Protein AF-A0A953QW45-F1 (afdb_monomer)

pLDDT: mean 87.49, std 16.05, range [21.61, 98.81]

Mean predicted aligned error: 15.22 Å

Foldseek 3Di:
DDDDDDDDDDDDDDDPDDDQDALVVLCVPQPCVPQVPCVVNVDDHLVRLLPDQLLVQLVCCQAVVVVSSQQAAQSNSQNNSCVSNVDHDDDDQALQVFQADPDADDQDDQVVAQWAFFQANDLQNQLEDECRNQVADLVQFLQKDFQFKAFRPSHFADAWFWTDGSQWIWTWTQNQKIFTARQRQRGTQDIDHDSGTWRGTWGWDDDPPRWIWTWGWHQQQKIFIAGPRYRHTQDIDRPDPPRFKTFNAYFDDDPQKTKTWIDGCLLAVLQDLPEADDFAFTKIWIARNRYRHTPDMDTLDPDGWDFDDQFPSGHTYTDFHFFGQNYYWHDDPVVQWIWTWTWATQADPFDLSHQWIWIARNNHRHTPAIDRPDCPQADRHGPQDDDVGCRSRQPDPDSHHDFGFTFQEHWRWDAAPVRAIWTWGFILCQKIFIFHPVVRRHTPDIERRANGGNLGQAHHYWHDDNQWIKGWGAPLVDPFATKIWIAGPNRRHTPEIDGQDDQPDDDPDSQGHRHQHEHWHDYVQWIWTFGSSQKIWIAGPNYRHTSDIDHQQAWDCHSSRRTWGFGGFHHRYFDRGDQKTKGDGAHVDSSHHTTGMITIMGGDDPPDPDDDDDDDDDDPDPPPPDDDDPPVPDLCVCVVVLVVLVVVCVVVVQAAAFEEEAEEDQLVPAPCCVLPVPTSYYGHYHHLDALLSRLVCCVPRPLVSLYQEYEYEHDLNCLVVVHQLVVSLVSVVSSVCSCCVRRVNHAYEYEQPEAFPLCPVSVVSSVSNLVSLVVVQVVDPSYHYQYPHVQQADPVRHGDQVQDDPSRGYGDPVVSVRCSVSVNVVVVVSSCSSCVVHDDD

Solvent-accessible surface area (backbone atoms only — not comparable to full-atom values): 42910 Å² total; per-residue (Å²): 140,80,89,82,85,89,80,86,82,80,83,77,80,77,77,81,75,75,80,77,64,58,21,67,60,49,37,62,74,73,41,37,88,40,26,77,44,18,91,82,62,74,38,67,35,61,72,64,44,32,77,42,54,30,64,59,47,42,51,35,33,62,51,88,41,28,73,68,31,45,77,38,19,39,68,47,45,48,29,31,20,24,54,51,26,77,38,84,75,82,85,55,80,74,31,56,91,67,11,49,46,94,70,78,80,76,79,50,62,47,86,78,53,40,45,29,55,17,79,17,60,52,61,23,40,31,23,45,33,55,51,82,30,14,50,53,51,58,85,38,47,67,44,53,38,81,76,44,32,37,26,47,39,94,35,45,35,25,51,32,15,55,14,35,40,47,67,28,29,34,38,24,30,56,27,7,40,32,39,36,22,37,60,90,64,57,26,32,71,35,65,36,82,45,69,8,22,19,34,11,10,37,26,71,43,84,42,85,91,85,39,44,33,33,29,31,28,11,44,57,16,32,38,39,32,22,34,61,80,68,41,49,77,74,41,74,33,75,78,49,84,58,94,50,30,18,17,46,13,27,34,44,77,56,95,81,30,29,38,38,29,25,21,65,49,56,44,58,46,37,54,43,68,89,45,70,38,33,67,55,54,7,28,47,31,33,21,34,73,88,70,56,46,77,73,42,74,32,54,51,48,82,67,74,44,39,85,75,50,71,36,98,78,69,25,45,32,26,20,38,14,28,16,21,18,52,27,35,64,14,56,36,78,90,79,44,29,33,34,37,25,9,22,34,17,40,21,50,68,81,55,76,44,26,29,12,44,33,35,21,33,65,87,72,47,47,76,74,41,61,32,47,94,68,68,77,68,31,42,30,32,41,42,45,54,57,103,90,36,80,26,86,68,43,68,80,88,47,85,35,55,32,71,37,51,19,26,39,14,34,40,17,52,46,50,39,90,87,67,48,65,34,34,40,41,38,19,6,50,6,40,34,36,34,20,27,70,89,58,62,41,43,74,74,34,72,32,80,78,39,82,31,26,64,61,8,2,21,31,38,28,44,24,38,78,62,58,37,34,38,47,34,14,6,18,57,82,51,96,75,25,24,23,41,34,35,20,34,59,83,70,43,47,74,74,39,72,35,75,47,59,85,51,78,48,81,65,89,57,80,37,46,31,28,14,16,30,10,9,30,22,31,40,69,56,29,36,38,41,26,13,24,22,10,33,44,34,30,23,31,66,89,67,48,50,77,56,36,76,47,82,35,73,48,78,46,79,25,58,30,70,30,84,14,30,28,17,6,15,43,42,55,42,50,42,56,34,65,34,31,42,36,42,51,18,0,18,46,57,92,61,29,34,54,12,12,17,40,38,34,27,27,55,60,79,72,82,74,74,80,77,74,91,71,82,86,69,85,76,76,80,77,72,77,77,70,91,85,72,85,62,87,79,55,62,68,83,46,45,70,62,53,52,52,52,55,56,46,41,73,73,67,59,69,71,65,53,25,37,31,31,32,31,9,42,72,44,50,69,52,62,46,70,80,78,40,63,91,44,68,59,44,83,56,27,40,65,79,36,35,43,59,44,46,43,67,46,30,73,75,74,42,56,80,40,49,37,39,28,36,43,35,38,53,43,60,48,34,35,71,72,65,50,55,47,66,57,55,41,48,34,47,49,50,34,51,52,54,46,39,72,76,40,71,73,41,25,35,41,37,43,45,54,65,71,25,67,68,47,54,95,39,40,69,51,35,51,54,32,36,54,45,50,40,56,55,20,75,75,35,95,50,34,42,63,44,80,52,47,83,78,45,37,41,99,85,72,42,50,42,65,85,29,31,36,95,75,34,51,49,69,29,70,64,30,47,66,64,50,46,64,60,52,50,50,57,48,54,56,41,47,56,58,54,43,61,96,50,84,84,130

Secondary structure (DSSP, 8-state):
----------------PPPPP-HHHHHHHHTHHHHTTHHHH-PPPHHHHHTS-HHHHHHHHHTTTHHHHTTS-HHHHHHHHHHHHS-PPPS-TTSHHHHB-S-------GGGS--B-SSSSSTT---B--HHHH---TTTGGGEEEEEEEE-TT-S---PPPEEETTEEEEE-TTSEEEEEETTT--EEEEEE-SS---SPPEEEEETTTEEEEEEE-TTSEEEEEETTT--EEEEEE---STTEE--SPPEEETTEEEEEEEESHHHHTT-TTS-B---B-EEEEE-TTT--EEEEEESS-SPPEEEEE-TTSPEEEESEE----SPPEEETTTTEEEEE-PPEEESSP-TTTT-EEEEETTT--EEEEE-S--SS--B--TTEETTEE-TTS--S-TTB-------SPPEEEE-TTS-EEEEEE-TTSEEEEEETTTTTEEEEEEE-S---TT-SS-S--EE-SSEEEEE---TTSSS---EEEEETTT--EEEEEPPPPPS---SSTTSS----SPPEEETTEEEEE-TTSEEEEEETTT--EEEEEE--SEE--TT---EE-----SSPPEEETTEEEEEE---STTPPP--EEEEEEEPPPP-------------------S-------GGGGHHHHHHHHHHHHHH-PPTTS-EEEESHHHHT--HHHH-GGGT-EEEE-TT--HHHHHHHHHHHTGGG--SEEEEE--HHHHHTT--HHHHHHHHHHHHHHHHHH-TT-EEEEEP----GGGGGGHHHHHHHHHHHHHHHTT-TTEEEE--HHHHB-TTSSB-GGGB-TTSSSB-HHHHHHHHHHHHHHHHHHHHHHTTTS---

Sequence (841 aa):
MSLRFLLVLALVGSAMAADAPDGAALYKRDCAVCHDESATTRAPSPEALRERSPEAVLEALNGVMRIPGSRLNGVERRALAEFLTGKKLGGDVSGATTGRCTAQPAFSDPSSGPAWNGWSPDITNTAFQPARQAGISAEDVPRLKLKWAFGFPDSNSAWGGITVVSGRLFTGGQNGTVYSLDARTGCIYWTFSAVGGVRSPITIAPREGGKYTAYFGDNSAFAYAVDAFTGEKLWSRRVEEHAVARITGQTRLYDGKLYVPMASYEETMGTSTNYDCCTFRGSLTALDPKTGAVIWKTYTIAEAAKPRVKTKAGGQFWGPGGAAIWSSPTIDAKRGAIYVSTGNCYSGPFQPTCDAVLALDIKTGKILWSMQPVSEPADVSISGCGPRRQSPFCPDGEAEDGPDFDFGNPPILTKLSSGKDVIIIGQKSGLGFAMDPDDKGKVLWRYRAGEGSANGGMEWGSAVDGEHAYFPVADNYRAKPGGLHAVNLATGERVWFVPPAAPKCTEAGRTCNAAQAAAVTVIPGVVFSGSNDGAMRAFSTKDGSMLWEVDTNHAFQTVNGVPGKGASIVGAPPTVVGGMLYFNSGYGTHGGRPGNVLLAFGPDAAPAAQAQQAQETPRREVQWVRLGYYKEITPERWKARVDQMLARDTKDSPAKEGVLFAGSATIAGWDLKHYFPEYGTINRGIGGSMISETTYYADRLIVPLKPSTIVYYSGDNDTAYGMPTEMIADHFREFVAKIHAALPDTEIVVLSIRPSIARLAVWDAVCAANDRLKAIAAQDRKLHFVDLNPLLLGADGQPRRELLGPDNHHLNKDGFDLVSPVVKRAVAESEARYWRGRTRP

Nearest PDB structures (foldseek):
  3dt8-assembly1_A  TM=8.236E-01  e=2.730E-12  Bos taurus
  3dt9-assembly1_A  TM=8.206E-01  e=3.402E-12  Bos taurus
  7pzg-assembly1_AAA  TM=8.774E-01  e=3.621E-11  Phocaeicola vulgatus
  1bwp-assembly1_A-2  TM=8.302E-01  e=1.022E-11  Bos taurus
  2hsj-assembly1_D  TM=8.890E-01  e=1.689E-10  Streptococcus pneumoniae TIGR4

Radius of gyration: 31.33 Å; Cα contacts (8 Å, |Δi|>4): 2176; chains: 1; bounding box: 105×86×79 Å

Structure (mmCIF, N/CA/C/O backbone):
data_AF-A0A953QW45-F1
#
_entry.id   AF-A0A953QW45-F1
#
loop_
_atom_site.group_PDB
_atom_site.id
_atom_site.type_symbol
_atom_site.label_atom_id
_atom_site.label_alt_id
_atom_site.label_comp_id
_atom_site.label_asym_id
_atom_site.label_entity_id
_atom_site.label_seq_id
_atom_site.pdbx_PDB_ins_code
_atom_site.Cartn_x
_atom_site.Cartn_y
_atom_site.Cartn_z
_atom_site.occupancy
_atom_site.B_iso_or_equiv
_atom_site.auth_seq_id
_atom_site.auth_comp_id
_atom_site.auth_asym_id
_atom_site.auth_atom_id
_atom_site.pdbx_PDB_model_num
ATOM 1 N N . MET A 1 1 ? 37.046 -59.694 35.446 1.00 35.34 1 MET A N 1
ATOM 2 C CA . MET A 1 1 ? 35.839 -59.531 34.604 1.00 35.34 1 MET A CA 1
ATOM 3 C C . MET A 1 1 ? 35.161 -58.246 35.035 1.00 35.34 1 MET A C 1
ATOM 5 O O . MET A 1 1 ? 34.777 -58.138 36.190 1.00 35.34 1 MET A O 1
ATOM 9 N N . SER A 1 2 ? 35.173 -57.250 34.153 1.00 31.50 2 SER A N 1
ATOM 10 C CA . SER A 1 2 ? 34.971 -55.835 34.476 1.00 31.50 2 SER A CA 1
ATOM 11 C C . SER A 1 2 ? 33.566 -55.338 34.130 1.00 31.50 2 SER A C 1
ATOM 13 O O . SER A 1 2 ? 33.019 -55.692 33.088 1.00 31.50 2 SER A O 1
ATOM 15 N N . LEU A 1 3 ? 33.057 -54.455 34.993 1.00 33.97 3 LEU A N 1
ATOM 16 C CA . LEU A 1 3 ? 31.978 -53.486 34.768 1.00 33.97 3 LEU A CA 1
ATOM 17 C C . LEU A 1 3 ? 32.196 -52.694 33.462 1.00 33.97 3 LEU A C 1
ATOM 19 O O . LEU A 1 3 ? 33.316 -52.254 33.197 1.00 33.97 3 LEU A O 1
ATOM 23 N N . ARG A 1 4 ? 31.132 -52.430 32.691 1.00 37.88 4 ARG A N 1
ATOM 24 C CA . ARG A 1 4 ? 31.145 -51.438 31.600 1.00 37.88 4 ARG A CA 1
ATOM 25 C C . ARG A 1 4 ? 30.076 -50.367 31.818 1.00 37.88 4 ARG A C 1
ATOM 27 O O . ARG A 1 4 ? 28.898 -50.669 31.963 1.00 37.88 4 ARG A O 1
ATOM 34 N N . PHE A 1 5 ? 30.560 -49.128 31.846 1.00 34.66 5 PHE A N 1
ATOM 35 C CA . PHE A 1 5 ? 29.849 -47.857 31.945 1.00 34.66 5 PHE A CA 1
ATOM 36 C C . PHE A 1 5 ? 28.989 -47.565 30.702 1.00 34.66 5 PHE A C 1
ATOM 38 O O . PHE A 1 5 ? 29.423 -47.811 29.577 1.00 34.66 5 PHE A O 1
ATOM 45 N N . LEU A 1 6 ? 27.816 -46.959 30.916 1.00 33.66 6 LEU A N 1
ATOM 46 C CA . LEU A 1 6 ? 27.065 -46.222 29.897 1.00 33.66 6 LEU A CA 1
ATOM 47 C C . LEU A 1 6 ? 27.710 -44.843 29.685 1.00 33.66 6 LEU A C 1
ATOM 49 O O . LEU A 1 6 ? 27.836 -44.070 30.634 1.00 33.66 6 LEU A O 1
ATOM 53 N N . LEU A 1 7 ? 28.076 -44.530 28.440 1.00 30.30 7 LEU A N 1
ATOM 54 C CA . LEU A 1 7 ? 28.489 -43.198 27.999 1.00 30.30 7 LEU A CA 1
ATOM 55 C C . LEU A 1 7 ? 27.335 -42.583 27.191 1.00 30.30 7 LEU A C 1
ATOM 57 O O . LEU A 1 7 ? 26.964 -43.106 26.141 1.00 30.30 7 LEU A O 1
ATOM 61 N N . VAL A 1 8 ? 26.755 -41.491 27.686 1.00 32.19 8 VAL A N 1
ATOM 62 C CA . VAL A 1 8 ? 25.781 -40.667 26.955 1.00 32.19 8 VAL A CA 1
ATOM 63 C C . VAL A 1 8 ? 26.568 -39.714 26.053 1.00 32.19 8 VAL A C 1
ATOM 65 O O . VAL A 1 8 ? 27.274 -38.841 26.553 1.00 32.19 8 VAL A O 1
ATOM 68 N N . LEU A 1 9 ? 26.475 -39.886 24.731 1.00 32.34 9 LEU A N 1
ATOM 69 C CA . LEU A 1 9 ? 27.030 -38.941 23.758 1.00 32.34 9 LEU A CA 1
ATOM 70 C C . LEU A 1 9 ? 26.057 -37.765 23.581 1.00 32.34 9 LEU A C 1
ATOM 72 O O . LEU A 1 9 ? 24.966 -37.928 23.036 1.00 32.34 9 LEU A O 1
ATOM 76 N N . ALA A 1 10 ? 26.467 -36.577 24.019 1.00 30.78 10 ALA A N 1
ATOM 77 C CA . ALA A 1 10 ? 25.836 -35.322 23.636 1.00 30.78 10 ALA A CA 1
ATOM 78 C C . ALA A 1 10 ? 26.258 -34.965 22.198 1.00 30.78 10 ALA A C 1
ATOM 80 O O . ALA A 1 10 ? 27.418 -34.645 21.943 1.00 30.78 10 ALA A O 1
ATOM 81 N N . LEU A 1 11 ? 25.318 -35.027 21.254 1.00 32.50 11 LEU A N 1
ATOM 82 C CA . LEU A 1 11 ? 25.478 -34.478 19.906 1.00 32.50 11 LEU A CA 1
ATOM 83 C C . LEU A 1 11 ? 25.306 -32.956 19.973 1.00 32.50 11 LEU A C 1
ATOM 85 O O . LEU A 1 11 ? 24.191 -32.440 19.962 1.00 32.50 11 LEU A O 1
ATOM 89 N N . VAL A 1 12 ? 26.424 -32.236 20.059 1.00 34.25 12 VAL A N 1
ATOM 90 C CA . VAL A 1 12 ? 26.470 -30.797 19.782 1.00 34.25 12 VAL A CA 1
ATOM 91 C C . VAL A 1 12 ? 26.427 -30.635 18.264 1.00 34.25 12 VAL A C 1
ATOM 93 O O . VAL A 1 12 ? 27.384 -30.970 17.570 1.00 34.25 12 VAL A O 1
ATOM 96 N N . GLY A 1 13 ? 25.300 -30.156 17.738 1.00 30.38 13 GLY A N 1
ATOM 97 C CA . GLY A 1 13 ? 25.192 -29.748 16.342 1.00 30.38 13 GLY A CA 1
ATOM 98 C C . GLY A 1 13 ? 26.053 -28.513 16.097 1.00 30.38 13 GLY A C 1
ATOM 99 O O . GLY A 1 13 ? 25.714 -27.418 16.540 1.00 30.38 13 GLY A O 1
ATOM 100 N N . SER A 1 14 ? 27.177 -28.682 15.404 1.00 32.22 14 SER A N 1
ATOM 101 C CA . SER A 1 14 ? 27.958 -27.569 14.873 1.00 32.22 14 SER A CA 1
ATOM 102 C C . SER A 1 14 ? 27.156 -26.891 13.763 1.00 32.22 14 SER A C 1
ATOM 104 O O . SER A 1 14 ? 26.975 -27.455 12.685 1.00 32.22 14 SER A O 1
ATOM 106 N N . ALA A 1 15 ? 26.668 -25.679 14.020 1.00 33.56 15 ALA A N 1
ATOM 107 C CA . ALA A 1 15 ? 26.255 -24.779 12.955 1.00 33.56 15 ALA A CA 1
ATOM 108 C C . ALA A 1 15 ? 27.489 -24.496 12.087 1.00 33.56 15 ALA A C 1
ATOM 110 O O . ALA A 1 15 ? 28.482 -23.964 12.583 1.00 33.56 15 ALA A O 1
ATOM 111 N N . MET A 1 16 ? 27.460 -24.885 10.811 1.00 31.47 16 MET A N 1
ATOM 112 C CA . MET A 1 16 ? 28.477 -24.437 9.865 1.00 31.47 16 MET A CA 1
ATOM 113 C C . MET A 1 16 ? 28.337 -22.923 9.709 1.00 31.47 16 MET A C 1
ATOM 115 O O . MET A 1 16 ? 27.351 -22.439 9.155 1.00 31.47 16 MET A O 1
ATOM 119 N N . ALA A 1 17 ? 29.298 -22.180 10.255 1.00 35.25 17 ALA A N 1
ATOM 120 C CA . ALA A 1 17 ? 29.468 -20.771 9.950 1.00 35.25 17 ALA A CA 1
ATOM 121 C C . ALA A 1 17 ? 29.756 -20.661 8.448 1.00 35.25 17 ALA A C 1
ATOM 123 O O . ALA A 1 17 ? 30.694 -21.281 7.956 1.00 35.25 17 ALA A O 1
ATOM 124 N N . ALA A 1 18 ? 28.922 -19.928 7.713 1.00 44.41 18 ALA A N 1
ATOM 125 C CA . ALA A 1 18 ? 29.256 -19.544 6.350 1.00 44.41 18 ALA A CA 1
ATOM 126 C C . ALA A 1 18 ? 30.545 -18.707 6.382 1.00 44.41 18 ALA A C 1
ATOM 128 O O . ALA A 1 18 ? 30.672 -17.828 7.240 1.00 44.41 18 ALA A O 1
ATOM 129 N N . ASP A 1 19 ? 31.487 -18.983 5.477 1.00 54.16 19 ASP A N 1
ATOM 130 C CA . ASP A 1 19 ? 32.715 -18.195 5.358 1.00 54.16 19 ASP A CA 1
ATOM 131 C C . ASP A 1 19 ? 32.373 -16.716 5.129 1.00 54.16 19 ASP A C 1
ATOM 133 O O . ASP A 1 19 ? 31.467 -16.373 4.362 1.00 54.16 19 ASP A O 1
ATOM 137 N N . ALA A 1 20 ? 33.084 -15.826 5.824 1.00 71.38 20 ALA A N 1
ATOM 138 C CA . ALA A 1 20 ? 32.925 -14.390 5.634 1.00 71.38 20 ALA A CA 1
ATOM 139 C C . ALA A 1 20 ? 33.262 -14.010 4.175 1.00 71.38 20 ALA A C 1
ATOM 141 O O . ALA A 1 20 ? 34.209 -14.571 3.619 1.00 71.38 20 ALA A O 1
ATOM 142 N N . PRO A 1 21 ? 32.539 -13.061 3.544 1.00 83.44 21 PRO A N 1
ATOM 143 C CA . PRO A 1 21 ? 32.815 -12.674 2.163 1.00 83.44 21 PRO A CA 1
ATOM 144 C C . PRO A 1 21 ? 34.262 -12.203 1.960 1.00 83.44 21 PRO A C 1
ATOM 146 O O . PRO A 1 21 ? 34.772 -11.390 2.732 1.00 83.44 21 PRO A O 1
ATOM 149 N N . ASP A 1 22 ? 34.910 -12.684 0.897 1.00 90.94 22 ASP A N 1
ATOM 150 C CA . ASP A 1 22 ? 36.272 -12.290 0.530 1.00 90.94 22 ASP A CA 1
ATOM 151 C C . ASP A 1 22 ? 36.264 -10.971 -0.260 1.00 90.94 22 ASP A C 1
ATOM 153 O O . ASP A 1 22 ? 35.929 -10.924 -1.448 1.00 90.94 22 ASP A O 1
ATOM 157 N N . GLY A 1 23 ? 36.663 -9.883 0.403 1.00 91.56 23 GLY A N 1
ATOM 158 C CA . GLY A 1 23 ? 36.745 -8.555 -0.203 1.00 91.56 23 GLY A CA 1
ATOM 159 C C . GLY A 1 23 ? 37.690 -8.469 -1.410 1.00 91.56 23 GLY A C 1
ATOM 160 O O . GLY A 1 23 ? 37.415 -7.695 -2.329 1.00 91.56 23 GLY A O 1
ATOM 161 N N . ALA A 1 24 ? 38.749 -9.286 -1.468 1.00 92.19 24 ALA A N 1
ATOM 162 C CA . ALA A 1 24 ? 39.675 -9.306 -2.601 1.00 92.19 24 ALA A CA 1
ATOM 163 C C . ALA A 1 24 ? 39.021 -9.911 -3.849 1.00 92.19 24 ALA A C 1
ATOM 165 O O . ALA A 1 24 ? 39.143 -9.373 -4.955 1.00 92.19 24 ALA A O 1
ATOM 166 N N . ALA A 1 25 ? 38.277 -11.005 -3.667 1.00 92.19 25 ALA A N 1
ATOM 167 C CA . ALA A 1 25 ? 37.510 -11.632 -4.737 1.00 92.19 25 ALA A CA 1
ATOM 168 C C . ALA A 1 25 ? 36.411 -10.698 -5.270 1.00 92.19 25 ALA A C 1
ATOM 170 O O . ALA A 1 25 ? 36.253 -10.567 -6.487 1.00 92.19 25 ALA A O 1
ATOM 171 N N . LEU A 1 26 ? 35.700 -10.001 -4.374 1.00 90.94 26 LEU A N 1
ATOM 172 C CA . LEU A 1 26 ? 34.689 -9.001 -4.741 1.00 90.94 26 LEU A CA 1
ATOM 173 C C . LEU A 1 26 ? 35.298 -7.845 -5.542 1.00 90.94 26 LEU A C 1
ATOM 175 O O . LEU A 1 26 ? 34.775 -7.480 -6.595 1.00 90.94 26 LEU A O 1
ATOM 179 N N . TYR A 1 27 ? 36.440 -7.311 -5.097 1.00 91.38 27 TYR A N 1
ATOM 180 C CA . TYR A 1 27 ? 37.147 -6.252 -5.816 1.00 91.38 27 TYR A CA 1
ATOM 181 C C . TYR A 1 27 ? 37.511 -6.681 -7.241 1.00 91.38 27 TYR A C 1
ATOM 183 O O . TYR A 1 27 ? 37.231 -5.961 -8.203 1.00 91.38 27 TYR A O 1
ATOM 191 N N . LYS A 1 28 ? 38.079 -7.882 -7.388 1.00 89.12 28 LYS A N 1
ATOM 192 C CA . LYS A 1 28 ? 38.460 -8.427 -8.694 1.00 89.12 28 LYS A CA 1
ATOM 193 C C . LYS A 1 28 ? 37.259 -8.594 -9.628 1.00 89.12 28 LYS A C 1
ATOM 195 O O . LYS A 1 28 ? 37.386 -8.351 -10.824 1.00 89.12 28 LYS A O 1
ATOM 200 N N . ARG A 1 29 ? 36.111 -9.016 -9.091 1.00 84.94 29 ARG A N 1
ATOM 201 C CA . ARG A 1 29 ? 34.882 -9.249 -9.861 1.00 84.94 29 ARG A CA 1
ATOM 202 C C . ARG A 1 29 ? 34.220 -7.949 -10.317 1.00 84.94 29 ARG A C 1
ATOM 204 O O . ARG A 1 29 ? 33.833 -7.854 -11.477 1.00 84.94 29 ARG A O 1
ATOM 211 N N . ASP A 1 30 ? 34.074 -6.979 -9.413 1.00 81.38 30 ASP A N 1
ATOM 212 C CA . ASP A 1 30 ? 33.158 -5.845 -9.617 1.00 81.38 30 ASP A CA 1
ATOM 213 C C . ASP A 1 30 ? 33.845 -4.481 -9.777 1.00 81.38 30 ASP A C 1
ATOM 215 O O . ASP A 1 30 ? 33.215 -3.542 -10.264 1.00 81.38 30 ASP A O 1
ATOM 219 N N . CYS A 1 31 ? 35.116 -4.349 -9.382 1.00 86.25 31 CYS A N 1
ATOM 220 C CA . CYS A 1 31 ? 35.785 -3.047 -9.252 1.00 86.25 31 CYS A CA 1
ATOM 221 C C . CYS A 1 31 ? 37.061 -2.920 -10.101 1.00 86.25 31 CYS A C 1
ATOM 223 O O . CYS A 1 31 ? 37.321 -1.845 -10.649 1.00 86.25 31 CYS A O 1
ATOM 225 N N . ALA A 1 32 ? 37.846 -3.994 -10.225 1.00 86.12 32 ALA A N 1
ATOM 226 C CA . ALA A 1 32 ? 39.175 -3.989 -10.849 1.00 86.12 32 ALA A CA 1
ATOM 227 C C . ALA A 1 32 ? 39.185 -3.371 -12.256 1.00 86.12 32 ALA A C 1
ATOM 229 O O . ALA A 1 32 ? 40.033 -2.537 -12.555 1.00 86.12 32 ALA A O 1
ATOM 230 N N . VAL A 1 33 ? 38.170 -3.676 -13.074 1.00 82.88 33 VAL A N 1
ATOM 231 C CA . VAL A 1 33 ? 38.035 -3.164 -14.452 1.00 82.88 33 VAL A CA 1
ATOM 232 C C . VAL A 1 33 ? 38.094 -1.636 -14.557 1.00 82.88 33 VAL A C 1
ATOM 234 O O . VAL A 1 33 ? 38.529 -1.105 -15.572 1.00 82.88 33 VAL A O 1
ATOM 237 N N . CYS A 1 34 ? 37.665 -0.912 -13.520 1.00 83.31 34 CYS A N 1
ATOM 238 C CA . CYS A 1 34 ? 37.764 0.544 -13.495 1.00 83.31 34 CYS A CA 1
ATOM 239 C C . CYS A 1 34 ? 38.959 1.028 -12.680 1.00 83.31 34 CYS A C 1
ATOM 241 O O . CYS A 1 34 ? 39.612 1.994 -13.066 1.00 83.31 34 CYS A O 1
ATOM 243 N N . HIS A 1 35 ? 39.210 0.396 -11.537 1.00 87.12 35 HIS A N 1
ATOM 244 C CA . HIS A 1 35 ? 40.137 0.915 -10.541 1.00 87.12 35 HIS A CA 1
ATOM 245 C C . HIS A 1 35 ? 41.605 0.555 -10.828 1.00 87.12 35 HIS A C 1
ATOM 247 O O . HIS A 1 35 ? 42.464 1.382 -10.535 1.00 87.12 35 HIS A O 1
ATOM 253 N N . ASP A 1 36 ? 41.897 -0.591 -11.455 1.00 87.81 36 ASP A N 1
ATOM 254 C CA . ASP A 1 36 ? 43.269 -0.966 -11.850 1.00 87.81 36 ASP A CA 1
ATOM 255 C C . ASP A 1 36 ? 43.760 -0.153 -13.064 1.00 87.81 36 ASP A C 1
ATOM 257 O O . ASP A 1 36 ? 44.950 0.118 -13.207 1.00 87.81 36 ASP A O 1
ATOM 261 N N . GLU A 1 37 ? 42.835 0.318 -13.906 1.00 82.75 37 GLU A N 1
ATOM 262 C CA . GLU A 1 37 ? 43.107 1.194 -15.055 1.00 82.75 37 GLU A CA 1
ATOM 263 C C . GLU A 1 37 ? 42.765 2.669 -14.759 1.00 82.75 37 GLU A C 1
ATOM 265 O O . GLU A 1 37 ? 42.327 3.422 -15.630 1.00 82.75 37 GLU A O 1
ATOM 270 N N . SER A 1 38 ? 42.964 3.127 -13.516 1.00 75.00 38 SER A N 1
ATOM 271 C CA . SER A 1 38 ? 42.530 4.456 -13.040 1.00 75.00 38 SER A CA 1
ATOM 272 C C . SER A 1 38 ? 42.950 5.637 -13.932 1.00 75.00 38 SER A C 1
ATOM 274 O O . SER A 1 38 ? 42.247 6.646 -14.015 1.00 75.00 38 SER A O 1
ATOM 276 N N . ALA A 1 39 ? 44.090 5.517 -14.621 1.00 70.31 39 ALA A N 1
ATOM 277 C CA . ALA A 1 39 ? 44.614 6.547 -15.518 1.00 70.31 39 ALA A CA 1
ATOM 278 C C . ALA A 1 39 ? 43.731 6.794 -16.758 1.00 70.31 39 ALA A C 1
ATOM 280 O O . ALA A 1 39 ? 43.694 7.915 -17.264 1.00 70.31 39 ALA A O 1
ATOM 281 N N . THR A 1 40 ? 43.008 5.779 -17.238 1.00 70.88 40 THR A N 1
ATOM 282 C CA . THR A 1 40 ? 42.151 5.862 -18.436 1.00 70.88 40 THR A CA 1
ATOM 283 C C . THR A 1 40 ? 40.672 6.006 -18.078 1.00 70.88 40 THR A C 1
ATOM 285 O O . THR A 1 40 ? 39.906 6.607 -18.833 1.00 70.88 40 THR A O 1
ATOM 288 N N . THR A 1 41 ? 40.260 5.521 -16.904 1.00 68.62 41 THR A N 1
ATOM 289 C CA . THR A 1 41 ? 38.848 5.473 -16.484 1.00 68.62 41 THR A CA 1
ATOM 290 C C . THR A 1 41 ? 38.418 6.661 -15.621 1.00 68.62 41 THR A C 1
ATOM 292 O O . THR A 1 41 ? 37.220 6.871 -15.428 1.00 68.62 41 THR A O 1
ATOM 295 N N . ARG A 1 42 ? 39.373 7.459 -15.114 1.00 76.31 42 ARG A N 1
ATOM 296 C CA . ARG A 1 42 ? 39.163 8.535 -14.120 1.00 76.31 42 ARG A CA 1
ATOM 297 C C . ARG A 1 42 ? 38.629 8.045 -12.765 1.00 76.31 42 ARG A C 1
ATOM 299 O O . ARG A 1 42 ? 38.235 8.868 -11.936 1.00 76.31 42 ARG A O 1
ATOM 306 N N . ALA A 1 43 ? 38.616 6.734 -12.519 1.00 83.06 43 ALA A N 1
ATOM 307 C CA . ALA A 1 43 ? 38.336 6.178 -11.199 1.00 83.06 43 ALA A CA 1
ATOM 308 C C . ALA A 1 43 ? 39.550 6.380 -10.265 1.00 83.06 43 ALA A C 1
ATOM 310 O O . ALA A 1 43 ? 40.680 6.413 -10.746 1.00 83.06 43 ALA A O 1
ATOM 311 N N . PRO A 1 44 ? 39.372 6.505 -8.936 1.00 86.88 44 PRO A N 1
ATOM 312 C CA . PRO A 1 44 ? 40.498 6.508 -7.997 1.00 86.88 44 PRO A CA 1
ATOM 313 C C . PRO A 1 44 ? 41.271 5.182 -8.044 1.00 86.88 44 PRO A C 1
ATOM 315 O O . PRO A 1 44 ? 40.640 4.128 -8.112 1.00 86.88 44 PRO A O 1
ATOM 318 N N . SER A 1 45 ? 42.604 5.213 -7.951 1.00 89.50 45 SER A N 1
ATOM 319 C CA . SER A 1 45 ? 43.400 3.979 -7.853 1.00 89.50 45 SER A CA 1
ATOM 320 C C . SER A 1 45 ? 43.161 3.258 -6.514 1.00 89.50 45 SER A C 1
ATOM 322 O O . SER A 1 45 ? 42.700 3.888 -5.552 1.00 89.50 45 SER A O 1
ATOM 324 N N . PRO A 1 46 ? 43.495 1.961 -6.394 1.00 89.56 46 PRO A N 1
ATOM 325 C CA . PRO A 1 46 ? 43.414 1.233 -5.127 1.00 89.56 46 PRO A CA 1
ATOM 326 C C . PRO A 1 46 ? 44.198 1.911 -4.000 1.00 89.56 46 PRO A C 1
ATOM 328 O O . PRO A 1 46 ? 43.714 1.986 -2.875 1.00 89.56 46 PRO A O 1
ATOM 331 N N . GLU A 1 47 ? 45.370 2.477 -4.297 1.00 88.19 47 GLU A N 1
ATOM 332 C CA . GLU A 1 47 ? 46.184 3.246 -3.345 1.00 88.19 47 GLU A CA 1
ATOM 333 C C . GLU A 1 47 ? 45.420 4.468 -2.830 1.00 88.19 47 GLU A C 1
ATOM 335 O O . GLU A 1 47 ? 45.381 4.709 -1.627 1.00 88.19 47 GLU A O 1
ATOM 340 N N . ALA A 1 48 ? 44.749 5.204 -3.719 1.00 87.75 48 ALA A N 1
ATOM 341 C CA . ALA A 1 48 ? 43.937 6.353 -3.327 1.00 87.75 48 ALA A CA 1
ATOM 342 C C . ALA A 1 48 ? 42.701 5.949 -2.500 1.00 87.75 48 ALA A C 1
ATOM 344 O O . ALA A 1 48 ? 42.246 6.723 -1.654 1.00 87.75 48 ALA A O 1
ATOM 345 N N . LEU A 1 49 ? 42.149 4.752 -2.732 1.00 89.69 49 LEU A N 1
ATOM 346 C CA . LEU A 1 49 ? 41.060 4.201 -1.923 1.00 89.69 49 LEU A CA 1
ATOM 347 C C . LEU A 1 49 ? 41.538 3.766 -0.528 1.00 89.69 49 LEU A C 1
ATOM 349 O O . LEU A 1 49 ? 40.790 3.973 0.428 1.00 89.69 49 LEU A O 1
ATOM 353 N N . ARG A 1 50 ? 42.777 3.267 -0.377 1.00 92.19 50 ARG A N 1
ATOM 354 C CA . ARG A 1 50 ? 43.364 2.903 0.934 1.00 92.19 50 ARG A CA 1
ATOM 355 C C . ARG A 1 50 ? 43.421 4.077 1.916 1.00 92.19 50 ARG A C 1
ATOM 357 O O . ARG A 1 50 ? 43.210 3.905 3.117 1.00 92.19 50 ARG A O 1
ATOM 364 N N . GLU A 1 51 ? 43.629 5.286 1.400 1.00 91.31 51 GLU A N 1
ATOM 365 C CA . GLU A 1 51 ? 43.661 6.517 2.203 1.00 91.31 51 GLU A CA 1
ATOM 366 C C . GLU A 1 51 ? 42.275 6.951 2.717 1.00 91.31 51 GLU A C 1
ATOM 368 O O . GLU A 1 51 ? 42.169 7.771 3.632 1.00 91.31 51 GLU A O 1
ATOM 373 N N . ARG A 1 52 ? 41.183 6.391 2.180 1.00 90.31 52 ARG A N 1
ATOM 374 C CA . ARG A 1 52 ? 39.819 6.695 2.640 1.00 90.31 52 ARG A CA 1
ATOM 375 C C . ARG A 1 52 ? 39.483 5.962 3.939 1.00 90.31 52 ARG A C 1
ATOM 377 O O . ARG A 1 52 ? 40.177 5.038 4.371 1.00 90.31 52 ARG A O 1
ATOM 384 N N . SER A 1 53 ? 38.420 6.409 4.606 1.00 90.38 53 SER A N 1
ATOM 385 C CA . SER A 1 53 ? 37.794 5.617 5.665 1.00 90.38 53 SER A CA 1
ATOM 386 C C . SER A 1 53 ? 36.886 4.549 5.039 1.00 90.38 53 SER A C 1
ATOM 388 O O . SER A 1 53 ? 36.369 4.764 3.934 1.00 90.38 53 SER A O 1
ATOM 390 N N . PRO A 1 54 ? 36.674 3.401 5.701 1.00 89.44 54 PRO A N 1
ATOM 391 C CA . PRO A 1 54 ? 35.778 2.375 5.181 1.00 89.44 54 PRO A CA 1
ATOM 392 C C . PRO A 1 54 ? 34.327 2.876 5.095 1.00 89.44 54 PRO A C 1
ATOM 394 O O . PRO A 1 54 ? 33.605 2.492 4.177 1.00 89.44 54 PRO A O 1
ATOM 397 N N . GLU A 1 55 ? 33.915 3.804 5.963 1.00 85.88 55 GLU A N 1
ATOM 398 C CA . GLU A 1 55 ? 32.606 4.466 5.901 1.00 85.88 55 GLU A CA 1
ATOM 399 C C . GLU A 1 55 ? 32.458 5.297 4.624 1.00 85.88 55 GLU A C 1
ATOM 401 O O . GLU A 1 55 ? 31.409 5.252 3.990 1.00 85.88 55 GLU A O 1
ATOM 406 N N . ALA A 1 56 ? 33.511 6.005 4.199 1.00 85.38 56 ALA A N 1
ATOM 407 C CA . ALA A 1 56 ? 33.482 6.798 2.971 1.00 85.38 56 ALA A CA 1
ATOM 408 C C . ALA A 1 56 ? 33.382 5.913 1.716 1.00 85.38 56 ALA A C 1
ATOM 410 O O . ALA A 1 56 ? 32.704 6.270 0.752 1.00 85.38 56 ALA A O 1
ATOM 411 N N . VAL A 1 57 ? 34.027 4.740 1.722 1.00 89.62 57 VAL A N 1
ATOM 412 C CA . VAL A 1 57 ? 33.891 3.755 0.634 1.00 89.62 57 VAL A CA 1
ATOM 413 C C . VAL A 1 57 ? 32.477 3.176 0.606 1.00 89.62 57 VAL A C 1
ATOM 415 O O . VAL A 1 57 ? 31.865 3.083 -0.459 1.00 89.62 57 VAL A O 1
ATOM 418 N N . LEU A 1 58 ? 31.926 2.845 1.772 1.00 88.12 58 LEU A N 1
ATOM 419 C CA . LEU A 1 58 ? 30.559 2.354 1.910 1.00 88.12 58 LEU A CA 1
ATOM 420 C C . LEU A 1 58 ? 29.524 3.400 1.458 1.00 88.12 58 LEU A C 1
ATOM 422 O O . LEU A 1 58 ? 28.605 3.081 0.703 1.00 88.12 58 LEU A O 1
ATOM 426 N N . GLU A 1 59 ? 29.708 4.664 1.839 1.00 84.69 59 GLU A N 1
ATOM 427 C CA . GLU A 1 59 ? 28.880 5.786 1.390 1.00 84.69 59 GLU A CA 1
ATOM 428 C C . GLU A 1 59 ? 28.945 5.958 -0.134 1.00 84.69 59 GLU A C 1
ATOM 430 O O . GLU A 1 59 ? 27.909 6.133 -0.782 1.00 84.69 59 GLU A O 1
ATOM 435 N N . ALA A 1 60 ? 30.132 5.819 -0.734 1.00 86.94 60 ALA A N 1
ATOM 436 C CA . ALA A 1 60 ? 30.291 5.861 -2.184 1.00 86.94 60 ALA A CA 1
ATOM 437 C C . ALA A 1 60 ? 29.541 4.713 -2.880 1.00 86.94 60 ALA A C 1
ATOM 439 O O . ALA A 1 60 ? 28.802 4.979 -3.834 1.00 86.94 60 ALA A O 1
ATOM 440 N N . LEU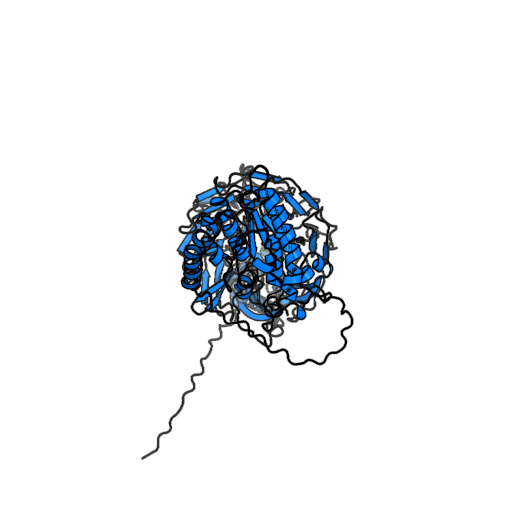 A 1 61 ? 29.667 3.471 -2.388 1.00 86.38 61 LEU A N 1
ATOM 441 C CA . LEU A 1 61 ? 28.948 2.286 -2.893 1.00 86.38 61 LEU A CA 1
ATOM 442 C C . LEU A 1 61 ? 27.427 2.434 -2.790 1.00 86.38 61 LEU A C 1
ATOM 444 O O . LEU A 1 61 ? 26.697 1.933 -3.644 1.00 86.38 61 LEU A O 1
ATOM 448 N N . ASN A 1 62 ? 26.945 3.150 -1.778 1.00 80.88 62 ASN A N 1
ATOM 449 C CA . ASN A 1 62 ? 25.525 3.447 -1.606 1.00 80.88 62 ASN A CA 1
ATOM 450 C C . ASN A 1 62 ? 25.060 4.659 -2.437 1.00 80.88 62 ASN A C 1
ATOM 452 O O . ASN A 1 62 ? 23.866 4.815 -2.692 1.00 80.88 62 ASN A O 1
ATOM 456 N N . GLY A 1 63 ? 25.973 5.548 -2.831 1.00 80.31 63 GLY A N 1
ATOM 457 C CA . GLY A 1 63 ? 25.680 6.831 -3.470 1.00 80.31 63 GLY A CA 1
ATOM 458 C C . GLY A 1 63 ? 26.056 6.876 -4.948 1.00 80.31 63 GLY A C 1
ATOM 459 O O . GLY A 1 63 ? 25.303 6.449 -5.830 1.00 80.31 63 GLY A O 1
ATOM 460 N N . VAL A 1 64 ? 27.211 7.472 -5.242 1.00 77.38 64 VAL A N 1
ATOM 461 C CA . VAL A 1 64 ? 27.670 7.701 -6.623 1.00 77.38 64 VAL A CA 1
ATOM 462 C C . VAL A 1 64 ? 28.041 6.402 -7.348 1.00 77.38 64 VAL A C 1
ATOM 464 O O . VAL A 1 64 ? 27.815 6.305 -8.550 1.00 77.38 64 VAL A O 1
ATOM 467 N N . MET A 1 65 ? 28.497 5.375 -6.623 1.00 82.00 65 MET A N 1
ATOM 468 C CA . MET A 1 65 ? 28.832 4.039 -7.144 1.00 82.00 65 MET A CA 1
ATOM 469 C C . MET A 1 65 ? 27.682 3.032 -6.969 1.00 82.00 65 MET A C 1
ATOM 471 O O . MET A 1 65 ? 27.901 1.822 -6.965 1.00 82.00 65 MET A O 1
ATOM 475 N N . ARG A 1 66 ? 26.436 3.508 -6.842 1.00 74.44 66 ARG A N 1
ATOM 476 C CA . ARG A 1 66 ? 25.263 2.657 -6.567 1.00 74.44 66 ARG A CA 1
ATOM 477 C C . ARG A 1 66 ? 24.981 1.579 -7.610 1.00 74.44 66 ARG A C 1
ATOM 479 O O . ARG A 1 66 ? 24.388 0.570 -7.255 1.00 74.44 66 ARG A O 1
ATOM 486 N N . ILE A 1 67 ? 25.358 1.774 -8.876 1.00 73.44 67 ILE A N 1
ATOM 487 C CA . ILE A 1 67 ? 25.129 0.760 -9.918 1.00 73.44 67 ILE A CA 1
ATOM 488 C C . ILE A 1 67 ? 25.989 -0.483 -9.620 1.00 73.44 67 ILE A C 1
ATOM 490 O O . ILE A 1 67 ? 25.399 -1.537 -9.382 1.00 73.44 67 ILE A O 1
ATOM 494 N N . PRO A 1 68 ? 27.331 -0.382 -9.508 1.00 76.31 68 PRO A N 1
ATOM 495 C CA . PRO A 1 68 ? 28.152 -1.481 -8.992 1.00 76.31 68 PRO A CA 1
ATOM 496 C C . PRO A 1 68 ? 27.722 -1.956 -7.599 1.00 76.31 68 PRO A C 1
ATOM 498 O O . PRO A 1 68 ? 27.544 -3.152 -7.382 1.00 76.31 68 PRO A O 1
ATOM 501 N N . GLY A 1 69 ? 27.469 -1.024 -6.672 1.00 78.94 69 GLY A N 1
ATOM 502 C CA . GLY A 1 69 ? 27.088 -1.347 -5.297 1.00 78.94 69 GLY A CA 1
ATOM 503 C C . GLY A 1 69 ? 25.796 -2.161 -5.193 1.00 78.94 69 GLY A C 1
ATOM 504 O O . GLY A 1 69 ? 25.692 -3.026 -4.329 1.00 78.94 69 GLY A O 1
ATOM 505 N N . SER A 1 70 ? 24.827 -1.951 -6.091 1.00 72.75 70 SER A N 1
ATOM 506 C CA . SER A 1 70 ? 23.533 -2.653 -6.082 1.00 72.75 70 SER A CA 1
ATOM 507 C C . SER A 1 70 ? 23.638 -4.174 -6.235 1.00 72.75 70 SER A C 1
ATOM 509 O O . SER A 1 70 ? 22.712 -4.872 -5.824 1.00 72.75 70 SER A O 1
ATOM 511 N N . ARG A 1 71 ? 24.764 -4.677 -6.761 1.00 75.19 71 ARG A N 1
ATOM 512 C CA . ARG A 1 71 ? 25.070 -6.111 -6.903 1.00 75.19 71 ARG A CA 1
ATOM 513 C C . ARG A 1 71 ? 25.643 -6.751 -5.637 1.00 75.19 71 ARG A C 1
ATOM 515 O O . ARG A 1 71 ? 25.865 -7.954 -5.626 1.00 75.19 71 ARG A O 1
ATOM 522 N N . LEU A 1 72 ? 25.919 -5.944 -4.615 1.00 81.69 72 LEU A N 1
ATOM 523 C CA . LEU A 1 72 ? 26.501 -6.363 -3.346 1.00 81.69 72 LEU A CA 1
ATOM 524 C C . LEU A 1 72 ? 25.471 -6.198 -2.224 1.00 81.69 72 LEU A C 1
ATOM 526 O O . LEU A 1 72 ? 24.855 -5.125 -2.108 1.00 81.69 72 LEU A O 1
ATOM 530 N N . ASN A 1 73 ? 25.337 -7.206 -1.361 1.00 81.50 73 ASN A N 1
ATOM 531 C CA . ASN A 1 73 ? 24.634 -7.062 -0.081 1.00 81.50 73 ASN A CA 1
ATOM 532 C C . ASN A 1 73 ? 25.494 -6.308 0.951 1.00 81.50 73 ASN A C 1
ATOM 534 O O . ASN A 1 73 ? 26.663 -5.998 0.721 1.00 81.50 73 ASN A O 1
ATOM 538 N N . GLY A 1 74 ? 24.921 -5.996 2.112 1.00 84.38 74 GLY A N 1
ATOM 539 C CA . GLY A 1 74 ? 25.592 -5.232 3.164 1.00 84.38 74 GLY A CA 1
ATOM 540 C C . GLY A 1 74 ? 26.893 -5.867 3.654 1.00 84.38 74 GLY A C 1
ATOM 541 O O . GLY A 1 74 ? 27.886 -5.161 3.811 1.00 84.38 74 GLY A O 1
ATOM 542 N N . VAL A 1 75 ? 26.922 -7.190 3.838 1.00 86.19 75 VAL A N 1
ATOM 543 C CA . VAL A 1 75 ? 28.120 -7.903 4.313 1.00 86.19 75 VAL A CA 1
ATOM 544 C C . VAL A 1 75 ? 29.230 -7.847 3.263 1.00 86.19 75 VAL A C 1
ATOM 546 O O . VAL A 1 75 ? 30.379 -7.571 3.598 1.00 86.19 75 VAL A O 1
ATOM 549 N N . GLU A 1 76 ? 28.887 -8.028 1.987 1.00 90.12 76 GLU A N 1
ATOM 550 C CA . GLU A 1 76 ? 29.825 -7.901 0.867 1.00 90.12 76 GLU A CA 1
ATOM 551 C C . GLU A 1 76 ? 30.350 -6.468 0.717 1.00 90.12 76 GLU A C 1
ATOM 553 O O . GLU A 1 76 ? 31.551 -6.273 0.541 1.00 90.12 76 GLU A O 1
ATOM 558 N N . ARG A 1 77 ? 29.485 -5.449 0.844 1.00 90.50 77 ARG A N 1
ATOM 559 C CA . ARG A 1 77 ? 29.914 -4.038 0.814 1.00 90.50 77 ARG A CA 1
ATOM 560 C C . ARG A 1 77 ? 30.872 -3.722 1.953 1.00 90.50 77 ARG A C 1
ATOM 562 O O . ARG A 1 77 ? 31.868 -3.043 1.715 1.00 90.50 77 ARG A O 1
ATOM 569 N N . ARG A 1 78 ? 30.605 -4.229 3.163 1.00 90.88 78 ARG A N 1
ATOM 570 C CA . ARG A 1 78 ? 31.531 -4.097 4.295 1.00 90.88 78 ARG A CA 1
ATOM 571 C C . ARG A 1 78 ? 32.857 -4.783 4.003 1.00 90.88 78 ARG A C 1
ATOM 573 O O . ARG A 1 78 ? 33.887 -4.131 4.094 1.00 90.88 78 ARG A O 1
ATOM 580 N N . ALA A 1 79 ? 32.838 -6.052 3.595 1.00 92.69 79 ALA A N 1
ATOM 581 C CA . ALA A 1 79 ? 34.054 -6.802 3.285 1.00 92.69 79 ALA A CA 1
ATOM 582 C C . ALA A 1 79 ? 34.900 -6.109 2.206 1.00 92.69 79 ALA A C 1
ATOM 584 O O . ALA A 1 79 ? 36.116 -5.994 2.353 1.00 92.69 79 ALA A O 1
ATOM 585 N N . LEU A 1 80 ? 34.258 -5.585 1.158 1.00 93.75 80 LEU A N 1
ATOM 586 C CA . LEU A 1 80 ? 34.916 -4.817 0.105 1.00 93.75 80 LEU A CA 1
ATOM 587 C C . LEU A 1 80 ? 35.495 -3.493 0.629 1.00 93.75 80 LEU A C 1
ATOM 589 O O . LEU A 1 80 ? 36.638 -3.171 0.316 1.00 93.75 80 LEU A O 1
ATOM 593 N N . ALA A 1 81 ? 34.743 -2.733 1.430 1.00 92.81 81 ALA A N 1
ATOM 594 C CA . ALA A 1 81 ? 35.213 -1.471 2.005 1.00 92.81 81 ALA A CA 1
ATOM 595 C C . ALA A 1 81 ? 36.390 -1.675 2.973 1.00 92.81 81 ALA A C 1
ATOM 597 O O . ALA A 1 81 ? 37.372 -0.929 2.928 1.00 92.81 81 ALA A O 1
ATOM 598 N N . GLU A 1 82 ? 36.328 -2.706 3.814 1.00 93.81 82 GLU A N 1
ATOM 599 C CA . GLU A 1 82 ? 37.412 -3.066 4.730 1.00 93.81 82 GLU A CA 1
ATOM 600 C C . GLU A 1 82 ? 38.645 -3.574 3.978 1.00 93.81 82 GLU A C 1
ATOM 602 O O . GLU A 1 82 ? 39.764 -3.196 4.317 1.00 93.81 82 GLU A O 1
ATOM 607 N N . PHE A 1 83 ? 38.461 -4.372 2.920 1.00 94.94 83 PHE A N 1
ATOM 608 C CA . PHE A 1 83 ? 39.556 -4.816 2.055 1.00 94.94 83 PHE A CA 1
ATOM 609 C C . PHE A 1 83 ? 40.239 -3.640 1.347 1.00 94.94 83 PHE A C 1
ATOM 611 O O . PHE A 1 83 ? 41.463 -3.522 1.382 1.00 94.94 83 PHE A O 1
ATOM 618 N N . LEU A 1 84 ? 39.451 -2.746 0.742 1.00 93.50 84 LEU A N 1
ATOM 619 C CA . LEU A 1 84 ? 39.958 -1.583 0.012 1.00 93.50 84 LEU A CA 1
ATOM 620 C C . LEU A 1 84 ? 40.731 -0.612 0.907 1.00 93.50 84 LEU A C 1
ATOM 622 O O . LEU A 1 84 ? 41.671 0.023 0.439 1.00 93.50 84 LEU A O 1
ATOM 626 N N . THR A 1 85 ? 40.338 -0.485 2.177 1.00 93.00 85 THR A N 1
ATOM 627 C CA . THR A 1 85 ? 40.917 0.503 3.104 1.00 93.00 85 THR A CA 1
ATOM 628 C C . THR A 1 85 ? 41.916 -0.076 4.100 1.00 93.00 85 THR A C 1
ATOM 630 O O . THR A 1 85 ? 42.680 0.676 4.701 1.00 93.00 85 THR A O 1
ATOM 633 N N . GLY A 1 86 ? 41.905 -1.393 4.321 1.00 89.62 86 GLY A N 1
ATOM 634 C CA . GLY A 1 86 ? 42.644 -2.050 5.403 1.00 89.62 86 GLY A CA 1
ATOM 635 C C . GLY A 1 86 ? 42.134 -1.710 6.812 1.00 89.62 86 GLY A C 1
ATOM 636 O O . GLY A 1 86 ? 42.793 -2.048 7.795 1.00 89.62 86 GLY A O 1
ATOM 637 N N . LYS A 1 87 ? 40.986 -1.027 6.934 1.00 90.69 87 LYS A N 1
ATOM 638 C CA . LYS A 1 87 ? 40.401 -0.529 8.193 1.00 90.69 87 LYS A CA 1
ATOM 639 C C . LYS A 1 87 ? 39.069 -1.235 8.464 1.00 90.69 87 LYS A C 1
ATOM 641 O O . LYS A 1 87 ? 38.377 -1.613 7.528 1.00 90.69 87 LYS A O 1
ATOM 646 N N . LYS A 1 88 ? 38.700 -1.408 9.738 1.00 88.00 88 LYS A N 1
ATOM 647 C CA . LYS A 1 88 ? 37.452 -2.077 10.155 1.00 88.00 88 LYS A CA 1
ATOM 648 C C . LYS A 1 88 ? 36.299 -1.095 10.348 1.00 88.00 88 LYS A C 1
ATOM 650 O O . LYS A 1 88 ? 36.521 -0.004 10.868 1.00 88.00 88 LYS A O 1
ATOM 655 N N . LEU A 1 89 ? 35.086 -1.507 9.973 1.00 85.31 89 LEU A N 1
ATOM 656 C CA . LEU A 1 89 ? 33.852 -0.758 10.241 1.00 85.31 89 LEU A CA 1
ATOM 657 C C . LEU A 1 89 ? 33.345 -1.017 11.666 1.00 85.31 89 LEU A C 1
ATOM 659 O O . LEU A 1 89 ? 33.440 -2.131 12.183 1.00 85.31 89 LEU A O 1
ATOM 663 N N . GLY A 1 90 ? 32.757 0.006 12.288 1.00 79.44 90 GLY A N 1
ATOM 664 C CA . GLY A 1 90 ? 32.071 -0.120 13.578 1.00 79.44 90 GLY A CA 1
ATOM 665 C C . GLY A 1 90 ? 30.662 -0.732 13.479 1.00 79.44 90 GLY A C 1
ATOM 666 O O . GLY A 1 90 ? 30.014 -0.697 12.430 1.00 79.44 90 GLY A O 1
ATOM 667 N N . GLY A 1 91 ? 30.159 -1.265 14.601 1.00 80.88 91 GLY A N 1
ATOM 668 C CA . GLY A 1 91 ? 28.807 -1.840 14.714 1.00 80.88 91 GLY A CA 1
ATOM 669 C C . GLY A 1 91 ? 28.573 -3.081 13.841 1.00 80.88 91 GLY A C 1
ATOM 670 O O . GLY A 1 91 ? 29.496 -3.586 13.207 1.00 80.88 91 GLY A O 1
ATOM 671 N N . ASP A 1 92 ? 27.331 -3.570 13.783 1.00 84.00 92 ASP A N 1
ATOM 672 C CA . ASP A 1 92 ? 26.937 -4.685 12.910 1.00 84.00 92 ASP A CA 1
ATOM 673 C C . ASP A 1 92 ? 26.017 -4.229 11.762 1.00 84.00 92 ASP A C 1
ATOM 675 O O . ASP A 1 92 ? 25.293 -3.243 11.896 1.00 84.00 92 ASP A O 1
ATOM 679 N N . VAL A 1 93 ? 26.020 -4.975 10.648 1.00 83.75 93 VAL A N 1
ATOM 680 C CA . VAL A 1 93 ? 25.268 -4.668 9.405 1.00 83.75 93 VAL A CA 1
ATOM 681 C C . VAL A 1 93 ? 23.758 -4.533 9.638 1.00 83.75 93 VAL A C 1
ATOM 683 O O . VAL A 1 93 ? 23.061 -3.874 8.867 1.00 83.75 93 VAL A O 1
ATOM 686 N N . SER A 1 94 ? 23.238 -5.152 10.699 1.00 86.44 94 SER A N 1
ATOM 687 C CA . SER A 1 94 ? 21.812 -5.163 11.011 1.00 86.44 94 SER A CA 1
ATOM 688 C C . SER A 1 94 ? 21.418 -4.179 12.121 1.00 86.44 94 SER A C 1
ATOM 690 O O . SER A 1 94 ? 20.257 -3.789 12.192 1.00 86.44 94 SER A O 1
ATOM 692 N N . GLY A 1 95 ? 22.354 -3.726 12.959 1.00 85.75 95 GLY A N 1
ATOM 693 C CA . GLY A 1 95 ? 22.073 -2.952 14.175 1.00 85.75 95 GLY A CA 1
ATOM 694 C C . GLY A 1 95 ? 21.437 -3.787 15.298 1.00 85.75 95 GLY A C 1
ATOM 695 O O . GLY A 1 95 ? 20.929 -3.238 16.277 1.00 85.75 95 GLY A O 1
ATOM 696 N N . ALA A 1 96 ? 21.426 -5.117 15.164 1.00 87.56 96 ALA A N 1
ATOM 697 C CA . ALA A 1 96 ? 20.795 -6.021 16.123 1.00 87.56 96 ALA A CA 1
ATOM 698 C C . ALA A 1 96 ? 21.633 -6.246 17.390 1.00 87.56 96 ALA A C 1
ATOM 700 O O . ALA A 1 96 ? 21.097 -6.763 18.369 1.00 87.56 96 ALA A O 1
ATOM 701 N N . THR A 1 97 ? 22.910 -5.853 17.407 1.00 85.81 97 THR A N 1
ATOM 702 C CA . THR A 1 97 ? 23.757 -5.955 18.612 1.00 85.81 97 THR A CA 1
ATOM 703 C C . THR A 1 97 ? 23.193 -5.126 19.768 1.00 85.81 97 THR A C 1
ATOM 705 O O . THR A 1 97 ? 23.258 -5.541 20.920 1.00 85.81 97 THR A O 1
ATOM 708 N N . THR A 1 98 ? 22.600 -3.973 19.458 1.00 86.44 98 THR A N 1
ATOM 709 C CA . THR A 1 98 ? 22.048 -3.010 20.425 1.00 86.44 98 THR A CA 1
ATOM 710 C C . THR A 1 98 ? 20.525 -2.924 20.373 1.00 86.44 98 THR A C 1
ATOM 712 O O . THR A 1 98 ? 19.899 -2.664 21.395 1.00 86.44 98 THR A O 1
ATOM 715 N N . GLY A 1 99 ? 19.910 -3.147 19.207 1.00 89.69 99 GLY A N 1
ATOM 716 C CA . GLY A 1 99 ? 18.478 -2.914 18.999 1.00 89.69 99 GLY A CA 1
ATOM 717 C C . G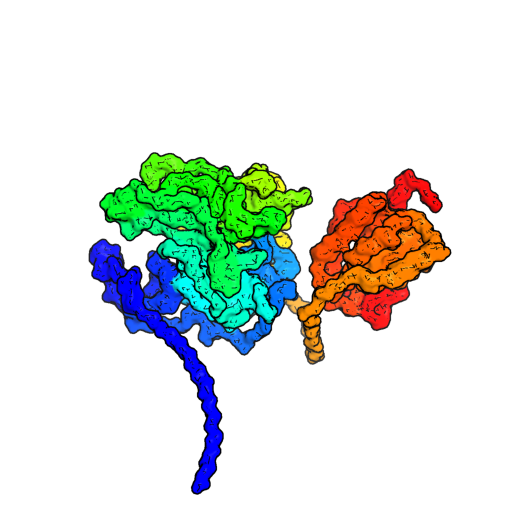LY A 1 99 ? 17.541 -4.084 19.307 1.00 89.69 99 GLY A C 1
ATOM 718 O O . GLY A 1 99 ? 16.352 -3.958 19.034 1.00 89.69 99 GLY A O 1
ATOM 719 N N . ARG A 1 100 ? 18.022 -5.233 19.801 1.00 95.25 100 ARG A N 1
ATOM 720 C CA . ARG A 1 100 ? 17.181 -6.431 20.007 1.00 95.25 100 ARG A CA 1
ATOM 721 C C . ARG A 1 100 ? 16.135 -6.260 21.110 1.00 95.25 100 ARG A C 1
ATOM 723 O O . ARG A 1 100 ? 16.412 -5.705 22.170 1.00 95.25 100 ARG A O 1
ATOM 730 N N . CYS A 1 101 ? 14.946 -6.810 20.879 1.00 95.31 101 CYS A N 1
ATOM 731 C CA . CYS A 1 101 ? 13.913 -6.926 21.902 1.00 95.31 101 CYS A CA 1
ATOM 732 C C . CYS A 1 101 ? 14.331 -7.917 22.999 1.00 95.31 101 CYS A C 1
ATOM 734 O O . CYS A 1 101 ? 14.963 -8.938 22.730 1.00 95.31 101 CYS A O 1
ATOM 736 N N . THR A 1 102 ? 13.921 -7.645 24.238 1.00 92.31 102 THR A N 1
ATOM 737 C CA . THR A 1 102 ? 14.179 -8.520 25.396 1.00 92.31 102 THR A CA 1
ATOM 738 C C . THR A 1 102 ? 13.250 -9.732 25.454 1.00 92.31 102 THR A C 1
ATOM 740 O O . THR A 1 102 ? 13.585 -10.744 26.063 1.00 92.31 102 THR A O 1
ATOM 743 N N . ALA A 1 103 ? 12.086 -9.638 24.815 1.00 90.50 103 ALA A N 1
ATOM 744 C CA . ALA A 1 103 ? 11.100 -10.701 24.712 1.00 90.50 103 ALA A CA 1
ATOM 745 C C . ALA A 1 103 ? 10.563 -10.764 23.285 1.00 90.50 103 ALA A C 1
ATOM 747 O O . ALA A 1 103 ? 10.603 -9.773 22.561 1.00 90.50 103 ALA A O 1
ATOM 748 N N . GLN A 1 104 ? 10.029 -11.922 22.903 1.00 90.44 104 GLN A N 1
ATOM 749 C CA . GLN A 1 104 ? 9.406 -12.129 21.604 1.00 90.44 104 GLN A CA 1
ATOM 750 C C . GLN A 1 104 ? 8.002 -12.729 21.784 1.00 90.44 104 GLN A C 1
ATOM 752 O O . GLN A 1 104 ? 7.869 -13.951 21.873 1.00 90.44 104 GLN A O 1
ATOM 757 N N . PRO A 1 105 ? 6.947 -11.893 21.849 1.00 89.31 105 PRO A N 1
ATOM 758 C CA . PRO A 1 105 ? 5.571 -12.363 21.951 1.00 89.31 105 PRO A CA 1
ATOM 759 C C . PRO A 1 105 ? 5.194 -13.258 20.772 1.00 89.31 105 PRO A C 1
ATOM 761 O O . PRO A 1 105 ? 5.660 -13.042 19.643 1.00 89.31 105 PRO A O 1
ATOM 764 N N . ALA A 1 106 ? 4.336 -14.245 21.046 1.00 85.06 106 ALA A N 1
ATOM 765 C CA . ALA A 1 106 ? 3.829 -15.174 20.045 1.00 85.06 106 ALA A CA 1
ATOM 766 C C . ALA A 1 106 ? 3.193 -14.429 18.864 1.00 85.06 106 ALA A C 1
ATOM 768 O O . ALA A 1 106 ? 2.566 -13.382 19.026 1.00 85.06 106 ALA A O 1
ATOM 769 N N . PHE A 1 107 ? 3.356 -14.989 17.668 1.00 85.81 107 PHE A N 1
ATOM 770 C CA . PHE A 1 107 ? 2.752 -14.444 16.461 1.00 85.81 107 PHE A CA 1
ATOM 771 C C . PHE A 1 107 ? 1.246 -14.718 16.479 1.00 85.81 107 PHE A C 1
ATOM 773 O O . PHE A 1 107 ? 0.819 -15.842 16.216 1.00 85.81 107 PHE A O 1
ATOM 780 N N . SER A 1 108 ? 0.441 -13.717 16.835 1.00 83.31 108 SER A N 1
ATOM 781 C CA . SER A 1 108 ? -1.015 -13.834 16.764 1.00 83.31 108 SER A CA 1
ATOM 782 C C . SER A 1 108 ? -1.482 -13.872 15.313 1.00 83.31 108 SER A C 1
ATOM 784 O O . SER A 1 108 ? -0.760 -13.465 14.402 1.00 83.31 108 SER A O 1
ATOM 786 N N . ASP A 1 109 ? -2.712 -14.316 15.095 1.00 82.25 109 ASP A N 1
ATOM 787 C CA . ASP A 1 109 ? -3.321 -14.253 13.774 1.00 82.25 109 ASP A CA 1
ATOM 788 C C . ASP A 1 109 ? -3.417 -12.793 13.282 1.00 82.25 109 ASP A C 1
ATOM 790 O O . ASP A 1 109 ? -4.006 -11.971 13.985 1.00 82.25 109 ASP A O 1
ATOM 794 N N . PRO A 1 110 ? -2.863 -12.429 12.106 1.00 78.94 110 PRO A N 1
ATOM 795 C CA . PRO A 1 110 ? -2.980 -11.088 11.539 1.00 78.94 110 PRO A CA 1
ATOM 796 C C . PRO A 1 110 ? -4.411 -10.554 11.459 1.00 78.94 110 PRO A C 1
ATOM 798 O O . PRO A 1 110 ? -4.589 -9.343 11.553 1.00 78.94 110 PRO A O 1
ATOM 801 N N . SER A 1 111 ? -5.433 -11.414 11.325 1.00 77.62 111 SER A N 1
ATOM 802 C CA . SER A 1 111 ? -6.832 -10.956 11.325 1.00 77.62 111 SER A CA 1
ATOM 803 C C . SER A 1 111 ? -7.409 -10.641 12.708 1.00 77.62 111 SER A C 1
ATOM 805 O O . SER A 1 111 ? -8.497 -10.073 12.796 1.00 77.62 111 SER A O 1
ATOM 807 N N . SER A 1 112 ? -6.706 -10.965 13.799 1.00 77.12 112 SER A N 1
ATOM 808 C CA . SER A 1 112 ? -7.217 -10.763 15.161 1.00 77.12 112 SER A CA 1
ATOM 809 C C . SER A 1 112 ? -7.092 -9.322 15.669 1.00 77.12 112 SER A C 1
ATOM 811 O O . SER A 1 112 ? -7.566 -9.018 16.761 1.00 77.12 112 SER A O 1
ATOM 813 N N . GLY A 1 113 ? -6.445 -8.426 14.921 1.00 79.50 113 GLY A N 1
ATOM 814 C CA . GLY A 1 113 ? -6.211 -7.043 15.330 1.00 79.50 113 GLY A CA 1
ATOM 815 C C . GLY A 1 113 ? -5.965 -6.108 14.146 1.00 79.50 113 GLY A C 1
ATOM 816 O O . GLY A 1 113 ? -6.143 -6.516 12.999 1.00 79.50 113 GLY A O 1
ATOM 817 N N . PRO A 1 114 ? -5.585 -4.848 14.421 1.00 88.12 114 PRO A N 1
ATOM 818 C CA . PRO A 1 114 ? -5.172 -3.897 13.400 1.00 88.12 114 PRO A CA 1
ATOM 819 C C . PRO A 1 114 ? -4.047 -4.440 12.510 1.00 88.12 114 PRO A C 1
ATOM 821 O O . PRO A 1 114 ? -3.025 -4.900 13.027 1.00 88.12 114 PRO A O 1
ATOM 824 N N . ALA A 1 115 ? -4.221 -4.367 11.192 1.00 95.31 115 ALA A N 1
ATOM 825 C CA . AL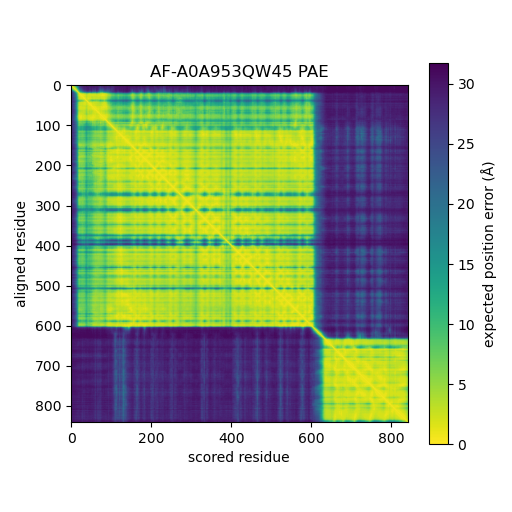A A 1 115 ? -3.262 -4.888 10.224 1.00 95.31 115 ALA A CA 1
ATOM 826 C C . ALA A 1 115 ? -3.126 -4.000 8.976 1.00 95.31 115 ALA A C 1
ATOM 828 O O . ALA A 1 115 ? -4.071 -3.355 8.525 1.00 95.31 115 ALA A O 1
ATOM 829 N N . TRP A 1 116 ? -1.925 -4.008 8.404 1.00 97.38 116 TRP A N 1
ATOM 830 C CA . TRP A 1 116 ? -1.561 -3.444 7.109 1.00 97.38 116 TRP A CA 1
ATOM 831 C C . TRP A 1 116 ? -0.538 -4.378 6.453 1.00 97.38 116 TRP A C 1
ATOM 833 O O . TRP A 1 116 ? 0.598 -4.476 6.918 1.00 97.38 116 TRP A O 1
ATOM 843 N N . ASN A 1 117 ? -0.928 -5.095 5.397 1.00 96.12 117 ASN A N 1
ATOM 844 C CA . ASN A 1 117 ? -0.151 -6.208 4.844 1.00 96.12 117 ASN A CA 1
ATOM 845 C C . ASN A 1 117 ? 0.392 -5.920 3.431 1.00 96.12 117 ASN A C 1
ATOM 847 O O . ASN A 1 117 ? -0.207 -6.297 2.418 1.00 96.12 117 ASN A O 1
ATOM 851 N N . GLY A 1 118 ? 1.553 -5.267 3.371 1.00 95.75 118 GLY A N 1
ATOM 852 C CA . GLY A 1 118 ? 2.242 -4.895 2.139 1.00 95.75 118 GLY A CA 1
ATOM 853 C C . GLY A 1 118 ? 2.041 -3.437 1.724 1.00 95.75 118 GLY A C 1
ATOM 854 O O . GLY A 1 118 ? 2.098 -2.533 2.547 1.00 95.75 118 GLY A O 1
ATOM 855 N N . TRP A 1 119 ? 1.857 -3.197 0.425 1.00 96.44 119 TRP A N 1
ATOM 856 C CA . TRP A 1 119 ? 1.699 -1.865 -0.169 1.00 96.44 119 TRP A CA 1
ATOM 857 C C . TRP A 1 119 ? 0.396 -1.178 0.251 1.00 96.44 119 TRP A C 1
ATOM 859 O O . TRP A 1 119 ? 0.376 0.024 0.467 1.00 96.44 119 TRP A O 1
ATOM 869 N N . SER A 1 120 ? -0.681 -1.952 0.369 1.00 96.31 120 SER A N 1
ATOM 870 C CA . SER A 1 120 ? -2.029 -1.512 0.740 1.00 96.31 120 SER A CA 1
ATOM 871 C C . SER A 1 120 ? -2.609 -2.516 1.736 1.00 96.31 120 SER A C 1
ATOM 873 O O . SER A 1 120 ? -2.250 -3.698 1.646 1.00 96.31 120 SER A O 1
ATOM 875 N N . PRO A 1 121 ? -3.507 -2.113 2.656 1.00 92.38 121 PRO A N 1
ATOM 876 C CA . PRO A 1 121 ? -4.109 -3.049 3.607 1.00 92.38 121 PRO A CA 1
ATOM 877 C C . PRO A 1 121 ? -4.961 -4.123 2.913 1.00 92.38 121 PRO A C 1
ATOM 879 O O . PRO A 1 121 ? -5.087 -5.237 3.416 1.00 92.38 121 PRO A O 1
ATOM 882 N N . ASP A 1 122 ? -5.496 -3.813 1.735 1.00 93.25 122 ASP A N 1
ATOM 883 C CA . ASP A 1 122 ? -6.312 -4.686 0.898 1.00 93.25 122 ASP A CA 1
ATOM 884 C C . ASP A 1 122 ? -5.550 -5.211 -0.341 1.00 93.25 122 ASP A C 1
ATOM 886 O O . ASP A 1 122 ? -4.478 -4.723 -0.709 1.00 93.25 122 ASP A O 1
ATOM 890 N N . ILE A 1 123 ? -6.116 -6.218 -1.016 1.00 95.31 123 ILE A N 1
ATOM 891 C CA . ILE A 1 123 ? -5.558 -6.827 -2.245 1.00 95.31 123 ILE A CA 1
ATOM 892 C C . ILE A 1 123 ? -5.862 -6.031 -3.526 1.00 95.31 123 ILE A C 1
ATOM 894 O O . ILE A 1 123 ? -5.368 -6.378 -4.600 1.00 95.31 123 ILE A O 1
ATOM 898 N N . THR A 1 124 ? -6.676 -4.984 -3.409 1.00 97.06 124 THR A N 1
ATOM 899 C CA . THR A 1 124 ? -7.158 -4.127 -4.498 1.00 97.06 124 THR A CA 1
ATOM 900 C C . THR A 1 124 ? -6.437 -2.769 -4.576 1.00 97.06 124 THR A C 1
ATOM 902 O O . THR A 1 124 ? -6.757 -1.953 -5.437 1.00 97.06 124 THR A O 1
ATOM 905 N N . ASN A 1 125 ? -5.415 -2.564 -3.736 1.00 97.62 125 ASN A N 1
ATOM 906 C CA . ASN A 1 125 ? -4.522 -1.402 -3.696 1.00 97.62 125 ASN A CA 1
ATOM 907 C C . ASN A 1 125 ? -5.197 -0.046 -3.407 1.00 97.62 125 ASN A C 1
ATOM 909 O O . ASN A 1 125 ? -4.716 0.980 -3.872 1.00 97.62 125 ASN A O 1
ATOM 913 N N . THR A 1 126 ? -6.271 -0.004 -2.611 1.00 97.44 126 THR A N 1
ATOM 914 C CA . THR A 1 126 ? -6.976 1.265 -2.312 1.00 97.44 126 THR A CA 1
ATOM 915 C C . THR A 1 126 ? -6.149 2.300 -1.544 1.00 97.44 126 THR A C 1
ATOM 917 O O . THR A 1 126 ? -6.463 3.490 -1.594 1.00 97.44 126 THR A O 1
ATOM 920 N N . ALA A 1 127 ? -5.123 1.849 -0.815 1.00 97.12 127 ALA A N 1
ATOM 921 C CA . ALA A 1 127 ? -4.377 2.606 0.190 1.00 97.12 127 ALA A CA 1
ATOM 922 C C . ALA A 1 127 ? -5.282 3.282 1.243 1.00 97.12 127 ALA A C 1
ATOM 924 O O . ALA A 1 127 ? -4.873 4.237 1.909 1.00 97.12 127 ALA A O 1
ATOM 925 N N . PHE A 1 128 ? -6.506 2.767 1.407 1.00 97.88 128 PHE A N 1
ATOM 926 C CA . PHE A 1 128 ? -7.460 3.207 2.410 1.00 97.88 128 PHE A CA 1
ATOM 927 C C . PHE A 1 128 ? -7.453 2.276 3.604 1.00 97.88 128 PHE A C 1
ATOM 929 O O . PHE A 1 128 ? -7.705 1.077 3.485 1.00 97.88 128 PHE A O 1
ATOM 936 N N . GLN A 1 129 ? -7.210 2.857 4.772 1.00 96.25 129 GLN A N 1
ATOM 937 C CA . GLN A 1 129 ? -7.288 2.153 6.034 1.00 96.25 129 GLN A CA 1
ATOM 938 C C . GLN A 1 129 ? -8.547 2.578 6.798 1.00 96.25 129 GLN A C 1
ATOM 940 O O . GLN A 1 129 ? -8.646 3.726 7.238 1.00 96.25 129 GLN A O 1
ATOM 945 N N . PRO A 1 130 ? -9.503 1.658 7.024 1.00 92.31 130 PRO A N 1
ATOM 946 C CA . PRO A 1 130 ? -10.689 1.944 7.823 1.00 92.31 130 PRO A CA 1
ATOM 947 C C . PRO A 1 130 ? -10.331 2.418 9.237 1.00 92.31 130 PRO A C 1
ATOM 949 O O . PRO A 1 130 ? -9.375 1.920 9.832 1.00 92.31 130 PRO A O 1
ATOM 952 N N . ALA A 1 131 ? -11.149 3.300 9.825 1.00 83.31 131 ALA A N 1
ATOM 953 C CA . ALA A 1 131 ? -10.888 3.913 11.138 1.00 83.31 131 ALA A CA 1
ATOM 954 C C . ALA A 1 131 ? -10.501 2.900 12.233 1.00 83.31 131 ALA A C 1
ATOM 956 O O . ALA A 1 131 ? -9.529 3.106 12.957 1.00 83.31 131 ALA A O 1
ATOM 957 N N . ARG A 1 132 ? -11.203 1.758 12.308 1.00 82.31 132 ARG A N 1
ATOM 958 C CA . ARG A 1 132 ? -10.908 0.689 13.280 1.00 82.31 132 ARG A CA 1
ATOM 959 C C . ARG A 1 132 ? -9.496 0.118 13.124 1.00 82.31 132 ARG A C 1
ATOM 961 O O . ARG A 1 132 ? -8.848 -0.199 14.114 1.00 82.31 132 ARG A O 1
ATOM 968 N N . GLN A 1 133 ? -9.053 -0.065 11.884 1.00 90.06 133 GLN A N 1
ATOM 969 C CA . GLN A 1 133 ? -7.730 -0.603 11.576 1.00 90.06 133 GLN A CA 1
ATOM 970 C C . GLN A 1 133 ? -6.656 0.479 11.753 1.00 90.06 133 GLN A C 1
ATOM 972 O O . GLN A 1 133 ? -5.570 0.186 12.240 1.00 90.06 133 GLN A O 1
ATOM 977 N N . ALA A 1 134 ? -6.972 1.738 11.433 1.00 92.56 134 ALA A N 1
ATOM 978 C CA . ALA A 1 134 ? -6.077 2.876 11.614 1.00 92.56 134 ALA A CA 1
ATOM 979 C C . ALA A 1 134 ? -5.772 3.151 13.094 1.00 92.56 134 ALA A C 1
ATOM 981 O O . ALA A 1 134 ? -4.615 3.358 13.453 1.00 92.56 134 ALA A O 1
ATOM 982 N N . GLY A 1 135 ? -6.795 3.145 13.957 1.00 89.44 135 GLY A N 1
ATOM 983 C CA . GLY A 1 135 ? -6.678 3.492 15.380 1.00 89.44 135 GLY A CA 1
ATOM 984 C C . GLY A 1 135 ? -6.289 4.955 15.651 1.00 89.44 135 GLY A C 1
ATOM 985 O O . GLY A 1 135 ? -5.990 5.295 16.790 1.00 89.44 135 GLY A O 1
ATOM 986 N N . ILE A 1 136 ? -6.276 5.799 14.616 1.00 91.44 136 ILE A N 1
ATOM 987 C CA . ILE A 1 136 ? -6.078 7.253 14.660 1.00 91.44 136 ILE A CA 1
ATOM 988 C C . ILE A 1 136 ? -7.286 7.869 13.947 1.00 91.44 136 ILE A C 1
ATOM 990 O O . ILE A 1 136 ? -7.619 7.435 12.843 1.00 91.44 136 ILE A O 1
ATOM 994 N N . SER A 1 137 ? -7.937 8.851 14.570 1.00 92.31 137 SER A N 1
ATOM 995 C CA . SER A 1 137 ? -9.014 9.656 13.971 1.00 92.31 137 SER A CA 1
ATOM 996 C C . SER A 1 137 ? -8.494 10.988 13.416 1.00 92.31 137 SER A C 1
ATOM 998 O O . SER A 1 137 ? -7.359 11.382 13.692 1.00 92.31 137 SER A O 1
ATOM 1000 N N . ALA A 1 138 ? -9.318 11.719 12.660 1.00 93.19 138 ALA A N 1
ATOM 1001 C CA . ALA A 1 138 ? -8.954 13.053 12.174 1.00 93.19 138 ALA A CA 1
ATOM 1002 C C . ALA A 1 138 ? -8.677 14.040 13.324 1.00 93.19 138 ALA A C 1
ATOM 1004 O O . ALA A 1 138 ? -7.805 14.901 13.215 1.00 93.19 138 ALA A O 1
ATOM 1005 N N . GLU A 1 139 ? -9.363 13.869 14.452 1.00 92.69 139 GLU A N 1
ATOM 1006 C CA . GLU A 1 139 ? -9.225 14.666 15.671 1.00 92.69 139 GLU A CA 1
ATOM 1007 C C . GLU A 1 139 ? -7.921 14.363 16.430 1.00 92.69 139 GLU A C 1
ATOM 1009 O O . GLU A 1 139 ? -7.396 15.208 17.162 1.00 92.69 139 GLU A O 1
ATOM 1014 N N . ASP A 1 140 ? -7.366 13.164 16.248 1.00 94.56 140 ASP A N 1
ATOM 1015 C CA . ASP A 1 140 ? -6.090 12.762 16.842 1.00 94.56 140 ASP A CA 1
ATOM 1016 C C . ASP A 1 140 ? -4.885 13.297 16.065 1.00 94.56 140 ASP A C 1
ATOM 1018 O O . ASP A 1 140 ? -3.822 13.519 16.651 1.00 94.56 140 ASP A O 1
ATOM 1022 N N . VAL A 1 141 ? -5.042 13.517 14.756 1.00 97.12 141 VAL A N 1
ATOM 1023 C CA . VAL A 1 141 ? -3.949 13.865 13.838 1.00 97.12 141 VAL A CA 1
ATOM 1024 C C . VAL A 1 141 ? -3.166 15.118 14.252 1.00 97.12 141 VAL A C 1
ATOM 1026 O O . VAL A 1 141 ? -1.934 15.050 14.281 1.00 97.12 141 VAL A O 1
ATOM 1029 N N . PRO A 1 142 ? -3.797 16.229 14.679 1.00 97.00 142 PRO A N 1
ATOM 1030 C CA . PRO A 1 142 ? -3.060 17.397 15.171 1.00 97.00 142 PRO A CA 1
ATOM 1031 C C . PRO A 1 142 ? -2.164 17.118 16.394 1.00 97.00 142 PRO A C 1
ATOM 1033 O O . PRO A 1 142 ? -1.262 17.902 16.693 1.00 97.00 142 PRO A O 1
ATOM 1036 N N . ARG A 1 143 ? -2.390 16.007 17.112 1.00 95.56 143 ARG A N 1
ATOM 1037 C CA . ARG A 1 143 ? -1.671 15.620 18.340 1.00 95.56 143 ARG A CA 1
ATOM 1038 C C . ARG A 1 143 ? -0.599 14.554 18.111 1.00 95.56 143 ARG A C 1
ATOM 1040 O O . ARG A 1 143 ? -0.036 14.053 19.085 1.00 95.56 143 ARG A O 1
ATOM 1047 N N . LEU A 1 144 ? -0.311 14.184 16.863 1.00 97.62 144 LEU A N 1
ATOM 1048 C CA . LEU A 1 144 ? 0.717 13.191 16.557 1.00 97.62 144 LEU A CA 1
ATOM 1049 C C . LEU A 1 144 ? 2.113 13.678 16.969 1.00 97.62 144 LEU A C 1
ATOM 1051 O O . LEU A 1 144 ? 2.547 14.771 16.588 1.00 97.62 144 LEU A O 1
ATOM 1055 N N . LYS A 1 145 ? 2.836 12.826 17.703 1.00 97.25 145 LYS A N 1
ATOM 1056 C CA . LYS A 1 145 ? 4.242 13.009 18.094 1.00 97.25 145 LYS A CA 1
ATOM 1057 C C . LYS A 1 145 ? 5.071 11.776 17.789 1.00 97.25 145 LYS A C 1
ATOM 1059 O O . LYS A 1 145 ? 4.557 10.657 17.802 1.00 97.25 145 LYS A O 1
ATOM 1064 N N . LEU A 1 146 ? 6.366 12.002 17.576 1.00 98.12 146 LEU A N 1
ATOM 1065 C CA . LEU A 1 146 ? 7.355 10.944 17.420 1.00 98.12 146 LEU A CA 1
ATOM 1066 C C . LEU A 1 146 ? 7.365 10.074 18.684 1.00 98.12 146 LEU A C 1
ATOM 1068 O O . LEU A 1 146 ? 7.553 10.583 19.788 1.00 98.12 146 LEU A O 1
ATOM 1072 N N . LYS A 1 147 ? 7.158 8.768 18.518 1.00 98.00 147 LYS A N 1
ATOM 1073 C CA . LYS A 1 147 ? 7.248 7.774 19.597 1.00 98.00 147 LYS A CA 1
ATOM 1074 C C . LYS A 1 147 ? 8.590 7.062 19.584 1.00 98.00 147 LYS A C 1
ATOM 1076 O O . LYS A 1 147 ? 9.169 6.844 20.641 1.00 98.00 147 LYS A O 1
ATOM 1081 N N . TRP A 1 148 ? 9.086 6.728 18.397 1.00 98.44 148 TRP A N 1
ATOM 1082 C CA . TRP A 1 148 ? 10.412 6.153 18.213 1.00 98.44 148 TRP A CA 1
ATOM 1083 C C . TRP A 1 148 ? 10.916 6.370 16.785 1.00 98.44 148 TRP A C 1
ATOM 1085 O O . TRP A 1 148 ? 10.138 6.594 15.854 1.00 98.44 148 TRP A O 1
ATOM 1095 N N . ALA A 1 149 ? 12.235 6.286 16.626 1.00 98.62 149 ALA A N 1
ATOM 1096 C CA . ALA A 1 149 ? 12.923 6.286 15.343 1.00 98.62 149 ALA A CA 1
ATOM 1097 C C . ALA A 1 149 ? 13.858 5.073 15.256 1.00 98.62 149 ALA A C 1
ATOM 1099 O O . ALA A 1 149 ? 14.436 4.654 16.260 1.00 98.62 149 ALA A O 1
ATOM 1100 N N . PHE A 1 150 ? 14.027 4.521 14.061 1.00 98.44 150 PHE A N 1
ATOM 1101 C CA . PHE A 1 150 ? 14.904 3.385 13.786 1.00 98.44 150 PHE A CA 1
ATOM 1102 C C . PHE A 1 150 ? 15.873 3.752 12.661 1.00 98.44 150 PHE A C 1
ATOM 1104 O O . PHE A 1 150 ? 15.437 4.196 11.599 1.00 98.44 150 PHE A O 1
ATOM 1111 N N . GLY A 1 151 ? 17.178 3.593 12.889 1.00 97.00 151 GLY A N 1
ATOM 1112 C CA . GLY A 1 151 ? 18.203 3.901 11.890 1.00 97.00 151 GLY A CA 1
ATOM 1113 C C . GLY A 1 151 ? 18.590 2.658 11.099 1.00 97.00 151 GLY A C 1
ATOM 1114 O O . GLY A 1 151 ? 18.983 1.658 11.693 1.00 97.00 151 GLY A O 1
ATOM 1115 N N . PHE A 1 152 ? 18.525 2.711 9.770 1.00 95.31 152 PHE A N 1
ATOM 1116 C CA . PHE A 1 152 ? 19.038 1.651 8.904 1.00 95.31 152 PHE A CA 1
ATOM 1117 C C . PHE A 1 152 ? 20.575 1.735 8.845 1.00 95.31 152 PHE A C 1
ATOM 1119 O O . PHE A 1 152 ? 21.101 2.739 8.344 1.00 95.31 152 PHE A O 1
ATOM 1126 N N . PRO A 1 153 ? 21.312 0.723 9.347 1.00 90.75 153 PRO A N 1
ATOM 1127 C CA . PRO A 1 153 ? 22.769 0.700 9.262 1.00 90.75 153 PRO A CA 1
ATOM 1128 C C . PRO A 1 153 ? 23.236 0.651 7.808 1.00 90.75 153 PRO A C 1
ATOM 1130 O O . PRO A 1 153 ? 22.559 0.092 6.940 1.00 90.75 153 PRO A O 1
ATOM 1133 N N . ASP A 1 154 ? 24.415 1.219 7.549 1.00 87.69 154 ASP A N 1
ATOM 1134 C CA . ASP A 1 154 ? 25.119 1.120 6.261 1.00 87.69 154 ASP A CA 1
ATOM 1135 C C . ASP A 1 154 ? 24.273 1.500 5.043 1.00 87.69 154 ASP A C 1
ATOM 1137 O O . ASP A 1 154 ? 24.478 0.984 3.943 1.00 87.69 154 ASP A O 1
ATOM 1141 N N . SER A 1 155 ? 23.285 2.366 5.245 1.00 87.38 155 SER A N 1
ATOM 1142 C CA . SER A 1 155 ? 22.289 2.728 4.246 1.00 87.38 155 SER A CA 1
ATOM 1143 C C . SER A 1 155 ? 22.223 4.244 4.139 1.00 87.38 155 SER A C 1
ATOM 1145 O O . SER A 1 155 ? 22.300 4.949 5.143 1.00 87.38 155 SER A O 1
ATOM 1147 N N . ASN A 1 156 ? 22.057 4.748 2.920 1.00 85.88 156 ASN A N 1
ATOM 1148 C CA . ASN A 1 156 ? 21.798 6.166 2.649 1.00 85.88 156 ASN A CA 1
ATOM 1149 C C . ASN A 1 156 ? 20.416 6.393 2.013 1.00 85.88 156 ASN A C 1
ATOM 1151 O O . ASN A 1 156 ? 20.108 7.503 1.572 1.00 85.88 156 ASN A O 1
ATOM 1155 N N . SER A 1 157 ? 19.610 5.330 1.930 1.00 89.00 157 SER A N 1
ATOM 1156 C CA . SER A 1 157 ? 18.240 5.380 1.444 1.00 89.00 157 SER A CA 1
ATOM 1157 C C . SER A 1 157 ? 17.321 4.488 2.286 1.00 89.00 157 SER A C 1
ATOM 1159 O O . SER A 1 157 ? 17.503 3.270 2.340 1.00 89.00 157 SER A O 1
ATOM 1161 N N . ALA A 1 158 ? 16.294 5.086 2.887 1.00 91.56 158 ALA A N 1
ATOM 1162 C CA . ALA A 1 158 ? 15.189 4.420 3.569 1.00 91.56 158 ALA A CA 1
ATOM 1163 C C . ALA A 1 158 ? 13.971 4.358 2.632 1.00 91.56 158 ALA A C 1
ATOM 1165 O O . ALA A 1 158 ? 13.278 5.345 2.401 1.00 91.56 158 ALA A O 1
ATOM 1166 N N . TRP A 1 159 ? 13.746 3.189 2.036 1.00 86.00 159 TRP A N 1
ATOM 1167 C CA . TRP A 1 159 ? 12.819 3.019 0.907 1.00 86.00 159 TRP A CA 1
ATOM 1168 C C . TRP A 1 159 ? 12.085 1.673 0.868 1.00 86.00 159 TRP A C 1
ATOM 1170 O O . TRP A 1 159 ? 11.363 1.407 -0.093 1.00 86.00 159 TRP A O 1
ATOM 1180 N N . GLY A 1 160 ? 12.265 0.827 1.887 1.00 91.12 160 GLY A N 1
ATOM 1181 C CA . GLY A 1 160 ? 11.543 -0.438 2.006 1.00 91.12 160 GLY A CA 1
ATOM 1182 C C . GLY A 1 160 ? 10.072 -0.220 2.355 1.00 91.12 160 GLY A C 1
ATOM 1183 O O . GLY A 1 160 ? 9.748 0.645 3.170 1.00 91.12 160 GLY A O 1
ATOM 1184 N N . GLY A 1 161 ? 9.178 -0.999 1.746 1.00 94.06 161 GLY A N 1
ATOM 1185 C CA . GLY A 1 161 ? 7.768 -1.009 2.141 1.00 94.06 161 GLY A CA 1
ATOM 1186 C C . GLY A 1 161 ? 7.587 -1.417 3.606 1.00 94.06 161 GLY A C 1
ATOM 1187 O O . GLY A 1 161 ? 8.330 -2.254 4.119 1.00 94.06 161 GLY A O 1
ATOM 1188 N N . ILE A 1 162 ? 6.592 -0.831 4.271 1.00 97.88 162 ILE A N 1
ATOM 1189 C CA . ILE A 1 162 ? 6.272 -1.101 5.675 1.00 97.88 162 ILE A CA 1
ATOM 1190 C C . ILE A 1 162 ? 5.053 -2.019 5.727 1.00 97.88 162 ILE A C 1
ATOM 1192 O O . ILE A 1 162 ? 4.068 -1.819 5.024 1.00 97.88 162 ILE A O 1
ATOM 1196 N N . THR A 1 163 ? 5.122 -3.061 6.543 1.00 98.44 163 THR A N 1
ATOM 1197 C CA . THR A 1 163 ? 4.014 -3.991 6.776 1.00 98.44 163 THR A CA 1
ATOM 1198 C C . THR A 1 163 ? 3.843 -4.179 8.261 1.00 98.44 163 THR A C 1
ATOM 1200 O O . THR A 1 163 ? 4.808 -4.506 8.937 1.00 98.44 163 THR A O 1
ATOM 1203 N N . VAL A 1 164 ? 2.640 -3.972 8.782 1.00 98.25 164 VAL A N 1
ATOM 1204 C CA . VAL A 1 164 ? 2.369 -4.105 10.212 1.00 98.25 164 VAL A CA 1
ATOM 1205 C C . VAL A 1 164 ? 1.253 -5.104 10.423 1.00 98.25 164 VAL A C 1
ATOM 1207 O O . VAL A 1 164 ? 0.110 -4.855 10.060 1.00 98.25 164 VAL A O 1
ATOM 1210 N N . VAL A 1 165 ? 1.573 -6.240 11.025 1.00 95.44 165 VAL A N 1
ATOM 1211 C CA . VAL A 1 165 ? 0.594 -7.278 11.358 1.00 95.44 165 VAL A CA 1
ATOM 1212 C C . VAL A 1 165 ? 0.959 -7.898 12.695 1.00 95.44 165 VAL A C 1
ATOM 1214 O O . VAL A 1 165 ? 2.139 -8.010 13.027 1.00 95.44 165 VAL A O 1
ATOM 1217 N N . SER A 1 166 ? -0.041 -8.302 13.477 1.00 91.56 166 SER A N 1
ATOM 1218 C CA . SER A 1 166 ? 0.184 -9.036 14.734 1.00 91.56 166 SER A CA 1
ATOM 1219 C C . SER A 1 166 ? 1.148 -8.326 15.702 1.00 91.56 166 SER A C 1
ATOM 1221 O O . SER A 1 166 ? 1.995 -8.959 16.330 1.00 91.56 166 SER A O 1
ATOM 1223 N N . GLY A 1 167 ? 1.070 -6.989 15.777 1.00 92.88 167 GLY A N 1
ATOM 1224 C CA . GLY A 1 167 ? 1.942 -6.155 16.619 1.00 92.88 167 GLY A CA 1
ATOM 1225 C C . GLY A 1 167 ? 3.394 -6.027 16.137 1.00 92.88 167 GLY A C 1
ATOM 1226 O O . GLY A 1 167 ? 4.224 -5.447 16.837 1.00 92.88 167 GLY A O 1
ATOM 1227 N N . ARG A 1 168 ? 3.716 -6.547 14.949 1.00 96.56 168 ARG A N 1
ATOM 1228 C CA . ARG A 1 168 ? 5.057 -6.532 14.358 1.00 96.56 168 ARG A CA 1
ATOM 1229 C C . ARG A 1 168 ? 5.101 -5.645 13.134 1.00 96.56 168 ARG A C 1
ATOM 1231 O O . ARG A 1 168 ? 4.165 -5.664 12.345 1.00 96.56 168 ARG A O 1
ATOM 1238 N N . LEU A 1 169 ? 6.214 -4.946 12.950 1.00 98.50 169 LEU A N 1
ATOM 1239 C CA . LEU A 1 169 ? 6.528 -4.197 11.741 1.00 98.50 169 LEU A CA 1
ATOM 1240 C C . LEU A 1 169 ? 7.600 -4.943 10.938 1.00 98.50 169 LEU A C 1
ATOM 1242 O O . LEU A 1 169 ? 8.666 -5.248 11.460 1.00 98.50 169 LEU A O 1
ATOM 1246 N N . PHE A 1 170 ? 7.331 -5.216 9.668 1.00 98.69 170 PHE A N 1
ATOM 1247 C CA . PHE A 1 170 ? 8.252 -5.814 8.710 1.00 98.69 170 PHE A CA 1
ATOM 1248 C C . PHE A 1 170 ? 8.695 -4.763 7.701 1.00 98.69 170 PHE A C 1
ATOM 1250 O O . PHE A 1 170 ? 7.858 -4.050 7.143 1.00 98.69 170 PHE A O 1
ATOM 1257 N N . THR A 1 171 ? 10.002 -4.664 7.469 1.00 98.50 171 THR A N 1
ATOM 1258 C CA . THR A 1 171 ? 10.568 -3.744 6.473 1.00 98.50 171 THR A CA 1
ATOM 1259 C C . THR A 1 171 ? 11.926 -4.227 5.966 1.00 98.50 171 THR A C 1
ATOM 1261 O O . THR A 1 171 ? 12.625 -4.979 6.649 1.00 98.50 171 THR A O 1
ATOM 1264 N N . GLY A 1 172 ? 12.291 -3.805 4.757 1.00 95.88 172 GLY A N 1
ATOM 1265 C CA . GLY A 1 172 ? 13.571 -4.094 4.114 1.00 95.88 172 GLY A CA 1
ATOM 1266 C C . GLY A 1 172 ? 14.498 -2.877 4.055 1.00 95.88 172 GLY A C 1
ATOM 1267 O O . GLY A 1 172 ? 14.054 -1.733 3.955 1.00 95.88 172 GLY A O 1
ATOM 1268 N N . GLY A 1 173 ? 15.805 -3.129 4.109 1.00 91.94 173 GLY A N 1
ATOM 1269 C CA . GLY A 1 173 ? 16.865 -2.130 3.998 1.00 91.94 173 GLY A CA 1
ATOM 1270 C C . GLY A 1 173 ? 17.571 -2.147 2.639 1.00 91.94 173 GLY A C 1
ATOM 1271 O O . GLY A 1 173 ? 17.621 -3.160 1.934 1.00 91.94 173 GLY A O 1
ATOM 1272 N N . GLN A 1 174 ? 18.200 -1.020 2.287 1.00 89.75 174 GLN A N 1
ATOM 1273 C CA . GLN A 1 174 ? 19.034 -0.890 1.082 1.00 89.75 174 GLN A CA 1
ATOM 1274 C C . GLN A 1 174 ? 20.207 -1.882 1.064 1.00 89.75 174 GLN A C 1
ATOM 1276 O O . GLN A 1 174 ? 20.610 -2.330 -0.010 1.00 89.75 174 GLN A O 1
ATOM 1281 N N . ASN A 1 175 ? 20.732 -2.230 2.240 1.00 87.00 175 ASN A N 1
ATOM 1282 C CA . ASN A 1 175 ? 21.820 -3.188 2.409 1.00 87.00 175 ASN A CA 1
ATOM 1283 C C . ASN A 1 175 ? 21.371 -4.666 2.319 1.00 87.00 175 ASN A C 1
ATOM 1285 O O . ASN A 1 175 ? 22.199 -5.560 2.456 1.00 87.00 175 ASN A O 1
ATOM 1289 N N . GLY A 1 176 ? 20.079 -4.934 2.099 1.00 89.06 176 GLY A N 1
ATOM 1290 C CA . GLY A 1 176 ? 19.522 -6.288 1.998 1.00 89.06 176 GLY A CA 1
ATOM 1291 C C . GLY A 1 176 ? 19.081 -6.899 3.327 1.00 89.06 176 GLY A C 1
ATOM 1292 O O . GLY A 1 176 ? 18.570 -8.017 3.341 1.00 89.06 176 GLY A O 1
ATOM 1293 N N . THR A 1 177 ? 19.219 -6.176 4.440 1.00 94.56 177 THR A N 1
ATOM 1294 C CA . THR A 1 177 ? 18.679 -6.626 5.726 1.00 94.56 177 THR A CA 1
ATOM 1295 C C . THR A 1 177 ? 17.163 -6.469 5.740 1.00 94.56 177 THR A C 1
ATOM 1297 O O . THR A 1 177 ? 16.637 -5.393 5.463 1.00 94.56 177 THR A O 1
ATOM 1300 N N . VAL A 1 178 ? 16.459 -7.536 6.092 1.00 98.06 178 VAL A N 1
ATOM 1301 C CA . VAL A 1 178 ? 15.029 -7.535 6.397 1.00 98.06 178 VAL A CA 1
ATOM 1302 C C . VAL A 1 178 ? 14.855 -7.597 7.900 1.00 98.06 178 VAL A C 1
ATOM 1304 O O . VAL A 1 178 ? 15.551 -8.352 8.577 1.00 98.06 178 VAL A O 1
ATOM 1307 N N . TYR A 1 179 ? 13.915 -6.815 8.408 1.00 98.50 179 TYR A N 1
ATOM 1308 C CA . TYR A 1 179 ? 13.643 -6.658 9.826 1.00 98.50 179 TYR A CA 1
ATOM 1309 C C . TYR A 1 179 ? 12.236 -7.134 10.159 1.00 98.50 179 TYR A C 1
ATOM 1311 O O . TYR A 1 179 ? 11.291 -6.804 9.443 1.00 98.50 179 TYR A O 1
ATOM 1319 N N . SER A 1 180 ? 12.094 -7.828 11.288 1.00 98.50 180 SER A N 1
ATOM 1320 C CA . SER A 1 180 ? 10.854 -7.838 12.066 1.00 98.50 180 SER A CA 1
ATOM 1321 C C . SER A 1 180 ? 11.096 -7.058 13.346 1.00 98.50 180 SER A C 1
ATOM 1323 O O . SER A 1 180 ? 11.966 -7.418 14.140 1.00 98.50 180 SER A O 1
ATOM 1325 N N . LEU A 1 181 ? 10.337 -5.987 13.530 1.00 98.50 181 LEU A N 1
ATOM 1326 C CA . LEU A 1 181 ? 10.402 -5.094 14.674 1.00 98.50 181 LEU A CA 1
ATOM 1327 C C . LEU A 1 181 ? 9.134 -5.218 15.516 1.00 98.50 181 LEU A C 1
ATOM 1329 O O . LEU A 1 181 ? 8.066 -5.564 15.008 1.00 98.50 181 LEU A O 1
ATOM 1333 N N . ASP A 1 182 ? 9.227 -4.866 16.788 1.00 97.56 182 ASP A N 1
ATOM 1334 C CA . ASP A 1 182 ? 8.058 -4.527 17.586 1.00 97.56 182 ASP A CA 1
ATOM 1335 C C . ASP A 1 182 ? 7.466 -3.202 17.100 1.00 97.56 182 ASP A C 1
ATOM 1337 O O . ASP A 1 182 ? 8.138 -2.172 17.096 1.00 97.56 182 ASP A O 1
ATOM 1341 N N . ALA A 1 183 ? 6.197 -3.204 16.689 1.00 96.75 183 ALA A N 1
ATOM 1342 C CA . ALA A 1 183 ? 5.583 -2.017 16.095 1.00 96.75 183 ALA A CA 1
ATOM 1343 C C . ALA A 1 183 ? 5.438 -0.855 17.102 1.00 96.75 183 ALA A C 1
ATOM 1345 O O . ALA A 1 183 ? 5.366 0.312 16.707 1.00 96.75 183 ALA A O 1
ATOM 1346 N N . ARG A 1 184 ? 5.402 -1.143 18.410 1.00 94.94 184 ARG A N 1
ATOM 1347 C CA . ARG A 1 184 ? 5.232 -0.125 19.458 1.00 94.94 184 ARG A CA 1
ATOM 1348 C C . ARG A 1 184 ? 6.542 0.516 19.893 1.00 94.94 184 ARG A C 1
ATOM 1350 O O . ARG A 1 184 ? 6.526 1.683 20.271 1.00 94.94 184 ARG A O 1
ATOM 1357 N N . THR A 1 185 ? 7.636 -0.234 19.880 1.00 96.38 185 THR A N 1
ATOM 1358 C CA . THR A 1 185 ? 8.924 0.184 20.457 1.00 96.38 185 THR A CA 1
ATOM 1359 C C . THR A 1 185 ? 10.042 0.293 19.427 1.00 96.38 185 THR A C 1
ATOM 1361 O O . THR A 1 185 ? 11.054 0.923 19.709 1.00 96.38 185 THR A O 1
ATOM 1364 N N . GLY A 1 186 ? 9.888 -0.316 18.251 1.00 97.06 186 GLY A N 1
ATOM 1365 C CA . GLY A 1 186 ? 10.902 -0.345 17.199 1.00 97.06 186 GLY A CA 1
ATOM 1366 C C . GLY A 1 186 ? 12.089 -1.274 17.483 1.00 97.06 186 GLY A C 1
ATOM 1367 O O . GLY A 1 186 ? 13.012 -1.319 16.670 1.00 97.06 186 GLY A O 1
ATOM 1368 N N . CYS A 1 187 ? 12.098 -2.019 18.598 1.00 97.62 187 CYS A N 1
ATOM 1369 C CA . CYS A 1 187 ? 13.144 -3.011 18.851 1.00 97.62 187 CYS A CA 1
ATOM 1370 C C . CYS A 1 187 ? 13.044 -4.181 17.863 1.00 97.62 187 CYS A C 1
ATOM 1372 O O . CYS A 1 187 ? 11.982 -4.474 17.318 1.00 97.62 187 CYS A O 1
ATOM 1374 N N . ILE A 1 188 ? 14.158 -4.866 17.632 1.00 98.38 188 ILE A N 1
ATOM 1375 C CA . ILE A 1 188 ? 14.312 -5.922 16.634 1.00 98.38 188 ILE A CA 1
ATOM 1376 C C . ILE A 1 188 ? 13.965 -7.281 17.249 1.00 98.38 188 ILE A C 1
ATOM 1378 O O . ILE A 1 188 ? 14.627 -7.723 18.190 1.00 98.38 188 ILE A O 1
ATOM 1382 N N . TYR A 1 189 ? 12.989 -7.985 16.675 1.00 97.38 189 TYR A N 1
ATOM 1383 C CA . TYR A 1 189 ? 12.734 -9.396 16.972 1.00 97.38 189 TYR A CA 1
ATOM 1384 C C . TYR A 1 189 ? 13.716 -10.307 16.233 1.00 97.38 189 TYR A C 1
ATOM 1386 O O . TYR A 1 189 ? 14.384 -11.134 16.847 1.00 97.38 189 TYR A O 1
ATOM 1394 N N . TRP A 1 190 ? 13.824 -10.146 14.914 1.00 97.19 190 TRP A N 1
ATOM 1395 C CA . TRP A 1 190 ? 14.747 -10.915 14.082 1.00 97.19 190 TRP A CA 1
ATOM 1396 C C . TRP A 1 190 ? 15.184 -10.120 12.855 1.00 97.19 190 TRP A C 1
ATOM 1398 O O . TRP A 1 190 ? 14.534 -9.147 12.459 1.00 97.19 190 TRP A O 1
ATOM 1408 N N . THR A 1 191 ? 16.289 -10.559 12.252 1.00 96.88 191 THR A N 1
ATOM 1409 C CA . THR A 1 191 ? 16.801 -10.031 10.985 1.00 96.88 191 THR A CA 1
ATOM 1410 C C . THR A 1 191 ? 17.086 -11.159 9.998 1.00 96.88 191 THR A C 1
ATOM 1412 O O . THR A 1 191 ? 17.372 -12.288 10.394 1.00 96.88 191 THR A O 1
ATOM 1415 N N . PHE A 1 192 ? 16.990 -10.858 8.705 1.00 94.94 192 PHE A N 1
ATOM 1416 C CA . PHE A 1 192 ? 17.336 -11.762 7.608 1.00 94.94 192 PHE A CA 1
ATOM 1417 C C . PHE A 1 192 ? 18.215 -11.024 6.593 1.00 94.94 192 PHE A C 1
ATOM 1419 O O . PHE A 1 192 ? 18.012 -9.837 6.362 1.00 94.94 192 PHE A O 1
ATOM 1426 N N . SER A 1 193 ? 19.192 -11.706 5.991 1.00 90.44 193 SER A N 1
ATOM 1427 C CA . SER A 1 193 ? 20.089 -11.123 4.981 1.00 90.44 193 SER A CA 1
ATOM 1428 C C . SER A 1 193 ? 19.746 -11.645 3.587 1.00 90.44 193 SER A C 1
ATOM 1430 O O . SER A 1 193 ? 19.959 -12.822 3.294 1.00 90.44 193 SER A O 1
ATOM 1432 N N . ALA A 1 194 ? 19.209 -10.770 2.738 1.00 89.88 194 ALA A N 1
ATOM 1433 C CA . ALA A 1 194 ? 18.963 -11.044 1.325 1.00 89.88 194 ALA A CA 1
ATOM 1434 C C . ALA A 1 194 ? 20.218 -10.796 0.468 1.00 89.88 194 ALA A C 1
ATOM 1436 O O . ALA A 1 194 ? 21.173 -10.147 0.901 1.00 89.88 194 ALA A O 1
ATOM 1437 N N . VAL A 1 195 ? 20.199 -11.305 -0.766 1.00 85.44 195 VAL A N 1
ATOM 1438 C CA . VAL A 1 195 ? 21.274 -11.116 -1.756 1.00 85.44 195 VAL A CA 1
ATOM 1439 C C . VAL A 1 195 ? 21.353 -9.661 -2.222 1.00 85.44 195 VAL A C 1
ATOM 1441 O O . VAL A 1 195 ? 22.445 -9.126 -2.371 1.00 85.44 195 VAL A O 1
ATOM 1444 N N . GLY A 1 196 ? 20.211 -9.010 -2.440 1.00 86.12 196 GLY A N 1
ATOM 1445 C CA . GLY A 1 196 ? 20.138 -7.602 -2.825 1.00 86.12 196 GLY A CA 1
ATOM 1446 C C . GLY A 1 196 ? 19.387 -6.744 -1.811 1.00 86.12 196 GLY A C 1
ATOM 1447 O O . GLY A 1 196 ? 18.743 -7.243 -0.892 1.00 86.12 196 GLY A O 1
ATOM 1448 N N . GLY A 1 197 ? 19.412 -5.424 -2.018 1.00 89.19 197 GLY A N 1
ATOM 1449 C CA . GLY A 1 197 ? 18.576 -4.495 -1.253 1.00 89.19 197 GLY A CA 1
ATOM 1450 C C . GLY A 1 197 ? 17.091 -4.854 -1.355 1.00 89.19 197 GLY A C 1
ATOM 1451 O O . GLY A 1 197 ? 16.596 -5.103 -2.457 1.00 89.19 197 GLY A O 1
ATOM 1452 N N . VAL A 1 198 ? 16.382 -4.861 -0.224 1.00 94.75 198 VAL A N 1
ATOM 1453 C CA . VAL A 1 198 ? 14.963 -5.239 -0.163 1.00 94.75 198 VAL A CA 1
ATOM 1454 C C . VAL A 1 198 ? 14.117 -3.980 -0.138 1.00 94.75 198 VAL A C 1
ATOM 1456 O O . VAL A 1 198 ? 14.030 -3.278 0.868 1.00 94.75 198 VAL A O 1
ATOM 1459 N N . ARG A 1 199 ? 13.510 -3.689 -1.286 1.00 92.56 199 ARG A N 1
ATOM 1460 C CA . ARG A 1 199 ? 12.608 -2.550 -1.464 1.00 92.56 199 ARG A CA 1
ATOM 1461 C C . ARG A 1 199 ? 11.138 -2.964 -1.420 1.00 92.56 199 ARG A C 1
ATOM 1463 O O . ARG A 1 199 ? 10.311 -2.211 -0.907 1.00 92.56 199 ARG A O 1
ATOM 1470 N N . SER A 1 200 ? 10.821 -4.138 -1.970 1.00 95.31 200 SER A N 1
ATOM 1471 C CA . SER A 1 200 ? 9.445 -4.618 -2.084 1.00 95.31 200 SER A CA 1
ATOM 1472 C C . SER A 1 200 ? 8.769 -4.676 -0.712 1.00 95.31 200 SER A C 1
ATOM 1474 O O . SER A 1 200 ? 9.383 -5.197 0.225 1.00 95.31 200 SER A O 1
ATOM 1476 N N . PRO A 1 201 ? 7.512 -4.225 -0.581 1.00 96.56 201 PRO A N 1
ATOM 1477 C CA . PRO A 1 201 ? 6.720 -4.507 0.608 1.00 96.56 201 PRO A CA 1
ATOM 1478 C C . PRO A 1 201 ? 6.645 -6.012 0.876 1.00 96.56 201 PRO A C 1
ATOM 1480 O O . PRO A 1 201 ? 6.539 -6.814 -0.055 1.00 96.56 201 PRO A O 1
ATOM 1483 N N . ILE A 1 202 ? 6.695 -6.376 2.154 1.00 98.19 202 ILE A N 1
ATOM 1484 C CA . ILE A 1 202 ? 6.711 -7.767 2.604 1.00 98.19 202 ILE A CA 1
ATOM 1485 C C . ILE A 1 202 ? 5.267 -8.244 2.771 1.00 98.19 202 ILE A C 1
ATOM 1487 O O . ILE A 1 202 ? 4.479 -7.612 3.461 1.00 98.19 202 ILE A O 1
ATOM 1491 N N . THR A 1 203 ? 4.914 -9.372 2.167 1.00 97.75 203 THR A N 1
ATOM 1492 C CA . THR A 1 203 ? 3.587 -9.983 2.318 1.00 97.75 203 THR A CA 1
ATOM 1493 C C . THR A 1 203 ? 3.628 -11.060 3.383 1.00 97.75 203 THR A C 1
ATOM 1495 O O . THR A 1 203 ? 4.370 -12.032 3.251 1.00 97.75 203 THR A O 1
ATOM 1498 N N . ILE A 1 204 ? 2.794 -10.927 4.409 1.00 97.38 204 ILE A N 1
ATOM 1499 C CA . ILE A 1 204 ? 2.596 -11.953 5.431 1.00 97.38 204 ILE A CA 1
ATOM 1500 C C . ILE A 1 204 ? 1.388 -12.807 5.069 1.00 97.38 204 ILE A C 1
ATOM 1502 O O . ILE A 1 204 ? 0.311 -12.283 4.792 1.00 97.38 204 ILE A O 1
ATOM 1506 N N . ALA A 1 205 ? 1.536 -14.125 5.093 1.00 94.62 205 ALA A N 1
ATOM 1507 C CA . ALA A 1 205 ? 0.438 -15.027 4.775 1.00 94.62 205 ALA A CA 1
ATOM 1508 C C . ALA A 1 205 ? 0.448 -16.301 5.625 1.00 94.62 205 ALA A C 1
ATOM 1510 O O . ALA A 1 205 ? 1.513 -16.718 6.090 1.00 94.62 205 ALA A O 1
ATOM 1511 N N . PRO A 1 206 ? -0.728 -16.919 5.842 1.00 92.50 206 PRO A N 1
ATOM 1512 C CA . PRO A 1 206 ? -0.831 -18.150 6.610 1.00 92.50 206 PRO A CA 1
ATOM 1513 C C . PRO A 1 206 ? -0.116 -19.317 5.919 1.00 92.50 206 PRO A C 1
ATOM 1515 O O . PRO A 1 206 ? -0.102 -19.444 4.694 1.00 92.50 206 PRO A O 1
ATOM 1518 N N . ARG A 1 207 ? 0.435 -20.202 6.747 1.00 89.75 207 ARG A N 1
ATOM 1519 C CA . ARG A 1 207 ? 1.068 -21.474 6.402 1.00 89.75 207 ARG A CA 1
ATOM 1520 C C . ARG A 1 207 ? 0.484 -22.578 7.287 1.00 89.75 207 ARG A C 1
ATOM 1522 O O . ARG A 1 207 ? -0.019 -22.328 8.381 1.00 89.75 207 ARG A O 1
ATOM 1529 N N . GLU A 1 208 ? 0.561 -23.818 6.813 1.00 85.94 208 GLU A N 1
ATOM 1530 C CA . GLU A 1 208 ? 0.143 -25.006 7.565 1.00 85.94 208 GLU A CA 1
ATOM 1531 C C . GLU A 1 208 ? 0.696 -25.033 9.001 1.00 85.94 208 GLU A C 1
ATOM 1533 O O . GLU A 1 208 ? 1.809 -24.577 9.280 1.00 85.94 208 GLU A O 1
ATOM 1538 N N . GLY A 1 209 ? -0.099 -25.590 9.919 1.00 84.75 209 GLY A N 1
ATOM 1539 C CA . GLY A 1 209 ? 0.252 -25.677 11.337 1.00 84.75 209 GLY A CA 1
ATOM 1540 C C . GLY A 1 209 ? 0.088 -24.367 12.115 1.00 84.75 209 GLY A C 1
ATOM 1541 O O . GLY A 1 209 ? 0.731 -24.211 13.149 1.00 84.75 209 GLY A O 1
ATOM 1542 N N . GLY A 1 210 ? -0.732 -23.428 11.623 1.00 85.38 210 GLY A N 1
ATOM 1543 C CA . GLY A 1 210 ? -0.988 -22.142 12.289 1.00 85.38 210 GLY A CA 1
ATOM 1544 C C . GLY A 1 210 ? 0.213 -21.194 12.276 1.00 85.38 210 GLY A C 1
ATOM 1545 O O . GLY A 1 210 ? 0.337 -20.340 13.150 1.00 85.38 210 GLY A O 1
ATOM 1546 N N . LYS A 1 211 ? 1.129 -21.379 11.319 1.00 92.88 211 LYS A N 1
ATOM 1547 C CA . LYS A 1 211 ? 2.331 -20.556 11.147 1.00 92.88 211 LYS A CA 1
ATOM 1548 C C . LYS A 1 211 ? 2.097 -19.500 10.074 1.00 92.88 211 LYS A C 1
ATOM 1550 O O . LYS A 1 211 ? 1.117 -19.558 9.339 1.00 92.88 211 LYS A O 1
ATOM 1555 N N . TYR A 1 212 ? 3.031 -18.566 9.948 1.00 96.31 212 TYR A N 1
ATOM 1556 C CA . TYR A 1 212 ? 2.974 -17.513 8.941 1.00 96.31 212 TYR A CA 1
ATOM 1557 C C . TYR A 1 212 ? 4.301 -17.411 8.197 1.00 96.31 212 TYR A C 1
ATOM 1559 O O . TYR A 1 2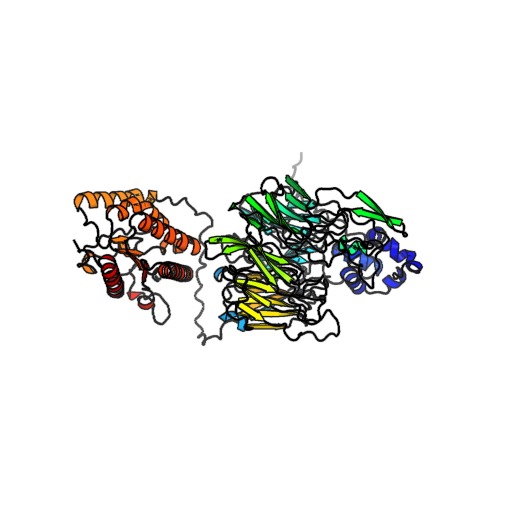12 ? 5.367 -17.684 8.753 1.00 96.31 212 TYR A O 1
ATOM 1567 N N . THR A 1 213 ? 4.228 -17.015 6.934 1.00 97.94 213 THR A N 1
ATOM 1568 C CA . THR A 1 213 ? 5.381 -16.811 6.060 1.00 97.94 213 THR A CA 1
ATOM 1569 C C . THR A 1 213 ? 5.423 -15.363 5.604 1.00 97.94 213 THR A C 1
ATOM 1571 O O . THR A 1 213 ? 4.392 -14.795 5.249 1.00 97.94 213 THR A O 1
ATOM 1574 N N . ALA A 1 214 ? 6.619 -14.785 5.617 1.00 98.44 214 ALA A N 1
ATOM 1575 C CA . ALA A 1 214 ? 6.925 -13.498 5.021 1.00 98.44 214 ALA A CA 1
ATOM 1576 C C . ALA A 1 214 ? 7.527 -13.712 3.624 1.00 98.44 214 ALA A C 1
ATOM 1578 O O . ALA A 1 214 ? 8.560 -14.369 3.481 1.00 98.44 214 ALA A O 1
ATOM 1579 N N . TYR A 1 215 ? 6.867 -13.153 2.612 1.00 98.81 215 TYR A N 1
ATOM 1580 C CA . TYR A 1 215 ? 7.264 -13.191 1.207 1.00 98.81 215 TYR A CA 1
ATOM 1581 C C . TYR A 1 215 ? 7.710 -11.812 0.737 1.00 98.81 215 TYR A C 1
ATOM 1583 O O . TYR A 1 215 ? 7.046 -10.816 1.024 1.00 98.81 215 TYR A O 1
ATOM 1591 N N . PHE A 1 216 ? 8.820 -11.749 0.011 1.00 98.62 216 PHE A N 1
ATOM 1592 C CA . PHE A 1 216 ? 9.357 -10.502 -0.537 1.00 98.62 216 PHE A CA 1
ATOM 1593 C C . PHE A 1 216 ? 10.339 -10.789 -1.672 1.00 98.62 216 PHE A C 1
ATOM 1595 O O . PHE A 1 216 ? 10.730 -11.940 -1.890 1.00 98.62 216 PHE A O 1
ATOM 1602 N N . GLY A 1 217 ? 10.745 -9.742 -2.387 1.00 97.44 217 GLY A N 1
ATOM 1603 C CA . GLY A 1 217 ? 11.808 -9.806 -3.379 1.00 97.44 217 GLY A CA 1
ATOM 1604 C C . GLY A 1 217 ? 12.907 -8.773 -3.150 1.00 97.44 217 GLY A C 1
ATOM 1605 O O . GLY A 1 217 ? 12.758 -7.834 -2.366 1.00 97.44 217 GLY A O 1
ATOM 1606 N N . ASP A 1 218 ? 14.031 -8.958 -3.833 1.00 94.94 218 ASP A N 1
ATOM 1607 C CA . ASP A 1 218 ? 15.177 -8.060 -3.740 1.00 94.94 218 ASP A CA 1
ATOM 1608 C C . ASP A 1 218 ? 15.615 -7.470 -5.089 1.00 94.94 218 ASP A C 1
ATOM 1610 O O . ASP A 1 218 ? 15.162 -7.840 -6.180 1.00 94.94 218 ASP A O 1
ATOM 1614 N N . ASN A 1 219 ? 16.550 -6.525 -5.005 1.00 91.44 219 ASN A N 1
ATOM 1615 C CA . ASN A 1 219 ? 17.138 -5.858 -6.162 1.00 91.44 219 ASN A CA 1
ATOM 1616 C C . ASN A 1 219 ? 18.084 -6.741 -7.002 1.00 91.44 219 ASN A C 1
ATOM 1618 O O . ASN A 1 219 ? 18.663 -6.240 -7.960 1.00 91.44 219 ASN A O 1
ATOM 1622 N N . SER A 1 220 ? 18.241 -8.024 -6.663 1.00 88.12 220 SER A N 1
ATOM 1623 C CA . SER A 1 220 ? 18.974 -9.039 -7.440 1.00 88.12 220 SER A CA 1
ATOM 1624 C C . SER A 1 220 ? 18.035 -10.073 -8.085 1.00 88.12 220 SER A C 1
ATOM 1626 O O . SER A 1 220 ? 18.479 -11.136 -8.524 1.00 88.12 220 SER A O 1
ATOM 1628 N N . ALA A 1 221 ? 16.734 -9.760 -8.148 1.00 94.12 221 ALA A N 1
ATOM 1629 C CA . ALA A 1 221 ? 15.671 -10.602 -8.697 1.00 94.12 221 ALA A CA 1
ATOM 1630 C C . ALA A 1 221 ? 15.462 -11.934 -7.957 1.00 94.12 221 ALA A C 1
ATOM 1632 O O . ALA A 1 221 ? 14.923 -12.888 -8.533 1.00 94.12 221 ALA A O 1
ATOM 1633 N N . PHE A 1 222 ? 15.844 -12.011 -6.680 1.00 95.88 222 PHE A N 1
ATOM 1634 C CA . PHE A 1 222 ? 15.460 -13.127 -5.825 1.00 95.88 222 PHE A CA 1
ATOM 1635 C C . PHE A 1 222 ? 14.122 -12.852 -5.145 1.00 95.88 222 PHE A C 1
ATOM 1637 O O . PHE A 1 222 ? 13.927 -11.794 -4.557 1.00 95.88 222 PHE A O 1
ATOM 1644 N N . ALA A 1 223 ? 13.224 -13.833 -5.190 1.00 98.56 223 ALA A N 1
ATOM 1645 C CA . ALA A 1 223 ? 12.071 -13.937 -4.309 1.00 98.56 223 ALA A CA 1
ATOM 1646 C C . ALA A 1 223 ? 12.406 -14.855 -3.126 1.00 98.56 223 ALA A C 1
ATOM 1648 O O . ALA A 1 223 ? 13.153 -15.829 -3.274 1.00 98.56 223 ALA A O 1
ATOM 1649 N N . TYR A 1 224 ? 11.824 -14.567 -1.968 1.00 98.62 224 TYR A N 1
ATOM 1650 C CA . TYR A 1 224 ? 12.076 -15.281 -0.722 1.00 98.62 224 TYR A CA 1
ATOM 1651 C C . TYR A 1 224 ? 10.778 -15.682 -0.038 1.00 98.62 224 TYR A C 1
ATOM 1653 O O . TYR A 1 224 ? 9.761 -14.994 -0.140 1.00 98.62 224 TYR A O 1
ATOM 1661 N N . ALA A 1 225 ? 10.875 -16.757 0.736 1.00 98.69 225 ALA A N 1
ATOM 1662 C CA . ALA A 1 225 ? 9.962 -17.070 1.817 1.00 98.69 225 ALA A CA 1
ATOM 1663 C C . ALA A 1 225 ? 10.768 -17.304 3.090 1.00 98.69 225 ALA A C 1
ATOM 1665 O O . ALA A 1 225 ? 11.671 -18.147 3.117 1.00 98.69 225 ALA A O 1
ATOM 1666 N N . VAL A 1 226 ? 10.413 -16.591 4.151 1.00 98.69 226 VAL A N 1
ATOM 1667 C CA . VAL A 1 226 ? 10.974 -16.795 5.490 1.00 98.69 226 VAL A CA 1
ATOM 1668 C C . VAL A 1 226 ? 9.845 -17.011 6.491 1.00 98.69 226 VAL A C 1
ATOM 1670 O O . VAL A 1 226 ? 8.726 -16.536 6.289 1.00 98.69 226 VAL A O 1
ATOM 1673 N N . ASP A 1 227 ? 10.097 -17.744 7.566 1.00 97.94 227 ASP A N 1
ATOM 1674 C CA . ASP A 1 227 ? 9.131 -17.856 8.654 1.00 97.94 227 ASP A CA 1
ATOM 1675 C C . ASP A 1 227 ? 8.914 -16.471 9.288 1.00 97.94 227 ASP A C 1
ATOM 1677 O O . ASP A 1 227 ? 9.865 -15.804 9.693 1.00 97.94 227 ASP A O 1
ATOM 1681 N N . ALA A 1 228 ? 7.664 -16.005 9.348 1.00 97.00 228 ALA A N 1
ATOM 1682 C CA . ALA A 1 228 ? 7.362 -14.639 9.782 1.00 97.00 228 ALA A CA 1
ATOM 1683 C C . ALA A 1 228 ? 7.658 -14.411 11.276 1.00 97.00 228 ALA A C 1
ATOM 1685 O O . ALA A 1 228 ? 7.846 -13.270 11.711 1.00 97.00 228 ALA A O 1
ATOM 1686 N N . PHE A 1 229 ? 7.708 -15.484 12.074 1.00 96.50 229 PHE A N 1
ATOM 1687 C CA . PHE A 1 229 ? 8.034 -15.402 13.489 1.00 96.50 229 PHE A CA 1
ATOM 1688 C C . PHE A 1 229 ? 9.541 -15.465 13.734 1.00 96.50 229 PHE A C 1
ATOM 1690 O O . PHE A 1 229 ? 10.019 -14.699 14.564 1.00 96.50 229 PHE A O 1
ATOM 1697 N N . THR A 1 230 ? 10.293 -16.328 13.047 1.00 95.94 230 THR A N 1
ATOM 1698 C CA . THR A 1 230 ? 11.730 -16.528 13.345 1.00 95.94 230 THR A CA 1
ATOM 1699 C C . THR A 1 230 ? 12.691 -15.843 12.373 1.00 95.94 230 THR A C 1
ATOM 1701 O O . THR A 1 230 ? 13.855 -15.655 12.721 1.00 95.94 230 THR A O 1
ATOM 1704 N N . GLY A 1 231 ? 12.243 -15.495 11.164 1.00 96.50 231 GLY A N 1
ATOM 1705 C CA . GLY A 1 231 ? 13.110 -15.044 10.072 1.00 96.50 231 GLY A CA 1
ATOM 1706 C C . GLY A 1 231 ? 13.875 -16.175 9.376 1.00 96.50 231 GLY A C 1
ATOM 1707 O O . GLY A 1 231 ? 14.694 -15.911 8.496 1.00 96.50 231 GLY A O 1
ATOM 1708 N N . GLU A 1 232 ? 13.630 -17.437 9.744 1.00 96.88 232 GLU A N 1
ATOM 1709 C CA . GLU A 1 232 ? 14.299 -18.592 9.143 1.00 96.88 232 GLU A CA 1
ATOM 1710 C C . GLU A 1 232 ? 13.909 -18.742 7.670 1.00 96.88 232 GLU A C 1
ATOM 1712 O O . GLU A 1 232 ? 12.728 -18.725 7.318 1.00 96.88 232 GLU A O 1
ATOM 1717 N N . LYS A 1 233 ? 14.904 -18.920 6.795 1.00 97.19 233 LYS A N 1
ATOM 1718 C CA . LYS A 1 233 ? 14.672 -19.112 5.363 1.00 97.19 233 LYS A CA 1
ATOM 1719 C C . LYS A 1 233 ? 13.952 -20.430 5.103 1.00 97.19 233 LYS A C 1
ATOM 1721 O O . LYS A 1 233 ? 14.501 -21.493 5.364 1.00 97.19 233 LYS A O 1
ATOM 1726 N N . LEU A 1 234 ? 12.778 -20.349 4.487 1.00 97.75 234 LEU A N 1
ATOM 1727 C CA . LEU A 1 234 ? 12.056 -21.510 3.969 1.00 97.75 234 LEU A CA 1
ATOM 1728 C C . LEU A 1 234 ? 12.535 -21.836 2.552 1.00 97.75 234 LEU A C 1
ATOM 1730 O O . LEU A 1 234 ? 12.885 -22.976 2.262 1.00 97.75 234 LEU A O 1
ATOM 1734 N N . TRP A 1 235 ? 12.606 -20.824 1.682 1.00 98.25 235 TRP A N 1
ATOM 1735 C CA . TRP A 1 235 ? 13.194 -20.941 0.349 1.00 98.25 235 TRP A CA 1
ATOM 1736 C C . TRP A 1 235 ? 13.630 -19.577 -0.202 1.00 98.25 235 TRP A C 1
ATOM 1738 O O . TRP A 1 235 ? 13.230 -18.517 0.282 1.00 98.25 235 TRP A O 1
ATOM 1748 N N . SER A 1 236 ? 14.466 -19.614 -1.237 1.00 96.62 236 SER A N 1
ATOM 1749 C CA . SER A 1 236 ? 14.848 -18.458 -2.054 1.00 96.62 236 SER A CA 1
ATOM 1750 C C . SER A 1 236 ? 14.933 -18.883 -3.517 1.00 96.62 236 SER A C 1
ATOM 1752 O O . SER A 1 236 ? 15.445 -19.969 -3.801 1.00 96.62 236 SER A O 1
ATOM 1754 N N . ARG A 1 237 ? 14.477 -18.038 -4.443 1.00 96.50 237 ARG A N 1
ATOM 1755 C CA . ARG A 1 237 ? 14.456 -18.330 -5.881 1.00 96.50 237 ARG A CA 1
ATOM 1756 C C . ARG A 1 237 ? 14.859 -17.103 -6.683 1.00 96.50 237 ARG A C 1
ATOM 1758 O O . ARG A 1 237 ? 14.207 -16.074 -6.568 1.00 96.50 237 ARG A O 1
ATOM 1765 N N . ARG A 1 238 ? 15.853 -17.236 -7.562 1.00 95.25 238 ARG A N 1
ATOM 1766 C CA . ARG A 1 238 ? 16.091 -16.250 -8.622 1.00 95.25 238 ARG A CA 1
ATOM 1767 C C . ARG A 1 238 ? 14.989 -16.381 -9.678 1.00 95.25 238 ARG A C 1
ATOM 1769 O O . ARG A 1 238 ? 14.783 -17.467 -10.226 1.00 95.25 238 ARG A O 1
ATOM 1776 N N . VAL A 1 239 ? 14.221 -15.314 -9.883 1.00 96.19 239 VAL A N 1
ATOM 1777 C CA . VAL A 1 239 ? 13.008 -15.306 -10.729 1.00 96.19 239 VAL A CA 1
ATOM 1778 C C . VAL A 1 239 ? 13.317 -14.851 -12.163 1.00 96.19 239 VAL A C 1
ATOM 1780 O O . VAL A 1 239 ? 12.605 -15.204 -13.108 1.00 96.19 239 VAL A O 1
ATOM 1783 N N . GLU A 1 240 ? 14.399 -14.093 -12.339 1.00 92.44 240 GLU A N 1
ATOM 1784 C CA . GLU A 1 240 ? 14.882 -13.622 -13.634 1.00 92.44 240 GLU A CA 1
ATOM 1785 C C . GLU A 1 240 ? 16.410 -13.722 -13.710 1.00 92.44 240 GLU A C 1
ATOM 1787 O O . GLU A 1 240 ? 17.116 -13.360 -12.767 1.00 92.44 240 GLU A O 1
ATOM 1792 N N . GLU A 1 241 ? 16.916 -14.217 -14.840 1.00 88.88 241 GLU A N 1
ATOM 1793 C CA . GLU A 1 241 ? 18.355 -14.415 -15.056 1.00 88.88 241 GLU A CA 1
ATOM 1794 C C . GLU A 1 241 ? 19.040 -13.152 -15.583 1.00 88.88 241 GLU A C 1
ATOM 1796 O O . GLU A 1 241 ? 20.253 -12.990 -15.413 1.00 88.88 241 GLU A O 1
ATOM 1801 N N . HIS A 1 242 ? 18.264 -12.239 -16.181 1.00 90.19 242 HIS A N 1
ATOM 1802 C CA . HIS A 1 242 ? 18.759 -10.967 -16.693 1.00 90.19 242 HIS A CA 1
ATOM 1803 C C . HIS A 1 242 ? 19.588 -10.228 -15.630 1.00 90.19 242 HIS A C 1
ATOM 1805 O O . HIS A 1 242 ? 19.141 -10.015 -14.501 1.00 90.19 242 HIS A O 1
ATOM 1811 N N . ALA A 1 243 ? 20.806 -9.821 -15.995 1.00 83.06 243 ALA A N 1
ATOM 1812 C CA . ALA A 1 243 ? 21.848 -9.408 -15.047 1.00 83.06 243 ALA A CA 1
ATOM 1813 C C . ALA A 1 243 ? 21.491 -8.180 -14.191 1.00 83.06 243 ALA A C 1
ATOM 1815 O O . ALA A 1 243 ? 22.076 -7.968 -13.133 1.00 83.06 243 ALA A O 1
ATOM 1816 N N . VAL A 1 244 ? 20.550 -7.363 -14.665 1.00 86.56 244 VAL A N 1
ATOM 1817 C CA . VAL A 1 244 ? 20.084 -6.144 -13.988 1.00 86.56 244 VAL A CA 1
ATOM 1818 C C . VAL A 1 244 ? 18.572 -6.144 -13.732 1.00 86.56 244 VAL A C 1
ATOM 1820 O O . VAL A 1 244 ? 17.964 -5.082 -13.591 1.00 86.56 244 VAL A O 1
ATOM 1823 N N . ALA A 1 245 ? 17.937 -7.321 -13.715 1.00 92.50 245 ALA A N 1
ATOM 1824 C CA . ALA A 1 245 ? 16.561 -7.459 -13.240 1.00 92.50 245 ALA A CA 1
ATOM 1825 C C . ALA A 1 245 ? 16.476 -7.287 -11.715 1.00 92.50 245 ALA A C 1
ATOM 1827 O O . ALA A 1 245 ? 17.420 -7.586 -10.985 1.00 92.50 245 ALA A O 1
ATOM 1828 N N . ARG A 1 246 ? 15.326 -6.811 -11.239 1.00 94.06 246 ARG A N 1
ATOM 1829 C CA . ARG A 1 246 ? 15.051 -6.542 -9.824 1.00 94.06 246 ARG A CA 1
ATOM 1830 C C . ARG A 1 246 ? 13.569 -6.679 -9.505 1.00 94.06 246 ARG A C 1
ATOM 1832 O O . ARG A 1 246 ? 12.720 -6.444 -10.364 1.00 94.06 246 ARG A O 1
ATOM 1839 N N . ILE A 1 247 ? 13.260 -6.966 -8.245 1.00 96.69 247 ILE A N 1
ATOM 1840 C CA . ILE A 1 247 ? 11.889 -6.971 -7.727 1.00 96.69 247 ILE A CA 1
ATOM 1841 C C . ILE A 1 247 ? 11.707 -5.739 -6.837 1.00 96.69 247 ILE A C 1
ATOM 1843 O O . ILE A 1 247 ? 12.318 -5.624 -5.775 1.00 96.69 247 ILE A O 1
ATOM 1847 N N . THR A 1 248 ? 10.871 -4.799 -7.281 1.00 94.31 248 THR A N 1
ATOM 1848 C CA . THR A 1 248 ? 10.560 -3.567 -6.531 1.00 94.31 248 THR A CA 1
ATOM 1849 C C . THR A 1 248 ? 9.117 -3.501 -6.046 1.00 94.31 248 THR A C 1
ATOM 1851 O O . THR A 1 248 ? 8.877 -2.950 -4.975 1.00 94.31 248 THR A O 1
ATOM 1854 N N . GLY A 1 249 ? 8.169 -4.050 -6.811 1.00 94.38 249 GLY A N 1
ATOM 1855 C CA . GLY A 1 249 ? 6.759 -4.138 -6.428 1.00 94.38 249 GLY A CA 1
ATOM 1856 C C . GLY A 1 249 ? 6.512 -5.221 -5.375 1.00 94.38 249 GLY A C 1
ATOM 1857 O O . GLY A 1 249 ? 7.319 -6.137 -5.212 1.00 94.38 249 GLY A O 1
ATOM 1858 N N . GLN A 1 250 ? 5.394 -5.130 -4.649 1.00 95.62 250 GLN A N 1
ATOM 1859 C CA . GLN A 1 250 ? 5.011 -6.150 -3.666 1.00 95.62 250 GLN A CA 1
ATOM 1860 C C . GLN A 1 250 ? 4.776 -7.507 -4.344 1.00 95.62 250 GLN A C 1
ATOM 1862 O O . GLN A 1 250 ? 4.050 -7.597 -5.334 1.00 95.62 250 GLN A O 1
ATOM 1867 N N . THR A 1 251 ? 5.294 -8.585 -3.753 1.00 95.44 251 THR A N 1
ATOM 1868 C CA . THR A 1 251 ? 4.870 -9.946 -4.111 1.00 95.44 251 THR A CA 1
ATOM 1869 C C . THR A 1 251 ? 3.493 -10.228 -3.515 1.00 95.44 251 THR A C 1
ATOM 1871 O O . THR A 1 251 ? 3.340 -10.142 -2.298 1.00 95.44 251 THR A O 1
ATOM 1874 N N . ARG A 1 252 ? 2.481 -10.580 -4.309 1.00 95.00 252 ARG A N 1
ATOM 1875 C CA . ARG A 1 252 ? 1.109 -10.804 -3.808 1.00 95.00 252 ARG A CA 1
ATOM 1876 C C . ARG A 1 252 ? 0.799 -12.291 -3.710 1.00 95.00 252 ARG A C 1
ATOM 1878 O O . ARG A 1 252 ? 0.899 -12.995 -4.706 1.00 95.00 252 ARG A O 1
ATOM 1885 N N . LEU A 1 253 ? 0.390 -12.764 -2.533 1.00 95.31 253 LEU A N 1
ATOM 1886 C CA . LEU A 1 253 ? -0.168 -14.107 -2.392 1.00 95.31 253 LEU A CA 1
ATOM 1887 C C . LEU A 1 253 ? -1.681 -14.050 -2.587 1.00 95.31 253 LEU A C 1
ATOM 1889 O O . LEU A 1 253 ? -2.363 -13.311 -1.879 1.00 95.31 253 LEU A O 1
ATOM 1893 N N . TYR A 1 254 ? -2.206 -14.861 -3.499 1.00 95.56 254 TYR A N 1
ATOM 1894 C CA . TYR A 1 254 ? -3.642 -15.080 -3.612 1.00 95.56 254 TYR A CA 1
ATOM 1895 C C . TYR A 1 254 ? -3.929 -16.453 -4.224 1.00 95.56 254 TYR A C 1
ATOM 1897 O O . TYR A 1 254 ? -3.248 -16.875 -5.158 1.00 95.56 254 TYR A O 1
ATOM 1905 N N . ASP A 1 255 ? -4.928 -17.150 -3.677 1.00 92.94 255 ASP A N 1
ATOM 1906 C CA . ASP A 1 255 ? -5.387 -18.470 -4.141 1.00 92.94 255 ASP A CA 1
ATOM 1907 C C . ASP A 1 255 ? -4.235 -19.467 -4.403 1.00 92.94 255 ASP A C 1
ATOM 1909 O O . ASP A 1 255 ? -4.053 -20.020 -5.495 1.00 92.94 255 ASP A O 1
ATOM 1913 N N . GLY A 1 256 ? -3.378 -19.621 -3.386 1.00 93.75 256 GLY A N 1
ATOM 1914 C CA . GLY A 1 256 ? -2.271 -20.578 -3.391 1.00 93.75 256 GLY A CA 1
ATOM 1915 C C . GLY A 1 256 ? -1.115 -20.248 -4.339 1.00 93.75 256 GLY A C 1
ATOM 1916 O O . GLY A 1 256 ? -0.292 -21.124 -4.582 1.00 93.75 256 GLY A O 1
ATOM 1917 N N . LYS A 1 257 ? -1.030 -19.026 -4.880 1.00 97.50 257 LYS A N 1
ATOM 1918 C CA . LYS A 1 257 ? 0.050 -18.600 -5.787 1.00 97.50 257 LYS A CA 1
ATOM 1919 C C . LYS A 1 257 ? 0.638 -17.274 -5.337 1.00 97.50 257 LYS A C 1
ATOM 1921 O O . LYS A 1 257 ? -0.092 -16.377 -4.914 1.00 97.50 257 LYS A O 1
ATOM 1926 N N . LEU A 1 258 ? 1.958 -17.160 -5.433 1.00 98.44 258 LEU A N 1
ATOM 1927 C CA . LEU A 1 258 ? 2.698 -15.936 -5.152 1.00 98.44 258 LEU A CA 1
ATOM 1928 C C . LEU A 1 258 ? 3.051 -15.241 -6.470 1.00 98.44 258 LEU A C 1
ATOM 1930 O O . LEU A 1 258 ? 3.890 -15.731 -7.221 1.00 98.44 258 LEU A O 1
ATOM 1934 N N . TYR A 1 259 ? 2.427 -14.101 -6.741 1.00 98.62 259 TYR A N 1
ATOM 1935 C CA . TYR A 1 259 ? 2.674 -13.292 -7.931 1.00 98.62 259 TYR A CA 1
ATOM 1936 C C . TYR A 1 259 ? 3.817 -12.313 -7.680 1.00 98.62 259 TYR A C 1
ATOM 1938 O O . TYR A 1 259 ? 3.760 -11.496 -6.758 1.00 98.62 259 TYR A O 1
ATOM 1946 N N . VAL A 1 260 ? 4.852 -12.400 -8.509 1.00 98.62 260 VAL A N 1
ATOM 1947 C CA . VAL A 1 260 ? 6.095 -11.637 -8.396 1.00 98.62 260 VAL A CA 1
ATOM 1948 C C . VAL A 1 260 ? 6.237 -10.730 -9.623 1.00 98.62 260 VAL A C 1
ATOM 1950 O O . VAL A 1 260 ? 6.436 -11.252 -10.727 1.00 98.62 260 VAL A O 1
ATOM 1953 N N . PRO A 1 261 ? 6.104 -9.399 -9.464 1.00 98.12 261 PRO A N 1
ATOM 1954 C CA . PRO A 1 261 ? 6.336 -8.440 -10.542 1.00 98.12 261 PRO A CA 1
ATOM 1955 C C . PRO A 1 261 ? 7.840 -8.227 -10.781 1.00 98.12 261 PRO A C 1
ATOM 1957 O O . PRO A 1 261 ? 8.634 -8.272 -9.837 1.00 98.12 261 PRO A O 1
ATOM 1960 N N . MET A 1 262 ? 8.235 -7.994 -12.036 1.00 97.50 262 MET A N 1
ATOM 1961 C CA . MET A 1 262 ? 9.639 -7.844 -12.430 1.00 97.50 262 MET A CA 1
ATOM 1962 C C . MET A 1 262 ? 9.938 -6.494 -13.082 1.00 97.50 262 MET A C 1
ATOM 1964 O O . MET A 1 262 ? 9.312 -6.111 -14.075 1.00 97.50 262 MET A O 1
ATOM 1968 N N . ALA A 1 263 ? 10.981 -5.836 -12.578 1.00 95.75 263 ALA A N 1
ATOM 1969 C CA . ALA A 1 263 ? 11.515 -4.573 -13.068 1.00 95.75 263 ALA A CA 1
ATOM 1970 C C . ALA A 1 263 ? 13.016 -4.678 -13.383 1.00 95.75 263 ALA A C 1
ATOM 1972 O O . ALA A 1 263 ? 13.627 -5.737 -13.233 1.00 95.75 263 ALA A O 1
ATOM 1973 N N . SER A 1 264 ? 13.632 -3.577 -13.818 1.00 93.25 264 SER A N 1
ATOM 1974 C CA . SER A 1 264 ? 15.049 -3.563 -14.187 1.00 93.25 264 SER A CA 1
ATOM 1975 C C . SER A 1 264 ? 15.745 -2.243 -13.866 1.00 93.25 264 SER A C 1
ATOM 1977 O O . SER A 1 264 ? 15.094 -1.235 -13.584 1.00 93.25 264 SER A O 1
ATOM 1979 N N . TYR A 1 265 ? 17.077 -2.274 -13.864 1.00 88.38 265 TYR A N 1
ATOM 1980 C CA . TYR A 1 265 ? 17.933 -1.095 -14.003 1.00 88.38 265 TYR A CA 1
ATOM 1981 C C . TYR A 1 265 ? 18.357 -0.836 -15.456 1.00 88.38 265 TYR A C 1
ATOM 1983 O O . TYR A 1 265 ? 19.053 0.148 -15.697 1.00 88.38 265 TYR A O 1
ATOM 1991 N N . GLU A 1 266 ? 17.987 -1.688 -16.418 1.00 88.69 266 GLU A N 1
ATOM 1992 C CA . GLU A 1 266 ? 18.495 -1.610 -17.793 1.00 88.69 266 GLU A CA 1
ATOM 1993 C C . GLU A 1 266 ? 18.211 -0.258 -18.470 1.00 88.69 266 GLU A C 1
ATOM 1995 O O . GLU A 1 266 ? 19.090 0.276 -19.141 1.00 88.69 266 GLU A O 1
ATOM 2000 N N . GLU A 1 267 ? 17.069 0.362 -18.163 1.00 85.88 267 GLU A N 1
ATOM 2001 C CA . GLU A 1 267 ? 16.738 1.744 -18.539 1.00 85.88 267 GLU A CA 1
ATOM 2002 C C . GLU A 1 267 ? 17.862 2.746 -18.200 1.00 85.88 267 GLU A C 1
ATOM 2004 O O . GLU A 1 267 ? 18.181 3.647 -18.970 1.00 85.88 267 GLU A O 1
ATOM 2009 N N . THR A 1 268 ? 18.520 2.571 -17.049 1.00 79.44 268 THR A N 1
ATOM 2010 C CA . THR A 1 268 ? 19.641 3.418 -16.606 1.00 79.44 268 THR A CA 1
ATOM 2011 C C . THR A 1 268 ? 20.997 2.969 -17.154 1.00 79.44 268 THR A C 1
ATOM 2013 O O . THR A 1 268 ? 21.916 3.785 -17.300 1.00 79.44 268 THR A O 1
ATOM 2016 N N . MET A 1 269 ? 21.127 1.682 -17.494 1.00 77.19 269 MET A N 1
ATOM 2017 C CA . MET A 1 269 ? 22.358 1.092 -18.034 1.00 77.19 269 MET A CA 1
ATOM 2018 C C . MET A 1 269 ? 22.653 1.545 -19.462 1.00 77.19 269 MET A C 1
ATOM 2020 O O . MET A 1 269 ? 23.820 1.556 -19.850 1.00 77.19 269 MET A O 1
ATOM 2024 N N . GLY A 1 270 ? 21.646 2.028 -20.195 1.00 67.00 270 GLY A N 1
ATOM 2025 C CA . GLY A 1 270 ? 21.830 2.686 -21.489 1.00 67.00 270 GLY A CA 1
ATOM 2026 C C . GLY A 1 270 ? 22.724 3.926 -21.470 1.00 67.00 270 GLY A C 1
ATOM 2027 O O . GLY A 1 270 ? 23.109 4.418 -22.521 1.00 67.00 270 GLY A O 1
ATOM 2028 N N . THR A 1 271 ? 23.115 4.447 -20.306 1.00 68.19 271 THR A N 1
ATOM 2029 C CA . THR A 1 271 ? 24.140 5.505 -20.222 1.00 68.19 271 THR A CA 1
ATOM 2030 C C . THR A 1 271 ? 25.575 4.989 -20.389 1.00 68.19 271 THR A C 1
ATOM 2032 O O . THR A 1 271 ? 26.487 5.787 -20.611 1.00 68.19 271 THR A O 1
ATOM 2035 N N . SER A 1 272 ? 25.796 3.677 -20.270 1.00 69.38 272 SER A N 1
ATOM 2036 C CA . SER A 1 272 ? 27.117 3.047 -20.313 1.00 69.38 272 SER A CA 1
ATOM 2037 C C . SER A 1 272 ? 27.462 2.575 -21.719 1.00 69.38 272 SER A C 1
ATOM 2039 O O . SER A 1 272 ? 26.763 1.738 -22.273 1.00 69.38 272 SER A O 1
ATOM 2041 N N . THR A 1 273 ? 28.595 3.014 -22.266 1.00 64.25 273 THR A N 1
ATOM 2042 C CA . THR A 1 273 ? 29.080 2.577 -23.590 1.00 64.25 273 THR A CA 1
ATOM 2043 C C . THR A 1 273 ? 29.578 1.127 -23.626 1.00 64.25 273 THR A C 1
ATOM 2045 O O . THR A 1 273 ? 29.774 0.589 -24.711 1.00 64.25 273 THR A O 1
ATOM 2048 N N . ASN A 1 274 ? 29.777 0.500 -22.460 1.00 69.00 274 ASN A N 1
ATOM 2049 C CA . ASN A 1 274 ? 30.340 -0.850 -22.308 1.00 69.00 274 ASN A CA 1
ATOM 2050 C C . ASN A 1 274 ? 29.275 -1.881 -21.885 1.00 69.00 274 ASN A C 1
ATOM 2052 O O . ASN A 1 274 ? 29.588 -2.865 -21.215 1.00 69.00 274 ASN A O 1
ATOM 2056 N N . TYR A 1 275 ? 28.006 -1.626 -22.203 1.00 76.62 275 TYR A N 1
ATOM 2057 C CA . TYR A 1 275 ? 26.878 -2.498 -21.890 1.00 76.62 275 TYR A CA 1
ATOM 2058 C C . TYR A 1 275 ? 26.073 -2.768 -23.165 1.00 76.62 275 TYR A C 1
ATOM 2060 O O . TYR A 1 275 ? 25.736 -1.833 -23.888 1.00 76.62 275 TYR A O 1
ATOM 2068 N N . ASP A 1 276 ? 25.757 -4.034 -23.430 1.00 82.50 276 ASP A N 1
ATOM 2069 C CA . ASP A 1 276 ? 24.831 -4.407 -24.500 1.00 82.50 276 ASP A CA 1
ATOM 2070 C C . ASP A 1 276 ? 23.398 -4.178 -24.003 1.00 82.50 276 ASP A C 1
ATOM 2072 O O . ASP A 1 276 ? 22.938 -4.866 -23.095 1.00 82.50 276 ASP A O 1
ATOM 2076 N N . CYS A 1 277 ? 22.702 -3.199 -24.580 1.00 79.75 277 CYS A N 1
ATOM 2077 C CA . CYS A 1 277 ? 21.325 -2.837 -24.224 1.00 79.75 277 CYS A CA 1
ATOM 2078 C C . CYS A 1 277 ? 20.393 -3.058 -25.418 1.00 79.75 277 CYS A C 1
ATOM 2080 O O . CYS A 1 277 ? 20.860 -3.009 -26.528 1.00 79.75 277 CYS A O 1
ATOM 2082 N N . CYS A 1 278 ? 19.090 -3.264 -25.328 1.00 86.88 278 CYS A N 1
ATOM 2083 C CA . CYS A 1 278 ? 18.354 -3.605 -24.134 1.00 86.88 278 CYS A CA 1
ATOM 2084 C C . CYS A 1 278 ? 17.641 -4.930 -24.393 1.00 86.88 278 CYS A C 1
ATOM 2086 O O . CYS A 1 278 ? 17.005 -5.114 -25.432 1.00 86.88 278 CYS A O 1
ATOM 2088 N N . THR A 1 279 ? 17.787 -5.880 -23.475 1.00 91.25 279 THR A N 1
ATOM 2089 C CA . THR A 1 279 ? 17.226 -7.234 -23.634 1.00 91.25 279 THR A CA 1
ATOM 2090 C C . THR A 1 279 ? 16.200 -7.589 -22.563 1.00 91.25 279 THR A C 1
ATOM 2092 O O . THR A 1 279 ? 15.515 -8.611 -22.672 1.00 91.25 279 THR A O 1
ATOM 2095 N N . PHE A 1 280 ? 16.052 -6.748 -21.540 1.00 94.25 280 PHE A N 1
ATOM 2096 C CA . PHE A 1 280 ? 15.094 -6.933 -20.469 1.00 94.25 280 PHE A CA 1
ATOM 2097 C C . PHE A 1 280 ? 13.665 -6.831 -20.989 1.00 94.25 280 PHE A C 1
ATOM 2099 O O . PHE A 1 280 ? 13.304 -5.942 -21.761 1.00 94.25 280 PHE A O 1
ATOM 2106 N N . ARG A 1 281 ? 12.818 -7.720 -20.477 1.00 96.00 281 ARG A N 1
ATOM 2107 C CA . ARG A 1 281 ? 11.373 -7.697 -20.680 1.00 96.00 281 ARG A CA 1
ATOM 2108 C C . ARG A 1 281 ? 10.715 -7.800 -19.316 1.00 96.00 281 ARG A C 1
ATOM 2110 O O . ARG A 1 281 ? 11.024 -8.725 -18.557 1.00 96.00 281 ARG A O 1
ATOM 2117 N N . GLY A 1 282 ? 9.810 -6.874 -19.011 1.00 97.19 282 GLY A N 1
ATOM 2118 C CA . GLY A 1 282 ? 8.987 -6.969 -17.812 1.00 97.19 282 GLY A CA 1
ATOM 2119 C C . GLY A 1 282 ? 8.227 -8.291 -17.774 1.00 97.19 282 GLY A C 1
ATOM 2120 O O . GLY A 1 282 ? 7.956 -8.912 -18.803 1.00 97.19 282 GLY A O 1
ATOM 2121 N N . SER A 1 283 ? 7.915 -8.770 -16.574 1.00 97.94 283 SER A N 1
ATOM 2122 C CA . SER A 1 283 ? 7.130 -9.992 -16.423 1.00 97.94 283 SER A CA 1
ATOM 2123 C C . SER A 1 283 ? 6.383 -10.044 -15.102 1.00 97.94 283 SER A C 1
ATOM 2125 O O . SER A 1 283 ? 6.800 -9.449 -14.107 1.00 97.94 283 SER A O 1
ATOM 2127 N N . LEU A 1 284 ? 5.282 -10.793 -15.105 1.00 98.62 284 LEU A N 1
ATOM 2128 C CA . LEU A 1 284 ? 4.626 -11.280 -13.901 1.00 98.62 284 LEU A CA 1
ATOM 2129 C C . LEU A 1 284 ? 4.855 -12.789 -13.828 1.00 98.62 284 LEU A C 1
ATOM 2131 O O . LEU A 1 284 ? 4.601 -13.513 -14.794 1.00 98.62 284 LEU A O 1
ATOM 2135 N N . THR A 1 285 ? 5.357 -13.262 -12.692 1.00 98.75 285 THR A N 1
ATOM 2136 C CA . THR A 1 285 ? 5.622 -14.689 -12.468 1.00 98.75 285 THR A CA 1
ATOM 2137 C C . THR A 1 285 ? 4.783 -15.190 -11.304 1.00 98.75 285 THR A C 1
ATOM 2139 O O . THR A 1 285 ? 4.822 -14.591 -10.233 1.00 98.75 285 THR A O 1
ATOM 2142 N N . ALA A 1 286 ? 4.055 -16.289 -11.484 1.00 98.75 286 ALA A N 1
ATOM 2143 C CA . ALA A 1 286 ? 3.411 -16.998 -10.386 1.00 98.75 286 ALA A CA 1
ATOM 2144 C C . ALA A 1 286 ? 4.325 -18.110 -9.875 1.00 98.75 286 ALA A C 1
ATOM 2146 O O . ALA A 1 286 ? 4.767 -18.970 -10.641 1.00 98.75 286 ALA A O 1
ATOM 2147 N N . LEU A 1 287 ? 4.578 -18.104 -8.571 1.00 98.75 287 LEU A N 1
ATOM 2148 C CA . LEU A 1 287 ? 5.338 -19.128 -7.869 1.00 98.75 287 LEU A CA 1
ATOM 2149 C C . LEU A 1 287 ? 4.423 -19.944 -6.957 1.00 98.75 287 LEU A C 1
ATOM 2151 O O . LEU A 1 287 ? 3.460 -19.423 -6.387 1.00 98.75 287 LEU A O 1
ATOM 2155 N N . ASP A 1 288 ? 4.770 -21.211 -6.767 1.00 98.25 288 ASP A N 1
ATOM 2156 C CA . ASP A 1 288 ? 4.256 -22.011 -5.666 1.00 98.25 288 ASP A CA 1
ATOM 2157 C C . ASP A 1 288 ? 4.800 -21.437 -4.341 1.00 98.25 288 ASP A C 1
ATOM 2159 O O . ASP A 1 288 ? 6.017 -21.330 -4.162 1.00 98.25 288 ASP A O 1
ATOM 2163 N N . PRO A 1 289 ? 3.933 -21.052 -3.391 1.00 97.44 289 PRO A N 1
ATOM 2164 C CA . PRO A 1 289 ? 4.350 -20.352 -2.179 1.00 97.44 289 PRO A CA 1
ATOM 2165 C C . PRO A 1 289 ? 5.090 -21.246 -1.176 1.00 97.44 289 PRO A C 1
ATOM 2167 O O . PRO A 1 289 ? 5.743 -20.727 -0.265 1.00 97.44 289 PRO A O 1
ATOM 2170 N N . LYS A 1 290 ? 5.005 -22.576 -1.309 1.00 96.56 290 LYS A N 1
ATOM 2171 C CA . LYS A 1 290 ? 5.672 -23.532 -0.413 1.00 96.56 290 LYS A CA 1
ATOM 2172 C C . LYS A 1 290 ? 7.101 -23.828 -0.857 1.00 96.56 290 LYS A C 1
ATOM 2174 O O . LYS A 1 290 ? 7.959 -24.044 -0.008 1.00 96.56 290 LYS A O 1
ATOM 2179 N N . THR A 1 291 ? 7.346 -23.842 -2.163 1.00 97.00 291 THR A N 1
ATOM 2180 C CA . THR A 1 291 ? 8.600 -24.327 -2.764 1.00 97.00 291 THR A CA 1
ATOM 2181 C C . THR A 1 291 ? 9.369 -23.256 -3.535 1.00 97.00 291 THR A C 1
ATOM 2183 O O . THR A 1 291 ? 10.561 -23.425 -3.785 1.00 97.00 291 THR A O 1
ATOM 2186 N N . GLY A 1 292 ? 8.705 -22.174 -3.949 1.00 97.69 292 GLY A N 1
ATOM 2187 C CA . GLY A 1 292 ? 9.264 -21.176 -4.861 1.00 97.69 292 GLY A CA 1
ATOM 2188 C C . GLY A 1 292 ? 9.365 -21.657 -6.314 1.00 97.69 292 GLY A C 1
ATOM 2189 O O . GLY A 1 292 ? 10.006 -20.992 -7.130 1.00 97.69 292 GLY A O 1
ATOM 2190 N N . ALA A 1 293 ? 8.772 -22.807 -6.659 1.00 98.31 293 ALA A N 1
ATOM 2191 C CA . ALA A 1 293 ? 8.747 -23.311 -8.029 1.00 98.31 293 ALA A CA 1
ATOM 2192 C C . ALA A 1 293 ? 7.897 -22.407 -8.932 1.00 98.31 293 ALA A C 1
ATOM 2194 O O . ALA A 1 293 ? 6.835 -21.939 -8.530 1.00 98.31 293 ALA A O 1
ATOM 2195 N N . VAL A 1 294 ? 8.348 -22.172 -10.166 1.00 98.31 294 VAL A N 1
ATOM 2196 C CA . VAL A 1 294 ? 7.585 -21.390 -11.148 1.00 98.31 294 VAL A CA 1
ATOM 2197 C C . VAL A 1 294 ? 6.383 -22.205 -11.619 1.00 98.31 294 VAL A C 1
ATOM 2199 O O . VAL A 1 294 ? 6.554 -23.307 -12.132 1.00 98.31 294 VAL A O 1
ATOM 2202 N N . ILE A 1 295 ? 5.183 -21.646 -11.465 1.00 98.44 295 ILE A N 1
ATOM 2203 C CA . ILE A 1 295 ? 3.931 -22.208 -11.990 1.00 98.44 295 ILE A CA 1
ATOM 2204 C C . ILE A 1 295 ? 3.721 -21.709 -13.418 1.00 98.44 295 ILE A C 1
ATOM 2206 O O . ILE A 1 295 ? 3.533 -22.498 -14.340 1.00 98.44 295 ILE A O 1
ATOM 2210 N N . TRP A 1 296 ? 3.781 -20.390 -13.604 1.00 98.31 296 TRP A N 1
ATOM 2211 C CA . TRP A 1 296 ? 3.744 -19.749 -14.913 1.00 98.31 296 TRP A CA 1
ATOM 2212 C C . TRP A 1 296 ? 4.496 -18.423 -14.885 1.00 98.31 296 TRP A C 1
ATOM 2214 O O . TRP A 1 296 ? 4.702 -17.818 -13.830 1.00 98.31 296 TRP A O 1
ATOM 2224 N N . LYS A 1 297 ? 4.898 -17.963 -16.069 1.00 98.00 297 LYS A N 1
ATOM 2225 C CA . LYS A 1 297 ? 5.534 -16.666 -16.280 1.00 98.00 297 LYS A CA 1
ATOM 2226 C C . LYS A 1 297 ? 5.002 -16.041 -17.557 1.00 98.00 297 LYS A C 1
ATOM 2228 O O . LYS A 1 297 ? 4.995 -16.693 -18.599 1.00 98.00 297 LYS A O 1
ATOM 2233 N N . THR A 1 298 ? 4.641 -14.769 -17.469 1.00 98.38 298 THR A N 1
ATOM 2234 C CA . THR A 1 298 ? 4.175 -13.987 -18.611 1.00 98.38 298 THR A CA 1
ATOM 2235 C C . THR A 1 298 ? 5.041 -12.755 -18.753 1.00 98.38 298 THR A C 1
ATOM 2237 O O . THR A 1 298 ? 5.107 -11.932 -17.841 1.00 98.38 298 THR A O 1
ATOM 2240 N N . TYR A 1 299 ? 5.715 -12.641 -19.895 1.00 98.00 299 TYR A N 1
ATOM 2241 C CA . TYR A 1 299 ? 6.419 -11.424 -20.274 1.00 98.00 299 TYR A CA 1
ATOM 2242 C C . TYR A 1 299 ? 5.420 -10.379 -20.774 1.00 98.00 299 TYR A C 1
ATOM 2244 O O . TYR A 1 299 ? 4.473 -10.717 -21.483 1.00 98.00 299 TYR A O 1
ATOM 2252 N N . THR A 1 300 ? 5.636 -9.118 -20.405 1.00 97.06 300 THR A N 1
ATOM 2253 C CA . THR A 1 300 ? 4.839 -7.982 -20.887 1.00 97.06 300 THR A CA 1
ATOM 2254 C C . THR A 1 300 ? 5.109 -7.726 -22.364 1.00 97.06 300 THR A C 1
ATOM 2256 O O . THR A 1 300 ? 4.177 -7.459 -23.108 1.00 97.06 300 THR A O 1
ATOM 2259 N N . ILE A 1 301 ? 6.355 -7.911 -22.808 1.00 95.88 301 ILE A N 1
ATOM 2260 C CA . ILE A 1 301 ? 6.744 -7.934 -24.222 1.00 95.88 301 ILE A CA 1
ATOM 2261 C C . ILE A 1 301 ? 6.892 -9.392 -24.665 1.00 95.88 301 ILE A C 1
ATOM 2263 O O . ILE A 1 301 ? 7.751 -10.121 -24.165 1.00 95.88 301 ILE A O 1
ATOM 2267 N N . ALA A 1 302 ? 6.048 -9.831 -25.600 1.00 91.81 302 ALA A N 1
ATOM 2268 C CA . ALA A 1 302 ? 6.024 -11.225 -26.045 1.00 91.81 302 ALA A CA 1
ATOM 2269 C C . ALA A 1 302 ? 7.258 -11.599 -26.884 1.00 91.81 302 ALA A C 1
ATOM 2271 O O . ALA A 1 302 ? 7.841 -12.673 -26.702 1.00 91.81 302 ALA A O 1
ATOM 2272 N N . GLU A 1 303 ? 7.675 -10.712 -27.789 1.00 90.75 303 GLU A N 1
ATOM 2273 C CA . GLU A 1 303 ? 8.828 -10.939 -28.657 1.00 90.75 303 GLU A CA 1
ATOM 2274 C C . GLU A 1 303 ? 10.135 -10.907 -27.850 1.00 90.75 303 GLU A C 1
ATOM 2276 O O . GLU A 1 303 ? 10.282 -10.148 -26.894 1.00 90.75 303 GLU A O 1
ATOM 2281 N N . ALA A 1 304 ? 11.080 -11.788 -28.178 1.00 90.94 304 ALA A N 1
ATOM 2282 C CA . ALA A 1 304 ? 12.421 -11.733 -27.606 1.00 90.94 304 ALA A CA 1
ATOM 2283 C C . ALA A 1 304 ? 13.245 -10.664 -28.328 1.00 90.94 304 ALA A C 1
ATOM 2285 O O . ALA A 1 304 ? 13.154 -10.543 -29.549 1.00 90.94 304 ALA A O 1
ATOM 2286 N N . ALA A 1 305 ? 14.074 -9.933 -27.584 1.00 90.69 305 ALA A N 1
ATOM 2287 C CA . ALA A 1 305 ? 14.911 -8.895 -28.162 1.00 90.69 305 ALA A CA 1
ATOM 2288 C C . ALA A 1 305 ? 15.861 -9.474 -29.227 1.00 90.69 305 ALA A C 1
ATOM 2290 O O . ALA A 1 305 ? 16.489 -10.518 -29.025 1.00 90.69 305 ALA A O 1
ATOM 2291 N N . LYS A 1 306 ? 15.972 -8.787 -30.365 1.00 89.94 306 LYS A N 1
ATOM 2292 C CA . LYS A 1 306 ? 16.855 -9.132 -31.488 1.00 89.94 306 LYS A CA 1
ATOM 2293 C C . LYS A 1 306 ? 17.914 -8.045 -31.678 1.00 89.94 306 LYS A C 1
ATOM 2295 O O . LYS A 1 306 ? 17.629 -6.887 -31.366 1.00 89.94 306 LYS A O 1
ATOM 2300 N N . PRO A 1 307 ? 19.108 -8.374 -32.207 1.00 87.31 307 PRO A N 1
ATOM 2301 C CA . PRO A 1 307 ? 20.114 -7.368 -32.525 1.00 87.31 307 PRO A CA 1
ATOM 2302 C C . PRO A 1 307 ? 19.554 -6.350 -33.525 1.00 87.31 307 PRO A C 1
ATOM 2304 O O . PRO A 1 307 ? 18.995 -6.739 -34.551 1.00 87.31 307 PRO A O 1
ATOM 2307 N N . ARG A 1 308 ? 19.721 -5.058 -33.238 1.00 79.88 308 ARG A N 1
ATOM 2308 C CA . ARG A 1 308 ? 19.310 -3.946 -34.108 1.00 79.88 308 ARG A CA 1
ATOM 2309 C C . ARG A 1 308 ? 20.513 -3.194 -34.667 1.00 79.88 308 ARG A C 1
ATOM 2311 O O . ARG A 1 308 ? 20.793 -3.277 -35.857 1.00 79.88 308 ARG A O 1
ATOM 2318 N N . VAL A 1 309 ? 21.238 -2.476 -33.810 1.00 74.62 309 VAL A N 1
ATOM 2319 C CA . VAL A 1 309 ? 22.322 -1.558 -34.204 1.00 74.62 309 VAL A CA 1
ATOM 2320 C C . VAL A 1 309 ? 23.557 -1.843 -33.365 1.00 74.62 309 VAL A C 1
ATOM 2322 O O . VAL A 1 309 ? 23.438 -2.078 -32.174 1.00 74.62 309 VAL A O 1
ATOM 2325 N N . LYS A 1 310 ? 24.755 -1.810 -33.948 1.00 72.06 310 LYS A N 1
ATOM 2326 C CA . LYS A 1 310 ? 26.001 -1.852 -33.173 1.00 72.06 310 LYS A CA 1
ATOM 2327 C C . LYS A 1 310 ? 26.535 -0.432 -33.019 1.00 72.06 310 LYS A C 1
ATOM 2329 O O . LYS A 1 310 ? 26.702 0.274 -34.012 1.00 72.06 310 LYS A O 1
ATOM 2334 N N . THR A 1 311 ? 26.778 0.001 -31.788 1.00 66.62 311 THR A N 1
ATOM 2335 C CA . THR A 1 311 ? 27.291 1.348 -31.514 1.00 66.62 311 THR A CA 1
ATOM 2336 C C . THR A 1 311 ? 28.721 1.501 -32.032 1.00 66.62 311 THR A C 1
ATOM 2338 O O . THR A 1 311 ? 29.473 0.529 -32.135 1.00 66.62 311 THR A O 1
ATOM 2341 N N . LYS A 1 312 ? 29.145 2.744 -32.295 1.00 65.12 312 LYS A N 1
ATOM 2342 C CA . LYS A 1 312 ? 30.535 3.052 -32.690 1.00 65.12 312 LYS A CA 1
ATOM 2343 C C . LYS A 1 312 ? 31.571 2.612 -31.643 1.00 65.12 312 LYS A C 1
ATOM 2345 O O . LYS A 1 312 ? 32.715 2.366 -32.001 1.00 65.12 312 LYS A O 1
ATOM 2350 N N . ALA A 1 313 ? 31.167 2.503 -30.375 1.00 63.50 313 ALA A N 1
ATOM 2351 C CA . ALA A 1 313 ? 31.996 2.041 -29.261 1.00 63.50 313 ALA A CA 1
ATOM 2352 C C . ALA A 1 313 ? 32.017 0.504 -29.099 1.00 63.50 313 ALA A C 1
ATOM 2354 O O . ALA A 1 313 ? 32.715 -0.005 -28.229 1.00 63.50 313 ALA A O 1
ATOM 2355 N N . GLY A 1 314 ? 31.280 -0.242 -29.931 1.00 66.00 314 GLY A N 1
ATOM 2356 C CA . GLY A 1 314 ? 31.309 -1.706 -29.978 1.00 66.00 314 GLY A CA 1
ATOM 2357 C C . GLY A 1 314 ? 30.163 -2.420 -29.257 1.00 66.00 314 GLY A C 1
ATOM 2358 O O . GLY A 1 314 ? 29.962 -3.602 -29.538 1.00 66.00 314 GLY A O 1
ATOM 2359 N N . GLY A 1 315 ? 29.388 -1.729 -28.412 1.00 73.50 315 GLY A N 1
ATOM 2360 C CA . GLY A 1 315 ? 28.208 -2.291 -27.737 1.00 73.50 315 GLY A CA 1
ATOM 2361 C C . GLY A 1 315 ? 27.058 -2.586 -28.705 1.00 73.50 315 GLY A C 1
ATOM 2362 O O . GLY A 1 315 ? 26.825 -1.817 -29.646 1.00 73.50 315 GLY A O 1
ATOM 2363 N N . GLN A 1 316 ? 26.353 -3.694 -28.491 1.00 82.81 316 GLN A N 1
ATOM 2364 C CA . GLN A 1 316 ? 25.234 -4.148 -29.319 1.00 82.81 316 GLN A CA 1
ATOM 2365 C C . GLN A 1 316 ? 23.900 -3.621 -28.778 1.00 82.81 316 GLN A C 1
ATOM 2367 O O . GLN A 1 316 ? 23.572 -3.841 -27.615 1.00 82.81 316 GLN A O 1
ATOM 2372 N N . PHE A 1 317 ? 23.117 -2.975 -29.648 1.00 80.25 317 PHE A N 1
ATOM 2373 C CA . PHE A 1 317 ? 21.739 -2.574 -29.385 1.00 80.25 317 PHE A CA 1
ATOM 2374 C C . PHE A 1 317 ? 20.758 -3.705 -29.726 1.00 80.25 317 PHE A C 1
ATOM 2376 O O . PHE A 1 317 ? 20.850 -4.279 -30.816 1.00 80.25 317 PHE A O 1
ATOM 2383 N N . TRP A 1 318 ? 19.817 -4.003 -28.840 1.00 88.31 318 TRP A N 1
ATOM 2384 C CA . TRP A 1 318 ? 18.784 -5.031 -28.961 1.00 88.31 318 TRP A CA 1
ATOM 2385 C C . TRP A 1 318 ? 17.397 -4.415 -28.753 1.00 88.31 318 TRP A C 1
ATOM 2387 O O . TRP A 1 318 ? 17.287 -3.379 -28.104 1.00 88.31 318 TRP A O 1
ATOM 2397 N N . GLY A 1 319 ? 16.353 -5.050 -29.287 1.00 88.12 319 GLY A N 1
ATOM 2398 C CA . GLY A 1 319 ? 14.962 -4.685 -29.000 1.00 88.12 319 GLY A CA 1
ATOM 2399 C C . GLY A 1 319 ? 13.946 -5.642 -29.640 1.00 88.12 319 GLY A C 1
ATOM 2400 O O . GLY A 1 319 ? 14.336 -6.455 -30.486 1.00 88.12 319 GLY A O 1
ATOM 2401 N N . PRO A 1 320 ? 12.663 -5.595 -29.243 1.00 90.62 320 PRO A N 1
ATOM 2402 C CA . PRO A 1 320 ? 12.089 -4.677 -28.254 1.00 90.62 320 PRO A CA 1
ATOM 2403 C C . PRO A 1 320 ? 12.423 -5.068 -26.803 1.00 90.62 320 PRO A C 1
ATOM 2405 O O . PRO A 1 320 ? 12.593 -6.249 -26.489 1.00 90.62 320 PRO A O 1
ATOM 2408 N N . GLY A 1 321 ? 12.485 -4.078 -25.911 1.00 91.94 321 GLY A N 1
ATOM 2409 C CA . GLY A 1 321 ? 12.786 -4.267 -24.485 1.00 91.94 321 GLY A CA 1
ATOM 2410 C C . GLY A 1 321 ? 12.138 -3.196 -23.605 1.00 91.94 321 GLY A C 1
ATOM 2411 O O . GLY A 1 321 ? 11.792 -2.124 -24.095 1.00 91.94 321 GLY A O 1
ATOM 2412 N N . GLY A 1 322 ? 11.972 -3.475 -22.311 1.00 94.19 322 GLY A N 1
ATOM 2413 C CA . GLY A 1 322 ? 11.296 -2.597 -21.342 1.00 94.19 322 GLY A CA 1
ATOM 2414 C C . GLY A 1 322 ? 9.978 -3.162 -20.808 1.00 94.19 322 GLY A C 1
ATOM 2415 O O . GLY A 1 322 ? 9.895 -4.356 -20.493 1.00 94.19 322 GLY A O 1
ATOM 2416 N N . ALA A 1 323 ? 8.970 -2.294 -20.657 1.00 95.75 323 ALA A N 1
ATOM 2417 C CA . ALA A 1 323 ? 7.646 -2.596 -20.097 1.00 95.75 323 ALA A CA 1
ATOM 2418 C C . ALA A 1 323 ? 7.702 -3.277 -18.718 1.00 95.75 323 ALA A C 1
ATOM 2420 O O . ALA A 1 323 ? 7.007 -4.265 -18.462 1.00 95.75 323 ALA A O 1
ATOM 2421 N N . ALA A 1 324 ? 8.581 -2.785 -17.840 1.00 96.81 324 ALA A N 1
ATOM 2422 C CA . ALA A 1 324 ? 8.771 -3.300 -16.485 1.00 96.81 324 ALA A CA 1
ATOM 2423 C C . ALA A 1 324 ? 7.480 -3.252 -15.653 1.00 96.81 324 ALA A C 1
ATOM 2425 O O . ALA A 1 324 ? 6.740 -2.282 -15.728 1.00 96.81 324 ALA A O 1
ATOM 2426 N N . ILE A 1 325 ? 7.254 -4.240 -14.785 1.00 97.69 325 ILE A N 1
ATOM 2427 C CA . ILE A 1 325 ? 6.215 -4.164 -13.749 1.00 97.69 325 ILE A CA 1
ATOM 2428 C C . ILE A 1 325 ? 6.924 -3.850 -12.436 1.00 97.69 325 ILE A C 1
ATOM 2430 O O . ILE A 1 325 ? 7.514 -4.730 -11.807 1.00 97.69 325 ILE A O 1
ATOM 2434 N N . TRP A 1 326 ? 6.919 -2.580 -12.043 1.00 93.75 326 TRP A N 1
ATOM 2435 C CA . TRP A 1 326 ? 7.654 -2.105 -10.867 1.00 93.75 326 TRP A CA 1
ATOM 2436 C C . TRP A 1 326 ? 6.762 -1.693 -9.690 1.00 93.75 326 TRP A C 1
ATOM 2438 O O . TRP A 1 326 ? 7.292 -1.396 -8.613 1.00 93.75 326 TRP A O 1
ATOM 2448 N N . SER A 1 327 ? 5.441 -1.753 -9.879 1.00 95.19 327 SER A N 1
ATOM 2449 C CA . SER A 1 327 ? 4.387 -1.506 -8.891 1.00 95.19 327 SER A CA 1
ATOM 2450 C C . SER A 1 327 ? 3.765 -2.818 -8.369 1.00 95.19 327 SER A C 1
ATOM 2452 O O . SER A 1 327 ? 4.102 -3.922 -8.808 1.00 95.19 327 SER A O 1
ATOM 2454 N N . SER A 1 328 ? 2.888 -2.714 -7.369 1.00 95.94 328 SER A N 1
ATOM 2455 C CA . SER A 1 328 ? 2.212 -3.863 -6.750 1.00 95.94 328 SER A CA 1
ATOM 2456 C C . SER A 1 328 ? 1.058 -4.387 -7.622 1.00 95.94 328 SER A C 1
ATOM 2458 O O . SER A 1 328 ? 0.211 -3.590 -8.021 1.00 95.94 328 SER A O 1
ATOM 2460 N N . PRO A 1 329 ? 0.939 -5.709 -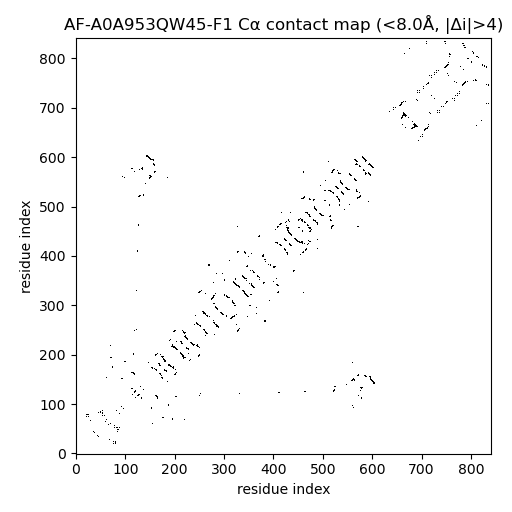7.862 1.00 97.81 329 PRO A N 1
ATOM 2461 C CA . PRO A 1 329 ? -0.214 -6.277 -8.559 1.00 97.81 329 PRO A CA 1
ATOM 2462 C C . PRO A 1 329 ? -1.519 -6.099 -7.771 1.00 97.81 329 PRO A C 1
ATOM 2464 O O . PRO A 1 329 ? -1.517 -6.095 -6.533 1.00 97.81 329 PRO A O 1
ATOM 2467 N N . THR A 1 330 ? -2.630 -6.022 -8.497 1.00 98.56 330 THR A N 1
ATOM 2468 C CA . THR A 1 330 ? -3.992 -5.842 -7.968 1.00 98.56 330 THR A CA 1
ATOM 2469 C C . THR A 1 330 ? -4.826 -7.066 -8.285 1.00 98.56 330 THR A C 1
ATOM 2471 O O . THR A 1 330 ? -4.877 -7.489 -9.438 1.00 98.56 330 THR A O 1
ATOM 2474 N N . ILE A 1 331 ? -5.485 -7.644 -7.284 1.00 98.44 331 ILE A N 1
ATOM 2475 C CA . ILE A 1 331 ? -6.283 -8.858 -7.470 1.00 98.44 331 ILE A CA 1
ATOM 2476 C C . ILE A 1 331 ? -7.758 -8.510 -7.686 1.00 98.44 331 ILE A C 1
ATOM 2478 O O . ILE A 1 331 ? -8.399 -7.934 -6.810 1.00 98.44 331 ILE A O 1
ATOM 2482 N N . ASP A 1 332 ? -8.318 -8.950 -8.813 1.00 98.38 332 ASP A N 1
ATOM 2483 C CA . ASP A 1 332 ? -9.757 -8.977 -9.076 1.00 98.38 332 ASP A CA 1
ATOM 2484 C C . ASP A 1 332 ? -10.278 -10.411 -8.944 1.00 98.38 332 ASP A C 1
ATOM 2486 O O . ASP A 1 332 ? -10.340 -11.188 -9.902 1.00 98.38 332 ASP A O 1
ATOM 2490 N N . ALA A 1 333 ? -10.660 -10.765 -7.718 1.00 95.94 333 ALA A N 1
ATOM 2491 C CA . ALA A 1 333 ? -11.226 -12.070 -7.394 1.00 95.94 333 ALA A CA 1
ATOM 2492 C C . ALA A 1 333 ? -12.506 -12.372 -8.191 1.00 95.94 333 ALA A C 1
ATOM 2494 O O . ALA A 1 333 ? -12.726 -13.508 -8.606 1.00 95.94 333 ALA A O 1
ATOM 2495 N N . LYS A 1 334 ? -13.339 -11.347 -8.422 1.00 95.81 334 LYS A N 1
ATOM 2496 C CA . LYS A 1 334 ? -14.633 -11.475 -9.102 1.00 95.81 334 LYS A CA 1
ATOM 2497 C C . LYS A 1 334 ? -14.446 -11.895 -10.558 1.00 95.81 334 LYS A C 1
ATOM 2499 O O . LYS A 1 334 ? -15.189 -12.745 -11.041 1.00 95.81 334 LYS A O 1
ATOM 2504 N N . ARG A 1 335 ? -13.469 -11.305 -11.250 1.00 97.25 335 ARG A N 1
ATOM 2505 C CA . ARG A 1 335 ? -13.187 -11.594 -12.668 1.00 97.25 335 ARG A CA 1
ATOM 2506 C C . ARG A 1 335 ? -12.123 -12.669 -12.866 1.00 97.25 335 ARG A C 1
ATOM 2508 O O . ARG A 1 335 ? -11.878 -13.062 -14.001 1.00 97.25 335 ARG A O 1
ATOM 2515 N N . GLY A 1 336 ? -11.497 -13.146 -11.789 1.00 97.81 336 GLY A N 1
ATOM 2516 C CA . GLY A 1 336 ? -10.361 -14.062 -11.877 1.00 97.81 336 GLY A CA 1
ATOM 2517 C C . GLY A 1 336 ? -9.176 -13.424 -12.603 1.00 97.81 336 GLY A C 1
ATOM 2518 O O . GLY A 1 336 ? -8.514 -14.090 -13.396 1.00 97.81 336 GLY A O 1
ATOM 2519 N N . ALA A 1 337 ? -8.931 -12.134 -12.360 1.00 98.50 337 ALA A N 1
ATOM 2520 C CA . ALA A 1 337 ? -7.915 -11.356 -13.056 1.00 98.50 337 ALA A CA 1
ATOM 2521 C C . ALA A 1 337 ? -6.908 -10.718 -12.089 1.00 98.50 337 ALA A C 1
ATOM 2523 O O . ALA A 1 337 ? -7.197 -10.471 -10.917 1.00 98.50 337 ALA A O 1
ATOM 2524 N N . ILE A 1 338 ? -5.717 -10.436 -12.605 1.00 98.75 338 ILE A N 1
ATOM 2525 C CA . ILE A 1 338 ? -4.689 -9.626 -11.958 1.00 98.75 338 ILE A CA 1
ATOM 2526 C C . ILE A 1 338 ? -4.469 -8.397 -12.827 1.00 98.75 338 ILE A C 1
ATOM 2528 O O . ILE A 1 338 ? -4.155 -8.543 -14.010 1.00 98.75 338 ILE A O 1
ATOM 2532 N N . TYR A 1 339 ? -4.592 -7.208 -12.246 1.00 98.81 339 TYR A N 1
ATOM 2533 C CA . TYR A 1 339 ? -4.205 -5.972 -12.913 1.00 98.81 339 TYR A CA 1
ATOM 2534 C C . TYR A 1 339 ? -2.779 -5.590 -12.533 1.00 98.81 339 TYR A C 1
ATOM 2536 O O . TYR A 1 339 ? -2.405 -5.604 -11.357 1.00 98.81 339 TYR A O 1
ATOM 2544 N N . VAL A 1 340 ? -1.986 -5.243 -13.539 1.00 98.56 340 VAL A N 1
ATOM 2545 C CA . VAL A 1 340 ? -0.631 -4.705 -13.387 1.00 98.56 340 VAL A CA 1
ATOM 2546 C C . VAL A 1 340 ? -0.479 -3.485 -14.277 1.00 98.56 340 VAL A C 1
ATOM 2548 O O . VAL A 1 340 ? -1.143 -3.377 -15.308 1.00 98.56 340 VAL A O 1
ATOM 2551 N N . SER A 1 341 ? 0.398 -2.577 -13.878 1.00 97.44 341 SER A N 1
ATOM 2552 C CA . SER A 1 341 ? 0.797 -1.443 -14.698 1.00 97.44 341 SER A CA 1
ATOM 2553 C C . SER A 1 341 ? 2.212 -1.643 -15.231 1.00 97.44 341 SER A C 1
ATOM 2555 O O . SER A 1 341 ? 3.027 -2.320 -14.591 1.00 97.44 341 SER A O 1
ATOM 2557 N N . THR A 1 342 ? 2.498 -1.092 -16.406 1.00 97.50 342 THR A N 1
ATOM 2558 C CA . THR A 1 342 ? 3.795 -1.256 -17.063 1.00 97.50 342 THR A CA 1
ATOM 2559 C C . THR A 1 342 ? 4.557 0.050 -17.238 1.00 97.50 342 THR A C 1
ATOM 2561 O O . THR A 1 342 ? 3.990 1.130 -17.400 1.00 97.50 342 THR A O 1
ATOM 2564 N N . GLY A 1 343 ? 5.877 -0.120 -17.197 1.00 94.69 343 GLY A N 1
ATOM 2565 C CA . GLY A 1 343 ? 6.897 0.848 -17.549 1.00 94.69 343 GLY A CA 1
ATOM 2566 C C . GLY A 1 343 ? 6.870 1.233 -19.031 1.00 94.69 343 GLY A C 1
ATOM 2567 O O . GLY A 1 343 ? 6.223 0.567 -19.847 1.00 94.69 343 GLY A O 1
ATOM 2568 N N . ASN A 1 344 ? 7.683 2.223 -19.372 1.00 92.00 344 ASN A N 1
ATOM 2569 C CA . ASN A 1 344 ? 7.993 2.611 -20.737 1.00 92.00 344 ASN A CA 1
ATOM 2570 C C . ASN A 1 344 ? 8.773 1.503 -21.457 1.00 92.00 344 ASN A C 1
ATOM 2572 O O . ASN A 1 344 ? 9.317 0.561 -20.854 1.00 92.00 344 ASN A O 1
ATOM 2576 N N . CYS A 1 345 ? 8.853 1.617 -22.776 1.00 91.69 345 CYS A N 1
ATOM 2577 C CA . CYS A 1 345 ? 9.778 0.813 -23.559 1.00 91.69 345 CYS A CA 1
ATOM 2578 C C . CYS A 1 345 ? 11.202 1.371 -23.374 1.00 91.69 345 CYS A C 1
ATOM 2580 O O . CYS A 1 345 ? 11.410 2.579 -23.361 1.00 91.69 345 CYS A O 1
ATOM 2582 N N . TYR A 1 346 ? 12.204 0.500 -23.254 1.00 88.62 346 TYR A N 1
ATOM 2583 C CA . TYR A 1 346 ? 13.622 0.899 -23.184 1.00 88.62 346 TYR A CA 1
ATOM 2584 C C . TYR A 1 346 ? 14.264 0.931 -24.569 1.00 88.62 346 TYR A C 1
ATOM 2586 O O . TYR A 1 346 ? 15.217 1.664 -24.812 1.00 88.62 346 TYR A O 1
ATOM 2594 N N . SER A 1 347 ? 13.763 0.088 -25.474 1.00 85.69 347 SER A N 1
ATOM 2595 C CA . SER A 1 347 ? 14.242 -0.031 -26.848 1.00 85.69 347 SER A CA 1
ATOM 2596 C C . SER A 1 347 ? 13.093 -0.436 -27.764 1.00 85.69 347 SER A C 1
ATOM 2598 O O . SER A 1 347 ? 12.262 -1.272 -27.397 1.00 85.69 347 SER A O 1
ATOM 2600 N N . GLY A 1 348 ? 13.053 0.162 -28.954 1.00 81.38 348 GLY A N 1
ATOM 2601 C CA . GLY A 1 348 ? 12.022 -0.124 -29.943 1.00 81.38 348 GLY A CA 1
ATOM 2602 C C . GLY A 1 348 ? 12.216 -1.474 -30.659 1.00 81.38 348 GLY A C 1
ATOM 2603 O O . GLY A 1 348 ? 13.292 -2.081 -30.562 1.00 81.38 348 GLY A O 1
ATOM 2604 N N . PRO A 1 349 ? 11.236 -1.910 -31.468 1.00 85.38 349 PRO A N 1
ATOM 2605 C CA . PRO A 1 349 ? 10.016 -1.167 -31.802 1.00 85.38 349 PRO A CA 1
ATOM 2606 C C . PRO A 1 349 ? 9.067 -1.031 -30.607 1.00 85.38 349 PRO A C 1
ATOM 2608 O O . PRO A 1 349 ? 8.995 -1.942 -29.772 1.00 85.38 349 PRO A O 1
ATOM 2611 N N . PHE A 1 350 ? 8.352 0.092 -30.522 1.00 87.56 350 PHE A N 1
ATOM 2612 C CA . PHE A 1 350 ? 7.401 0.346 -29.437 1.00 87.56 350 PHE A CA 1
ATOM 2613 C C . PHE A 1 350 ? 6.346 -0.766 -29.325 1.00 87.56 350 PHE A C 1
ATOM 2615 O O . PHE A 1 350 ? 5.936 -1.366 -30.321 1.00 87.56 350 PHE A O 1
ATOM 2622 N N . GLN A 1 351 ? 5.912 -1.066 -28.099 1.00 90.81 351 GLN A N 1
ATOM 2623 C CA . GLN A 1 351 ? 4.973 -2.152 -27.815 1.00 90.81 351 GLN A CA 1
ATOM 2624 C C . GLN A 1 351 ? 3.689 -1.601 -27.175 1.00 90.81 351 GLN A C 1
ATOM 2626 O O . GLN A 1 351 ? 3.786 -0.831 -26.223 1.00 90.81 351 GLN A O 1
ATOM 2631 N N . PRO A 1 352 ? 2.486 -2.067 -27.572 1.00 90.88 352 PRO A N 1
ATOM 2632 C CA . PRO A 1 352 ? 1.206 -1.661 -26.957 1.00 90.88 352 PRO A CA 1
ATOM 2633 C C . PRO A 1 352 ? 1.029 -2.059 -25.479 1.00 90.88 352 PRO A C 1
ATOM 2635 O O . PRO A 1 352 ? -0.022 -1.837 -24.877 1.00 90.88 352 PRO A O 1
ATOM 2638 N N . THR A 1 353 ? 2.012 -2.760 -24.922 1.00 94.81 353 THR A N 1
ATOM 2639 C CA . THR A 1 353 ? 2.096 -3.167 -23.518 1.00 94.81 353 THR A CA 1
ATOM 2640 C C . THR A 1 353 ? 3.066 -2.301 -22.718 1.00 94.81 353 THR A C 1
ATOM 2642 O O . THR A 1 353 ? 3.215 -2.548 -21.524 1.00 94.81 353 THR A O 1
ATOM 2645 N N . CYS A 1 354 ? 3.745 -1.336 -23.341 1.00 93.88 354 CYS A N 1
ATOM 2646 C CA . CYS A 1 354 ? 4.438 -0.249 -22.647 1.00 93.88 354 CYS A CA 1
ATOM 2647 C C . CYS A 1 354 ? 3.398 0.780 -22.180 1.00 93.88 354 CYS A C 1
ATOM 2649 O O . CYS A 1 354 ? 2.362 0.934 -22.825 1.00 93.88 354 CYS A O 1
ATOM 2651 N N . ASP A 1 355 ? 3.625 1.427 -21.039 1.00 94.44 355 ASP A N 1
ATOM 2652 C CA . ASP A 1 355 ? 2.763 2.508 -20.522 1.00 94.44 355 ASP A CA 1
ATOM 2653 C C . ASP A 1 355 ? 1.278 2.124 -20.456 1.00 94.44 355 ASP A C 1
ATOM 2655 O O . ASP A 1 355 ? 0.381 2.898 -20.803 1.00 94.44 355 ASP A O 1
ATOM 2659 N N . ALA A 1 356 ? 1.009 0.888 -20.039 1.00 96.06 356 ALA A N 1
ATOM 2660 C CA . ALA A 1 356 ? -0.305 0.273 -20.116 1.00 96.06 356 ALA A CA 1
ATOM 2661 C C . ALA A 1 356 ? -0.758 -0.307 -18.772 1.00 96.06 356 ALA A C 1
ATOM 2663 O O . ALA A 1 356 ? 0.038 -0.673 -17.905 1.00 96.06 356 ALA A O 1
ATOM 2664 N N . VAL A 1 357 ? -2.074 -0.452 -18.632 1.00 98.31 357 VAL A N 1
ATOM 2665 C CA . VAL A 1 357 ? -2.690 -1.351 -17.654 1.00 98.31 357 VAL A CA 1
ATOM 2666 C C . VAL A 1 357 ? -2.986 -2.670 -18.354 1.00 98.31 357 VAL A C 1
ATOM 2668 O O . VAL A 1 357 ? -3.679 -2.700 -19.372 1.00 98.31 357 VAL A O 1
ATOM 2671 N N . LEU A 1 358 ? -2.476 -3.768 -17.804 1.00 98.50 358 LEU A N 1
ATOM 2672 C CA . LEU A 1 358 ? -2.724 -5.120 -18.298 1.00 98.50 358 LEU A CA 1
ATOM 2673 C C . LEU A 1 358 ? -3.635 -5.866 -17.331 1.00 98.50 358 LEU A C 1
ATOM 2675 O O . LEU A 1 358 ? -3.429 -5.808 -16.119 1.00 98.50 358 LEU A O 1
ATOM 2679 N N . ALA A 1 359 ? -4.572 -6.641 -17.871 1.00 98.69 359 ALA A N 1
ATOM 2680 C CA . ALA A 1 359 ? -5.272 -7.678 -17.126 1.00 98.69 359 ALA A CA 1
ATOM 2681 C C . ALA A 1 359 ? -4.741 -9.050 -17.519 1.00 98.69 359 ALA A C 1
ATOM 2683 O O . ALA A 1 359 ? -4.699 -9.385 -18.703 1.00 98.69 359 ALA A O 1
ATOM 2684 N N . LEU A 1 360 ? -4.366 -9.857 -16.533 1.00 98.75 360 LEU A N 1
ATOM 2685 C CA . LEU A 1 360 ? -3.899 -11.224 -16.722 1.00 98.75 360 LEU A CA 1
ATOM 2686 C C . LEU A 1 360 ? -4.861 -12.192 -16.038 1.00 98.75 360 LEU A C 1
ATOM 2688 O O . LEU A 1 360 ? -5.325 -11.925 -14.934 1.00 98.75 360 LEU A O 1
ATOM 2692 N N . ASP A 1 361 ? -5.136 -13.328 -16.670 1.00 98.50 361 ASP A N 1
ATOM 2693 C CA . ASP A 1 361 ? -5.882 -14.422 -16.052 1.00 98.50 361 ASP A CA 1
ATOM 2694 C C . ASP A 1 361 ? -5.119 -14.949 -14.830 1.00 98.50 361 ASP A C 1
ATOM 2696 O O . ASP A 1 361 ? -3.936 -15.291 -14.916 1.00 98.50 361 ASP A O 1
ATOM 2700 N N . ILE A 1 362 ? -5.797 -15.037 -13.688 1.00 96.50 362 ILE A N 1
ATOM 2701 C CA . ILE A 1 362 ? -5.168 -15.396 -12.412 1.00 96.50 362 ILE A CA 1
ATOM 2702 C C . ILE A 1 362 ? -4.679 -16.851 -12.374 1.00 96.50 362 ILE A C 1
ATOM 2704 O O . ILE A 1 362 ? -3.765 -17.193 -11.620 1.00 96.50 362 ILE A O 1
ATOM 2708 N N . LYS A 1 363 ? -5.271 -17.732 -13.189 1.00 96.25 363 LYS A N 1
ATOM 2709 C CA . LYS A 1 363 ? -4.937 -19.160 -13.217 1.00 96.25 363 LYS A CA 1
ATOM 2710 C C . LYS A 1 363 ? -3.785 -19.435 -14.171 1.00 96.25 363 LYS A C 1
ATOM 2712 O O . LYS A 1 363 ? -2.876 -20.174 -13.799 1.00 96.25 363 LYS A O 1
ATOM 2717 N N . THR A 1 364 ? -3.819 -18.857 -15.370 1.00 97.69 364 THR A N 1
ATOM 2718 C CA . THR A 1 364 ? -2.895 -19.199 -16.462 1.00 97.69 364 THR A CA 1
ATOM 2719 C C . THR A 1 364 ? -1.847 -18.128 -16.748 1.00 97.69 364 THR A C 1
ATOM 2721 O O . THR A 1 364 ? -0.929 -18.389 -17.521 1.00 97.69 364 THR A O 1
ATOM 2724 N N . GLY A 1 365 ? -2.008 -16.914 -16.218 1.00 97.81 365 GLY A N 1
ATOM 2725 C CA . GLY A 1 365 ? -1.153 -15.768 -16.529 1.00 97.81 365 GLY A CA 1
ATOM 2726 C C . GLY A 1 365 ? -1.361 -15.189 -17.930 1.00 97.81 365 GLY A C 1
ATOM 2727 O O . GLY A 1 365 ? -0.587 -14.336 -18.356 1.00 97.81 365 GLY A O 1
ATOM 2728 N N . LYS A 1 366 ? -2.372 -15.629 -18.689 1.00 98.31 366 LYS A N 1
ATOM 2729 C CA . LYS A 1 366 ? -2.609 -15.124 -20.050 1.00 98.31 366 LYS A CA 1
ATOM 2730 C C . LYS A 1 366 ? -3.081 -13.671 -19.984 1.00 98.31 366 LYS A C 1
ATOM 2732 O O . LYS A 1 366 ? -4.019 -13.382 -19.252 1.00 98.31 366 LYS A O 1
ATOM 2737 N N . ILE A 1 367 ? -2.501 -12.784 -20.792 1.00 98.38 367 ILE A N 1
ATOM 2738 C CA . ILE A 1 367 ? -3.013 -11.414 -20.947 1.00 98.38 367 ILE A CA 1
ATOM 2739 C C . ILE A 1 367 ? -4.421 -11.481 -21.561 1.00 98.38 367 ILE A C 1
ATOM 2741 O O . ILE A 1 367 ? -4.611 -11.999 -22.664 1.00 98.38 367 ILE A O 1
ATOM 2745 N N . LEU A 1 368 ? -5.408 -10.988 -20.817 1.00 98.25 368 LEU A N 1
ATOM 2746 C CA . LEU A 1 368 ? -6.813 -10.890 -21.208 1.00 98.25 368 LEU A CA 1
ATOM 2747 C C . LEU A 1 368 ? -7.056 -9.636 -22.050 1.00 98.25 368 LEU A C 1
ATOM 2749 O O . LEU A 1 368 ? -7.756 -9.694 -23.062 1.00 98.25 368 LEU A O 1
ATOM 2753 N N . TRP A 1 369 ? -6.467 -8.515 -21.634 1.00 98.06 369 TRP A N 1
ATOM 2754 C CA . TRP A 1 369 ? -6.484 -7.247 -22.356 1.00 98.06 369 TRP A CA 1
ATOM 2755 C C . TRP A 1 369 ? -5.325 -6.342 -21.910 1.00 98.06 369 TRP A C 1
ATOM 2757 O O . TRP A 1 369 ? -4.763 -6.521 -20.829 1.00 98.06 369 TRP A O 1
ATOM 2767 N N . SER A 1 370 ? -4.983 -5.379 -22.769 1.00 97.00 370 SER A N 1
ATOM 2768 C CA . SER A 1 370 ? -4.056 -4.271 -22.513 1.00 97.00 370 SER A CA 1
ATOM 2769 C C . SER A 1 370 ? -4.776 -2.964 -22.828 1.00 97.00 370 SER A C 1
ATOM 2771 O O . SER A 1 370 ? -5.455 -2.887 -23.856 1.00 97.00 370 SER A O 1
ATOM 2773 N N . MET A 1 371 ? -4.633 -1.960 -21.967 1.00 96.06 371 MET A N 1
ATOM 2774 C CA . MET A 1 371 ? -5.129 -0.607 -22.196 1.00 96.06 371 MET A CA 1
ATOM 2775 C C . MET A 1 371 ? -4.003 0.403 -21.996 1.00 96.06 371 MET A C 1
ATOM 2777 O O . MET A 1 371 ? -3.507 0.578 -20.885 1.00 96.06 371 MET A O 1
ATOM 2781 N N . GLN A 1 372 ? -3.665 1.111 -23.067 1.00 92.81 372 GLN A N 1
ATOM 2782 C CA . GLN A 1 372 ? -2.701 2.203 -23.080 1.00 92.81 372 GLN A CA 1
ATOM 2783 C C . GLN A 1 372 ? -3.459 3.516 -23.345 1.00 92.81 372 GLN A C 1
ATOM 2785 O O . GLN A 1 372 ? -3.847 3.780 -24.483 1.00 92.81 372 GLN A O 1
ATOM 2790 N N . PRO A 1 373 ? -3.743 4.335 -22.315 1.00 85.69 373 PRO A N 1
ATOM 2791 C CA . PRO A 1 373 ? -4.567 5.534 -22.480 1.00 85.69 373 PRO A CA 1
ATOM 2792 C C . PRO A 1 373 ? -3.814 6.714 -23.111 1.00 85.69 373 PRO A C 1
ATOM 2794 O O . PRO A 1 373 ? -4.448 7.678 -23.547 1.00 85.69 373 PRO A O 1
ATOM 2797 N N . VAL A 1 374 ? -2.479 6.654 -23.143 1.00 83.31 374 VAL A N 1
ATOM 2798 C CA . VAL A 1 374 ? -1.594 7.624 -23.796 1.00 83.31 374 VAL A CA 1
ATOM 2799 C C . VAL A 1 374 ? -0.600 6.832 -24.635 1.00 83.31 374 VAL A C 1
ATOM 2801 O O . VAL A 1 374 ? 0.231 6.129 -24.076 1.00 83.31 374 VAL A O 1
ATOM 2804 N N . SER A 1 375 ? -0.728 6.912 -25.959 1.00 74.62 375 SER A N 1
ATOM 2805 C CA . SER A 1 375 ? 0.079 6.135 -26.910 1.00 74.62 375 SER A CA 1
ATOM 2806 C C . SER A 1 375 ? 0.951 6.997 -27.826 1.00 74.62 375 SER A C 1
ATOM 2808 O O . SER A 1 375 ? 1.717 6.446 -28.603 1.00 74.62 375 SER A O 1
ATOM 2810 N N . GLU A 1 376 ? 0.795 8.327 -27.783 1.00 72.12 376 GLU A N 1
ATOM 2811 C CA . GLU A 1 376 ? 1.485 9.262 -28.677 1.00 72.12 376 GLU A CA 1
ATOM 2812 C C . GLU A 1 376 ? 2.049 10.481 -27.912 1.00 72.12 376 GLU A C 1
ATOM 2814 O O . GLU A 1 376 ? 1.304 11.104 -27.141 1.00 72.12 376 GLU A O 1
ATOM 2819 N N . PRO A 1 377 ? 3.323 10.863 -28.151 1.00 72.44 377 PRO A N 1
ATOM 2820 C CA . PRO A 1 377 ? 4.293 10.100 -28.946 1.00 72.44 377 PRO A CA 1
ATOM 2821 C C . PRO A 1 377 ? 4.570 8.733 -28.300 1.00 72.44 377 PRO A C 1
ATOM 2823 O O . PRO A 1 377 ? 4.373 8.575 -27.092 1.00 72.44 377 PRO A O 1
ATOM 2826 N N . ALA A 1 378 ? 4.982 7.751 -29.103 1.00 81.69 378 ALA A N 1
ATOM 2827 C CA . ALA A 1 378 ? 5.456 6.478 -28.570 1.00 81.69 378 ALA A CA 1
ATOM 2828 C C . ALA A 1 378 ? 6.582 6.722 -27.549 1.00 81.69 378 ALA A C 1
ATOM 2830 O O . ALA A 1 378 ? 7.393 7.631 -27.717 1.00 81.69 378 ALA A O 1
ATOM 2831 N N . ASP A 1 379 ? 6.593 5.933 -26.473 1.00 85.06 379 ASP A N 1
ATOM 2832 C CA . ASP A 1 379 ? 7.472 6.156 -25.325 1.00 85.06 379 ASP A CA 1
ATOM 2833 C C . ASP A 1 379 ? 8.566 5.098 -25.213 1.00 85.06 379 ASP A C 1
ATOM 2835 O O . ASP A 1 379 ? 8.532 4.173 -24.392 1.00 85.06 379 ASP A O 1
ATOM 2839 N N . VAL A 1 380 ? 9.549 5.225 -26.105 1.00 87.12 380 VAL A N 1
ATOM 2840 C CA . VAL A 1 380 ? 10.837 4.551 -25.981 1.00 87.12 380 VAL A CA 1
ATOM 2841 C C . VAL A 1 380 ? 11.797 5.520 -25.304 1.00 87.12 380 VAL A C 1
ATOM 2843 O O . VAL A 1 380 ? 12.301 6.456 -25.919 1.00 87.12 380 VAL A O 1
ATOM 2846 N N . SER A 1 381 ? 12.059 5.276 -24.022 1.00 84.44 381 SER A N 1
ATOM 2847 C CA . SER A 1 381 ? 12.888 6.147 -23.194 1.00 84.44 381 SER A CA 1
ATOM 2848 C C . SER A 1 381 ? 13.988 5.362 -22.494 1.00 84.44 381 SER A C 1
ATOM 2850 O O . SER A 1 381 ? 13.762 4.331 -21.856 1.00 84.44 381 SER A O 1
ATOM 2852 N N . ILE A 1 382 ? 15.213 5.860 -22.623 1.00 82.94 382 ILE A N 1
ATOM 2853 C CA . ILE A 1 382 ? 16.382 5.323 -21.941 1.00 82.94 382 ILE A CA 1
ATOM 2854 C C . ILE A 1 382 ? 17.161 6.472 -21.313 1.00 82.94 382 ILE A C 1
ATOM 2856 O O . ILE A 1 382 ? 17.313 7.559 -21.885 1.00 82.94 382 ILE A O 1
ATOM 2860 N N . SER A 1 383 ? 17.665 6.253 -20.102 1.00 78.75 383 SER A N 1
ATOM 2861 C CA . SER A 1 383 ? 18.401 7.290 -19.394 1.00 78.75 383 SER A CA 1
ATOM 2862 C C . SER A 1 383 ? 19.616 7.740 -20.200 1.00 78.75 383 SER A C 1
ATOM 2864 O O . SER A 1 383 ? 20.381 6.935 -20.729 1.00 78.75 383 SER A O 1
ATOM 2866 N N . GLY A 1 384 ? 19.852 9.051 -20.213 1.00 72.44 384 GLY A N 1
ATOM 2867 C CA . GLY A 1 384 ? 20.957 9.636 -20.972 1.00 72.44 384 GLY A CA 1
ATOM 2868 C C . GLY A 1 384 ? 20.583 10.093 -22.375 1.00 72.44 384 GLY A C 1
ATOM 2869 O O . GLY A 1 384 ? 21.479 10.540 -23.087 1.00 72.44 384 GLY A O 1
ATOM 2870 N N . CYS A 1 385 ? 19.301 10.052 -22.730 1.00 74.00 385 CYS A N 1
ATOM 2871 C CA . CYS A 1 385 ? 18.775 10.660 -23.945 1.00 74.00 385 CYS A CA 1
ATOM 2872 C C . CYS A 1 385 ? 18.152 12.027 -23.680 1.00 74.00 385 CYS A C 1
ATOM 2874 O O . CYS A 1 385 ? 17.634 12.303 -22.596 1.00 74.00 385 CYS A O 1
ATOM 2876 N N . GLY A 1 386 ? 18.322 12.934 -24.641 1.00 66.75 386 GLY A N 1
ATOM 2877 C CA . GLY A 1 386 ? 17.797 14.294 -24.605 1.00 66.75 386 GLY A CA 1
ATOM 2878 C C . GLY A 1 386 ? 18.764 15.337 -25.182 1.00 66.75 386 GLY A C 1
ATOM 2879 O O . GLY A 1 386 ? 19.900 15.030 -25.536 1.00 66.75 386 GLY A O 1
ATOM 2880 N N . PRO A 1 387 ? 18.385 16.628 -25.208 1.00 59.28 387 PRO A N 1
ATOM 2881 C CA . PRO A 1 387 ? 19.094 17.659 -25.982 1.00 59.28 387 PRO A CA 1
ATOM 2882 C C . PRO A 1 387 ? 20.562 17.897 -25.590 1.00 59.28 387 PRO A C 1
ATOM 2884 O O . PRO A 1 387 ? 21.320 18.505 -26.339 1.00 59.28 387 PRO A O 1
ATOM 2887 N N . ARG A 1 388 ? 20.961 17.475 -24.382 1.00 53.69 388 ARG A N 1
ATOM 2888 C CA . ARG A 1 388 ? 22.312 17.668 -23.821 1.00 53.69 388 ARG A CA 1
ATOM 2889 C C . ARG A 1 388 ? 23.059 16.360 -23.556 1.00 53.69 388 ARG A C 1
ATOM 2891 O O . ARG A 1 388 ? 24.173 16.410 -23.037 1.00 53.69 388 ARG A O 1
ATOM 2898 N N . ARG A 1 389 ? 22.446 15.203 -23.825 1.00 59.62 389 ARG A N 1
ATOM 2899 C CA . ARG A 1 389 ? 23.036 13.886 -23.569 1.00 59.62 389 ARG A CA 1
ATOM 2900 C C . ARG A 1 389 ? 22.779 12.986 -24.772 1.00 59.62 389 ARG A C 1
ATOM 2902 O O . ARG A 1 389 ? 21.644 12.811 -25.187 1.00 59.62 389 ARG A O 1
ATOM 2909 N N . GLN A 1 390 ? 23.860 12.459 -25.329 1.00 64.62 390 GLN A N 1
ATOM 2910 C CA . GLN A 1 390 ? 23.847 11.624 -26.524 1.00 64.62 390 GLN A CA 1
ATOM 2911 C C . GLN A 1 390 ? 24.323 10.233 -26.122 1.00 64.62 390 GLN A C 1
ATOM 2913 O O . GLN A 1 390 ? 25.443 9.840 -26.453 1.00 64.62 390 GLN A O 1
ATOM 2918 N N . SER A 1 391 ? 23.527 9.519 -25.316 1.00 68.81 391 SER A N 1
ATOM 2919 C CA . SER A 1 391 ? 23.775 8.083 -25.192 1.00 68.81 391 SER A CA 1
ATOM 2920 C C . SER A 1 391 ? 23.825 7.485 -26.608 1.00 68.81 391 SER A C 1
ATOM 2922 O O . SER A 1 391 ? 22.996 7.846 -27.445 1.00 68.81 391 SER A O 1
ATOM 2924 N N . PRO A 1 392 ? 24.776 6.582 -26.906 1.00 61.62 392 PRO A N 1
ATOM 2925 C CA . PRO A 1 392 ? 24.822 5.925 -28.209 1.00 61.62 392 PRO A CA 1
ATOM 2926 C C . PRO A 1 392 ? 23.631 4.978 -28.437 1.00 61.62 392 PRO A C 1
ATOM 2928 O O . PRO A 1 392 ? 23.532 4.392 -29.509 1.00 61.62 392 PRO A O 1
ATOM 2931 N N . PHE A 1 393 ? 22.776 4.797 -27.425 1.00 70.69 393 PHE A N 1
ATOM 2932 C CA . PHE A 1 393 ? 21.569 3.974 -27.456 1.00 70.69 393 PHE A CA 1
ATOM 2933 C C . PHE A 1 393 ? 20.285 4.808 -27.486 1.00 70.69 393 PHE A C 1
ATOM 2935 O O . PHE A 1 393 ? 19.203 4.256 -27.292 1.00 70.69 393 PHE A O 1
ATOM 2942 N N . CYS A 1 394 ? 20.383 6.124 -27.693 1.00 72.56 394 CYS A N 1
ATOM 2943 C CA . CYS A 1 394 ? 19.190 6.926 -27.911 1.00 72.56 394 CYS A CA 1
ATOM 2944 C C . CYS A 1 394 ? 18.483 6.511 -29.200 1.00 72.56 394 CYS A C 1
ATOM 2946 O O . CYS A 1 394 ? 19.156 6.164 -30.171 1.00 72.56 394 CYS A O 1
ATOM 2948 N N . PRO A 1 395 ? 17.143 6.552 -29.233 1.00 63.66 395 PRO A N 1
ATOM 2949 C CA . PRO A 1 395 ? 16.408 6.411 -30.481 1.00 63.66 395 PRO A CA 1
ATOM 2950 C C . PRO A 1 395 ? 16.823 7.548 -31.438 1.00 63.66 395 PRO A C 1
ATOM 2952 O O . PRO A 1 395 ? 16.452 8.705 -31.258 1.00 63.66 395 PRO A O 1
ATOM 2955 N N . ASP A 1 396 ? 17.665 7.240 -32.429 1.00 56.59 396 ASP A N 1
ATOM 2956 C CA . ASP A 1 396 ? 18.219 8.213 -33.381 1.00 56.59 396 ASP A CA 1
ATOM 2957 C C . ASP A 1 396 ? 17.128 8.716 -34.343 1.00 56.59 396 ASP A C 1
ATOM 2959 O O . ASP A 1 396 ? 16.901 8.125 -35.395 1.00 56.59 396 ASP A O 1
ATOM 2963 N N . GLY A 1 397 ? 16.442 9.816 -34.009 1.00 52.66 397 GLY A N 1
ATOM 2964 C CA . GLY A 1 397 ? 15.487 10.467 -34.922 1.00 52.66 397 GLY A CA 1
ATOM 2965 C C . GLY A 1 397 ? 14.279 9.607 -35.331 1.00 52.66 397 GLY A C 1
ATOM 2966 O O . GLY A 1 397 ? 13.581 9.952 -36.283 1.00 52.66 397 GLY A O 1
ATOM 2967 N N . GLU A 1 398 ? 14.039 8.501 -34.627 1.00 50.12 398 GLU A N 1
ATOM 2968 C CA . GLU A 1 398 ? 12.864 7.643 -34.775 1.00 50.12 398 GLU A CA 1
ATOM 2969 C C . GLU A 1 398 ? 11.649 8.336 -34.132 1.00 50.12 398 GLU A C 1
ATOM 2971 O O . GLU A 1 398 ? 11.780 9.016 -33.114 1.00 50.12 398 GLU A O 1
ATOM 2976 N N . ALA A 1 399 ? 10.448 8.137 -34.683 1.00 50.94 399 ALA A N 1
ATOM 2977 C CA . ALA A 1 399 ? 9.185 8.695 -34.171 1.00 50.94 399 ALA A CA 1
ATOM 2978 C C . ALA A 1 399 ? 8.765 8.160 -32.776 1.00 50.94 399 ALA A C 1
ATOM 2980 O O . ALA A 1 399 ? 7.633 8.374 -32.351 1.00 50.94 399 ALA A O 1
ATOM 2981 N N . GLU A 1 400 ? 9.662 7.444 -32.093 1.00 58.50 400 GLU A N 1
ATOM 2982 C CA . GLU A 1 400 ? 9.424 6.695 -30.860 1.00 58.50 400 GLU A CA 1
ATOM 2983 C C . GLU A 1 400 ? 10.166 7.259 -29.629 1.00 58.50 400 GLU A C 1
ATOM 2985 O O . GLU A 1 400 ? 10.034 6.681 -28.555 1.00 58.50 400 GLU A O 1
ATOM 2990 N N . ASP A 1 401 ? 10.954 8.343 -29.748 1.00 70.88 401 ASP A N 1
ATOM 2991 C CA . ASP A 1 401 ? 11.553 9.003 -28.569 1.00 70.88 401 ASP A CA 1
ATOM 2992 C C . ASP A 1 401 ? 10.459 9.625 -27.697 1.00 70.88 401 ASP A C 1
ATOM 2994 O O . ASP A 1 401 ? 9.661 10.441 -28.177 1.00 70.88 401 ASP A O 1
ATOM 2998 N N . GLY A 1 402 ? 10.444 9.263 -26.415 1.00 76.31 402 GLY A N 1
ATOM 2999 C CA . GLY A 1 402 ? 9.355 9.644 -25.535 1.00 76.31 402 GLY A CA 1
ATOM 3000 C C . GLY A 1 402 ? 9.732 10.102 -24.130 1.00 76.31 402 GLY A C 1
ATOM 3001 O O . GLY A 1 402 ? 10.884 10.038 -23.687 1.00 76.31 402 GLY A O 1
ATOM 3002 N N . PRO A 1 403 ? 8.739 10.683 -23.442 1.00 79.56 403 PRO A N 1
ATOM 3003 C CA . PRO A 1 403 ? 8.946 11.511 -22.263 1.00 79.56 403 PRO A CA 1
ATOM 3004 C C . PRO A 1 403 ? 9.157 10.747 -20.944 1.00 79.56 403 PRO A C 1
ATOM 3006 O O . PRO A 1 403 ? 9.306 11.428 -19.922 1.00 79.56 403 PRO A O 1
ATOM 3009 N N . ASP A 1 404 ? 9.165 9.407 -20.949 1.00 86.38 404 ASP A N 1
ATOM 3010 C CA . ASP A 1 404 ? 9.104 8.554 -19.748 1.00 86.38 404 ASP A CA 1
ATOM 3011 C C . ASP A 1 404 ? 7.820 8.820 -18.934 1.00 86.38 404 ASP A C 1
ATOM 3013 O O . ASP A 1 404 ? 7.817 9.333 -17.809 1.00 86.38 404 ASP A O 1
ATOM 3017 N N . PHE A 1 405 ? 6.683 8.542 -19.570 1.00 88.62 405 PHE A N 1
ATOM 3018 C CA . PHE A 1 405 ? 5.324 8.671 -19.048 1.00 88.62 405 PHE A CA 1
ATOM 3019 C C . PHE A 1 405 ? 4.733 7.333 -18.620 1.00 88.62 405 PHE A C 1
ATOM 3021 O O . PHE A 1 405 ? 3.527 7.099 -18.732 1.00 88.62 405 PHE A O 1
ATOM 3028 N N . ASP A 1 406 ? 5.560 6.489 -18.029 1.00 88.94 406 ASP A N 1
ATOM 3029 C CA . ASP A 1 406 ? 5.114 5.182 -17.608 1.00 88.94 406 ASP A CA 1
ATOM 3030 C C . ASP A 1 406 ? 4.166 5.180 -16.397 1.00 88.94 406 ASP A C 1
ATOM 3032 O O . ASP A 1 406 ? 3.945 6.195 -15.714 1.00 88.94 406 ASP A O 1
ATOM 3036 N N . PHE A 1 407 ? 3.554 4.021 -16.138 1.00 92.31 407 PHE A N 1
ATOM 3037 C CA . PHE A 1 407 ? 2.720 3.815 -14.960 1.00 92.31 407 PHE A CA 1
ATOM 3038 C C . PHE A 1 407 ? 3.500 3.230 -13.781 1.00 92.31 407 PHE A C 1
ATOM 3040 O O . PHE A 1 407 ? 3.524 2.014 -13.557 1.00 92.31 407 PHE A O 1
ATOM 3047 N N . GLY A 1 408 ? 3.981 4.121 -12.919 1.00 85.56 408 GLY A N 1
ATOM 3048 C CA . GLY A 1 408 ? 4.561 3.742 -11.631 1.00 85.56 408 GLY A CA 1
ATOM 3049 C C . GLY A 1 408 ? 3.577 3.407 -10.514 1.00 85.56 408 GLY A C 1
ATOM 3050 O O . GLY A 1 408 ? 3.949 2.796 -9.512 1.00 85.56 408 GLY A O 1
ATOM 3051 N N . ASN A 1 409 ? 2.309 3.783 -10.680 1.00 92.62 409 ASN A N 1
ATOM 3052 C CA . ASN A 1 409 ? 1.259 3.538 -9.695 1.00 92.62 409 ASN A CA 1
ATOM 3053 C C . ASN A 1 409 ? 0.688 2.122 -9.850 1.00 92.62 409 ASN A C 1
ATOM 3055 O O . ASN A 1 409 ? 0.435 1.699 -10.978 1.00 92.62 409 ASN A O 1
ATOM 3059 N N . PRO A 1 410 ? 0.382 1.405 -8.756 1.00 96.00 410 PRO A N 1
ATOM 3060 C CA . PRO A 1 410 ? -0.426 0.199 -8.862 1.00 96.00 410 PRO A CA 1
ATOM 3061 C C . PRO A 1 410 ? -1.862 0.557 -9.293 1.00 96.00 410 PRO A C 1
ATOM 3063 O O . PRO A 1 410 ? -2.417 1.532 -8.776 1.00 96.00 410 PRO A O 1
ATOM 3066 N N . PRO A 1 411 ? -2.499 -0.216 -10.193 1.00 98.25 411 PRO A N 1
ATOM 3067 C CA . PRO A 1 411 ? -3.913 -0.028 -10.513 1.00 98.25 411 PRO A CA 1
ATOM 3068 C C . PRO A 1 411 ? -4.785 -0.217 -9.264 1.00 98.25 411 PRO A C 1
ATOM 3070 O O . PRO A 1 411 ? -4.648 -1.216 -8.568 1.00 98.25 411 PRO A O 1
ATOM 3073 N N . ILE A 1 412 ? -5.713 0.686 -8.977 1.00 98.69 412 ILE A N 1
ATOM 3074 C CA . ILE A 1 412 ? -6.597 0.579 -7.810 1.00 98.69 412 ILE A CA 1
ATOM 3075 C C . ILE A 1 412 ? -7.945 0.036 -8.262 1.00 98.69 412 ILE A C 1
ATOM 3077 O O . ILE A 1 412 ? -8.629 0.709 -9.023 1.00 98.69 412 ILE A O 1
ATOM 3081 N N . LEU A 1 413 ? -8.362 -1.139 -7.791 1.00 98.62 413 LEU A N 1
ATOM 3082 C CA . LEU A 1 413 ? -9.714 -1.643 -8.051 1.00 98.62 413 LEU A CA 1
ATOM 3083 C C . LEU A 1 413 ? -10.649 -1.192 -6.925 1.00 98.62 413 LEU A C 1
ATOM 3085 O O . LEU A 1 413 ? -10.415 -1.490 -5.759 1.00 98.62 413 LEU A O 1
ATOM 3089 N N . THR A 1 414 ? -11.725 -0.488 -7.256 1.00 97.62 414 THR A N 1
ATOM 3090 C CA . THR A 1 414 ? -12.696 -0.020 -6.257 1.00 97.62 414 THR A CA 1
ATOM 3091 C C . THR A 1 414 ? -14.113 0.011 -6.821 1.00 97.62 414 THR A C 1
ATOM 3093 O O . THR A 1 414 ? -14.326 -0.232 -8.010 1.00 97.62 414 THR A O 1
ATOM 3096 N N . LYS A 1 415 ? -15.098 0.284 -5.965 1.00 93.12 415 LYS A N 1
ATOM 3097 C CA . LYS A 1 415 ? -16.508 0.419 -6.335 1.00 93.12 415 LYS A CA 1
ATOM 3098 C C . LYS A 1 415 ? -16.942 1.875 -6.277 1.00 93.12 415 LYS A C 1
ATOM 3100 O O . LYS A 1 415 ? -16.665 2.571 -5.307 1.00 93.12 415 LYS A O 1
ATOM 3105 N N . LEU A 1 416 ? -17.689 2.299 -7.290 1.00 88.25 416 LEU A N 1
ATOM 3106 C CA . LEU A 1 416 ? -18.458 3.539 -7.249 1.00 88.25 416 LEU A CA 1
ATOM 3107 C C . LEU A 1 416 ? -19.675 3.385 -6.330 1.00 88.25 416 LEU A C 1
ATOM 3109 O O . LEU A 1 416 ? -20.146 2.273 -6.086 1.00 88.25 416 LEU A O 1
ATOM 3113 N N . SER A 1 417 ? -20.263 4.508 -5.917 1.00 81.19 417 SER A N 1
ATOM 3114 C CA . SER A 1 417 ? -21.532 4.542 -5.171 1.00 81.19 417 SER A CA 1
ATOM 3115 C C . SER A 1 417 ? -22.696 3.862 -5.906 1.00 81.19 417 SER A C 1
ATOM 3117 O O . SER A 1 417 ? -23.614 3.352 -5.271 1.00 81.19 417 SER A O 1
ATOM 3119 N N . SER A 1 418 ? -22.637 3.779 -7.240 1.00 83.88 418 SER A N 1
ATOM 3120 C CA . SER A 1 418 ? -23.583 3.019 -8.070 1.00 83.88 418 SER A CA 1
ATOM 3121 C C . SER A 1 418 ? -23.407 1.495 -7.993 1.00 83.88 418 SER A C 1
ATOM 3123 O O . SER A 1 418 ? -24.200 0.757 -8.573 1.00 83.88 418 SER A O 1
ATOM 3125 N N . GLY A 1 419 ? -22.351 1.010 -7.333 1.00 89.12 419 GLY A N 1
ATOM 3126 C CA . GLY A 1 419 ? -21.970 -0.402 -7.252 1.00 89.12 419 GLY A CA 1
ATOM 3127 C C . GLY A 1 419 ? -21.077 -0.895 -8.398 1.00 89.12 419 GLY A C 1
ATOM 3128 O O . GLY A 1 419 ? -20.607 -2.036 -8.346 1.00 89.12 419 GLY A O 1
ATOM 3129 N N . LYS A 1 420 ? -20.816 -0.057 -9.414 1.00 93.94 420 LYS A N 1
ATOM 3130 C CA . LYS A 1 420 ? -19.934 -0.384 -10.546 1.00 93.94 420 LYS A CA 1
ATOM 3131 C C . LYS A 1 420 ? -18.474 -0.476 -10.096 1.00 93.94 420 LYS A C 1
ATOM 3133 O O . LYS A 1 420 ? -17.991 0.420 -9.409 1.00 93.94 420 LYS A O 1
ATOM 3138 N N . ASP A 1 421 ? -17.777 -1.531 -10.515 1.00 97.50 421 ASP A N 1
ATOM 3139 C CA . ASP A 1 421 ? -16.330 -1.652 -10.306 1.00 97.50 421 ASP A CA 1
ATOM 3140 C C . ASP A 1 421 ? -15.583 -0.742 -11.293 1.00 97.50 421 ASP A C 1
ATOM 3142 O O . ASP A 1 421 ? -15.947 -0.674 -12.468 1.00 97.50 421 ASP A O 1
ATOM 3146 N N . VAL A 1 422 ? -14.530 -0.073 -10.833 1.00 98.25 422 VAL A N 1
ATOM 3147 C CA . VAL A 1 422 ? -13.654 0.776 -11.651 1.00 98.25 422 VAL A CA 1
ATOM 3148 C C . VAL A 1 422 ? -12.196 0.577 -11.258 1.00 98.25 422 VAL A C 1
ATOM 3150 O O . VAL A 1 422 ? -11.891 0.279 -10.102 1.00 98.25 422 VAL A O 1
ATOM 3153 N N . ILE A 1 423 ? -11.296 0.764 -12.221 1.00 98.75 423 ILE A N 1
ATOM 3154 C CA . ILE A 1 423 ? -9.853 0.830 -11.986 1.00 98.75 423 ILE A CA 1
ATOM 3155 C C . ILE A 1 423 ? -9.432 2.300 -11.978 1.00 98.75 423 ILE A C 1
ATOM 3157 O O . ILE A 1 423 ? -9.650 2.988 -12.972 1.00 98.75 423 ILE A O 1
ATOM 3161 N N . ILE A 1 424 ? -8.814 2.774 -10.896 1.00 98.56 424 ILE A N 1
ATOM 3162 C CA . ILE A 1 424 ? -8.223 4.115 -10.793 1.00 98.56 424 ILE A CA 1
ATOM 3163 C C . ILE A 1 424 ? -6.706 4.018 -10.873 1.00 98.56 424 ILE A C 1
ATOM 3165 O O . ILE A 1 424 ? -6.106 3.165 -10.223 1.00 98.56 424 ILE A O 1
ATOM 3169 N N . ILE A 1 425 ? -6.070 4.894 -11.646 1.00 97.75 425 ILE A N 1
ATOM 3170 C CA . ILE A 1 425 ? -4.608 4.905 -11.757 1.00 97.75 425 ILE A CA 1
ATOM 3171 C C . ILE A 1 425 ? -4.073 6.281 -12.168 1.00 97.75 425 ILE A C 1
ATOM 3173 O O . ILE A 1 425 ? -4.672 6.964 -12.998 1.00 97.75 425 ILE A O 1
ATOM 3177 N N . GLY A 1 426 ? -2.943 6.684 -11.582 1.00 95.69 426 GLY A N 1
ATOM 3178 C CA . GLY A 1 426 ? -2.171 7.868 -11.970 1.00 95.69 426 GLY A CA 1
ATOM 3179 C C . GLY A 1 426 ? -0.958 7.512 -12.834 1.00 95.69 426 GLY A C 1
ATOM 3180 O O . GLY A 1 426 ? -0.354 6.460 -12.642 1.00 95.69 426 GLY A O 1
ATOM 3181 N N . GLN A 1 427 ? -0.589 8.390 -13.767 1.00 94.38 427 GLN A N 1
ATOM 3182 C CA . GLN A 1 427 ? 0.547 8.217 -14.682 1.00 94.38 427 GLN A CA 1
ATOM 3183 C C . GLN A 1 427 ? 1.606 9.313 -14.479 1.00 94.38 427 GLN A C 1
ATOM 3185 O O . GLN A 1 427 ? 1.283 10.454 -14.109 1.00 94.38 427 GLN A O 1
ATOM 3190 N N . LYS A 1 428 ? 2.869 9.021 -14.819 1.00 92.94 428 LYS A N 1
ATOM 3191 C CA . LYS A 1 428 ? 3.952 10.021 -14.833 1.00 92.94 428 LYS A CA 1
ATOM 3192 C C . LYS A 1 428 ? 3.685 11.210 -15.771 1.00 92.94 428 LYS A C 1
ATOM 3194 O O . LYS A 1 428 ? 4.225 12.292 -15.564 1.00 92.94 428 LYS A O 1
ATOM 3199 N N . SER A 1 429 ? 2.775 11.062 -16.735 1.00 91.81 429 SER A N 1
ATOM 3200 C CA . SER A 1 429 ? 2.295 12.161 -17.587 1.00 91.81 429 SER A CA 1
ATOM 3201 C C . SER A 1 429 ? 1.543 13.265 -16.832 1.00 91.81 429 SER A C 1
ATOM 3203 O O . SER A 1 429 ? 1.255 14.311 -17.416 1.00 91.81 429 SER A O 1
ATOM 3205 N N . GLY A 1 430 ? 1.180 13.049 -15.562 1.00 92.69 430 GLY A N 1
ATOM 3206 C CA . GLY A 1 430 ? 0.340 13.957 -14.777 1.00 92.69 430 GLY A CA 1
ATOM 3207 C C . GLY A 1 430 ? -1.164 13.733 -14.974 1.00 92.69 430 GLY A C 1
ATOM 3208 O O . GLY A 1 430 ? -1.961 14.503 -14.433 1.00 92.69 430 GLY A O 1
ATOM 3209 N N . LEU A 1 431 ? -1.562 12.693 -15.718 1.00 95.38 431 LEU A N 1
ATOM 3210 C CA . LEU A 1 431 ? -2.958 12.276 -15.873 1.00 95.38 431 LEU A CA 1
ATOM 3211 C C . LEU A 1 431 ? -3.342 11.176 -14.880 1.00 95.38 431 LEU A C 1
ATOM 3213 O O . LEU A 1 431 ? -2.616 10.200 -14.711 1.00 95.38 431 LEU A O 1
ATOM 3217 N N . GLY A 1 432 ? -4.502 11.342 -14.250 1.00 96.75 432 GLY A N 1
ATOM 3218 C CA . GLY A 1 432 ? -5.229 10.296 -13.541 1.00 96.75 432 GLY A CA 1
ATOM 3219 C C . GLY A 1 432 ? -6.378 9.777 -14.402 1.00 96.75 432 GLY A C 1
ATOM 3220 O O . GLY A 1 432 ? -6.971 10.537 -15.173 1.00 96.75 432 GLY A O 1
ATOM 3221 N N . PHE A 1 433 ? -6.704 8.497 -14.271 1.00 98.00 433 PHE A N 1
ATOM 3222 C CA . PHE A 1 433 ? -7.720 7.824 -15.078 1.00 98.00 433 PHE A CA 1
ATOM 3223 C C . PHE A 1 433 ? -8.658 6.996 -14.205 1.00 98.00 433 PHE A C 1
ATOM 3225 O O . PHE A 1 433 ? -8.209 6.383 -13.235 1.00 98.00 433 PHE A O 1
ATOM 3232 N N . ALA A 1 434 ? -9.922 6.905 -14.621 1.00 98.19 434 ALA A N 1
ATOM 3233 C CA . ALA A 1 434 ? -10.773 5.762 -14.308 1.00 98.19 434 ALA A CA 1
ATOM 3234 C C . ALA A 1 434 ? -10.983 4.908 -15.553 1.00 98.19 434 ALA A C 1
ATOM 3236 O O . ALA A 1 434 ? -11.212 5.431 -16.646 1.00 98.19 434 ALA A O 1
ATOM 3237 N N . MET A 1 435 ? -10.957 3.595 -15.373 1.00 98.50 435 MET A N 1
ATOM 3238 C CA . MET A 1 435 ? -11.108 2.597 -16.425 1.00 98.50 435 MET A CA 1
ATOM 3239 C C . MET A 1 435 ? -12.163 1.561 -16.034 1.00 98.50 435 MET A C 1
ATOM 3241 O O . MET A 1 435 ? -12.325 1.233 -14.857 1.00 98.50 435 MET A O 1
ATOM 3245 N N . ASP A 1 436 ? -12.875 1.039 -17.027 1.00 98.25 436 ASP A N 1
ATOM 3246 C CA . ASP A 1 436 ? -13.900 0.015 -16.847 1.00 98.25 436 ASP A CA 1
ATOM 3247 C C . ASP A 1 436 ? -13.302 -1.401 -16.964 1.00 98.25 436 ASP A C 1
ATOM 3249 O O . ASP A 1 436 ? -12.924 -1.805 -18.068 1.00 98.25 436 ASP A O 1
ATOM 3253 N N . PRO A 1 437 ? -13.217 -2.186 -15.875 1.00 98.00 437 PRO A N 1
ATOM 3254 C CA . PRO A 1 437 ? -12.706 -3.555 -15.941 1.00 98.00 437 PRO A CA 1
ATOM 3255 C C . PRO A 1 437 ? -13.611 -4.505 -16.745 1.00 98.00 437 PRO A C 1
ATOM 3257 O O . PRO A 1 437 ? -13.112 -5.499 -17.276 1.00 98.00 437 PRO A O 1
ATOM 3260 N N . ASP A 1 438 ? -14.913 -4.217 -16.861 1.00 97.62 438 ASP A N 1
ATOM 3261 C CA . ASP A 1 438 ? -15.859 -5.029 -17.641 1.00 97.62 438 ASP A CA 1
ATOM 3262 C C . ASP A 1 438 ? -15.788 -4.729 -19.147 1.00 97.62 438 ASP A C 1
ATOM 3264 O O . ASP A 1 438 ? -16.133 -5.583 -19.963 1.00 97.62 438 ASP A O 1
ATOM 3268 N N . ASP A 1 439 ? -15.281 -3.553 -19.528 1.00 97.81 439 ASP A N 1
ATOM 3269 C CA . ASP A 1 439 ? -15.095 -3.124 -20.922 1.00 97.81 439 ASP A CA 1
ATOM 3270 C C . ASP A 1 439 ? -13.604 -2.973 -21.265 1.00 97.81 439 ASP A C 1
ATOM 3272 O O . ASP A 1 439 ? -13.152 -1.955 -21.790 1.00 97.81 439 ASP A O 1
ATOM 3276 N N . LYS A 1 440 ? -12.811 -3.995 -20.911 1.00 97.50 440 LYS A N 1
ATOM 3277 C CA . LYS A 1 440 ? -11.382 -4.136 -21.270 1.00 97.50 440 LYS A CA 1
ATOM 3278 C C . LYS A 1 440 ? -10.527 -2.895 -20.966 1.00 97.50 440 LYS A C 1
ATOM 3280 O O . LYS A 1 440 ? -9.660 -2.518 -21.752 1.00 97.50 440 LYS A O 1
ATOM 3285 N N . GLY A 1 441 ? -10.789 -2.251 -19.833 1.00 97.00 441 GLY A N 1
ATOM 3286 C CA . GLY A 1 441 ? -10.062 -1.070 -19.380 1.00 97.00 441 GLY A CA 1
ATOM 3287 C C . GLY A 1 441 ? -10.488 0.232 -20.058 1.00 97.00 441 GLY A C 1
ATOM 3288 O O . GLY A 1 441 ? -9.777 1.225 -19.934 1.00 97.00 441 GLY A O 1
ATOM 3289 N N . LYS A 1 442 ? -11.618 0.277 -20.780 1.00 97.38 442 LYS A N 1
ATOM 3290 C CA . LYS A 1 442 ? -12.088 1.505 -21.440 1.00 97.38 442 LYS A CA 1
ATOM 3291 C C . LYS A 1 442 ? -12.078 2.686 -20.471 1.00 97.38 442 LYS A C 1
ATOM 3293 O O . LYS A 1 442 ? -12.669 2.622 -19.395 1.00 97.38 442 LYS A O 1
ATOM 3298 N N . VAL A 1 443 ? -11.431 3.774 -20.881 1.00 97.56 443 VAL A N 1
ATOM 3299 C CA . VAL A 1 443 ? -11.335 4.996 -20.077 1.00 97.56 443 VAL A CA 1
ATOM 3300 C C . VAL A 1 443 ? -12.727 5.603 -19.894 1.00 97.56 443 VAL A C 1
ATOM 3302 O O . VAL A 1 443 ? -13.404 5.940 -20.866 1.00 97.56 443 VAL A O 1
ATOM 3305 N N . LEU A 1 444 ? -13.139 5.746 -18.636 1.00 96.69 444 LEU A N 1
ATOM 3306 C CA . LEU A 1 444 ? -14.389 6.380 -18.219 1.00 96.69 444 LEU A CA 1
ATOM 3307 C C . LEU A 1 444 ? -14.209 7.890 -18.075 1.00 96.69 444 LEU A C 1
ATOM 3309 O O . LEU A 1 444 ? -15.015 8.665 -18.584 1.00 96.69 444 LEU A O 1
ATOM 3313 N N . TRP A 1 445 ? -13.122 8.303 -17.427 1.00 97.50 445 TRP A N 1
ATOM 3314 C CA . TRP A 1 445 ? -12.713 9.699 -17.334 1.00 97.50 445 TRP A CA 1
ATOM 3315 C C . TRP A 1 445 ? -11.191 9.811 -17.247 1.00 97.50 445 TRP A C 1
ATOM 3317 O O . TRP A 1 445 ? -10.491 8.860 -16.891 1.00 97.50 445 TRP A O 1
ATOM 3327 N N . ARG A 1 446 ? -10.685 11.002 -17.578 1.00 96.88 446 ARG A N 1
ATOM 3328 C CA . ARG A 1 446 ? -9.285 11.402 -17.393 1.00 96.88 446 ARG A CA 1
ATOM 3329 C C . ARG A 1 446 ? -9.225 12.766 -16.719 1.00 96.88 446 ARG A C 1
ATOM 3331 O O . ARG A 1 446 ? -10.036 13.636 -17.028 1.00 96.88 446 ARG A O 1
ATOM 3338 N N . TYR A 1 447 ? -8.247 12.956 -15.848 1.00 96.81 447 TYR A N 1
ATOM 3339 C CA . TYR A 1 447 ? -8.053 14.178 -15.079 1.00 96.81 447 TYR A CA 1
ATOM 3340 C C . TYR A 1 447 ? -6.589 14.611 -15.127 1.00 96.81 447 TYR A C 1
ATOM 3342 O O . TYR A 1 447 ? -5.703 13.784 -14.939 1.00 96.81 447 TYR A O 1
ATOM 3350 N N . ARG A 1 448 ? -6.312 15.899 -15.353 1.00 95.44 448 ARG A N 1
ATOM 3351 C CA . ARG A 1 448 ? -4.945 16.438 -15.309 1.00 95.44 448 ARG A CA 1
ATOM 3352 C C . ARG A 1 448 ? -4.647 17.016 -13.927 1.00 95.44 448 ARG A C 1
ATOM 3354 O O . ARG A 1 448 ? -5.151 18.084 -13.592 1.00 95.44 448 ARG A O 1
ATOM 3361 N N . ALA A 1 449 ? -3.820 16.305 -13.163 1.00 94.62 449 ALA A N 1
ATOM 3362 C CA . ALA A 1 449 ? -3.349 16.730 -11.848 1.00 94.62 449 ALA A CA 1
ATOM 3363 C C . ALA A 1 449 ? -2.031 17.516 -11.943 1.00 94.62 449 ALA A C 1
ATOM 3365 O O . ALA A 1 449 ? -1.907 18.574 -11.344 1.00 94.62 449 ALA A O 1
ATOM 3366 N N . GLY A 1 450 ? -1.072 17.038 -12.739 1.00 92.25 450 GLY A N 1
ATOM 3367 C CA . GLY A 1 450 ? 0.243 17.677 -12.900 1.00 92.25 450 GLY A CA 1
ATOM 3368 C C . GLY A 1 450 ? 0.534 18.100 -14.335 1.00 92.25 450 GLY A C 1
ATOM 3369 O O . GLY A 1 450 ? -0.280 17.890 -15.233 1.00 92.25 450 GLY A O 1
ATOM 3370 N N . GLU A 1 451 ? 1.716 18.654 -14.573 1.00 89.88 451 GLU A N 1
ATOM 3371 C CA . GLU A 1 451 ? 2.288 18.863 -15.910 1.00 89.88 451 GLU A CA 1
ATOM 3372 C C . GLU A 1 451 ? 2.906 17.562 -16.462 1.00 89.88 451 GLU A C 1
ATOM 3374 O O . GLU A 1 451 ? 2.900 17.351 -17.676 1.00 89.88 451 GLU A O 1
ATOM 3379 N N . GLY A 1 452 ? 3.364 16.664 -15.581 1.00 88.88 452 GLY A N 1
ATOM 3380 C CA . GLY A 1 452 ? 4.015 15.392 -15.903 1.00 88.88 452 GLY A CA 1
ATOM 3381 C C . GLY A 1 452 ? 5.503 15.542 -16.179 1.00 88.88 452 GLY A C 1
ATOM 3382 O O . GLY A 1 452 ? 5.919 16.559 -16.723 1.00 88.88 452 GLY A O 1
ATOM 3383 N N . SER A 1 453 ? 6.321 14.545 -15.843 1.00 84.56 453 SER A N 1
ATOM 3384 C CA . SER A 1 453 ? 7.774 14.504 -16.091 1.00 84.56 453 SER A CA 1
ATOM 3385 C C . SER A 1 453 ? 8.330 13.079 -15.939 1.00 84.56 453 SER A C 1
ATOM 3387 O O . SER A 1 453 ? 7.659 12.232 -15.358 1.00 84.56 453 SER A O 1
ATOM 3389 N N . ALA A 1 454 ? 9.574 12.840 -16.377 1.00 79.25 454 ALA A N 1
ATOM 3390 C CA . ALA A 1 454 ? 10.262 11.550 -16.206 1.00 79.25 454 ALA A CA 1
ATOM 3391 C C . ALA A 1 454 ? 10.376 11.109 -14.725 1.00 79.25 454 ALA A C 1
ATOM 3393 O O . ALA A 1 454 ? 10.153 9.955 -14.377 1.00 79.25 454 ALA A O 1
ATOM 3394 N N . ASN A 1 455 ? 10.594 12.054 -13.796 1.00 76.88 455 ASN A N 1
ATOM 3395 C CA . ASN A 1 455 ? 10.476 11.796 -12.349 1.00 76.88 455 ASN A CA 1
ATOM 3396 C C . ASN A 1 455 ? 9.085 12.174 -11.822 1.00 76.88 455 ASN A C 1
ATOM 3398 O O . ASN A 1 455 ? 8.943 12.844 -10.791 1.00 76.88 455 ASN A O 1
ATOM 3402 N N . GLY A 1 456 ? 8.066 11.768 -12.575 1.00 74.75 456 GLY A N 1
ATOM 3403 C CA . GLY A 1 456 ? 6.672 11.821 -12.180 1.00 74.75 456 GLY A CA 1
ATOM 3404 C C . GLY A 1 456 ? 5.861 12.995 -12.713 1.00 74.75 456 GLY A C 1
ATOM 3405 O O . GLY A 1 456 ? 6.364 14.077 -12.992 1.00 74.75 456 GLY A O 1
ATOM 3406 N N . GLY A 1 457 ? 4.560 12.741 -12.749 1.00 81.38 457 GLY A N 1
ATOM 3407 C CA . GLY A 1 457 ? 3.482 13.653 -12.399 1.00 81.38 457 GLY A CA 1
ATOM 3408 C C . GLY A 1 457 ? 2.784 13.009 -11.212 1.00 81.38 457 GLY A C 1
ATOM 3409 O O . GLY A 1 457 ? 2.909 13.507 -10.109 1.00 81.38 457 GLY A O 1
ATOM 3410 N N . MET A 1 458 ? 2.254 11.796 -11.384 1.00 92.19 458 MET A N 1
ATOM 3411 C CA . MET A 1 458 ? 2.062 10.831 -10.291 1.00 92.19 458 MET A CA 1
ATOM 3412 C C . MET A 1 458 ? 3.059 9.683 -10.468 1.00 92.19 458 MET A C 1
ATOM 3414 O O . MET A 1 458 ? 3.059 9.039 -11.512 1.00 92.19 458 MET A O 1
ATOM 3418 N N . GLU A 1 459 ? 3.926 9.441 -9.482 1.00 89.19 459 GLU A N 1
ATOM 3419 C CA . GLU A 1 459 ? 5.024 8.467 -9.612 1.00 89.19 459 GLU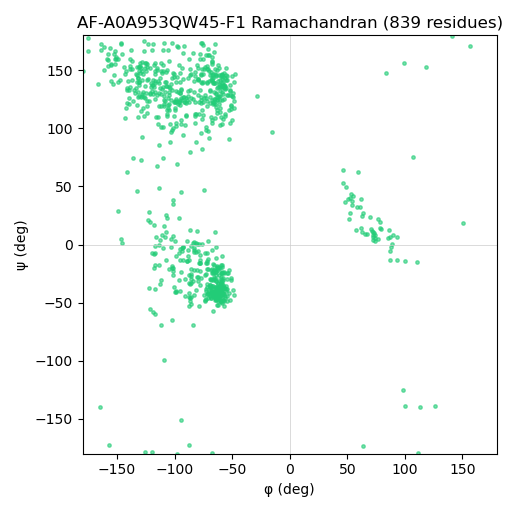 A CA 1
ATOM 3420 C C . GLU A 1 459 ? 4.717 7.152 -8.888 1.00 89.19 459 GLU A C 1
ATOM 3422 O O . GLU A 1 459 ? 4.551 6.129 -9.541 1.00 89.19 459 GLU A O 1
ATOM 3427 N N . TRP A 1 460 ? 4.589 7.169 -7.555 1.00 91.81 460 TRP A N 1
ATOM 3428 C CA . TRP A 1 460 ? 4.588 5.931 -6.766 1.00 91.81 460 TRP A CA 1
ATOM 3429 C C . TRP A 1 460 ? 3.200 5.373 -6.437 1.00 91.81 460 TRP A C 1
ATOM 3431 O O . TRP A 1 460 ? 3.016 4.159 -6.474 1.00 91.81 460 TRP A O 1
ATOM 3441 N N . GLY A 1 461 ? 2.208 6.203 -6.111 1.00 93.62 461 GLY A N 1
ATOM 3442 C CA . GLY A 1 461 ? 0.882 5.680 -5.780 1.00 93.62 461 GLY A CA 1
ATOM 3443 C C . GLY A 1 461 ? -0.161 6.736 -5.446 1.00 93.62 461 GLY A C 1
ATOM 3444 O O . GLY A 1 461 ? 0.146 7.790 -4.897 1.00 93.62 461 GLY A O 1
ATOM 3445 N N . SER A 1 462 ? -1.405 6.400 -5.761 1.00 97.06 462 SER A N 1
ATOM 3446 C CA . SER A 1 462 ? -2.610 7.167 -5.445 1.00 97.06 462 SER A CA 1
ATOM 3447 C C . SER A 1 462 ? -3.412 6.439 -4.360 1.00 97.06 462 SER A C 1
ATOM 3449 O O . SER A 1 462 ? -3.082 5.303 -4.015 1.00 97.06 462 SER A O 1
ATOM 3451 N N . ALA A 1 463 ? -4.473 7.060 -3.847 1.00 98.44 463 ALA A N 1
ATOM 3452 C CA . ALA A 1 463 ? -5.393 6.409 -2.912 1.00 98.44 463 ALA A CA 1
ATOM 3453 C C . ALA A 1 463 ? -6.856 6.746 -3.221 1.00 98.44 463 ALA A C 1
ATOM 3455 O O . ALA A 1 463 ? -7.132 7.759 -3.868 1.00 98.44 463 ALA A O 1
ATOM 3456 N N . VAL A 1 464 ? -7.791 5.920 -2.748 1.00 98.25 464 VAL A N 1
ATOM 3457 C CA . VAL A 1 464 ? -9.242 6.144 -2.895 1.00 98.25 464 VAL A CA 1
ATOM 3458 C C . VAL A 1 464 ? -9.971 5.831 -1.594 1.00 98.25 464 VAL A C 1
ATOM 3460 O O . VAL A 1 464 ? -9.635 4.850 -0.948 1.00 98.25 464 VAL A O 1
ATOM 3463 N N . ASP A 1 465 ? -10.995 6.600 -1.226 1.00 93.06 465 ASP A N 1
ATOM 3464 C CA . ASP A 1 465 ? -11.797 6.363 -0.004 1.00 93.06 465 ASP A CA 1
ATOM 3465 C C . ASP A 1 465 ? -13.238 5.892 -0.282 1.00 93.06 465 ASP A C 1
ATOM 3467 O O . ASP A 1 465 ? -14.055 5.782 0.631 1.00 93.06 465 ASP A O 1
ATOM 3471 N N . GLY A 1 466 ? -13.545 5.595 -1.548 1.00 89.81 466 GLY A N 1
ATOM 3472 C CA . GLY A 1 466 ? -14.880 5.209 -2.016 1.00 89.81 466 GLY A CA 1
ATOM 3473 C C . GLY A 1 466 ? -15.732 6.377 -2.522 1.00 89.81 466 GLY A C 1
ATOM 3474 O O . GLY A 1 466 ? -16.718 6.141 -3.220 1.00 89.81 466 GLY A O 1
ATOM 3475 N N . GLU A 1 467 ? -15.333 7.621 -2.254 1.00 91.12 467 GLU A N 1
ATOM 3476 C CA . GLU A 1 467 ? -15.977 8.832 -2.783 1.00 91.12 467 GLU A CA 1
ATOM 3477 C C . GLU A 1 467 ? -15.021 9.638 -3.670 1.00 91.12 467 GLU A C 1
ATOM 3479 O O . GLU A 1 467 ? -15.409 10.139 -4.731 1.00 91.12 467 GLU A O 1
ATOM 3484 N N . HIS A 1 468 ? -13.753 9.702 -3.275 1.00 97.94 468 HIS A N 1
ATOM 3485 C CA . HIS A 1 468 ? -12.712 10.479 -3.921 1.00 97.94 468 HIS A CA 1
ATOM 3486 C C . HIS A 1 468 ? -11.514 9.619 -4.316 1.00 97.94 468 HIS A C 1
ATOM 3488 O O . HIS A 1 468 ? -11.199 8.610 -3.680 1.00 97.94 468 HIS A O 1
ATOM 3494 N N . ALA A 1 469 ? -10.819 10.063 -5.361 1.00 98.56 469 ALA A N 1
ATOM 3495 C CA . ALA A 1 469 ? -9.458 9.651 -5.666 1.00 98.56 469 ALA A CA 1
ATOM 3496 C C . ALA A 1 469 ? -8.485 10.793 -5.346 1.00 98.56 469 ALA A C 1
ATOM 3498 O O . ALA A 1 469 ? -8.746 11.952 -5.681 1.00 98.56 469 ALA A O 1
ATOM 3499 N N . TYR A 1 470 ? -7.361 10.448 -4.718 1.00 98.69 470 TYR A N 1
ATOM 3500 C CA . TYR A 1 470 ? -6.327 11.378 -4.276 1.00 98.69 470 TYR A CA 1
ATOM 3501 C C . TYR A 1 470 ? -5.054 11.190 -5.094 1.00 98.69 470 TYR A C 1
ATOM 3503 O O . TYR A 1 470 ? -4.444 10.117 -5.073 1.00 98.69 470 TYR A O 1
ATOM 3511 N N . PHE A 1 471 ? -4.646 12.251 -5.784 1.00 98.12 471 PHE A N 1
ATOM 3512 C CA . PHE A 1 471 ? -3.510 12.256 -6.698 1.00 98.12 471 PHE A CA 1
ATOM 3513 C C . PHE A 1 471 ? -2.395 13.168 -6.169 1.00 98.12 471 PHE A C 1
ATOM 3515 O O . PHE A 1 471 ? -2.532 14.397 -6.247 1.00 98.12 471 PHE A O 1
ATOM 3522 N N . PRO A 1 472 ? -1.309 12.600 -5.608 1.00 96.81 472 PRO A N 1
ATOM 3523 C CA . PRO A 1 472 ? -0.140 13.367 -5.198 1.00 96.81 472 PRO A CA 1
ATOM 3524 C C . PRO A 1 472 ? 0.741 13.675 -6.415 1.00 96.81 472 PRO A C 1
ATOM 3526 O O . PRO A 1 472 ? 1.075 12.785 -7.202 1.00 96.81 472 PRO A O 1
ATOM 3529 N N . VAL A 1 473 ? 1.091 14.950 -6.586 1.00 95.69 473 VAL A N 1
ATOM 3530 C CA . VAL A 1 473 ? 1.849 15.426 -7.744 1.00 95.69 473 VAL A CA 1
ATOM 3531 C C . VAL A 1 473 ? 3.326 15.568 -7.388 1.00 95.69 473 VAL A C 1
ATOM 3533 O O . VAL A 1 473 ? 3.699 16.304 -6.478 1.00 95.69 473 VAL A O 1
ATOM 3536 N N . ALA A 1 474 ? 4.188 14.877 -8.126 1.00 92.06 474 ALA A N 1
ATOM 3537 C CA . ALA A 1 474 ? 5.634 14.984 -8.050 1.00 92.06 474 ALA A CA 1
ATOM 3538 C C . ALA A 1 474 ? 6.140 16.160 -8.898 1.00 92.06 474 ALA A C 1
ATOM 3540 O O . ALA A 1 474 ? 6.605 17.160 -8.353 1.00 92.06 474 ALA A O 1
ATOM 3541 N N . ASP A 1 475 ? 6.046 16.040 -10.229 1.00 90.50 475 ASP A N 1
ATOM 3542 C CA . ASP A 1 475 ? 6.517 17.030 -11.208 1.00 90.50 475 ASP A CA 1
ATOM 3543 C C . ASP A 1 475 ? 7.950 17.532 -10.931 1.00 90.50 475 ASP A C 1
ATOM 3545 O O . ASP A 1 475 ? 8.282 18.695 -11.158 1.00 90.50 475 ASP A O 1
ATOM 3549 N N . ASN A 1 476 ? 8.835 16.644 -10.455 1.00 85.81 476 ASN A N 1
ATOM 3550 C CA . ASN A 1 476 ? 10.179 16.972 -9.950 1.00 85.81 476 ASN A CA 1
ATOM 3551 C C . ASN A 1 476 ? 11.056 17.787 -10.920 1.00 85.81 476 ASN A C 1
ATOM 3553 O O . ASN A 1 476 ? 11.990 18.470 -10.495 1.00 85.81 476 ASN A O 1
ATOM 3557 N N . TYR A 1 477 ? 10.789 17.705 -12.225 1.00 82.00 477 TYR A N 1
ATOM 3558 C CA . TYR A 1 477 ? 11.518 18.430 -13.270 1.00 82.00 477 TYR A CA 1
ATOM 3559 C C . TYR A 1 477 ? 10.730 19.592 -13.883 1.00 82.00 477 TYR A C 1
ATOM 3561 O O . TYR A 1 477 ? 11.006 20.007 -15.015 1.00 82.00 477 TYR A O 1
ATOM 3569 N N . ARG A 1 478 ? 9.751 20.123 -13.151 1.00 86.75 478 ARG A N 1
ATOM 3570 C CA . ARG A 1 478 ? 8.973 21.308 -13.521 1.00 86.75 478 ARG A CA 1
ATOM 3571 C C . ARG A 1 478 ? 9.313 22.489 -12.625 1.00 86.75 478 ARG A C 1
ATOM 3573 O O . ARG A 1 478 ? 10.012 22.358 -11.625 1.00 86.75 478 ARG A O 1
ATOM 3580 N N . ALA A 1 479 ? 8.860 23.674 -13.030 1.00 86.06 479 ALA A N 1
ATOM 3581 C CA . ALA A 1 479 ? 9.162 24.913 -12.317 1.00 86.06 479 ALA A CA 1
ATOM 3582 C C . ALA A 1 479 ? 8.472 24.988 -10.943 1.00 86.06 479 ALA A C 1
ATOM 3584 O O . ALA A 1 479 ? 8.994 25.628 -10.033 1.00 86.06 479 ALA A O 1
ATOM 3585 N N . LYS A 1 480 ? 7.306 24.341 -10.800 1.00 87.06 480 LYS A N 1
ATOM 3586 C CA . LYS A 1 480 ? 6.497 24.303 -9.574 1.00 87.06 480 LYS A CA 1
ATOM 3587 C C . LYS A 1 480 ? 6.131 22.852 -9.215 1.00 87.06 480 LYS A C 1
ATOM 3589 O O . LYS A 1 480 ? 4.988 22.461 -9.422 1.00 87.06 480 LYS A O 1
ATOM 3594 N N . PRO A 1 481 ? 7.091 22.048 -8.729 1.00 91.06 481 PRO A N 1
ATOM 3595 C CA . PRO A 1 481 ? 6.843 20.659 -8.345 1.00 91.06 481 PRO A CA 1
ATOM 3596 C C . PRO A 1 481 ? 5.939 20.578 -7.110 1.00 91.06 481 PRO A C 1
ATOM 3598 O O . PRO A 1 481 ? 6.104 21.379 -6.187 1.00 91.06 481 PRO A O 1
ATOM 3601 N N . GLY A 1 482 ? 5.054 19.582 -7.057 1.00 93.19 482 GLY A N 1
ATOM 3602 C CA . GLY A 1 482 ? 4.180 19.331 -5.909 1.00 93.19 482 GLY A CA 1
ATOM 3603 C C . GLY A 1 482 ? 2.695 19.584 -6.157 1.00 93.19 482 GLY A C 1
ATOM 3604 O O . GLY A 1 482 ? 2.279 20.022 -7.228 1.00 93.19 482 GLY A O 1
ATOM 3605 N N . GLY A 1 483 ? 1.906 19.366 -5.109 1.00 94.94 483 GLY A N 1
ATOM 3606 C CA . GLY A 1 483 ? 0.465 19.574 -5.097 1.00 94.94 483 GLY A CA 1
ATOM 3607 C C . GLY A 1 483 ? -0.297 18.282 -4.820 1.00 94.94 483 GLY A C 1
ATOM 3608 O O . GLY A 1 483 ? 0.168 17.180 -5.112 1.00 94.94 483 GLY A O 1
ATOM 3609 N N . LEU A 1 484 ? -1.488 18.422 -4.247 1.00 97.94 484 LEU A N 1
ATOM 3610 C CA . LEU A 1 484 ? -2.375 17.301 -3.953 1.00 97.94 484 LEU A CA 1
ATOM 3611 C C . LEU A 1 484 ? -3.770 17.611 -4.477 1.00 97.94 484 LEU A C 1
ATOM 3613 O O . LEU A 1 484 ? -4.344 18.657 -4.167 1.00 97.94 484 LEU A O 1
ATOM 3617 N N . HIS A 1 485 ? -4.313 16.694 -5.266 1.00 98.31 485 HIS A N 1
ATOM 3618 C CA . HIS A 1 485 ? -5.643 16.820 -5.848 1.00 98.31 485 HIS A CA 1
ATOM 3619 C C . HIS A 1 485 ? -6.570 15.768 -5.258 1.00 98.31 485 HIS A C 1
ATOM 3621 O O . HIS A 1 485 ? -6.181 14.606 -5.150 1.00 98.31 485 HIS A O 1
ATOM 3627 N N . ALA A 1 486 ? -7.806 16.165 -4.965 1.00 98.62 486 ALA A N 1
ATOM 3628 C CA . ALA A 1 486 ? -8.914 15.236 -4.805 1.00 98.62 486 ALA A CA 1
ATOM 3629 C C . ALA A 1 486 ? -9.891 15.408 -5.960 1.00 98.62 486 ALA A C 1
ATOM 3631 O O . ALA A 1 486 ? -10.274 16.530 -6.316 1.00 98.62 486 ALA A O 1
ATOM 3632 N N . VAL A 1 487 ? -10.312 14.288 -6.532 1.00 98.19 487 VAL A N 1
ATOM 3633 C CA . VAL A 1 487 ? -11.338 14.251 -7.573 1.00 98.19 487 VAL A CA 1
ATOM 3634 C C . VAL A 1 487 ? -12.465 13.325 -7.161 1.00 98.19 487 VAL A C 1
ATOM 3636 O O . VAL A 1 487 ? -12.237 12.340 -6.462 1.00 98.19 487 VAL A O 1
ATOM 3639 N N . ASN A 1 488 ? -13.678 13.623 -7.612 1.00 97.38 488 ASN A N 1
ATOM 3640 C CA . ASN A 1 488 ? -14.809 12.731 -7.452 1.00 97.38 488 ASN A CA 1
ATOM 3641 C C . ASN A 1 488 ? -14.520 11.424 -8.197 1.00 97.38 488 ASN A C 1
ATOM 3643 O O . ASN A 1 488 ? -14.194 11.430 -9.385 1.00 97.38 488 ASN A O 1
ATOM 3647 N N . LEU A 1 489 ? -14.649 10.302 -7.498 1.00 94.56 489 LEU A N 1
ATOM 3648 C CA . LEU A 1 489 ? -14.281 8.989 -8.014 1.00 94.56 489 LEU A CA 1
ATOM 3649 C C . LEU A 1 489 ? -15.116 8.581 -9.241 1.00 94.56 489 LEU A C 1
ATOM 3651 O O . LEU A 1 489 ? -14.610 7.924 -10.152 1.00 94.56 489 LEU A O 1
ATOM 3655 N N . ALA A 1 490 ? -16.390 8.978 -9.285 1.00 92.12 490 ALA A N 1
ATOM 3656 C CA . ALA A 1 490 ? -17.309 8.612 -10.357 1.00 92.12 490 ALA A CA 1
ATOM 3657 C C . ALA A 1 490 ? -17.153 9.492 -11.604 1.00 92.12 490 ALA A C 1
ATOM 3659 O O . ALA A 1 490 ? -17.243 8.975 -12.718 1.00 92.12 490 ALA A O 1
ATOM 3660 N N . THR A 1 491 ? -16.926 10.798 -11.432 1.00 94.12 491 THR A N 1
ATOM 3661 C CA . THR A 1 491 ? -16.938 11.767 -12.546 1.00 94.12 491 THR A CA 1
ATOM 3662 C C . THR A 1 491 ? -15.550 12.238 -12.979 1.00 94.12 491 THR A C 1
ATOM 3664 O O . THR A 1 491 ? -15.394 12.712 -14.103 1.00 94.12 491 THR A O 1
ATOM 3667 N N . GLY A 1 492 ? -14.540 12.117 -12.113 1.00 94.94 492 GLY A N 1
ATOM 3668 C CA . GLY A 1 492 ? -13.208 12.685 -12.329 1.00 94.94 492 GLY A CA 1
ATOM 3669 C C . GLY A 1 492 ? -13.145 14.206 -12.144 1.00 94.94 492 GLY A C 1
ATOM 3670 O O . GLY A 1 492 ? -12.108 14.814 -12.413 1.00 94.94 492 GLY A O 1
ATOM 3671 N N . GLU A 1 493 ? -14.230 14.845 -11.697 1.00 95.25 493 GLU A N 1
ATOM 3672 C CA . GLU A 1 493 ? -14.260 16.285 -11.438 1.00 95.25 493 GLU A CA 1
ATOM 3673 C C . GLU A 1 493 ? -13.456 16.633 -10.185 1.00 95.25 493 GLU A C 1
ATOM 3675 O O . GLU A 1 493 ? -13.533 15.947 -9.167 1.00 95.25 493 GLU A O 1
ATOM 3680 N N . ARG A 1 494 ? -12.690 17.728 -10.236 1.00 96.94 494 ARG A N 1
ATOM 3681 C CA . ARG A 1 494 ? -11.920 18.193 -9.077 1.00 96.94 494 ARG A CA 1
ATOM 3682 C C . ARG A 1 494 ? -12.857 18.625 -7.954 1.00 96.94 494 ARG A C 1
ATOM 3684 O O . ARG A 1 494 ? -13.640 19.552 -8.141 1.00 96.94 494 ARG A O 1
ATOM 3691 N N . VAL A 1 495 ? -12.662 18.044 -6.776 1.00 96.62 495 VAL A N 1
ATOM 3692 C CA . VAL A 1 495 ? -13.316 18.475 -5.535 1.00 96.62 495 VAL A CA 1
ATOM 3693 C C . VAL A 1 495 ? -12.507 19.593 -4.891 1.00 96.62 495 VAL A C 1
ATOM 3695 O O . VAL A 1 495 ? -13.027 20.679 -4.648 1.00 96.62 495 VAL A O 1
ATOM 3698 N N . TRP A 1 496 ? -11.205 19.379 -4.706 1.00 98.25 496 TRP A N 1
ATOM 3699 C CA . TRP A 1 496 ? -10.290 20.400 -4.200 1.00 98.25 496 TRP A CA 1
ATOM 3700 C C . TRP A 1 496 ? -8.860 20.184 -4.707 1.00 98.25 496 TRP A C 1
ATOM 3702 O O . TRP A 1 496 ? -8.514 19.146 -5.274 1.00 98.25 496 TRP A O 1
ATOM 3712 N N . PHE A 1 497 ? -8.030 21.211 -4.535 1.00 97.44 497 PHE A N 1
ATOM 3713 C CA . PHE A 1 497 ? -6.603 21.188 -4.843 1.00 97.44 497 PHE A CA 1
ATOM 3714 C C . PHE A 1 497 ? -5.831 21.959 -3.778 1.00 97.44 497 PHE A C 1
ATOM 3716 O O . PHE A 1 497 ? -6.187 23.093 -3.452 1.00 97.44 497 PHE A O 1
ATOM 3723 N N . VAL A 1 498 ? -4.748 21.355 -3.299 1.00 97.25 498 VAL A N 1
ATOM 3724 C CA . VAL A 1 498 ? -3.770 21.991 -2.422 1.00 97.25 498 VAL A CA 1
ATOM 3725 C C . VAL A 1 498 ? -2.512 22.283 -3.238 1.00 97.25 498 VAL A C 1
ATOM 3727 O O . VAL A 1 498 ? -1.915 21.342 -3.767 1.00 97.25 498 VAL A O 1
ATOM 3730 N N . PRO A 1 499 ? -2.083 23.553 -3.355 1.00 94.81 499 PRO A N 1
ATOM 3731 C CA . PRO A 1 499 ? -0.850 23.886 -4.054 1.00 94.81 499 PRO A CA 1
ATOM 3732 C C . PRO A 1 499 ? 0.386 23.365 -3.303 1.00 94.81 499 PRO A C 1
ATOM 3734 O O . PRO A 1 499 ? 0.325 23.175 -2.085 1.00 94.81 499 PRO A O 1
ATOM 3737 N N . PRO A 1 500 ? 1.526 23.183 -3.998 1.00 91.25 500 PRO A N 1
ATOM 3738 C CA . PRO A 1 500 ? 2.780 22.842 -3.342 1.00 91.25 500 PRO A CA 1
ATOM 3739 C C . PRO A 1 500 ? 3.105 23.801 -2.190 1.00 91.25 500 PRO A C 1
ATOM 3741 O O . PRO A 1 500 ? 3.040 25.023 -2.347 1.00 91.25 500 PRO A O 1
ATOM 3744 N N . ALA A 1 501 ? 3.475 23.244 -1.036 1.00 90.12 501 ALA A N 1
ATOM 3745 C CA . ALA A 1 501 ? 3.900 24.027 0.119 1.00 90.12 501 ALA A CA 1
ATOM 3746 C C . ALA A 1 501 ? 5.280 24.668 -0.114 1.00 90.12 501 ALA A C 1
ATOM 3748 O O . ALA A 1 501 ? 6.045 24.245 -0.979 1.00 90.12 501 ALA A O 1
ATOM 3749 N N . ALA A 1 502 ? 5.634 25.670 0.693 1.00 91.81 502 ALA A N 1
ATOM 3750 C CA . ALA A 1 502 ? 7.012 26.150 0.732 1.00 91.81 502 ALA A CA 1
ATOM 3751 C C . ALA A 1 502 ? 7.937 25.020 1.241 1.00 91.81 502 ALA A C 1
ATOM 3753 O O . ALA A 1 502 ? 7.649 24.466 2.308 1.00 91.81 502 ALA A O 1
ATOM 3754 N N . PRO A 1 503 ? 9.025 24.670 0.521 1.00 93.44 503 PRO A N 1
ATOM 3755 C CA . PRO A 1 503 ? 9.923 23.596 0.940 1.00 93.44 503 PRO A CA 1
ATOM 3756 C C . PRO A 1 503 ? 10.526 23.842 2.329 1.00 93.44 503 PRO A C 1
ATOM 3758 O O . PRO A 1 503 ? 10.972 24.950 2.627 1.00 93.44 503 PRO A O 1
ATOM 3761 N N . LYS A 1 504 ? 10.570 22.801 3.170 1.00 93.81 504 LYS A N 1
ATOM 3762 C CA . LYS A 1 504 ? 11.221 22.852 4.498 1.00 93.81 504 LYS A CA 1
ATOM 3763 C C . LYS A 1 504 ? 12.738 22.762 4.457 1.00 93.81 504 LYS A C 1
ATOM 3765 O O . LYS A 1 504 ? 13.424 23.283 5.330 1.00 93.81 504 LYS A O 1
ATOM 3770 N N . CYS A 1 505 ? 13.267 22.088 3.452 1.00 92.31 505 CYS A N 1
ATOM 3771 C CA . CYS A 1 505 ? 14.698 22.006 3.248 1.00 92.31 505 CYS A CA 1
ATOM 3772 C C . CYS A 1 505 ? 15.284 23.336 2.763 1.00 92.31 505 CYS A C 1
ATOM 3774 O O . CYS A 1 505 ? 14.610 24.145 2.132 1.00 92.31 505 CYS A O 1
ATOM 3776 N N . THR A 1 506 ? 16.565 23.548 3.052 1.00 85.56 506 THR A N 1
ATOM 3777 C CA . THR A 1 506 ? 17.262 24.816 2.781 1.00 85.56 506 THR A CA 1
ATOM 3778 C C . THR A 1 506 ? 18.448 24.666 1.829 1.00 85.56 506 THR A C 1
ATOM 3780 O O . THR A 1 506 ? 19.031 25.660 1.403 1.00 85.56 506 THR A O 1
ATOM 3783 N N . GLU A 1 507 ? 18.813 23.433 1.475 1.00 78.12 507 GLU A N 1
ATOM 3784 C CA . GLU A 1 507 ? 19.922 23.151 0.566 1.00 78.12 507 GLU A CA 1
ATOM 3785 C C . GLU A 1 507 ? 19.590 23.632 -0.852 1.00 78.12 507 GLU A C 1
ATOM 3787 O O . GLU A 1 507 ? 18.589 23.229 -1.448 1.00 78.12 507 GLU A O 1
ATOM 3792 N N . ALA A 1 508 ? 20.450 24.482 -1.416 1.00 66.88 508 ALA A N 1
ATOM 3793 C CA . ALA A 1 508 ? 20.292 24.959 -2.781 1.00 66.88 508 ALA A CA 1
ATOM 3794 C C . ALA A 1 508 ? 20.454 23.795 -3.774 1.00 66.88 508 ALA A C 1
ATOM 3796 O O . ALA A 1 508 ? 21.495 23.141 -3.819 1.00 66.88 508 ALA A O 1
ATOM 3797 N N . GLY A 1 509 ? 19.440 23.540 -4.601 1.00 70.94 509 GLY A N 1
ATOM 3798 C CA . GLY A 1 509 ? 19.499 22.479 -5.604 1.00 70.94 509 GLY A CA 1
ATOM 3799 C C . GLY A 1 509 ? 18.126 21.978 -6.033 1.00 70.94 509 GLY A C 1
ATOM 3800 O O . GLY A 1 509 ? 17.107 22.308 -5.439 1.00 70.94 509 GLY A O 1
ATOM 3801 N N . ARG A 1 510 ? 18.094 21.145 -7.079 1.00 75.62 510 ARG A N 1
ATOM 3802 C CA . ARG A 1 510 ? 16.841 20.587 -7.628 1.00 75.62 510 ARG A CA 1
ATOM 3803 C C . ARG A 1 510 ? 16.192 19.523 -6.736 1.00 75.62 510 ARG A C 1
ATOM 3805 O O . ARG A 1 510 ? 15.034 19.191 -6.950 1.00 75.62 510 ARG A O 1
ATOM 3812 N N . THR A 1 511 ? 16.933 18.980 -5.774 1.00 85.44 511 THR A N 1
ATOM 3813 C CA . THR A 1 511 ? 16.499 17.892 -4.881 1.00 85.44 511 THR A CA 1
ATOM 3814 C C . THR A 1 511 ? 15.796 18.388 -3.615 1.00 85.44 511 THR A C 1
ATOM 3816 O O . THR A 1 511 ? 15.222 17.593 -2.876 1.00 85.44 511 THR A O 1
ATOM 3819 N N . CYS A 1 512 ? 15.831 19.696 -3.354 1.00 91.81 512 CYS A N 1
ATOM 3820 C CA . CYS A 1 512 ? 15.053 20.337 -2.307 1.00 91.81 512 CYS A CA 1
ATOM 3821 C C . CYS A 1 512 ? 13.858 21.051 -2.946 1.00 91.81 512 CYS A C 1
ATOM 3823 O O . CYS A 1 512 ? 13.991 22.146 -3.491 1.00 91.81 512 CYS A O 1
ATOM 3825 N N . ASN A 1 513 ? 12.697 20.396 -2.954 1.00 92.25 513 ASN A N 1
ATOM 3826 C CA . ASN A 1 513 ? 11.498 20.911 -3.607 1.00 92.25 513 ASN A CA 1
ATOM 3827 C C . ASN A 1 513 ? 10.222 20.307 -2.987 1.00 92.25 513 ASN A C 1
ATOM 3829 O O . ASN A 1 513 ? 10.306 19.347 -2.231 1.00 92.25 513 ASN A O 1
ATOM 3833 N N . ALA A 1 514 ? 9.050 20.850 -3.319 1.00 92.94 514 ALA A N 1
ATOM 3834 C CA . ALA A 1 514 ? 7.770 20.455 -2.725 1.00 92.94 514 ALA A CA 1
ATOM 3835 C C . ALA A 1 514 ? 7.068 19.265 -3.415 1.00 92.94 514 ALA A C 1
ATOM 3837 O O . ALA A 1 514 ? 5.904 18.995 -3.116 1.00 92.94 514 ALA A O 1
ATOM 3838 N N . ALA A 1 515 ? 7.747 18.533 -4.308 1.00 94.00 515 ALA A N 1
ATOM 3839 C CA . ALA A 1 515 ? 7.192 17.359 -4.984 1.00 94.00 515 ALA A CA 1
ATOM 3840 C C . ALA A 1 515 ? 6.600 16.369 -3.977 1.00 94.00 515 ALA A C 1
ATOM 3842 O O . ALA A 1 515 ? 7.274 15.958 -3.033 1.00 94.00 515 ALA A O 1
ATOM 3843 N N . GLN A 1 516 ? 5.359 15.947 -4.185 1.00 94.12 516 GLN A N 1
ATOM 3844 C CA . GLN A 1 516 ? 4.703 14.902 -3.402 1.00 94.12 516 GLN A CA 1
ATOM 3845 C C . GLN A 1 516 ? 4.821 13.589 -4.172 1.00 94.12 516 GLN A C 1
ATOM 3847 O O . GLN A 1 516 ? 3.864 13.093 -4.750 1.00 94.12 516 GLN A O 1
ATOM 3852 N N . ALA A 1 517 ? 6.045 13.065 -4.259 1.00 89.38 517 ALA A N 1
ATOM 3853 C CA . ALA A 1 517 ? 6.313 11.866 -5.045 1.00 89.38 517 ALA A CA 1
ATOM 3854 C C . ALA A 1 517 ? 5.909 10.576 -4.316 1.00 89.38 517 ALA A C 1
ATOM 3856 O O . ALA A 1 517 ? 5.523 9.612 -4.972 1.00 89.38 517 ALA A O 1
ATOM 3857 N N . ALA A 1 518 ? 5.977 10.534 -2.980 1.00 93.88 518 ALA A N 1
ATOM 3858 C CA . ALA A 1 518 ? 5.565 9.359 -2.215 1.00 93.88 518 ALA A CA 1
ATOM 3859 C C . ALA A 1 518 ? 4.094 8.998 -2.460 1.00 93.88 518 ALA A C 1
ATOM 3861 O O . ALA A 1 518 ? 3.243 9.877 -2.610 1.00 93.88 518 ALA A O 1
ATOM 3862 N N . ALA A 1 519 ? 3.799 7.698 -2.442 1.00 95.94 519 ALA A N 1
ATOM 3863 C CA . ALA A 1 519 ? 2.422 7.237 -2.423 1.00 95.94 519 ALA A CA 1
ATOM 3864 C C . ALA A 1 519 ? 1.684 7.791 -1.192 1.00 95.94 519 ALA A C 1
ATOM 3866 O O . ALA A 1 519 ? 2.274 7.968 -0.123 1.00 95.94 519 ALA A O 1
ATOM 3867 N N . VAL A 1 520 ? 0.395 8.074 -1.352 1.00 98.00 520 VAL A N 1
ATOM 3868 C CA . VAL A 1 520 ? -0.462 8.584 -0.273 1.00 98.00 520 VAL A CA 1
ATOM 3869 C C . VAL A 1 520 ? -1.233 7.460 0.406 1.00 98.00 520 VAL A C 1
ATOM 3871 O O . VAL A 1 520 ? -1.523 6.439 -0.209 1.00 98.00 520 VAL A O 1
ATOM 3874 N N . THR A 1 521 ? -1.595 7.688 1.666 1.00 98.56 521 THR A N 1
ATOM 3875 C CA . THR A 1 521 ? -2.501 6.821 2.433 1.00 98.56 521 THR A CA 1
ATOM 3876 C C . THR A 1 521 ? -3.665 7.640 2.933 1.00 98.56 521 THR A C 1
ATOM 3878 O O . THR A 1 521 ? -3.482 8.780 3.361 1.00 98.56 521 THR A O 1
ATOM 3881 N N . VAL A 1 522 ? -4.852 7.050 2.924 1.00 98.69 522 VAL A N 1
ATOM 3882 C CA . VAL A 1 522 ? -6.066 7.693 3.418 1.00 98.69 522 VAL A CA 1
ATOM 3883 C C . VAL A 1 522 ? -6.672 6.885 4.565 1.00 98.69 522 VAL A C 1
ATOM 3885 O O . VAL A 1 522 ? -6.700 5.656 4.554 1.00 98.69 522 VAL A O 1
ATOM 3888 N N . ILE A 1 523 ? -7.145 7.600 5.575 1.00 98.25 523 ILE A N 1
ATOM 3889 C CA . ILE A 1 523 ? -8.066 7.114 6.606 1.00 98.25 523 ILE A CA 1
ATOM 3890 C C . ILE A 1 523 ? -9.333 7.975 6.527 1.00 98.25 523 ILE A C 1
ATOM 3892 O O . ILE A 1 523 ? -9.301 9.037 5.897 1.00 98.25 523 ILE A O 1
ATOM 3896 N N . PRO A 1 524 ? -10.447 7.599 7.175 1.00 96.38 524 PRO A N 1
ATOM 3897 C CA . PRO A 1 524 ? -11.603 8.485 7.258 1.00 96.38 524 PRO A CA 1
ATOM 3898 C C . PRO A 1 524 ? -11.218 9.890 7.746 1.00 96.38 524 PRO A C 1
ATOM 3900 O O . PRO A 1 524 ? -10.679 10.053 8.839 1.00 96.38 524 PRO A O 1
ATOM 3903 N N . GLY A 1 525 ? -11.478 10.896 6.909 1.00 96.44 525 GLY A N 1
ATOM 3904 C CA . GLY A 1 525 ? -11.217 12.304 7.209 1.00 96.44 525 GLY A CA 1
ATOM 3905 C C . GLY A 1 525 ? -9.811 12.816 6.877 1.00 96.44 525 GLY A C 1
ATOM 3906 O O . GLY A 1 525 ? -9.629 14.033 6.869 1.00 96.44 525 GLY A O 1
ATOM 3907 N N . VAL A 1 526 ? -8.822 11.952 6.594 1.00 98.75 526 VAL A N 1
ATOM 3908 C CA . VAL A 1 526 ? -7.414 12.382 6.460 1.00 98.75 526 VAL A CA 1
ATOM 3909 C C . VAL A 1 526 ? -6.652 11.675 5.339 1.00 98.75 526 VAL A C 1
ATOM 3911 O O . VAL A 1 526 ? -6.645 10.450 5.260 1.00 98.75 526 VAL A O 1
ATOM 3914 N N . VAL A 1 527 ? -5.909 12.448 4.544 1.00 98.75 527 VAL A N 1
ATOM 3915 C CA . VAL A 1 527 ? -4.905 11.978 3.576 1.00 98.75 527 VAL A CA 1
ATOM 3916 C C . VAL A 1 527 ? -3.502 12.313 4.081 1.00 98.75 527 VAL A C 1
ATOM 3918 O O . VAL A 1 527 ? -3.186 13.481 4.307 1.00 98.75 527 VAL A O 1
ATOM 3921 N N . PHE A 1 528 ? -2.640 11.309 4.219 1.00 98.75 528 PHE A N 1
ATOM 3922 C CA . PHE A 1 528 ? -1.225 11.469 4.556 1.00 98.75 528 PHE A CA 1
ATOM 3923 C C . PHE A 1 528 ? -0.369 11.487 3.291 1.00 98.75 528 PHE A C 1
ATOM 3925 O O . PHE A 1 528 ? -0.482 10.597 2.445 1.00 98.75 528 PHE A O 1
ATOM 3932 N N . SER A 1 529 ? 0.510 12.482 3.171 1.00 98.19 529 SER A N 1
ATOM 3933 C CA . SER A 1 529 ? 1.363 12.679 2.001 1.00 98.19 529 SER A CA 1
ATOM 3934 C C . SER A 1 529 ? 2.764 13.141 2.395 1.00 98.19 529 SER A C 1
ATOM 3936 O O . SER A 1 529 ? 2.944 14.173 3.048 1.00 98.19 529 SER A O 1
ATOM 3938 N N . GLY A 1 530 ? 3.760 12.358 1.981 1.00 96.38 530 GLY A N 1
ATOM 3939 C CA . GLY A 1 530 ? 5.173 12.696 2.110 1.00 96.38 530 GLY A CA 1
ATOM 3940 C C . GLY A 1 530 ? 5.667 13.518 0.924 1.00 96.38 530 GLY A C 1
ATOM 3941 O O . GLY A 1 530 ? 5.221 13.323 -0.208 1.00 96.38 530 GLY A O 1
ATOM 3942 N N . SER A 1 531 ? 6.599 14.432 1.182 1.00 94.88 531 SER A N 1
ATOM 3943 C CA . SER A 1 531 ? 7.177 15.293 0.154 1.00 94.88 531 SER A CA 1
ATOM 3944 C C . SER A 1 531 ? 8.701 15.200 0.091 1.00 94.88 531 SER A C 1
ATOM 3946 O O . SER A 1 531 ? 9.397 14.849 1.052 1.00 94.88 531 SER A O 1
ATOM 3948 N N . ASN A 1 532 ? 9.234 15.540 -1.079 1.00 94.38 532 ASN A N 1
ATOM 3949 C CA . ASN A 1 532 ? 10.655 15.578 -1.378 1.00 94.38 532 ASN A CA 1
ATOM 3950 C C . ASN A 1 532 ? 11.412 16.622 -0.532 1.00 94.38 532 ASN A C 1
ATOM 3952 O O . ASN A 1 532 ? 12.621 16.501 -0.310 1.00 94.38 532 ASN A O 1
ATOM 3956 N N . ASP A 1 533 ? 10.702 17.603 0.025 1.00 95.06 533 ASP A N 1
ATOM 3957 C CA . ASP A 1 533 ? 11.254 18.562 0.980 1.00 95.06 533 ASP A CA 1
ATOM 3958 C C . ASP A 1 533 ? 11.545 17.945 2.353 1.00 95.06 533 ASP A C 1
ATOM 3960 O O . ASP A 1 533 ? 12.192 18.583 3.179 1.00 95.06 533 ASP A O 1
ATOM 3964 N N . GLY A 1 534 ? 11.144 16.692 2.572 1.00 95.62 534 GLY A N 1
ATOM 3965 C CA . GLY A 1 534 ? 11.361 15.934 3.797 1.00 95.62 534 GLY A CA 1
ATOM 3966 C C . GLY A 1 534 ? 10.301 16.148 4.869 1.00 95.62 534 GLY A C 1
ATOM 3967 O O . GLY A 1 534 ? 10.508 15.736 6.012 1.00 95.62 534 GLY A O 1
ATOM 3968 N N . ALA A 1 535 ? 9.171 16.769 4.526 1.00 97.06 535 ALA A N 1
ATOM 3969 C CA . ALA A 1 535 ? 8.031 16.864 5.421 1.00 97.06 535 ALA A CA 1
ATOM 3970 C C . ALA A 1 535 ? 6.963 15.804 5.121 1.00 97.06 535 ALA A C 1
ATOM 3972 O O . ALA A 1 535 ? 6.639 15.518 3.963 1.00 97.06 535 ALA A O 1
ATOM 3973 N N . MET A 1 536 ? 6.395 15.243 6.190 1.00 98.19 536 MET A N 1
ATOM 3974 C CA . MET A 1 536 ? 5.166 14.449 6.141 1.00 98.19 536 MET A CA 1
ATOM 3975 C C . MET A 1 536 ? 4.001 15.345 6.548 1.00 98.19 536 MET A C 1
ATOM 3977 O O . MET A 1 536 ? 4.088 16.054 7.553 1.00 98.19 536 MET A O 1
ATOM 3981 N N . ARG A 1 537 ? 2.921 15.319 5.767 1.00 98.19 537 ARG A N 1
ATOM 3982 C CA . ARG A 1 537 ? 1.744 16.174 5.956 1.00 98.19 537 ARG A CA 1
ATOM 3983 C C . ARG A 1 537 ? 0.472 15.349 5.992 1.00 98.19 537 ARG A C 1
ATOM 3985 O O . ARG A 1 537 ? 0.381 14.316 5.332 1.00 98.19 537 ARG A O 1
ATOM 3992 N N . ALA A 1 538 ? -0.507 15.838 6.737 1.00 98.62 538 ALA A N 1
ATOM 3993 C CA . ALA A 1 538 ? -1.853 15.297 6.785 1.00 98.62 538 ALA A CA 1
ATOM 3994 C C . ALA A 1 538 ? -2.853 16.370 6.341 1.00 98.62 538 ALA A C 1
ATOM 3996 O O . ALA A 1 538 ? -2.797 17.504 6.822 1.00 98.62 538 ALA A O 1
ATOM 3997 N N . PHE A 1 539 ? -3.765 16.010 5.445 1.00 98.69 539 PHE A N 1
ATOM 3998 C CA . PHE A 1 539 ? -4.766 16.905 4.867 1.00 98.69 539 PHE A CA 1
ATOM 3999 C C . PHE A 1 539 ? -6.172 16.367 5.109 1.00 98.69 539 PHE A C 1
ATOM 4001 O O . PHE A 1 539 ? -6.396 15.164 5.022 1.00 98.69 539 PHE A O 1
ATOM 4008 N N . SER A 1 540 ? -7.122 17.255 5.372 1.00 98.31 540 SER A N 1
ATOM 4009 C CA . SER A 1 540 ? -8.549 16.953 5.443 1.00 98.31 540 SER A CA 1
ATOM 4010 C C . SER A 1 540 ? -9.050 16.416 4.102 1.00 98.31 540 SER A C 1
ATOM 4012 O O . SER A 1 540 ? -8.870 17.062 3.067 1.00 98.31 540 SER A O 1
ATOM 4014 N N . THR A 1 541 ? -9.729 15.268 4.105 1.00 97.38 541 THR A N 1
ATOM 4015 C CA . THR A 1 541 ? -10.371 14.727 2.888 1.00 97.38 541 THR A CA 1
ATOM 4016 C C . THR A 1 541 ? -11.511 15.614 2.387 1.00 97.38 541 THR A C 1
ATOM 4018 O O . THR A 1 541 ? -11.850 15.581 1.206 1.00 97.38 541 THR A O 1
ATOM 4021 N N . LYS A 1 542 ? -12.088 16.444 3.263 1.00 93.44 542 LYS A N 1
ATOM 4022 C CA . LYS A 1 542 ? -13.242 17.297 2.959 1.00 93.44 542 LYS A CA 1
ATOM 4023 C C . LYS A 1 542 ? -12.891 18.474 2.050 1.00 93.44 542 LYS A C 1
ATOM 4025 O O . LYS A 1 542 ? -13.664 18.813 1.161 1.00 93.44 542 LYS A O 1
ATOM 4030 N N . ASP A 1 543 ? -11.767 19.130 2.309 1.00 93.75 543 ASP A N 1
ATOM 4031 C CA . ASP A 1 543 ? -11.435 20.424 1.697 1.00 93.75 543 ASP A CA 1
ATOM 4032 C C . ASP A 1 543 ? -9.938 20.632 1.427 1.00 93.75 543 ASP A C 1
ATOM 4034 O O . ASP A 1 543 ? -9.544 21.691 0.939 1.00 93.75 543 ASP A O 1
ATOM 4038 N N . GLY A 1 544 ? -9.094 19.646 1.735 1.00 97.31 544 GLY A N 1
ATOM 4039 C CA . GLY A 1 544 ? -7.648 19.745 1.565 1.00 97.31 544 GLY A CA 1
ATOM 4040 C C . GLY A 1 544 ? -6.951 20.630 2.604 1.00 97.31 544 GLY A C 1
ATOM 4041 O O . GLY A 1 544 ? -5.755 20.888 2.471 1.00 97.31 544 GLY A O 1
ATOM 4042 N N . SER A 1 545 ? -7.640 21.103 3.649 1.00 97.50 545 SER A N 1
ATOM 4043 C CA . SER A 1 545 ? -6.988 21.865 4.722 1.00 97.50 545 SER A CA 1
ATOM 4044 C C . SER A 1 545 ? -5.916 21.026 5.430 1.00 97.50 545 SER A C 1
ATOM 4046 O O . SER A 1 545 ? -6.097 19.837 5.685 1.00 97.50 545 SER A O 1
ATOM 4048 N N . MET A 1 546 ? -4.762 21.629 5.728 1.0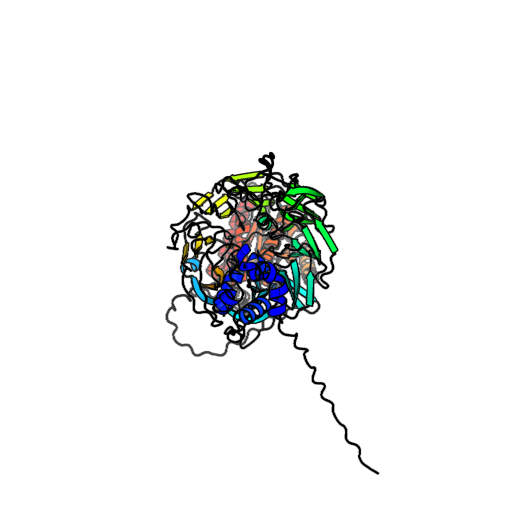0 97.62 546 MET A N 1
ATOM 4049 C CA . MET A 1 546 ? -3.658 20.928 6.389 1.00 97.62 546 MET A CA 1
ATOM 4050 C C . MET A 1 546 ? -3.953 20.772 7.884 1.00 97.62 546 MET A C 1
ATOM 4052 O O . MET A 1 546 ? -4.150 21.761 8.586 1.00 97.62 546 MET A O 1
ATOM 4056 N N . LEU A 1 547 ? -3.967 19.530 8.363 1.00 98.00 547 LEU A N 1
ATOM 4057 C CA . LEU A 1 547 ? -4.283 19.171 9.749 1.00 98.00 547 LEU A CA 1
ATOM 4058 C C . LEU A 1 547 ? -3.028 18.998 10.608 1.00 98.00 547 LEU A C 1
ATOM 4060 O O . LEU A 1 547 ? -3.062 19.221 11.817 1.00 98.00 547 LEU A O 1
ATOM 4064 N N . TRP A 1 548 ? -1.927 18.564 9.992 1.00 98.31 548 TRP A N 1
ATOM 4065 C CA . TRP A 1 548 ? -0.672 18.278 10.681 1.00 98.31 548 TRP A CA 1
ATOM 4066 C C . TRP A 1 548 ? 0.510 18.258 9.705 1.00 98.31 548 TRP A C 1
ATOM 4068 O O . TRP A 1 548 ? 0.357 17.904 8.534 1.00 98.31 548 TRP A O 1
ATOM 4078 N N . GLU A 1 549 ? 1.694 18.616 10.198 1.00 97.81 549 GLU A N 1
ATOM 4079 C CA . GLU A 1 549 ? 2.959 18.598 9.462 1.00 97.81 549 GLU A CA 1
ATOM 4080 C C . GLU A 1 549 ? 4.114 18.274 10.420 1.00 97.81 549 GLU A C 1
ATOM 4082 O O . GLU A 1 549 ? 4.156 18.773 11.548 1.00 97.81 549 GLU A O 1
ATOM 4087 N N . VAL A 1 550 ? 5.087 17.489 9.952 1.00 97.88 550 VAL A N 1
ATOM 4088 C CA . VAL A 1 550 ? 6.384 17.314 10.619 1.00 97.88 550 VAL A CA 1
ATOM 4089 C C . VAL A 1 550 ? 7.525 17.477 9.617 1.00 97.88 550 VAL A C 1
ATOM 4091 O O . VAL A 1 550 ? 7.510 16.871 8.549 1.00 97.88 550 VAL A O 1
ATOM 4094 N N . ASP A 1 551 ? 8.525 18.282 9.976 1.00 97.50 551 ASP A N 1
ATOM 4095 C CA . ASP A 1 551 ? 9.805 18.382 9.270 1.00 97.50 551 ASP A CA 1
ATOM 4096 C C . ASP A 1 551 ? 10.767 17.304 9.780 1.00 97.50 551 ASP A C 1
ATOM 4098 O O . ASP A 1 551 ? 11.013 17.215 10.982 1.00 97.50 551 ASP A O 1
ATOM 4102 N N . THR A 1 552 ? 11.326 16.493 8.880 1.00 97.44 552 THR A N 1
ATOM 4103 C CA . THR A 1 552 ? 12.247 15.405 9.239 1.00 97.44 552 THR A CA 1
ATOM 4104 C C . THR A 1 552 ? 13.707 15.665 8.865 1.00 97.44 552 THR A C 1
ATOM 4106 O O . THR A 1 552 ? 14.534 14.777 9.045 1.00 97.44 552 THR A O 1
ATOM 4109 N N . ASN A 1 553 ? 14.066 16.862 8.383 1.00 96.06 553 ASN A N 1
ATOM 4110 C CA . ASN A 1 553 ? 15.422 17.204 7.914 1.00 96.06 553 ASN A CA 1
ATOM 4111 C C . ASN A 1 553 ? 16.450 17.400 9.050 1.00 96.06 553 ASN A C 1
ATOM 4113 O O . ASN A 1 553 ? 17.204 18.373 9.073 1.00 96.06 553 ASN A O 1
ATOM 4117 N N . HIS A 1 554 ? 16.494 16.485 10.012 1.00 95.19 554 HIS A N 1
ATOM 4118 C CA . HIS A 1 554 ? 17.391 16.534 11.159 1.00 95.19 554 HIS A CA 1
ATOM 4119 C C . HIS A 1 554 ? 17.825 15.126 11.589 1.00 95.19 554 HIS A C 1
ATOM 4121 O O . HIS A 1 554 ? 17.381 14.110 11.046 1.00 95.19 554 HIS A O 1
ATOM 4127 N N . ALA A 1 555 ? 18.765 15.073 12.534 1.00 97.06 555 ALA A N 1
ATOM 4128 C CA . ALA A 1 555 ? 19.236 13.827 13.123 1.00 97.06 555 ALA A CA 1
ATOM 4129 C C . ALA A 1 555 ? 18.258 13.319 14.193 1.00 97.06 555 ALA A C 1
ATOM 4131 O O . ALA A 1 555 ? 17.729 14.102 14.980 1.00 97.06 555 ALA A O 1
ATOM 4132 N N . PHE A 1 556 ? 18.074 12.004 14.256 1.00 97.31 556 PHE A N 1
ATOM 4133 C CA . PHE A 1 556 ? 17.210 11.325 15.212 1.00 97.31 556 PHE A CA 1
ATOM 4134 C C . PHE A 1 556 ? 18.030 10.448 16.151 1.00 97.31 556 PHE A C 1
ATOM 4136 O O . PHE A 1 556 ? 18.950 9.742 15.731 1.00 97.31 556 PHE A O 1
ATOM 4143 N N . GLN A 1 557 ? 17.641 10.440 17.424 1.00 95.50 557 GLN A N 1
ATOM 4144 C CA . GLN A 1 557 ? 18.025 9.367 18.333 1.00 95.50 557 GLN A CA 1
ATOM 4145 C C . GLN A 1 557 ? 17.208 8.127 17.985 1.00 95.50 557 GLN A C 1
ATOM 4147 O O . GLN A 1 557 ? 15.980 8.192 17.912 1.00 95.50 557 GLN A O 1
ATOM 4152 N N . THR A 1 558 ? 17.885 7.010 17.749 1.00 96.88 558 THR A N 1
ATOM 4153 C CA . THR A 1 558 ? 17.251 5.780 17.276 1.00 96.88 558 THR A CA 1
ATOM 4154 C C . THR A 1 558 ? 17.285 4.694 18.338 1.00 96.88 558 THR A C 1
ATOM 4156 O O . THR A 1 558 ? 18.215 4.599 19.140 1.00 96.88 558 THR A O 1
ATOM 4159 N N . VAL A 1 559 ? 16.273 3.831 18.320 1.00 96.38 559 VAL A N 1
ATOM 4160 C CA . VAL A 1 559 ? 16.113 2.743 19.297 1.00 96.38 559 VAL A CA 1
ATOM 4161 C C . VAL A 1 559 ? 17.183 1.661 19.179 1.00 96.38 559 VAL A C 1
ATOM 4163 O O . VAL A 1 559 ? 17.433 0.935 20.133 1.00 96.38 559 VAL A O 1
ATOM 4166 N N . ASN A 1 560 ? 17.841 1.562 18.024 1.00 95.19 560 ASN A N 1
ATOM 4167 C CA . ASN A 1 560 ? 18.947 0.643 17.783 1.00 95.19 560 ASN A CA 1
ATOM 4168 C C . ASN A 1 560 ? 20.330 1.310 17.887 1.00 95.19 560 ASN A C 1
ATOM 4170 O O . ASN A 1 560 ? 21.336 0.646 17.651 1.00 95.19 560 ASN A O 1
ATOM 4174 N N . GLY A 1 561 ? 20.414 2.600 18.233 1.00 92.50 561 GLY A N 1
ATOM 4175 C CA . GLY A 1 561 ? 21.684 3.320 18.394 1.00 92.50 561 GLY A CA 1
ATOM 4176 C C . GLY A 1 561 ? 22.432 3.628 17.090 1.00 92.50 561 GLY A C 1
ATOM 4177 O O . GLY A 1 561 ? 23.527 4.183 17.130 1.00 92.50 561 GLY A O 1
ATOM 4178 N N . VAL A 1 562 ? 21.856 3.298 15.931 1.00 91.81 562 VAL A N 1
ATOM 4179 C CA . VAL A 1 562 ? 22.403 3.657 14.616 1.00 91.81 562 VAL A CA 1
ATOM 4180 C C . VAL A 1 562 ? 22.096 5.128 14.339 1.00 91.81 562 VAL A C 1
ATOM 4182 O O . VAL A 1 562 ? 20.920 5.493 14.390 1.00 91.81 562 VAL A O 1
ATOM 4185 N N . PRO A 1 563 ? 23.080 5.980 14.000 1.00 91.19 563 PRO A N 1
ATOM 4186 C CA . PRO A 1 563 ? 22.807 7.367 13.637 1.00 91.19 563 PRO A CA 1
ATOM 4187 C C . PRO A 1 563 ? 21.739 7.456 12.537 1.00 91.19 563 PRO A C 1
ATOM 4189 O O . PRO A 1 563 ? 21.932 6.957 11.426 1.00 91.19 563 PRO A O 1
ATOM 4192 N N . GLY A 1 564 ? 20.592 8.051 12.869 1.00 95.00 564 GLY A N 1
ATOM 4193 C CA . GLY A 1 564 ? 19.472 8.235 11.952 1.00 95.00 564 GLY A CA 1
ATOM 4194 C C . GLY A 1 564 ? 19.398 9.680 11.483 1.00 95.00 564 GLY A C 1
ATOM 4195 O O . GLY A 1 564 ? 19.482 10.598 12.298 1.00 95.00 564 GLY A O 1
ATOM 4196 N N . LYS A 1 565 ? 19.207 9.902 10.184 1.00 96.00 565 LYS A N 1
ATOM 4197 C CA . LYS A 1 565 ? 18.945 11.227 9.611 1.00 96.00 565 LYS A CA 1
ATOM 4198 C C . LYS A 1 565 ? 17.792 11.136 8.620 1.00 96.00 565 LYS A C 1
ATOM 4200 O O . LYS A 1 565 ? 17.803 10.268 7.746 1.00 96.00 565 LYS A O 1
ATOM 4205 N N . GLY A 1 566 ? 16.818 12.032 8.759 1.00 96.38 566 GLY A N 1
ATOM 4206 C CA . GLY A 1 566 ? 15.741 12.181 7.782 1.00 96.38 566 GLY A CA 1
ATOM 4207 C C . GLY A 1 566 ? 16.104 13.142 6.648 1.00 96.38 566 GLY A C 1
ATOM 4208 O O . GLY A 1 566 ? 17.030 13.950 6.759 1.00 96.38 566 GLY A O 1
ATOM 4209 N N . ALA A 1 567 ? 15.384 13.017 5.538 1.00 95.19 567 ALA A N 1
ATOM 4210 C CA . ALA A 1 567 ? 15.460 13.869 4.356 1.00 95.19 567 ALA A CA 1
ATOM 4211 C C . ALA A 1 567 ? 14.211 13.620 3.486 1.00 95.19 567 ALA A C 1
ATOM 4213 O O . ALA A 1 567 ? 13.115 13.475 4.015 1.00 95.19 567 ALA A O 1
ATOM 4214 N N . SER A 1 568 ? 14.343 13.571 2.158 1.00 95.31 568 SER A N 1
ATOM 4215 C CA . SER A 1 568 ? 13.218 13.421 1.226 1.00 95.31 568 SER A CA 1
ATOM 4216 C C . SER A 1 568 ? 12.352 12.190 1.510 1.00 95.31 568 SER A C 1
ATOM 4218 O O . SER A 1 568 ? 12.879 11.091 1.692 1.00 95.31 568 SER A O 1
ATOM 4220 N N . ILE A 1 569 ? 11.027 12.361 1.489 1.00 95.81 569 ILE A N 1
ATOM 4221 C CA . ILE A 1 569 ? 10.052 11.275 1.639 1.00 95.81 569 ILE A CA 1
ATOM 4222 C C . ILE A 1 569 ? 9.474 10.960 0.256 1.00 95.81 569 ILE A C 1
ATOM 4224 O O . ILE A 1 569 ? 8.668 11.716 -0.285 1.00 95.81 569 ILE A O 1
ATOM 4228 N N . VAL A 1 570 ? 9.929 9.852 -0.331 1.00 92.56 570 VAL A N 1
ATOM 4229 C CA . VAL A 1 570 ? 9.580 9.384 -1.684 1.00 92.56 570 VAL A CA 1
ATOM 4230 C C . VAL A 1 570 ? 9.372 7.866 -1.637 1.00 92.56 570 VAL A C 1
ATOM 4232 O O . VAL A 1 570 ? 9.953 7.186 -0.791 1.00 92.56 570 VAL A O 1
ATOM 4235 N N . GLY A 1 571 ? 8.570 7.309 -2.546 1.00 91.56 571 GLY A N 1
ATOM 4236 C CA . GLY A 1 571 ? 8.382 5.864 -2.659 1.00 91.56 571 GLY A CA 1
ATOM 4237 C C . GLY A 1 571 ? 7.125 5.343 -1.965 1.00 91.56 571 GLY A C 1
ATOM 4238 O O . GLY A 1 571 ? 6.016 5.754 -2.298 1.00 91.56 571 GLY A O 1
ATOM 4239 N N . ALA A 1 572 ? 7.311 4.374 -1.065 1.00 92.56 572 ALA A N 1
ATOM 4240 C CA . ALA A 1 572 ? 6.234 3.608 -0.439 1.00 92.56 572 ALA A CA 1
ATOM 4241 C C . ALA A 1 572 ? 5.274 4.488 0.388 1.00 92.56 572 ALA A C 1
ATOM 4243 O O . ALA A 1 572 ? 5.702 5.514 0.926 1.00 92.56 572 ALA A O 1
ATOM 4244 N N . PRO A 1 573 ? 3.998 4.081 0.519 1.00 94.56 573 PRO A N 1
ATOM 4245 C CA . PRO A 1 573 ? 3.017 4.863 1.255 1.00 94.56 573 PRO A CA 1
ATOM 4246 C C . PRO A 1 573 ? 3.313 4.879 2.762 1.00 94.56 573 PRO A C 1
ATOM 4248 O O . PRO A 1 573 ? 3.824 3.890 3.304 1.00 94.56 573 PRO A O 1
ATOM 4251 N N . PRO A 1 574 ? 2.967 5.969 3.474 1.00 97.44 574 PRO A N 1
ATOM 4252 C CA . PRO A 1 574 ? 2.948 5.952 4.929 1.00 97.44 574 PRO A CA 1
ATOM 4253 C C . PRO A 1 574 ? 1.940 4.906 5.421 1.00 97.44 574 PRO A C 1
ATOM 4255 O O . PRO A 1 574 ? 0.834 4.802 4.906 1.00 97.44 574 PRO A O 1
ATOM 4258 N N . THR A 1 575 ? 2.292 4.122 6.431 1.00 98.44 575 THR A N 1
ATOM 4259 C CA . THR A 1 575 ? 1.416 3.077 6.977 1.00 98.44 575 THR A CA 1
ATOM 4260 C C . THR A 1 575 ? 0.706 3.591 8.220 1.00 98.44 575 THR A C 1
ATOM 4262 O O . THR A 1 575 ? 1.367 3.986 9.177 1.00 98.44 575 THR A O 1
ATOM 4265 N N . VAL A 1 576 ? -0.628 3.562 8.228 1.00 98.31 576 VAL A N 1
ATOM 4266 C CA . VAL A 1 576 ? -1.440 3.945 9.394 1.00 98.31 576 VAL A CA 1
ATOM 4267 C C . VAL A 1 576 ? -2.164 2.718 9.919 1.00 98.31 576 VAL A C 1
ATOM 4269 O O . VAL A 1 576 ? -2.925 2.085 9.192 1.00 98.31 576 VAL A O 1
ATOM 4272 N N . VAL A 1 577 ? -1.906 2.338 11.166 1.00 96.94 577 VAL A N 1
ATOM 4273 C CA . VAL A 1 577 ? -2.440 1.100 11.742 1.00 96.94 577 VAL A CA 1
ATOM 4274 C C . VAL A 1 577 ? -2.273 1.077 13.256 1.00 96.94 577 VAL A C 1
ATOM 4276 O O . VAL A 1 577 ? -1.228 1.450 13.787 1.00 96.94 577 VAL A O 1
ATOM 4279 N N . GLY A 1 578 ? -3.301 0.610 13.963 1.00 93.25 578 GLY A N 1
ATOM 4280 C CA . GLY A 1 578 ? -3.233 0.334 15.398 1.00 93.25 578 GLY A CA 1
ATOM 4281 C C . GLY A 1 578 ? -2.859 1.534 16.273 1.00 93.25 578 GLY A C 1
ATOM 4282 O O . GLY A 1 578 ? -2.197 1.348 17.292 1.00 93.25 578 GLY A O 1
ATOM 4283 N N . GLY A 1 579 ? -3.253 2.750 15.888 1.00 95.69 579 GLY A N 1
ATOM 4284 C CA . GLY A 1 579 ? -2.960 3.970 16.646 1.00 95.69 579 GLY A CA 1
ATOM 4285 C C . GLY A 1 579 ? -1.646 4.646 16.274 1.00 95.69 579 GLY A C 1
ATOM 4286 O O . GLY A 1 579 ? -1.232 5.583 16.957 1.00 95.69 579 GLY A O 1
ATOM 4287 N N . MET A 1 580 ? -0.986 4.178 15.214 1.00 98.12 580 MET A N 1
ATOM 4288 C CA . MET A 1 580 ? 0.339 4.638 14.821 1.00 98.12 580 MET A CA 1
ATOM 4289 C C . MET A 1 580 ? 0.416 4.951 13.324 1.00 98.12 580 MET A C 1
ATOM 4291 O O . MET A 1 580 ? -0.202 4.287 12.494 1.00 98.12 580 MET A O 1
ATOM 4295 N N . LEU A 1 581 ? 1.218 5.960 12.997 1.00 98.69 581 LEU A N 1
ATOM 4296 C CA . LEU A 1 581 ? 1.649 6.345 11.658 1.00 98.69 581 LEU A CA 1
ATOM 4297 C C . LEU A 1 581 ? 3.137 6.000 11.514 1.00 98.69 581 LEU A C 1
ATOM 4299 O O . LEU A 1 581 ? 3.959 6.483 12.291 1.00 98.69 581 LEU A O 1
ATOM 4303 N N . TYR A 1 582 ? 3.492 5.217 10.501 1.00 98.75 582 TYR A N 1
ATOM 4304 C CA . TYR A 1 582 ? 4.862 4.807 10.199 1.00 98.75 582 TYR A CA 1
ATOM 4305 C C . TYR A 1 582 ? 5.271 5.260 8.804 1.00 98.75 582 TYR A C 1
ATOM 4307 O O . TYR A 1 582 ? 4.520 5.070 7.847 1.00 98.75 582 TYR A O 1
ATOM 4315 N N . PHE A 1 583 ? 6.472 5.810 8.657 1.00 98.50 583 PHE A N 1
ATOM 4316 C CA . PHE A 1 583 ? 7.014 6.147 7.341 1.00 98.50 583 PHE A CA 1
ATOM 4317 C C . PHE A 1 583 ? 8.538 6.251 7.358 1.00 98.50 583 PHE A C 1
ATOM 4319 O O . PHE A 1 583 ? 9.153 6.553 8.380 1.00 98.50 583 PHE A O 1
ATOM 4326 N N . ASN A 1 584 ? 9.145 6.013 6.198 1.00 97.69 584 ASN A N 1
ATOM 4327 C CA . ASN A 1 584 ? 10.572 6.224 5.997 1.00 97.69 584 ASN A CA 1
ATOM 4328 C C . ASN A 1 584 ? 10.857 7.677 5.615 1.00 97.69 584 ASN A C 1
ATOM 4330 O O . ASN A 1 584 ? 10.082 8.300 4.889 1.00 97.69 584 ASN A O 1
ATOM 4334 N N . SER A 1 585 ? 12.003 8.187 6.053 1.00 97.31 585 SER A N 1
ATOM 4335 C CA . SER A 1 585 ? 12.531 9.483 5.651 1.00 97.31 585 SER A CA 1
ATOM 4336 C C . SER A 1 585 ? 13.977 9.345 5.179 1.00 97.31 585 SER A C 1
ATOM 4338 O O . SER A 1 585 ? 14.830 8.780 5.871 1.00 97.31 585 SER A O 1
ATOM 4340 N N . GLY A 1 586 ? 14.238 9.868 3.979 1.00 93.69 586 GLY A N 1
ATOM 4341 C CA . GLY A 1 586 ? 15.537 9.820 3.326 1.00 93.69 586 GLY A CA 1
ATOM 4342 C C . GLY A 1 586 ? 15.595 8.859 2.154 1.00 93.69 586 GLY A C 1
ATOM 4343 O O . GLY A 1 586 ? 16.184 7.791 2.244 1.00 93.69 586 GLY A O 1
ATOM 4344 N N . TYR A 1 587 ? 15.016 9.245 1.027 1.00 90.19 587 TYR A N 1
ATOM 4345 C CA . TYR A 1 587 ? 15.108 8.498 -0.221 1.00 90.19 587 TYR A CA 1
ATOM 4346 C C . TYR A 1 587 ? 16.147 9.161 -1.138 1.00 90.19 587 TYR A C 1
ATOM 4348 O O . TYR A 1 587 ? 15.869 10.158 -1.798 1.00 90.19 587 TYR A O 1
ATOM 4356 N N . GLY A 1 588 ? 17.363 8.611 -1.197 1.00 82.44 588 GLY A N 1
ATOM 4357 C CA . GLY A 1 588 ? 18.508 9.230 -1.888 1.00 82.44 588 GLY A CA 1
ATOM 4358 C C . GLY A 1 588 ? 18.557 9.054 -3.411 1.00 82.44 588 GLY A C 1
ATOM 4359 O O . GLY A 1 588 ? 19.598 9.291 -4.024 1.00 82.44 588 GLY A O 1
ATOM 4360 N N . THR A 1 589 ? 17.480 8.578 -4.042 1.00 77.88 589 THR A N 1
ATOM 4361 C CA . THR A 1 589 ? 17.418 8.347 -5.498 1.00 77.88 589 THR A CA 1
ATOM 4362 C C . THR A 1 589 ? 16.213 9.064 -6.124 1.00 77.88 589 THR A C 1
ATOM 4364 O O . THR A 1 589 ? 15.432 9.681 -5.412 1.00 77.88 589 THR A O 1
ATOM 4367 N N . HIS A 1 590 ? 16.071 9.044 -7.457 1.00 76.75 590 HIS A N 1
ATOM 4368 C CA . HIS A 1 590 ? 14.933 9.655 -8.176 1.00 76.75 590 HIS A CA 1
ATOM 4369 C C . HIS A 1 590 ? 14.681 11.145 -7.844 1.00 76.75 590 HIS A C 1
ATOM 4371 O O . HIS A 1 590 ? 13.555 11.626 -7.861 1.00 76.75 590 HIS A O 1
ATOM 4377 N N . GLY A 1 591 ? 15.743 11.916 -7.586 1.00 77.25 591 GLY A N 1
ATOM 4378 C CA . GLY A 1 591 ? 15.631 13.348 -7.271 1.00 77.25 591 GLY A CA 1
ATOM 4379 C C . GLY A 1 591 ? 15.412 13.666 -5.788 1.00 77.25 591 GLY A C 1
ATOM 4380 O O . GLY A 1 591 ? 15.242 14.839 -5.455 1.00 77.25 591 GLY A O 1
ATOM 4381 N N . GLY A 1 592 ? 15.467 12.660 -4.912 1.00 87.69 592 GLY A N 1
ATOM 4382 C CA . GLY A 1 592 ? 15.447 12.842 -3.465 1.00 87.69 592 GLY A CA 1
ATOM 4383 C C . GLY A 1 592 ? 16.825 12.950 -2.814 1.00 87.69 592 GLY A C 1
ATOM 4384 O O . GLY A 1 592 ? 17.866 12.652 -3.408 1.00 87.69 592 GLY A O 1
ATOM 4385 N N . ARG A 1 593 ? 16.816 13.426 -1.571 1.00 91.69 593 ARG A N 1
ATOM 4386 C CA . ARG A 1 593 ? 17.974 13.612 -0.696 1.00 91.69 593 ARG A CA 1
ATOM 4387 C C . ARG A 1 593 ? 18.139 12.401 0.232 1.00 91.69 593 ARG A C 1
ATOM 4389 O O . ARG A 1 593 ? 17.140 11.877 0.733 1.00 91.69 593 ARG A O 1
ATOM 4396 N N . PRO A 1 594 ? 19.384 11.952 0.460 1.00 91.62 594 PRO A N 1
ATOM 4397 C CA . PRO A 1 594 ? 19.665 10.731 1.202 1.00 91.62 594 PRO A CA 1
ATOM 4398 C C . PRO A 1 594 ? 19.361 10.868 2.696 1.00 91.62 594 PRO A C 1
ATOM 4400 O O . PRO A 1 594 ? 19.529 11.930 3.295 1.00 91.62 594 PRO A O 1
ATOM 4403 N N . GLY A 1 595 ? 18.971 9.748 3.289 1.00 93.75 595 GLY A N 1
ATOM 4404 C CA . GLY A 1 595 ? 18.746 9.559 4.717 1.00 93.75 595 GLY A CA 1
ATOM 4405 C C . GLY A 1 595 ? 18.419 8.091 4.987 1.00 93.75 595 GLY A C 1
ATOM 4406 O O . GLY A 1 595 ? 18.409 7.266 4.074 1.00 93.75 595 GLY A O 1
ATOM 4407 N N . ASN A 1 596 ? 18.232 7.727 6.246 1.00 95.75 596 ASN A N 1
ATOM 4408 C CA . ASN A 1 596 ? 18.258 6.320 6.645 1.00 95.75 596 ASN A CA 1
ATOM 4409 C C . ASN A 1 596 ? 17.344 6.010 7.831 1.00 95.75 596 ASN A C 1
ATOM 4411 O O . ASN A 1 596 ? 17.647 5.101 8.601 1.00 95.75 596 ASN A O 1
ATOM 4415 N N . VAL A 1 597 ? 16.250 6.750 8.016 1.00 97.94 597 VAL A N 1
ATOM 4416 C CA . VAL A 1 597 ? 15.426 6.616 9.224 1.00 97.94 597 VAL A CA 1
ATOM 4417 C C . VAL A 1 597 ? 14.003 6.151 8.914 1.00 97.94 597 VAL A C 1
ATOM 4419 O O . VAL A 1 597 ? 13.350 6.653 8.002 1.00 97.94 597 VAL A O 1
ATOM 4422 N N . LEU A 1 598 ? 13.518 5.193 9.702 1.00 98.62 598 LEU A N 1
ATOM 4423 C CA . LEU A 1 598 ? 12.104 4.845 9.839 1.00 98.62 598 LEU A CA 1
ATOM 4424 C C . LEU A 1 598 ? 11.555 5.553 11.081 1.00 98.62 598 LEU A C 1
ATOM 4426 O O . LEU A 1 598 ? 12.154 5.477 12.155 1.00 98.62 598 LEU A O 1
ATOM 4430 N N . LEU A 1 599 ? 10.419 6.229 10.941 1.00 98.75 599 LEU A N 1
ATOM 4431 C CA . LEU A 1 599 ? 9.805 7.025 11.999 1.00 98.75 599 LEU A CA 1
ATOM 4432 C C . LEU A 1 599 ? 8.421 6.486 12.348 1.00 98.75 599 LEU A C 1
ATOM 4434 O O . LEU A 1 599 ? 7.660 6.101 11.459 1.00 98.75 599 LEU A O 1
ATOM 4438 N N . ALA A 1 600 ? 8.093 6.508 13.639 1.00 98.69 600 ALA A N 1
ATOM 4439 C CA . ALA A 1 600 ? 6.794 6.109 14.162 1.00 98.69 600 ALA A CA 1
ATOM 4440 C C . ALA A 1 600 ? 6.171 7.237 14.985 1.00 98.69 600 ALA A C 1
ATOM 4442 O O . ALA A 1 600 ? 6.754 7.707 15.965 1.00 98.69 600 ALA A O 1
ATOM 4443 N N . PHE A 1 601 ? 4.968 7.647 14.606 1.00 98.62 601 PHE A N 1
ATOM 4444 C CA . PHE A 1 601 ? 4.189 8.694 15.249 1.00 98.62 601 PHE A CA 1
ATOM 4445 C C . PHE A 1 601 ? 2.896 8.123 15.817 1.00 98.62 601 PHE A C 1
ATOM 4447 O O . PHE A 1 601 ? 2.301 7.224 15.237 1.00 98.62 601 PHE A O 1
ATOM 4454 N N . GLY A 1 602 ? 2.434 8.681 16.926 1.00 96.88 602 GLY A N 1
ATOM 4455 C CA . GLY A 1 602 ? 1.126 8.380 17.504 1.00 96.88 602 GLY A CA 1
ATOM 4456 C C . GLY A 1 602 ? 0.622 9.580 18.300 1.00 96.88 602 GLY A C 1
ATOM 4457 O O . GLY A 1 602 ? 1.424 10.471 18.611 1.00 96.88 602 GLY A O 1
ATOM 4458 N N . PRO A 1 603 ? -0.673 9.647 18.636 1.00 91.12 603 PRO A N 1
ATOM 4459 C CA . PRO A 1 603 ? -1.204 10.762 19.405 1.00 91.12 603 PRO A CA 1
ATOM 4460 C C . PRO A 1 603 ? -0.526 10.829 20.776 1.00 91.12 603 PRO A C 1
ATOM 4462 O O . PRO A 1 603 ? -0.138 9.811 21.364 1.00 91.12 603 PRO A O 1
ATOM 4465 N N . ASP A 1 604 ? -0.333 12.032 21.303 1.00 81.00 604 ASP A N 1
ATOM 4466 C CA . ASP A 1 604 ? -0.027 12.183 22.723 1.00 81.00 604 ASP A CA 1
ATOM 4467 C C . ASP A 1 604 ? -1.163 11.613 23.571 1.00 81.00 604 ASP A C 1
ATOM 4469 O O . ASP A 1 604 ? -2.342 11.698 23.203 1.00 81.00 604 ASP A O 1
ATOM 4473 N N . ALA A 1 605 ? -0.806 11.026 24.719 1.00 56.34 605 ALA A N 1
ATOM 4474 C CA . ALA A 1 605 ? -1.802 10.711 25.730 1.00 56.34 605 ALA A CA 1
ATOM 4475 C C . ALA A 1 605 ? -2.603 11.993 26.001 1.00 56.34 605 ALA A C 1
ATOM 4477 O O . ALA A 1 605 ? -2.016 13.071 26.119 1.00 56.34 605 ALA A O 1
ATOM 4478 N N . ALA A 1 606 ? -3.935 11.897 26.029 1.00 37.84 606 ALA A N 1
ATOM 4479 C CA . ALA A 1 606 ? -4.773 13.040 26.377 1.00 37.84 606 ALA A CA 1
ATOM 4480 C C . ALA A 1 606 ? -4.256 13.668 27.689 1.00 37.84 606 ALA A C 1
ATOM 4482 O O . ALA A 1 606 ? -3.785 12.917 28.553 1.00 37.84 606 ALA A O 1
ATOM 4483 N N . PRO A 1 607 ? -4.314 15.005 27.863 1.00 30.59 607 PRO A N 1
ATOM 4484 C CA . PRO A 1 607 ? -3.979 15.625 29.137 1.00 30.59 607 PRO A CA 1
ATOM 4485 C C . PRO A 1 607 ? -4.714 14.883 30.246 1.00 30.59 607 PRO A C 1
ATOM 4487 O O . PRO A 1 607 ? -5.935 14.729 30.184 1.00 30.59 607 PRO A O 1
ATOM 4490 N N . ALA A 1 608 ? -3.961 14.372 31.217 1.00 29.33 608 ALA A N 1
ATOM 4491 C CA . ALA A 1 608 ? -4.528 13.677 32.353 1.00 29.33 608 ALA A CA 1
ATOM 4492 C C . ALA A 1 608 ? -5.476 14.641 33.077 1.00 29.33 608 ALA A C 1
ATOM 4494 O O . ALA A 1 608 ? -5.035 15.539 33.795 1.00 29.33 608 ALA A O 1
ATOM 4495 N N . ALA A 1 609 ? -6.785 14.462 32.894 1.00 29.58 609 ALA A N 1
ATOM 4496 C CA . ALA A 1 609 ? -7.743 14.907 33.887 1.00 29.58 609 ALA A CA 1
ATOM 4497 C C . ALA A 1 609 ? -7.326 14.217 35.192 1.00 29.58 609 ALA A C 1
ATOM 4499 O O . ALA A 1 609 ? -7.297 12.990 35.254 1.00 29.58 609 ALA A O 1
ATOM 4500 N N . GLN A 1 610 ? -6.860 15.029 36.143 1.00 27.62 610 GLN A N 1
ATOM 4501 C CA . GLN A 1 610 ? -6.282 14.684 37.444 1.00 27.62 610 GLN A CA 1
ATOM 4502 C C . GLN A 1 610 ? -6.559 13.241 37.889 1.00 27.62 610 GLN A C 1
ATOM 4504 O O . GLN A 1 610 ? -7.599 12.928 38.464 1.00 27.62 610 GLN A O 1
ATOM 4509 N N . ALA A 1 611 ? -5.587 12.363 37.638 1.00 27.45 611 ALA A N 1
ATOM 4510 C CA . ALA A 1 611 ? -5.584 11.016 38.176 1.00 27.45 611 ALA A CA 1
ATOM 4511 C C . ALA A 1 611 ? -5.317 11.097 39.686 1.00 27.45 611 ALA A C 1
ATOM 4513 O O . ALA A 1 611 ? -4.171 11.212 40.126 1.00 27.45 611 ALA A O 1
ATOM 4514 N N . GLN A 1 612 ? -6.379 11.052 40.491 1.00 28.88 612 GLN A N 1
ATOM 4515 C CA . GLN A 1 612 ? -6.259 10.645 41.886 1.00 28.88 612 GLN A CA 1
ATOM 4516 C C . GLN A 1 612 ? -5.773 9.194 41.915 1.00 28.88 612 GLN A C 1
ATOM 4518 O O . GLN A 1 612 ? -6.361 8.309 41.295 1.00 28.88 612 GLN A O 1
ATOM 4523 N N . GLN A 1 613 ? -4.658 8.986 42.614 1.00 29.36 613 GLN A N 1
ATOM 4524 C CA . GLN A 1 613 ? -4.044 7.690 42.871 1.00 29.36 613 GLN A CA 1
ATOM 4525 C C . GLN A 1 613 ? -5.076 6.718 43.456 1.00 29.36 613 GLN A C 1
ATOM 4527 O O . GLN A 1 613 ? -5.411 6.792 44.635 1.00 29.36 613 GLN A O 1
ATOM 4532 N N . ALA A 1 614 ? -5.545 5.780 42.638 1.00 28.52 614 ALA A N 1
ATOM 4533 C CA . ALA A 1 614 ? -6.217 4.579 43.105 1.00 28.52 614 ALA A CA 1
ATOM 4534 C C . ALA A 1 614 ? -5.243 3.412 42.932 1.00 28.52 614 ALA A C 1
ATOM 4536 O O . ALA A 1 614 ? -4.797 3.116 41.825 1.00 28.52 614 ALA A O 1
ATOM 4537 N N . GLN A 1 615 ? -4.882 2.805 44.061 1.00 26.08 615 GLN A N 1
ATOM 4538 C CA . GLN A 1 615 ? -4.017 1.636 44.156 1.00 26.08 615 GLN A CA 1
ATOM 4539 C C . GLN A 1 615 ? -4.468 0.534 43.192 1.00 26.08 615 GLN A C 1
ATOM 4541 O O . GLN A 1 615 ? -5.641 0.156 43.150 1.00 26.08 615 GLN A O 1
ATOM 4546 N N . GLU A 1 616 ? -3.507 0.017 42.429 1.00 28.50 616 GLU A N 1
ATOM 4547 C CA . GLU A 1 616 ? -3.692 -1.090 41.501 1.00 28.50 616 GLU A CA 1
ATOM 4548 C C . GLU A 1 616 ? -4.213 -2.324 42.243 1.00 28.50 616 GLU A C 1
ATOM 4550 O O . GLU A 1 616 ? -3.497 -2.999 42.979 1.00 28.50 616 GLU A O 1
ATOM 4555 N N . THR A 1 617 ? -5.485 -2.643 42.020 1.00 26.08 617 THR A N 1
ATOM 4556 C CA . THR A 1 617 ? -5.984 -4.002 42.225 1.00 26.08 617 THR A CA 1
ATOM 4557 C C . THR A 1 617 ? -5.648 -4.786 40.954 1.00 26.08 617 THR A C 1
ATOM 4559 O O . THR A 1 617 ? -5.918 -4.271 39.863 1.00 26.08 617 THR A O 1
ATOM 4562 N N . PRO A 1 618 ? -5.056 -5.993 41.034 1.00 26.05 618 PRO A N 1
ATOM 4563 C CA . PRO A 1 618 ? -4.582 -6.696 39.852 1.00 26.05 618 PRO A CA 1
ATOM 4564 C C . PRO A 1 618 ? -5.752 -6.963 38.907 1.00 26.05 618 PRO A C 1
ATOM 4566 O O . PRO A 1 618 ? -6.680 -7.711 39.228 1.00 26.05 618 PRO A O 1
ATOM 4569 N N . ARG A 1 619 ? -5.719 -6.330 37.728 1.00 30.78 619 ARG A N 1
ATOM 4570 C CA . ARG A 1 619 ? -6.652 -6.645 36.648 1.00 30.78 619 ARG A CA 1
ATOM 4571 C C . ARG A 1 619 ? -6.384 -8.087 36.242 1.00 30.78 619 ARG A C 1
ATOM 4573 O O . ARG A 1 619 ? -5.300 -8.407 35.762 1.00 30.78 619 ARG A O 1
ATOM 4580 N N . ARG A 1 620 ? -7.378 -8.952 36.453 1.00 25.30 620 ARG A N 1
ATOM 4581 C CA . ARG A 1 620 ? -7.406 -10.297 35.876 1.00 25.30 620 ARG A CA 1
ATOM 4582 C C . ARG A 1 620 ? -7.144 -10.170 34.380 1.00 25.30 620 ARG A C 1
ATOM 4584 O O . ARG A 1 620 ? -7.890 -9.493 33.676 1.00 25.30 620 ARG A O 1
ATOM 4591 N N . GLU A 1 621 ? -6.076 -10.816 33.942 1.00 24.50 621 GLU A N 1
ATOM 4592 C CA . GLU A 1 621 ? -5.737 -11.041 32.548 1.00 24.50 621 GLU A CA 1
ATOM 4593 C C . GLU A 1 621 ? -6.977 -11.611 31.843 1.00 24.50 621 GLU A C 1
ATOM 4595 O O . GLU A 1 621 ? -7.412 -12.735 32.111 1.00 24.50 621 GLU A O 1
ATOM 4600 N N . VAL A 1 622 ? -7.624 -10.799 31.005 1.00 26.73 622 VAL A N 1
ATOM 4601 C CA . VAL A 1 622 ? -8.690 -11.286 30.134 1.00 26.73 622 VAL A CA 1
ATOM 4602 C C . VAL A 1 622 ? -7.985 -12.100 29.066 1.00 26.73 622 VAL A C 1
ATOM 4604 O O . VAL A 1 622 ? -7.414 -11.553 28.125 1.00 26.73 622 VAL A O 1
ATOM 4607 N N . GLN A 1 623 ? -7.977 -13.420 29.247 1.00 21.61 623 GLN A N 1
ATOM 4608 C CA . GLN A 1 623 ? -7.606 -14.335 28.184 1.00 21.61 623 GLN A CA 1
ATOM 4609 C C . GLN A 1 623 ? -8.527 -14.060 26.998 1.00 21.61 623 GLN A C 1
ATOM 4611 O O . GLN A 1 623 ? -9.727 -14.335 27.056 1.00 21.61 623 GLN A O 1
ATOM 4616 N N . TRP A 1 624 ? -7.958 -13.510 25.926 1.00 29.03 624 TRP A N 1
ATOM 4617 C CA . TRP A 1 624 ? -8.568 -13.560 24.609 1.00 29.03 624 TRP A CA 1
ATOM 4618 C C . TRP A 1 624 ? -8.991 -15.005 24.359 1.00 29.03 624 TRP A C 1
ATOM 4620 O O . TRP A 1 624 ? -8.176 -15.931 24.406 1.00 29.03 624 TRP A O 1
ATOM 4630 N N . VAL A 1 625 ? -10.295 -15.203 24.199 1.00 27.34 625 VAL A N 1
ATOM 4631 C CA . VAL A 1 625 ? -10.882 -16.511 23.947 1.00 27.34 625 VAL A CA 1
ATOM 4632 C C . VAL A 1 625 ? -10.196 -17.112 22.719 1.00 27.34 625 VAL A C 1
ATOM 4634 O O . VAL A 1 625 ? -10.064 -16.465 21.685 1.00 27.34 625 VAL A O 1
ATOM 4637 N N . ARG A 1 626 ? -9.721 -18.349 22.891 1.00 25.86 626 ARG A N 1
ATOM 4638 C CA . ARG A 1 626 ? -9.079 -19.224 21.901 1.00 25.86 626 ARG A CA 1
ATOM 4639 C C . ARG A 1 626 ? -9.534 -18.982 20.450 1.00 25.86 626 ARG A C 1
ATOM 4641 O O . ARG A 1 626 ? -10.713 -19.136 20.141 1.00 25.86 626 ARG A O 1
ATOM 4648 N N . LEU A 1 627 ? -8.563 -18.789 19.551 1.00 25.31 627 LEU A N 1
ATOM 4649 C CA . LEU A 1 627 ? -8.681 -19.130 18.127 1.00 25.31 627 LEU A CA 1
ATOM 4650 C C . LEU A 1 627 ? -9.169 -20.585 18.004 1.00 25.31 627 LEU A C 1
ATOM 4652 O O . LEU A 1 627 ? -8.499 -21.505 18.476 1.00 25.31 627 LEU A O 1
ATOM 4656 N N . GLY A 1 628 ? -10.358 -20.780 17.424 1.00 28.91 628 GLY A N 1
ATOM 4657 C CA . GLY A 1 628 ? -10.952 -22.109 17.234 1.00 28.91 628 GLY A CA 1
ATOM 4658 C C . GLY A 1 628 ? -12.484 -22.213 17.222 1.00 28.91 628 GLY A C 1
ATOM 4659 O O . GLY A 1 628 ? -12.985 -23.314 17.423 1.00 28.91 628 GLY A O 1
ATOM 4660 N N . TYR A 1 629 ? -13.248 -21.133 17.011 1.00 29.20 629 TYR A N 1
ATOM 4661 C CA . TYR A 1 629 ? -14.719 -21.204 16.967 1.00 29.20 629 TYR A CA 1
ATOM 4662 C C . TYR A 1 629 ? -15.344 -20.288 15.893 1.00 29.20 629 TYR A C 1
ATOM 4664 O O . TYR A 1 629 ? -16.182 -19.451 16.193 1.00 29.20 629 TYR A O 1
ATOM 4672 N N . TYR A 1 630 ? -15.049 -20.528 14.614 1.00 35.81 630 TYR A N 1
ATOM 4673 C CA . TYR A 1 630 ? -16.171 -20.632 13.676 1.00 35.81 630 TYR A CA 1
ATOM 4674 C C . TYR A 1 630 ? -16.600 -22.097 13.735 1.00 35.81 630 TYR A C 1
ATOM 4676 O O . TYR A 1 630 ? -16.203 -22.909 12.906 1.00 35.81 630 TYR A O 1
ATOM 4684 N N . LYS A 1 631 ? -17.375 -22.480 14.763 1.00 34.72 631 LYS A N 1
ATOM 4685 C CA . LYS A 1 631 ? -18.315 -23.573 14.496 1.00 34.72 631 LYS A CA 1
ATOM 4686 C C . LYS A 1 631 ? -19.156 -23.054 13.340 1.00 34.72 631 LYS A C 1
ATOM 4688 O O . LYS A 1 631 ? -19.564 -21.895 13.383 1.00 34.72 631 LYS A O 1
ATOM 4693 N N . GLU A 1 632 ? -19.411 -23.874 12.334 1.00 38.59 632 GLU A N 1
ATOM 4694 C CA . GLU A 1 632 ? -20.599 -23.689 11.513 1.00 38.59 632 GLU A CA 1
ATOM 4695 C C . GLU A 1 632 ? -21.783 -23.631 12.495 1.00 38.59 632 GLU A C 1
ATOM 4697 O O . GLU A 1 632 ? -22.274 -24.650 12.978 1.00 38.59 632 GLU A O 1
ATOM 4702 N N . ILE A 1 633 ? -22.142 -22.427 12.951 1.00 55.03 633 ILE A N 1
ATOM 4703 C CA . ILE A 1 633 ? -23.330 -22.198 13.757 1.00 55.03 633 ILE A CA 1
ATOM 4704 C C . ILE A 1 633 ? -24.426 -22.135 12.721 1.00 55.03 633 ILE A C 1
ATOM 4706 O O . ILE A 1 633 ? -24.705 -21.093 12.131 1.00 55.03 633 ILE A O 1
ATOM 4710 N N . THR A 1 634 ? -24.954 -23.307 12.423 1.00 61.50 634 THR A N 1
ATOM 4711 C CA . THR A 1 634 ? -25.982 -23.437 11.421 1.00 61.50 634 THR A CA 1
ATOM 4712 C C . THR A 1 634 ? -27.321 -23.021 12.059 1.00 61.50 634 THR A C 1
ATOM 4714 O O . THR A 1 634 ? -27.549 -23.288 13.252 1.00 61.50 634 THR A O 1
ATOM 4717 N N . PRO A 1 635 ? -28.217 -22.330 11.327 1.00 76.31 635 PRO A N 1
ATOM 4718 C CA . PRO A 1 635 ? -29.502 -21.869 11.864 1.00 76.31 635 PRO A CA 1
ATOM 4719 C C . PRO A 1 635 ? -30.338 -22.976 12.528 1.00 76.31 635 PRO A C 1
ATOM 4721 O O . PRO A 1 635 ? -31.188 -22.701 13.380 1.00 76.31 635 PRO A O 1
ATOM 4724 N N . GLU A 1 636 ? -30.089 -24.240 12.189 1.00 77.81 636 GLU A N 1
ATOM 4725 C CA . GLU A 1 636 ? -30.747 -25.450 12.690 1.00 77.81 636 GLU A CA 1
ATOM 4726 C C . GLU A 1 636 ? -30.728 -25.558 14.219 1.00 77.81 636 GLU A C 1
ATOM 4728 O O . GLU A 1 636 ? -31.652 -26.150 14.785 1.00 77.81 636 GLU A O 1
ATOM 4733 N N . ARG A 1 637 ? -29.771 -24.924 14.918 1.00 85.12 637 ARG A N 1
ATOM 4734 C CA . ARG A 1 637 ? -29.771 -24.890 16.395 1.00 85.12 637 ARG A CA 1
ATOM 4735 C C . ARG A 1 637 ? -31.035 -24.258 16.988 1.00 85.12 637 ARG A C 1
ATOM 4737 O O . ARG A 1 637 ? -31.409 -24.575 18.115 1.00 85.12 637 ARG A O 1
ATOM 4744 N N . TRP A 1 638 ? -31.721 -23.403 16.228 1.00 91.00 638 TRP A N 1
ATOM 4745 C CA . TRP A 1 638 ? -32.978 -22.778 16.644 1.00 91.00 638 TRP A CA 1
ATOM 4746 C C . TRP A 1 638 ? -34.224 -23.510 16.154 1.00 91.00 638 TRP A C 1
ATOM 4748 O O . TRP A 1 638 ? -35.326 -23.147 16.567 1.00 91.00 638 TRP A O 1
ATOM 4758 N N . LYS A 1 639 ? -34.083 -24.570 15.345 1.00 90.00 639 LYS A N 1
ATOM 4759 C CA . LYS A 1 639 ? -35.208 -25.260 14.698 1.00 90.00 639 LYS A CA 1
ATOM 4760 C C . LYS A 1 639 ? -36.296 -25.660 15.691 1.00 90.00 639 LYS A C 1
ATOM 4762 O O . LYS A 1 639 ? -37.460 -25.360 15.463 1.00 90.00 639 LYS A O 1
ATOM 4767 N N . ALA A 1 640 ? -35.927 -26.269 16.820 1.00 91.75 640 ALA A N 1
ATOM 4768 C CA . ALA A 1 640 ? -36.894 -26.698 17.833 1.00 91.75 640 ALA A CA 1
ATOM 4769 C C . ALA A 1 640 ? -37.705 -25.525 18.413 1.00 91.75 640 ALA A C 1
ATOM 4771 O O . ALA A 1 640 ? -38.909 -25.647 18.633 1.00 91.75 640 ALA A O 1
ATOM 4772 N N . ARG A 1 641 ? -37.066 -24.369 18.628 1.00 92.94 641 ARG A N 1
ATOM 4773 C CA . ARG A 1 641 ? -37.740 -23.169 19.141 1.00 92.94 641 ARG A CA 1
ATOM 4774 C C . ARG A 1 641 ? -38.633 -22.526 18.081 1.00 92.94 641 ARG A C 1
ATOM 4776 O O . ARG A 1 641 ? -39.738 -22.103 18.406 1.00 92.94 641 ARG A O 1
ATOM 4783 N N . VAL A 1 642 ? -38.187 -22.508 16.826 1.00 94.12 642 VAL A N 1
ATOM 4784 C CA . VAL A 1 642 ? -38.984 -22.051 15.677 1.00 94.12 642 VAL A CA 1
ATOM 4785 C C . VAL A 1 642 ? -40.218 -22.931 15.482 1.00 94.12 642 VAL A C 1
ATOM 4787 O O . VAL A 1 642 ? -41.323 -22.413 15.350 1.00 94.12 642 VAL A O 1
ATOM 4790 N N . ASP A 1 643 ? -40.065 -24.253 15.539 1.00 93.88 643 ASP A N 1
ATOM 4791 C CA . ASP A 1 643 ? -41.181 -25.192 15.398 1.00 93.88 643 ASP A CA 1
ATOM 4792 C C . ASP A 1 643 ? -42.202 -25.025 16.538 1.00 93.88 643 ASP A C 1
ATOM 4794 O O . ASP A 1 643 ? -43.407 -25.058 16.296 1.00 93.88 643 ASP A O 1
ATOM 4798 N N . GLN A 1 644 ? -41.749 -24.753 17.769 1.00 93.44 644 GLN A N 1
ATOM 4799 C CA . GLN A 1 644 ? -42.645 -24.417 18.884 1.00 93.44 644 GLN A CA 1
ATOM 4800 C C . GLN A 1 644 ? -43.416 -23.110 18.660 1.00 93.44 644 GLN A C 1
ATOM 4802 O O . GLN A 1 644 ? -44.592 -23.039 19.016 1.00 93.44 644 GLN A O 1
ATOM 4807 N N . MET A 1 645 ? -42.782 -22.079 18.091 1.00 93.38 645 MET A N 1
ATOM 4808 C CA . MET A 1 645 ? -43.471 -20.830 17.742 1.00 93.38 645 MET A CA 1
ATOM 4809 C C . MET A 1 645 ? -44.558 -21.080 16.691 1.00 93.38 645 MET A C 1
ATOM 4811 O O . MET A 1 645 ? -45.697 -20.669 16.887 1.00 93.38 645 MET A O 1
ATOM 4815 N N . LEU A 1 646 ? -44.245 -21.836 15.637 1.00 92.62 646 LEU A N 1
ATOM 4816 C CA . LEU A 1 646 ? -45.199 -22.163 14.569 1.00 92.62 646 LEU A CA 1
ATOM 4817 C C . LEU A 1 646 ? -46.356 -23.055 15.052 1.00 92.62 646 LEU A C 1
ATOM 4819 O O . LEU A 1 646 ? -47.502 -22.887 14.630 1.00 92.62 646 LEU A O 1
ATOM 4823 N N . ALA A 1 647 ? -46.088 -23.982 15.975 1.00 92.00 647 ALA A N 1
ATOM 4824 C CA . ALA A 1 647 ? -47.135 -24.788 16.599 1.00 92.00 647 ALA A CA 1
ATOM 4825 C C . ALA A 1 647 ? -48.101 -23.926 17.432 1.00 92.00 647 ALA A C 1
ATOM 4827 O O . ALA A 1 647 ? -49.308 -24.164 17.412 1.00 92.00 647 ALA A O 1
ATOM 4828 N N . ARG A 1 648 ? -47.591 -22.896 18.127 1.00 88.31 648 ARG A N 1
ATOM 4829 C CA . ARG A 1 648 ? -48.439 -21.914 18.825 1.00 88.31 648 ARG A CA 1
ATOM 4830 C C . ARG A 1 648 ? -49.256 -21.086 17.846 1.00 88.31 648 ARG A C 1
ATOM 4832 O O . ARG A 1 648 ? -50.442 -20.916 18.082 1.00 88.31 648 ARG A O 1
ATOM 4839 N N . ASP A 1 649 ? -48.680 -20.666 16.723 1.00 87.88 649 ASP A N 1
ATOM 4840 C CA . ASP A 1 649 ? -49.419 -19.915 15.699 1.00 87.88 649 ASP A CA 1
ATOM 4841 C C . ASP A 1 649 ? -50.604 -20.704 15.138 1.00 87.88 649 ASP A C 1
ATOM 4843 O O . ASP A 1 649 ? -51.666 -20.139 14.896 1.00 87.88 649 ASP A O 1
ATOM 4847 N N . THR A 1 650 ? -50.451 -22.022 14.995 1.00 84.88 650 THR A N 1
ATOM 4848 C CA . THR A 1 650 ? -51.543 -22.909 14.560 1.00 84.88 650 THR A CA 1
ATOM 4849 C C . THR A 1 650 ? -52.695 -22.931 15.572 1.00 84.88 650 THR A C 1
ATOM 4851 O O . THR A 1 650 ? -53.851 -23.095 15.192 1.00 84.88 650 THR A O 1
ATOM 4854 N N . LYS A 1 651 ? -52.393 -22.754 16.862 1.00 83.00 651 LYS A N 1
ATOM 4855 C CA . LYS A 1 651 ? -53.384 -22.738 17.943 1.00 83.00 651 LYS A CA 1
ATOM 4856 C C . LYS A 1 651 ? -54.009 -21.357 18.142 1.00 83.00 651 LYS A C 1
ATOM 4858 O O . LYS A 1 651 ? -55.222 -21.254 18.285 1.00 83.00 651 LYS A O 1
ATOM 4863 N N . ASP A 1 652 ? -53.179 -20.321 18.157 1.00 82.75 652 ASP A N 1
ATOM 4864 C CA . ASP A 1 652 ? -53.564 -18.969 18.563 1.00 82.75 652 ASP A CA 1
ATOM 4865 C C . ASP A 1 652 ? -53.999 -18.099 17.370 1.00 82.75 652 ASP A C 1
ATOM 4867 O O . ASP A 1 652 ? -54.593 -17.046 17.578 1.00 82.75 652 ASP A O 1
ATOM 4871 N N . SER A 1 653 ? -53.734 -18.544 16.131 1.00 82.50 653 SER A N 1
ATOM 4872 C CA . SER A 1 653 ? -54.111 -17.879 14.872 1.00 82.50 653 SER A CA 1
ATOM 4873 C C . SER A 1 653 ? -53.804 -16.373 14.875 1.00 82.50 653 SER A C 1
ATOM 4875 O O . SER A 1 653 ? -54.725 -15.554 14.823 1.00 82.50 653 SER A O 1
ATOM 4877 N N . PRO A 1 654 ? -52.518 -15.982 14.969 1.00 81.62 654 PRO A N 1
ATOM 4878 C CA . PRO A 1 654 ? -52.135 -14.582 15.094 1.00 81.62 654 PRO A CA 1
ATOM 4879 C C . PRO A 1 654 ? -52.637 -13.748 13.910 1.00 81.62 654 PRO A C 1
ATOM 4881 O O . PRO A 1 654 ? -52.631 -14.202 12.762 1.00 81.62 654 PRO A O 1
ATOM 4884 N N . ALA A 1 655 ? -53.051 -12.512 14.200 1.00 75.19 655 ALA A N 1
ATOM 4885 C CA . ALA A 1 655 ? -53.528 -11.577 13.190 1.00 75.19 655 ALA A CA 1
ATOM 4886 C C . ALA A 1 655 ? -52.456 -11.330 12.115 1.00 75.19 655 ALA A C 1
ATOM 4888 O O . ALA A 1 655 ? -51.275 -11.150 12.419 1.00 75.19 655 ALA A O 1
ATOM 4889 N N . LYS A 1 656 ? -52.877 -11.319 10.849 1.00 81.62 656 LYS A N 1
ATOM 4890 C CA . LYS A 1 656 ? -52.026 -10.892 9.733 1.00 81.62 656 LYS A CA 1
ATOM 4891 C C . LYS A 1 656 ? -52.012 -9.365 9.670 1.00 81.62 656 LYS A C 1
ATOM 4893 O O . LYS A 1 656 ? -52.966 -8.739 10.116 1.00 81.62 656 LYS A O 1
ATOM 4898 N N . GLU A 1 657 ? -50.949 -8.787 9.114 1.00 81.56 657 GLU A N 1
ATOM 4899 C CA . GLU A 1 657 ? -50.828 -7.329 8.911 1.00 81.56 657 GLU A CA 1
ATOM 4900 C C . GLU A 1 657 ? -50.798 -6.495 10.208 1.00 81.56 657 GLU A C 1
ATOM 4902 O O . GLU A 1 657 ? -51.150 -5.322 10.207 1.00 81.56 657 GLU A O 1
ATOM 4907 N N . GLY A 1 658 ? -50.331 -7.087 11.317 1.00 85.31 658 GLY A N 1
ATOM 4908 C CA . GLY A 1 658 ? -50.069 -6.392 12.587 1.00 85.31 658 GLY A CA 1
ATOM 4909 C C . GLY A 1 658 ? -48.598 -6.010 12.808 1.00 85.31 658 GLY A C 1
ATOM 4910 O O . GLY A 1 658 ? -47.725 -6.326 11.994 1.00 85.31 658 GLY A O 1
ATOM 4911 N N . VAL A 1 659 ? -48.304 -5.376 13.952 1.00 95.06 659 VAL A N 1
ATOM 4912 C CA . VAL A 1 659 ? -46.928 -5.024 14.350 1.00 95.06 659 VAL A CA 1
ATOM 4913 C C . VAL A 1 659 ? -46.204 -6.252 14.906 1.00 95.06 659 VAL A C 1
ATOM 4915 O O . VAL A 1 659 ? -46.623 -6.860 15.894 1.00 95.06 659 VAL A O 1
ATOM 4918 N N . LEU A 1 660 ? -45.077 -6.611 14.301 1.00 96.94 660 LEU A N 1
ATOM 4919 C CA . LEU A 1 660 ? -44.300 -7.793 14.665 1.00 96.94 660 LEU A CA 1
ATOM 4920 C C . LEU A 1 660 ? -42.953 -7.385 15.253 1.00 96.94 660 LEU A C 1
ATOM 4922 O O . LEU A 1 660 ? -42.217 -6.608 14.663 1.00 96.94 660 LEU A O 1
ATOM 4926 N N . PHE A 1 661 ? -42.595 -7.943 16.401 1.00 98.12 661 PHE A N 1
ATOM 4927 C CA . PHE A 1 661 ? -41.286 -7.733 17.009 1.00 98.12 661 PHE A CA 1
ATOM 4928 C C . PHE A 1 661 ? -40.389 -8.934 16.695 1.00 98.12 661 PHE A C 1
ATOM 4930 O O . PHE A 1 661 ? -40.741 -10.061 17.043 1.00 98.12 661 PHE A O 1
ATOM 4937 N N . ALA A 1 662 ? -39.235 -8.720 16.062 1.00 97.50 662 ALA A N 1
ATOM 4938 C CA . ALA A 1 662 ? -38.318 -9.778 15.626 1.00 97.50 662 ALA A CA 1
ATOM 4939 C C . ALA A 1 662 ? -36.867 -9.511 16.043 1.00 97.50 662 ALA A C 1
ATOM 4941 O O . ALA A 1 662 ? -36.438 -8.366 16.166 1.00 97.50 662 ALA A O 1
ATOM 4942 N N . GLY A 1 663 ? -36.096 -10.588 16.213 1.00 94.62 663 GLY A N 1
ATOM 4943 C CA . GLY A 1 663 ? -34.664 -10.519 16.493 1.00 94.62 663 GLY A CA 1
ATOM 4944 C C . GLY A 1 663 ? -34.268 -11.297 17.743 1.00 94.62 663 GLY A C 1
ATOM 4945 O O . GLY A 1 663 ? -34.753 -12.408 17.938 1.00 94.62 663 GLY A O 1
ATOM 4946 N N . SER A 1 664 ? -33.372 -10.756 18.567 1.00 94.19 664 SER A N 1
ATOM 4947 C CA . SER A 1 664 ? -32.695 -11.501 19.632 1.00 94.19 664 SER A CA 1
ATOM 4948 C C . SER A 1 664 ? -33.385 -11.382 21.009 1.00 94.19 664 SER A C 1
ATOM 4950 O O . SER A 1 664 ? -34.608 -11.247 21.124 1.00 94.19 664 SER A O 1
ATOM 4952 N N . ALA A 1 665 ? -32.616 -11.491 22.096 1.00 91.56 665 ALA A N 1
ATOM 4953 C CA . ALA A 1 665 ? -33.124 -11.712 23.448 1.00 91.56 665 ALA A CA 1
ATOM 4954 C C . ALA A 1 665 ? -33.904 -10.531 24.042 1.00 91.56 665 ALA A C 1
ATOM 4956 O O . ALA A 1 665 ? -34.846 -10.757 24.799 1.00 91.56 665 ALA A O 1
ATOM 4957 N N . THR A 1 666 ? -33.581 -9.290 23.665 1.00 93.88 666 THR A N 1
ATOM 4958 C CA . THR A 1 666 ? -34.356 -8.108 24.095 1.00 93.88 666 THR A CA 1
ATOM 4959 C C . THR A 1 666 ? -35.804 -8.212 23.646 1.00 93.88 666 THR A C 1
ATOM 4961 O O . THR A 1 666 ? -36.712 -7.974 24.431 1.00 93.88 666 THR A O 1
ATOM 4964 N N . ILE A 1 667 ? -36.019 -8.632 22.398 1.00 96.69 667 ILE A N 1
ATOM 4965 C CA . ILE A 1 667 ? -37.357 -8.842 21.853 1.00 96.69 667 ILE A CA 1
ATOM 4966 C C . ILE A 1 667 ? -38.010 -10.034 22.534 1.00 96.69 667 ILE A C 1
ATOM 4968 O O . ILE A 1 667 ? -39.147 -9.932 22.980 1.00 96.69 667 ILE A O 1
ATOM 4972 N N . ALA A 1 668 ? -37.278 -11.142 22.674 1.00 94.12 668 ALA A N 1
ATOM 4973 C CA . ALA A 1 668 ? -37.802 -12.357 23.292 1.00 94.12 668 ALA A CA 1
ATOM 4974 C C . ALA A 1 668 ? -38.305 -12.132 24.732 1.00 94.12 668 ALA A C 1
ATOM 4976 O O . ALA A 1 668 ? -39.226 -12.823 25.162 1.00 94.12 668 ALA A O 1
ATOM 4977 N N . GLY A 1 669 ? -37.699 -11.191 25.464 1.00 92.06 669 GLY A N 1
ATOM 4978 C CA . GLY A 1 669 ? -38.059 -10.834 26.838 1.00 92.06 669 GLY A CA 1
ATOM 4979 C C . GLY A 1 669 ? -39.054 -9.677 26.985 1.00 92.06 669 GLY A C 1
ATOM 4980 O O . GLY A 1 669 ? -39.416 -9.356 28.112 1.00 92.06 669 GLY A O 1
ATOM 4981 N N . TRP A 1 670 ? -39.493 -9.041 25.894 1.00 96.19 670 TRP A N 1
ATOM 4982 C CA . TRP A 1 670 ? -40.359 -7.860 25.960 1.00 96.19 670 TRP A CA 1
ATOM 4983 C C . TRP A 1 670 ? -41.835 -8.252 26.145 1.00 96.19 670 TRP A C 1
ATOM 4985 O O . TRP A 1 670 ? -42.405 -8.956 25.305 1.00 96.19 670 TRP A O 1
ATOM 4995 N N . ASP A 1 671 ? -42.483 -7.770 27.212 1.00 95.81 671 ASP A N 1
ATOM 4996 C CA . ASP A 1 671 ? -43.924 -7.973 27.440 1.00 95.81 671 ASP A CA 1
ATOM 4997 C C . ASP A 1 671 ? -44.768 -7.057 26.540 1.00 95.81 671 ASP A C 1
ATOM 4999 O O . ASP A 1 671 ? -45.220 -5.974 26.921 1.00 95.81 671 ASP A O 1
ATOM 5003 N N . LEU A 1 672 ? -44.968 -7.491 25.298 1.00 94.69 672 LEU A N 1
ATOM 5004 C CA . LEU A 1 672 ? -45.633 -6.667 24.292 1.00 94.69 672 LEU A CA 1
ATOM 5005 C C . LEU A 1 672 ? -47.109 -6.389 24.614 1.00 94.69 672 LEU A C 1
ATOM 5007 O O . LEU A 1 672 ? -47.613 -5.335 24.241 1.00 94.69 672 LEU A O 1
ATOM 5011 N N . LYS A 1 673 ? -47.798 -7.278 25.344 1.00 92.00 673 LYS A N 1
ATOM 5012 C CA . LYS A 1 673 ? -49.202 -7.051 25.735 1.00 92.00 673 LYS A CA 1
ATOM 5013 C C . LYS A 1 673 ? -49.320 -5.932 26.761 1.00 92.00 673 LYS A C 1
ATOM 5015 O O . LYS A 1 673 ? -50.296 -5.188 26.732 1.00 92.00 673 LYS A O 1
ATOM 5020 N N . HIS A 1 674 ? -48.336 -5.814 27.648 1.00 94.75 674 HIS A N 1
ATOM 5021 C CA . HIS A 1 674 ? -48.280 -4.728 28.613 1.00 94.75 674 HIS A CA 1
ATOM 5022 C C . HIS A 1 674 ? -47.894 -3.396 27.955 1.00 94.75 674 HIS A C 1
ATOM 5024 O O . HIS A 1 674 ? -48.575 -2.391 28.155 1.00 94.75 674 HIS A O 1
ATOM 5030 N N . TYR A 1 675 ? -46.829 -3.382 27.146 1.00 95.75 675 TYR A N 1
ATOM 5031 C CA . TYR A 1 675 ? -46.264 -2.133 26.621 1.00 95.75 675 TYR A CA 1
ATOM 5032 C C . TYR A 1 675 ? -46.906 -1.645 25.311 1.00 95.75 675 TYR A C 1
ATOM 5034 O O . TYR A 1 675 ? -46.924 -0.438 25.069 1.00 95.75 675 TYR A O 1
ATOM 5042 N N . PHE A 1 676 ? -47.467 -2.533 24.484 1.00 94.75 676 PHE A N 1
ATOM 5043 C CA . PHE A 1 676 ? -48.015 -2.231 23.149 1.00 94.75 676 PHE A CA 1
ATOM 5044 C C . PHE A 1 676 ? -49.421 -2.838 22.907 1.00 94.75 676 PHE A C 1
ATOM 5046 O O . PHE A 1 676 ? -49.658 -3.421 21.842 1.00 94.75 676 PHE A O 1
ATOM 5053 N N . PRO A 1 677 ? -50.378 -2.723 23.855 1.00 91.81 677 PRO A N 1
ATOM 5054 C CA . PRO A 1 677 ? -51.692 -3.370 23.747 1.00 91.81 677 PRO A CA 1
ATOM 5055 C C . PRO A 1 677 ? -52.507 -2.947 22.512 1.00 91.81 677 PRO A C 1
ATOM 5057 O O . PRO A 1 677 ? -53.356 -3.705 22.049 1.00 91.81 677 PRO A O 1
ATOM 5060 N N . GLU A 1 678 ? -52.253 -1.763 21.954 1.00 88.44 678 GLU A N 1
ATOM 5061 C CA . GLU A 1 678 ? -53.023 -1.167 20.855 1.00 88.44 678 GLU A CA 1
ATOM 5062 C C . GLU A 1 678 ? -52.625 -1.637 19.438 1.00 88.44 678 GLU A C 1
ATOM 5064 O O . GLU A 1 678 ? -53.261 -1.247 18.451 1.00 88.44 678 GLU A O 1
ATOM 5069 N N . TYR A 1 679 ? -51.574 -2.457 19.313 1.00 85.81 679 TYR A N 1
ATOM 5070 C CA . TYR A 1 679 ? -51.008 -2.855 18.013 1.00 85.81 679 TYR A CA 1
ATOM 5071 C C . TYR A 1 679 ? -51.183 -4.336 17.660 1.00 85.81 679 TYR A C 1
ATOM 5073 O O . TYR A 1 679 ? -50.672 -4.769 16.629 1.00 85.81 679 TYR A O 1
ATOM 5081 N N . GLY A 1 680 ? -51.882 -5.122 18.491 1.00 81.31 680 GLY A N 1
ATOM 5082 C CA . GLY A 1 680 ? -52.087 -6.554 18.227 1.00 81.31 680 GLY A CA 1
ATOM 5083 C C . GLY A 1 680 ? -50.764 -7.302 18.023 1.00 81.31 680 GLY A C 1
ATOM 5084 O O . GLY A 1 680 ? -50.627 -8.093 17.095 1.00 81.31 680 GLY A O 1
ATOM 5085 N N . THR A 1 681 ? -49.763 -6.983 18.846 1.00 91.31 681 THR A N 1
ATOM 5086 C CA . THR A 1 681 ? -48.363 -7.328 18.584 1.00 91.31 681 THR A CA 1
ATOM 5087 C C . THR A 1 681 ? -48.066 -8.819 18.620 1.00 91.31 681 THR A C 1
ATOM 5089 O O . THR A 1 681 ? -48.571 -9.543 19.483 1.00 91.31 681 THR A O 1
ATOM 5092 N N . ILE A 1 682 ? -47.120 -9.244 17.787 1.00 91.69 682 ILE A N 1
ATOM 5093 C CA . ILE A 1 682 ? -46.611 -10.617 17.761 1.00 91.69 682 ILE A CA 1
ATOM 5094 C C . ILE A 1 682 ? -45.124 -10.627 18.121 1.00 91.69 682 ILE A C 1
ATOM 5096 O O . ILE A 1 682 ? -44.336 -9.880 17.546 1.00 91.69 682 ILE A O 1
ATOM 5100 N N . ASN A 1 683 ? -44.725 -11.507 19.043 1.00 94.38 683 ASN A N 1
ATOM 5101 C CA . ASN A 1 683 ? -43.325 -11.680 19.430 1.00 94.38 683 ASN A CA 1
ATOM 5102 C C . ASN A 1 683 ? -42.669 -12.834 18.642 1.00 94.38 683 ASN A C 1
ATOM 5104 O O . ASN A 1 683 ? -43.109 -13.988 18.711 1.00 94.38 683 ASN A O 1
ATOM 5108 N N . ARG A 1 684 ? -41.610 -12.515 17.894 1.00 95.31 684 ARG A N 1
ATOM 5109 C CA . ARG A 1 684 ? -40.733 -13.431 17.140 1.00 95.31 684 ARG A CA 1
ATOM 5110 C C . ARG A 1 684 ? -39.269 -13.310 17.571 1.00 95.31 684 ARG A C 1
ATOM 5112 O O . ARG A 1 684 ? -38.361 -13.574 16.788 1.00 95.31 684 ARG A O 1
ATOM 5119 N N . GLY A 1 685 ? -39.033 -12.920 18.821 1.00 95.56 685 GLY A N 1
ATOM 5120 C CA . GLY A 1 685 ? -37.702 -12.877 19.411 1.00 95.56 685 GLY A CA 1
ATOM 5121 C C . GLY A 1 685 ? -37.155 -14.272 19.714 1.00 95.56 685 GLY A C 1
ATOM 5122 O O . GLY A 1 685 ? -37.771 -15.059 20.441 1.00 95.56 685 GLY A O 1
ATOM 5123 N N . ILE A 1 686 ? -35.963 -14.569 19.211 1.00 94.19 686 ILE A N 1
ATOM 5124 C CA . ILE A 1 686 ? -35.216 -15.795 19.486 1.00 94.19 686 ILE A CA 1
ATOM 5125 C C . ILE A 1 686 ? -34.005 -15.414 20.344 1.00 94.19 686 ILE A C 1
ATOM 5127 O O . ILE A 1 686 ? -33.007 -14.893 19.863 1.00 94.19 686 ILE A O 1
ATOM 5131 N N . GLY A 1 687 ? -34.090 -15.650 21.654 1.00 90.06 687 GLY A N 1
ATOM 5132 C CA . GLY A 1 687 ? -32.991 -15.327 22.566 1.00 90.06 687 GLY A CA 1
ATOM 5133 C C . GLY A 1 687 ? -31.686 -16.019 22.164 1.00 90.06 687 GLY A C 1
ATOM 5134 O O . GLY A 1 687 ? -31.665 -17.237 22.031 1.00 90.06 687 GLY A O 1
ATOM 5135 N N . GLY A 1 688 ? -30.617 -15.239 21.984 1.00 86.62 688 GLY A N 1
ATOM 5136 C CA . GLY A 1 688 ? -29.301 -15.723 21.551 1.00 86.62 688 GLY A CA 1
ATOM 5137 C C . GLY A 1 688 ? -29.088 -15.792 20.033 1.00 86.62 688 GLY A C 1
ATOM 5138 O O . GLY A 1 688 ? -27.990 -16.164 19.610 1.00 86.62 688 GLY A O 1
ATOM 5139 N N . SER A 1 689 ? -30.093 -15.457 19.212 1.00 91.50 689 SER A N 1
ATOM 5140 C CA . SER A 1 689 ? -29.941 -15.454 17.754 1.00 91.50 689 SER A CA 1
ATOM 5141 C C . SER A 1 689 ? -29.063 -14.307 17.252 1.00 91.50 689 SER A C 1
ATOM 5143 O O . SER A 1 689 ? -28.999 -13.231 17.856 1.00 91.50 689 SER A O 1
ATOM 5145 N N . MET A 1 690 ? -28.403 -14.559 16.125 1.00 93.38 690 MET A N 1
ATOM 5146 C CA . MET A 1 690 ? -27.712 -13.564 15.303 1.00 93.38 690 MET A CA 1
ATOM 5147 C C . MET A 1 690 ? -28.635 -13.002 14.211 1.00 93.38 690 MET A C 1
ATOM 5149 O O . MET A 1 690 ? -29.741 -13.518 13.980 1.00 93.38 690 MET A O 1
ATOM 5153 N N . ILE A 1 691 ? -28.186 -11.957 13.510 1.00 94.19 691 ILE A N 1
ATOM 5154 C CA . ILE A 1 691 ? -28.947 -11.370 12.393 1.00 94.19 691 ILE A CA 1
ATOM 5155 C C . ILE A 1 691 ? -29.173 -12.414 11.294 1.00 94.19 691 ILE A C 1
ATOM 5157 O O . ILE A 1 691 ? -30.315 -12.641 10.898 1.00 94.19 691 ILE A O 1
ATOM 5161 N N . SER A 1 692 ? -28.119 -13.119 10.875 1.00 86.44 692 SER A N 1
ATOM 5162 C CA . SER A 1 692 ? -28.181 -14.137 9.814 1.00 86.44 692 SER A CA 1
ATOM 5163 C C . SER A 1 692 ? -29.185 -15.259 10.105 1.00 86.44 692 SER A C 1
ATOM 5165 O O . SER A 1 692 ? -29.903 -15.712 9.216 1.00 86.44 692 SER A O 1
ATOM 5167 N N . GLU A 1 693 ? -29.304 -15.680 11.365 1.00 89.50 693 GLU A N 1
ATOM 5168 C CA . GLU A 1 693 ? -30.256 -16.715 11.782 1.00 89.50 693 GLU A CA 1
ATOM 5169 C C . GLU A 1 693 ? -31.697 -16.196 11.763 1.00 89.50 693 GLU A C 1
ATOM 5171 O O . GLU A 1 693 ? -32.619 -16.916 11.372 1.00 89.50 693 GLU A O 1
ATOM 5176 N N . THR A 1 694 ? -31.898 -14.930 12.133 1.00 92.88 694 THR A N 1
ATOM 5177 C CA . THR A 1 694 ? -33.212 -14.283 12.028 1.00 92.88 694 THR A CA 1
ATOM 5178 C C . THR A 1 694 ? -33.623 -14.136 10.557 1.00 92.88 694 THR A C 1
ATOM 5180 O O . THR A 1 694 ? -34.761 -14.453 10.207 1.00 92.88 694 THR A O 1
ATOM 5183 N N . THR A 1 695 ? -32.686 -13.768 9.676 1.00 92.56 695 THR A N 1
ATOM 5184 C CA . THR A 1 695 ? -32.872 -13.726 8.214 1.00 92.56 695 THR A CA 1
ATOM 5185 C C . THR A 1 695 ? -33.208 -15.099 7.635 1.00 92.56 695 THR A C 1
ATOM 5187 O O . THR A 1 695 ? -34.120 -15.224 6.811 1.00 92.56 695 THR A O 1
ATOM 5190 N N . TYR A 1 696 ? -32.523 -16.153 8.085 1.00 89.44 696 TYR A N 1
ATOM 5191 C CA . TYR A 1 696 ? -32.794 -17.523 7.648 1.00 89.44 696 TYR A CA 1
ATOM 5192 C C . TYR A 1 696 ? -34.247 -17.929 7.934 1.00 89.44 696 TYR A C 1
ATOM 5194 O O . TYR A 1 696 ? -34.945 -18.396 7.036 1.00 89.44 696 TYR A O 1
ATOM 5202 N N . TYR A 1 697 ? -34.746 -17.676 9.149 1.00 94.69 697 TYR A N 1
ATOM 5203 C CA . TYR A 1 697 ? -36.111 -18.049 9.541 1.00 94.69 697 TYR A CA 1
ATOM 5204 C C . TYR A 1 697 ? -37.206 -17.061 9.117 1.00 94.69 697 TYR A C 1
ATOM 5206 O O . TYR A 1 697 ? -38.387 -17.350 9.337 1.00 94.69 697 TYR A O 1
ATOM 5214 N N . ALA A 1 698 ? -36.862 -15.933 8.489 1.00 95.31 698 ALA A N 1
ATOM 5215 C CA . ALA A 1 698 ? -37.821 -14.897 8.104 1.00 95.31 698 ALA A CA 1
ATOM 5216 C C . ALA A 1 698 ? -38.978 -15.434 7.235 1.00 95.31 698 ALA A C 1
ATOM 5218 O O . ALA A 1 698 ? -40.133 -15.094 7.493 1.00 95.31 698 ALA A O 1
ATOM 5219 N N . ASP A 1 699 ? -38.702 -16.346 6.294 1.00 93.44 699 ASP A N 1
ATOM 5220 C CA . ASP A 1 699 ? -39.720 -16.940 5.402 1.00 93.44 699 ASP A CA 1
ATOM 5221 C C . ASP A 1 699 ? -40.767 -17.773 6.149 1.00 93.44 699 ASP A C 1
ATOM 5223 O O . ASP A 1 699 ? -41.874 -17.988 5.662 1.00 93.44 699 ASP A O 1
ATOM 5227 N N . ARG A 1 700 ? -40.413 -18.256 7.343 1.00 94.69 700 ARG A N 1
ATOM 5228 C CA . ARG A 1 700 ? -41.281 -19.091 8.177 1.00 94.69 700 ARG A CA 1
ATOM 5229 C C . ARG A 1 700 ? -41.973 -18.277 9.262 1.00 94.69 700 ARG A C 1
ATOM 5231 O O . ARG A 1 700 ? -43.137 -18.524 9.546 1.00 94.69 700 ARG A O 1
ATOM 5238 N N . LEU A 1 701 ? -41.259 -17.337 9.881 1.00 94.44 701 LEU A N 1
ATOM 5239 C CA . LEU A 1 701 ? -41.711 -16.646 11.094 1.00 94.44 701 LEU A CA 1
ATOM 5240 C C . LEU A 1 701 ? -42.270 -15.243 10.864 1.00 94.44 701 LEU A C 1
ATOM 5242 O O . LEU A 1 701 ? -43.001 -14.756 11.725 1.00 94.44 701 LEU A O 1
ATOM 5246 N N . ILE A 1 702 ? -41.898 -14.590 9.761 1.00 96.69 702 ILE A N 1
ATOM 5247 C CA . ILE A 1 702 ? -42.206 -13.176 9.510 1.00 96.69 702 ILE A CA 1
ATOM 5248 C C . ILE A 1 702 ? -43.070 -13.043 8.256 1.00 96.69 702 ILE A C 1
ATOM 5250 O O . ILE A 1 702 ? -44.197 -12.556 8.335 1.00 96.69 702 ILE A O 1
ATOM 5254 N N . VAL A 1 703 ? -42.579 -13.531 7.114 1.00 96.12 703 VAL A N 1
ATOM 5255 C CA . VAL A 1 703 ? -43.230 -13.361 5.803 1.00 96.12 703 VAL A CA 1
ATOM 5256 C C . VAL A 1 703 ? -44.693 -13.842 5.780 1.00 96.12 703 VAL A C 1
ATOM 5258 O O . VAL A 1 703 ? -45.543 -13.089 5.299 1.00 96.12 703 VAL A O 1
ATOM 5261 N N . PRO A 1 704 ? -45.062 -15.013 6.345 1.00 94.56 704 PRO A N 1
ATOM 5262 C CA . PRO A 1 704 ? -46.445 -15.505 6.287 1.00 94.56 704 PRO A CA 1
ATOM 5263 C C . PRO A 1 704 ? -47.461 -14.640 7.048 1.00 94.56 704 PRO A C 1
ATOM 5265 O O . PRO A 1 704 ? -48.660 -14.700 6.763 1.00 94.56 704 PRO A O 1
ATOM 5268 N N . LEU A 1 705 ? -46.987 -13.844 8.012 1.00 93.19 705 LEU A N 1
ATOM 5269 C CA . LEU A 1 705 ? -47.808 -12.961 8.844 1.00 93.19 705 LEU A CA 1
ATOM 5270 C C . LEU A 1 705 ? -48.017 -11.588 8.199 1.00 93.19 705 LEU A C 1
ATOM 5272 O O . LEU A 1 705 ? -48.902 -10.851 8.629 1.00 93.19 705 LEU A O 1
ATOM 5276 N N . LYS A 1 706 ? -47.239 -11.267 7.155 1.00 94.88 706 LYS A N 1
ATOM 5277 C CA . LYS A 1 706 ? -47.321 -10.019 6.385 1.00 94.88 706 LYS A CA 1
ATOM 5278 C C . LYS A 1 706 ? -47.362 -8.757 7.263 1.00 94.88 706 LYS A C 1
ATOM 5280 O O . LYS A 1 706 ? -48.265 -7.951 7.077 1.00 94.88 706 LYS A O 1
ATOM 5285 N N . PRO A 1 707 ? -46.465 -8.588 8.251 1.00 95.62 707 PRO A N 1
ATOM 5286 C CA . PRO A 1 707 ? -46.565 -7.486 9.205 1.00 95.62 707 PRO A CA 1
ATOM 5287 C C . PRO A 1 707 ? -46.594 -6.114 8.525 1.00 95.62 707 PRO A C 1
ATOM 5289 O O . PRO A 1 707 ? -45.886 -5.888 7.540 1.00 95.62 707 PRO A O 1
ATOM 5292 N N . SER A 1 708 ? -47.374 -5.191 9.084 1.00 95.25 708 SER A N 1
ATOM 5293 C CA . SER A 1 708 ? -47.378 -3.786 8.664 1.00 95.25 708 SER A CA 1
ATOM 5294 C C . SER A 1 708 ? -46.061 -3.101 9.038 1.00 95.25 708 SER A C 1
ATOM 5296 O O . SER A 1 708 ? -45.409 -2.480 8.198 1.00 95.25 708 SER A O 1
ATOM 5298 N N . THR A 1 709 ? -45.620 -3.317 10.279 1.00 97.25 709 THR A N 1
ATOM 5299 C CA . THR A 1 709 ? -44.353 -2.827 10.828 1.00 97.25 709 THR A CA 1
ATOM 5300 C C . THR A 1 709 ? -43.599 -3.958 11.525 1.00 97.25 709 THR A C 1
ATOM 5302 O O . THR A 1 709 ? -44.181 -4.715 12.305 1.00 97.25 709 THR A O 1
ATOM 5305 N N . ILE A 1 710 ? -42.286 -4.042 11.304 1.00 98.50 710 ILE A N 1
ATOM 5306 C CA . ILE A 1 710 ? -41.374 -4.904 12.060 1.00 98.50 710 ILE A CA 1
ATOM 5307 C C . ILE A 1 710 ? -40.557 -4.051 13.030 1.00 98.50 710 ILE A C 1
ATOM 5309 O O . ILE A 1 710 ? -39.803 -3.186 12.600 1.00 98.50 710 ILE A O 1
ATOM 5313 N N . VAL A 1 711 ? -40.636 -4.325 14.331 1.00 98.56 711 VAL A N 1
ATOM 5314 C CA . VAL A 1 711 ? -39.680 -3.800 15.316 1.00 98.56 711 VAL A CA 1
ATOM 5315 C C . VAL A 1 711 ? -38.532 -4.793 15.450 1.00 98.56 711 VAL A C 1
ATOM 5317 O O . VAL A 1 711 ? -38.721 -5.912 15.930 1.00 98.56 711 VAL A O 1
ATOM 5320 N N . TYR A 1 712 ? -37.348 -4.400 14.995 1.00 98.56 712 TYR A N 1
ATOM 5321 C CA . TYR A 1 712 ? -36.192 -5.272 14.849 1.00 98.56 712 TYR A CA 1
ATOM 5322 C C . TYR A 1 712 ? -35.078 -4.926 15.840 1.00 98.56 712 TYR A C 1
ATOM 5324 O O . TYR A 1 712 ? -34.644 -3.779 15.918 1.00 98.56 712 TYR A O 1
ATOM 5332 N N . TYR A 1 713 ? -34.567 -5.926 16.560 1.00 98.06 713 TYR A N 1
ATOM 5333 C CA . TYR A 1 713 ? -33.371 -5.794 17.402 1.00 98.06 713 TYR A CA 1
ATOM 5334 C C . TYR A 1 713 ? -32.527 -7.062 17.320 1.00 98.06 713 TYR A C 1
ATOM 5336 O O . TYR A 1 713 ? -32.970 -8.127 17.742 1.00 98.06 713 TYR A O 1
ATOM 5344 N N . SER A 1 714 ? -31.302 -6.961 16.818 1.00 95.81 714 SER A N 1
ATOM 5345 C CA . SER A 1 714 ? -30.298 -8.029 16.844 1.00 95.81 714 SER A CA 1
ATOM 5346 C C . SER A 1 714 ? -28.917 -7.426 16.541 1.00 95.81 714 SER A C 1
ATOM 5348 O O . SER A 1 714 ? -28.830 -6.241 16.223 1.00 95.81 714 SER A O 1
ATOM 5350 N N . GLY A 1 715 ? -27.837 -8.200 16.666 1.00 92.75 715 GLY A N 1
ATOM 5351 C CA . GLY A 1 715 ? -26.452 -7.718 16.528 1.00 92.75 715 GLY A CA 1
ATOM 5352 C C . GLY A 1 715 ? -25.663 -7.713 17.840 1.00 92.75 715 GLY A C 1
ATOM 5353 O O . GLY A 1 715 ? -24.433 -7.647 17.845 1.00 92.75 715 GLY A O 1
ATOM 5354 N N . ASP A 1 716 ? -26.348 -7.837 18.975 1.00 92.25 716 ASP A N 1
ATOM 5355 C CA . ASP A 1 716 ? -25.719 -7.943 20.287 1.00 92.25 716 ASP A CA 1
ATOM 5356 C C . ASP A 1 716 ? -24.949 -9.270 20.431 1.00 92.25 716 ASP A C 1
ATOM 5358 O O . ASP A 1 716 ? -23.848 -9.286 20.982 1.00 92.25 716 ASP A O 1
ATOM 5362 N N . ASN A 1 717 ? -25.516 -10.385 19.957 1.00 92.56 717 ASN A N 1
ATOM 5363 C CA . ASN A 1 717 ? -24.835 -11.685 19.964 1.00 92.56 717 ASN A CA 1
ATOM 5364 C C . ASN A 1 717 ? -23.724 -11.723 18.915 1.00 92.56 717 ASN A C 1
ATOM 5366 O O . ASN A 1 717 ? -22.646 -12.228 19.197 1.00 92.56 717 ASN A O 1
ATOM 5370 N N . ASP A 1 718 ? -23.969 -11.151 17.737 1.00 92.38 718 ASP A N 1
ATOM 5371 C CA . ASP A 1 718 ? -23.015 -11.071 16.632 1.00 92.38 718 ASP A CA 1
ATOM 5372 C C . ASP A 1 718 ? -21.727 -10.362 17.084 1.00 92.38 718 ASP A C 1
ATOM 5374 O O . ASP A 1 718 ? -20.628 -10.900 16.941 1.00 92.38 718 ASP A O 1
ATOM 5378 N N . THR A 1 719 ? -21.867 -9.202 17.735 1.00 87.38 719 THR A N 1
ATOM 5379 C CA . THR A 1 719 ? -20.737 -8.475 18.335 1.00 87.38 719 THR A CA 1
ATOM 5380 C C . THR A 1 719 ? -20.070 -9.262 19.465 1.00 87.38 719 THR A C 1
ATOM 5382 O O . THR A 1 719 ? -18.842 -9.309 19.529 1.00 87.38 719 THR A O 1
ATOM 5385 N N . ALA A 1 720 ? -20.837 -9.945 20.321 1.00 85.81 720 ALA A N 1
ATOM 5386 C CA . ALA A 1 720 ? -20.287 -10.786 21.389 1.00 85.81 720 ALA A CA 1
ATOM 5387 C C . ALA A 1 720 ? -19.519 -12.016 20.873 1.00 85.81 720 ALA A C 1
ATOM 5389 O O . ALA A 1 720 ? -18.578 -12.469 21.524 1.00 85.81 720 ALA A O 1
ATOM 5390 N N . TYR A 1 721 ? -19.899 -12.542 19.708 1.00 77.25 721 TYR A N 1
ATOM 5391 C CA . TYR A 1 721 ? -19.190 -13.615 19.014 1.00 77.25 721 TYR A CA 1
ATOM 5392 C C . TYR A 1 721 ? -18.012 -13.109 18.169 1.00 77.25 721 TYR A C 1
ATOM 5394 O O . TYR A 1 721 ? -17.336 -13.911 17.531 1.00 77.25 721 TYR A O 1
ATOM 5402 N N . GLY A 1 722 ? -17.732 -11.801 18.189 1.00 65.50 722 GLY A N 1
ATOM 5403 C CA . GLY A 1 722 ? -16.597 -11.203 17.489 1.00 65.50 722 GLY A CA 1
ATOM 5404 C C . GLY A 1 722 ? -16.812 -11.023 15.987 1.00 65.50 722 GLY A C 1
ATOM 5405 O O . GLY A 1 722 ? -15.834 -10.881 15.253 1.00 65.50 722 GLY A O 1
ATOM 5406 N N . MET A 1 723 ? -18.064 -11.029 15.516 1.00 77.56 723 MET A N 1
ATOM 5407 C CA . MET A 1 723 ? -18.375 -10.809 14.105 1.00 77.56 723 MET A CA 1
ATOM 5408 C C . MET A 1 723 ? -17.947 -9.394 13.668 1.00 77.56 723 MET A C 1
ATOM 5410 O O . MET A 1 723 ? -18.246 -8.425 14.375 1.00 77.56 723 MET A O 1
ATOM 5414 N N . PRO A 1 724 ? -17.280 -9.238 12.506 1.00 74.19 724 PRO A N 1
ATOM 5415 C CA . PRO A 1 724 ? -16.969 -7.923 11.954 1.00 74.19 724 PRO A CA 1
ATOM 5416 C C . PRO A 1 724 ? -18.235 -7.082 11.752 1.00 74.19 724 PRO A C 1
ATOM 5418 O O . PRO A 1 724 ? -19.243 -7.572 11.246 1.00 74.19 724 PRO A O 1
ATOM 5421 N N . THR A 1 725 ? -18.196 -5.799 12.109 1.00 81.19 725 THR A N 1
ATOM 5422 C CA . THR A 1 725 ? -19.379 -4.918 12.034 1.00 81.19 725 THR A CA 1
ATOM 5423 C C . THR A 1 725 ? -19.876 -4.685 10.603 1.00 81.19 725 THR A C 1
ATOM 5425 O O . THR A 1 725 ? -21.050 -4.400 10.391 1.00 81.19 725 THR A O 1
ATOM 5428 N N . GLU A 1 726 ? -18.997 -4.843 9.616 1.00 68.44 726 GLU A N 1
ATOM 5429 C CA . GLU A 1 726 ? -19.289 -4.842 8.184 1.00 68.44 726 GLU A CA 1
ATOM 5430 C C . GLU A 1 726 ? -20.174 -6.034 7.820 1.00 68.44 726 GLU A C 1
ATOM 5432 O O . GLU A 1 726 ? -21.191 -5.859 7.163 1.00 68.44 726 GLU A O 1
ATOM 5437 N N . MET A 1 727 ? -19.848 -7.217 8.343 1.00 65.50 727 MET A N 1
ATOM 5438 C CA . MET A 1 727 ? -20.630 -8.437 8.150 1.00 65.50 727 MET A CA 1
ATOM 5439 C C . MET A 1 727 ? -21.974 -8.367 8.888 1.00 65.50 727 MET A C 1
ATOM 5441 O O . MET A 1 727 ? -22.989 -8.790 8.349 1.00 65.50 727 MET A O 1
ATOM 5445 N N . ILE A 1 728 ? -22.021 -7.755 10.078 1.00 90.25 728 ILE A N 1
ATOM 5446 C CA . ILE A 1 728 ? -23.287 -7.442 10.771 1.00 90.25 728 ILE A CA 1
ATOM 5447 C C . ILE A 1 728 ? -24.156 -6.516 9.906 1.00 90.25 728 ILE A C 1
ATOM 5449 O O . ILE A 1 728 ? -25.361 -6.735 9.773 1.00 90.25 728 ILE A O 1
ATOM 5453 N N . ALA A 1 729 ? -23.548 -5.499 9.291 1.00 84.62 729 ALA A N 1
ATOM 5454 C CA . ALA A 1 729 ? -24.235 -4.586 8.385 1.00 84.62 729 ALA A CA 1
ATOM 5455 C C . ALA A 1 729 ? -24.724 -5.299 7.114 1.00 84.62 729 ALA A C 1
ATOM 5457 O O . ALA A 1 729 ? -25.859 -5.074 6.703 1.00 84.62 729 ALA A O 1
ATOM 5458 N N . ASP A 1 730 ? -23.920 -6.188 6.528 1.00 66.75 730 ASP A N 1
ATOM 5459 C CA . ASP A 1 730 ? -24.303 -6.993 5.364 1.00 66.75 730 ASP A CA 1
ATOM 5460 C C . ASP A 1 730 ? -25.451 -7.949 5.693 1.00 66.75 730 ASP A C 1
ATOM 5462 O O . ASP A 1 730 ? -26.464 -7.936 4.999 1.00 66.75 730 ASP A O 1
ATOM 5466 N N . HIS A 1 731 ? -25.382 -8.670 6.814 1.00 89.44 731 HIS A N 1
ATOM 5467 C CA . HIS A 1 731 ? -26.490 -9.505 7.280 1.00 89.44 731 HIS A CA 1
ATOM 5468 C C . HIS A 1 731 ? -27.769 -8.692 7.525 1.00 89.44 731 HIS A C 1
ATOM 5470 O O . HIS A 1 731 ? -28.874 -9.183 7.281 1.00 89.44 731 HIS A O 1
ATOM 5476 N N . PHE A 1 732 ? -27.651 -7.450 8.010 1.00 97.94 732 PHE A N 1
ATOM 5477 C CA . PHE A 1 732 ? -28.814 -6.580 8.172 1.00 97.94 732 PHE A CA 1
ATOM 5478 C C . PHE A 1 732 ? -29.378 -6.133 6.819 1.00 97.94 732 PHE A C 1
ATOM 5480 O O . PHE A 1 732 ? -30.595 -6.147 6.642 1.00 97.94 732 PHE A O 1
ATOM 5487 N N . ARG A 1 733 ? -28.527 -5.815 5.833 1.00 93.50 733 ARG A N 1
ATOM 5488 C CA . ARG A 1 733 ? -28.980 -5.550 4.455 1.00 93.50 733 ARG A CA 1
ATOM 5489 C C . ARG A 1 733 ? -29.671 -6.766 3.850 1.00 93.50 733 ARG A C 1
ATOM 5491 O O . ARG A 1 733 ? -30.701 -6.600 3.208 1.00 93.50 733 ARG A O 1
ATOM 5498 N N . GLU A 1 734 ? -29.157 -7.969 4.086 1.00 80.94 734 GLU A N 1
ATOM 5499 C CA . GLU A 1 734 ? -29.793 -9.216 3.649 1.00 80.94 734 GLU A CA 1
ATOM 5500 C C . GLU A 1 734 ? -31.160 -9.419 4.308 1.00 80.94 734 GLU A C 1
ATOM 5502 O O . GLU A 1 734 ? -32.117 -9.779 3.624 1.00 80.94 734 GLU A O 1
ATOM 5507 N N . PHE A 1 735 ? -31.279 -9.145 5.613 1.00 97.50 735 PHE A N 1
ATOM 5508 C CA . PHE A 1 735 ? -32.564 -9.165 6.315 1.00 97.50 735 PHE A CA 1
ATOM 5509 C C . PHE A 1 735 ? -33.567 -8.209 5.660 1.00 97.50 735 PHE A C 1
ATOM 5511 O O . PHE A 1 735 ? -34.661 -8.630 5.281 1.00 97.50 735 PHE A O 1
ATOM 5518 N N . VAL A 1 736 ? -33.181 -6.941 5.484 1.00 97.75 736 VAL A N 1
ATOM 5519 C CA . VAL A 1 736 ? -34.027 -5.908 4.868 1.00 97.75 736 VAL A CA 1
ATOM 5520 C C . VAL A 1 736 ? -34.424 -6.309 3.448 1.00 97.75 736 VAL A C 1
ATOM 5522 O O . VAL A 1 736 ? -35.612 -6.337 3.133 1.00 97.75 736 VAL A O 1
ATOM 5525 N N . ALA A 1 737 ? -33.454 -6.692 2.614 1.00 87.00 737 ALA A N 1
ATOM 5526 C CA . ALA A 1 737 ? -33.692 -7.091 1.231 1.00 87.00 737 ALA A CA 1
ATOM 5527 C C . ALA A 1 737 ? -34.659 -8.276 1.145 1.00 87.00 737 ALA A C 1
ATOM 5529 O O . ALA A 1 737 ? -35.567 -8.274 0.316 1.00 87.00 737 ALA A O 1
ATOM 5530 N N . LYS A 1 738 ? -34.511 -9.266 2.030 1.00 94.31 738 LYS A N 1
ATOM 5531 C CA . LYS A 1 738 ? -35.395 -10.432 2.086 1.00 94.31 738 LYS A CA 1
ATOM 5532 C C . LYS A 1 738 ? -36.822 -10.056 2.476 1.00 94.31 738 LYS A C 1
ATOM 5534 O O . LYS A 1 738 ? -37.769 -10.514 1.836 1.00 94.31 738 LYS A O 1
ATOM 5539 N N . ILE A 1 739 ? -36.982 -9.208 3.494 1.00 98.19 739 ILE A N 1
ATOM 5540 C CA . ILE A 1 739 ? -38.301 -8.726 3.912 1.00 98.19 739 ILE A CA 1
ATOM 5541 C C . ILE A 1 739 ? -38.950 -7.910 2.801 1.00 98.19 739 ILE A C 1
ATOM 5543 O O . ILE A 1 739 ? -40.064 -8.236 2.412 1.00 98.19 739 ILE A O 1
ATOM 5547 N N . HIS A 1 740 ? -38.277 -6.901 2.247 1.00 97.75 740 HIS A N 1
ATOM 5548 C CA . HIS A 1 740 ? -38.875 -6.036 1.225 1.00 97.75 740 HIS A CA 1
ATOM 5549 C C . HIS A 1 740 ? -39.055 -6.719 -0.133 1.00 97.75 740 HIS A C 1
ATOM 5551 O O . HIS A 1 740 ? -39.924 -6.308 -0.898 1.00 97.75 740 HIS A O 1
ATOM 5557 N N . ALA A 1 741 ? -38.319 -7.793 -0.428 1.00 92.19 741 ALA A N 1
ATOM 5558 C CA . ALA A 1 741 ? -38.602 -8.629 -1.594 1.00 92.19 741 ALA A CA 1
ATOM 5559 C C . ALA A 1 741 ? -39.948 -9.364 -1.462 1.00 92.19 741 ALA A C 1
ATOM 5561 O O . ALA A 1 741 ? -40.696 -9.458 -2.434 1.00 92.19 741 ALA A O 1
ATOM 5562 N N . ALA A 1 742 ? -40.269 -9.876 -0.270 1.00 96.44 742 ALA A N 1
ATOM 5563 C CA . ALA A 1 742 ? -41.514 -10.606 -0.027 1.00 96.44 742 ALA A CA 1
ATOM 5564 C C . ALA A 1 742 ? -42.692 -9.690 0.356 1.00 96.44 742 ALA A C 1
ATOM 5566 O O . ALA A 1 742 ? -43.845 -9.982 0.039 1.00 96.44 742 ALA A O 1
ATOM 5567 N N . LEU A 1 743 ? -42.401 -8.597 1.059 1.00 97.06 743 LEU A N 1
ATOM 5568 C CA . LEU A 1 743 ? -43.337 -7.665 1.678 1.00 97.06 743 LEU A CA 1
ATOM 5569 C C . LEU A 1 743 ? -42.871 -6.225 1.401 1.00 97.06 743 LEU A C 1
ATOM 5571 O O . LEU A 1 743 ? -42.327 -5.557 2.284 1.00 97.06 743 LEU A O 1
ATOM 5575 N N . PRO A 1 744 ? -43.056 -5.728 0.167 1.00 95.75 744 PRO A N 1
ATOM 5576 C CA . PRO A 1 744 ? -42.442 -4.481 -0.274 1.00 95.75 744 PRO A CA 1
ATOM 5577 C C . PRO A 1 744 ? -42.878 -3.269 0.535 1.00 95.75 744 PRO A C 1
ATOM 5579 O O . PRO A 1 744 ? -42.116 -2.317 0.614 1.00 95.75 744 PRO A O 1
ATOM 5582 N N . ASP A 1 745 ? -44.062 -3.274 1.144 1.00 94.94 745 ASP A N 1
ATOM 5583 C CA . ASP A 1 745 ? -44.594 -2.114 1.863 1.00 94.94 745 ASP A CA 1
ATOM 5584 C C . ASP A 1 745 ? -44.344 -2.123 3.369 1.00 94.94 745 ASP A C 1
ATOM 5586 O O . ASP A 1 745 ? -44.646 -1.131 4.021 1.00 94.94 745 ASP A O 1
ATOM 5590 N N . THR A 1 746 ? -43.813 -3.212 3.924 1.00 97.25 746 THR A N 1
ATOM 5591 C CA . THR A 1 746 ? -43.577 -3.330 5.365 1.00 97.25 746 THR A CA 1
ATOM 5592 C C . THR A 1 746 ? -42.552 -2.300 5.843 1.00 97.25 746 THR A C 1
ATOM 5594 O O . THR A 1 746 ? -41.453 -2.188 5.293 1.00 97.25 746 THR A O 1
ATOM 5597 N N . GLU A 1 747 ? -42.899 -1.567 6.898 1.00 98.12 747 GLU A N 1
ATOM 5598 C CA . GLU A 1 747 ? -41.990 -0.650 7.590 1.00 98.12 747 GLU A CA 1
ATOM 5599 C C . GLU A 1 747 ? -41.111 -1.431 8.580 1.00 98.12 747 GLU A C 1
ATOM 5601 O O . GLU A 1 747 ? -41.544 -2.435 9.149 1.00 98.12 747 GLU A O 1
ATOM 5606 N N . ILE A 1 748 ? -39.878 -0.988 8.823 1.00 98.69 748 ILE A N 1
ATOM 5607 C CA . ILE A 1 748 ? -38.966 -1.625 9.782 1.00 98.69 748 ILE A CA 1
ATOM 5608 C C . ILE A 1 748 ? -38.415 -0.571 10.742 1.00 98.69 748 ILE A C 1
ATOM 5610 O O . ILE A 1 748 ? -37.645 0.306 10.363 1.00 98.69 748 ILE A O 1
ATOM 5614 N N . VAL A 1 749 ? -38.770 -0.692 12.017 1.00 98.69 749 VAL A N 1
ATOM 5615 C CA . VAL A 1 749 ? -38.190 0.074 13.121 1.00 98.69 749 VAL A CA 1
ATOM 5616 C C . VAL A 1 749 ? -37.006 -0.713 13.675 1.00 98.69 749 VAL A C 1
ATOM 5618 O O . VAL A 1 749 ? -37.197 -1.693 14.392 1.00 98.69 749 VAL A O 1
ATOM 5621 N N . VAL A 1 750 ? -35.780 -0.310 13.349 1.00 98.44 750 VAL A N 1
ATOM 5622 C CA . VAL A 1 750 ? -34.558 -0.947 13.859 1.00 98.44 750 VAL A CA 1
ATOM 5623 C C . VAL A 1 750 ? -34.098 -0.254 15.140 1.00 98.44 750 VAL A C 1
ATOM 5625 O O . VAL A 1 750 ? -33.875 0.954 15.170 1.00 98.44 750 VAL A O 1
ATOM 5628 N N . LEU A 1 751 ? -33.975 -1.020 16.218 1.00 98.62 751 LEU A N 1
ATOM 5629 C CA . LEU A 1 751 ? -33.527 -0.529 17.518 1.00 98.62 751 LEU A CA 1
ATOM 5630 C C . LEU A 1 751 ? -32.001 -0.599 17.613 1.00 98.62 751 LEU A C 1
ATOM 5632 O O . LEU A 1 751 ? -31.401 -1.573 17.149 1.00 98.62 751 LEU A O 1
ATOM 5636 N N . SER A 1 752 ? -31.379 0.381 18.272 1.00 97.88 752 SER A N 1
ATOM 5637 C CA . SER A 1 752 ? -29.956 0.291 18.597 1.00 97.88 752 SER A CA 1
ATOM 5638 C C . SER A 1 752 ? -29.659 -0.952 19.445 1.00 97.88 752 SER A C 1
ATOM 5640 O O . SER A 1 752 ? -30.392 -1.324 20.368 1.00 97.88 752 SER A O 1
ATOM 5642 N N . ILE A 1 753 ? -28.538 -1.599 19.148 1.00 97.38 753 ILE A N 1
ATOM 5643 C CA . ILE A 1 753 ? -27.883 -2.574 20.004 1.00 97.38 753 ILE A CA 1
ATOM 5644 C C . ILE A 1 753 ? -27.532 -1.867 21.319 1.00 97.38 753 ILE A C 1
ATOM 5646 O O . ILE A 1 753 ? -26.683 -0.979 21.371 1.00 97.38 753 ILE A O 1
ATOM 5650 N N . ARG A 1 754 ? -28.242 -2.253 22.378 1.00 94.12 754 ARG A N 1
ATOM 5651 C CA . ARG A 1 754 ? -28.219 -1.585 23.680 1.00 94.12 754 ARG A CA 1
ATOM 5652 C C . ARG A 1 754 ? -26.938 -1.839 24.488 1.00 94.12 754 ARG A C 1
ATOM 5654 O O . ARG A 1 754 ? -26.363 -2.928 24.384 1.00 94.12 754 ARG A O 1
ATOM 5661 N N . PRO A 1 755 ? -26.547 -0.904 25.372 1.00 92.38 755 PRO A N 1
ATOM 5662 C CA . PRO A 1 755 ? -25.482 -1.131 26.342 1.00 92.38 755 PRO A CA 1
ATOM 5663 C C . PRO A 1 755 ? -25.851 -2.222 27.345 1.00 92.38 755 PRO A C 1
ATOM 5665 O O . PRO A 1 755 ? -27.004 -2.368 27.756 1.00 92.38 755 PRO A O 1
ATOM 5668 N N . SER A 1 756 ? -24.846 -2.985 27.771 1.00 90.62 756 SER A N 1
ATOM 5669 C CA . SER A 1 756 ? -24.973 -3.890 28.910 1.00 90.62 756 SER A CA 1
ATOM 5670 C C . SER A 1 756 ? -23.625 -4.106 29.580 1.00 90.62 756 SER A C 1
ATOM 5672 O O . SER A 1 756 ? -22.600 -4.170 28.903 1.00 90.62 756 SER A O 1
ATOM 5674 N N . ILE A 1 757 ? -23.630 -4.267 30.902 1.00 90.62 757 ILE A N 1
ATOM 5675 C CA . ILE A 1 757 ? -22.410 -4.503 31.684 1.00 90.62 757 ILE A CA 1
ATOM 5676 C C . ILE A 1 757 ? -21.734 -5.810 31.244 1.00 90.62 757 ILE A C 1
ATOM 5678 O O . ILE A 1 757 ? -20.518 -5.856 31.080 1.00 90.62 757 ILE A O 1
ATOM 5682 N N . ALA A 1 758 ? -22.520 -6.849 30.951 1.00 85.06 758 ALA A N 1
ATOM 5683 C CA . ALA A 1 758 ? -22.025 -8.142 30.477 1.00 85.06 758 ALA A CA 1
ATOM 5684 C C . ALA A 1 758 ? -21.314 -8.082 29.112 1.00 85.06 758 ALA A C 1
ATOM 5686 O O . ALA A 1 758 ? -20.579 -9.006 28.769 1.00 85.06 758 ALA A O 1
ATOM 5687 N N . ARG A 1 759 ? -21.531 -7.018 28.326 1.00 86.25 759 ARG A N 1
ATOM 5688 C CA . ARG A 1 759 ? -20.930 -6.832 26.993 1.00 86.25 759 ARG A CA 1
ATOM 5689 C C . ARG A 1 759 ? -20.102 -5.559 26.866 1.00 86.25 759 ARG A C 1
ATOM 5691 O O . ARG A 1 759 ? -19.794 -5.145 25.754 1.00 86.25 759 ARG A O 1
ATOM 5698 N N . LEU A 1 760 ? -19.672 -4.983 27.990 1.00 81.75 760 LEU A N 1
ATOM 5699 C CA . LEU A 1 760 ? -18.782 -3.819 27.999 1.00 81.75 760 LEU A CA 1
ATOM 5700 C C . LEU A 1 760 ? -17.491 -4.053 27.205 1.00 81.75 760 LEU A C 1
ATOM 5702 O O . LEU A 1 760 ? -17.023 -3.154 26.520 1.00 81.75 760 LEU A O 1
ATOM 5706 N N . ALA A 1 761 ? -16.956 -5.277 27.231 1.00 74.38 761 ALA A N 1
ATOM 5707 C CA . ALA A 1 761 ? -15.738 -5.635 26.501 1.00 74.38 761 ALA A CA 1
ATOM 5708 C C . ALA A 1 761 ? -15.864 -5.511 24.969 1.00 74.38 761 ALA A C 1
ATOM 5710 O O . ALA A 1 761 ? -14.849 -5.441 24.284 1.00 74.38 761 ALA A O 1
ATOM 5711 N N . VAL A 1 762 ? -17.089 -5.490 24.434 1.00 78.06 762 VAL A N 1
ATOM 5712 C CA . VAL A 1 762 ? -17.370 -5.322 22.998 1.00 78.06 762 VAL A CA 1
ATOM 5713 C C . VAL A 1 762 ? -18.172 -4.047 22.717 1.00 78.06 762 VAL A C 1
ATOM 5715 O O . VAL A 1 762 ? -18.745 -3.911 21.638 1.00 78.06 762 VAL A O 1
ATOM 5718 N N . TRP A 1 763 ? -18.225 -3.105 23.667 1.00 87.38 763 TRP A N 1
ATOM 5719 C CA . TRP A 1 763 ? -19.047 -1.897 23.556 1.00 87.38 763 TRP A CA 1
ATOM 5720 C C . TRP A 1 763 ? -18.694 -1.045 22.330 1.00 87.38 763 TRP A C 1
ATOM 5722 O O . TRP A 1 763 ? -19.591 -0.606 21.618 1.00 87.38 763 TRP A O 1
ATOM 5732 N N . ASP A 1 764 ? -17.412 -0.921 21.989 1.00 74.38 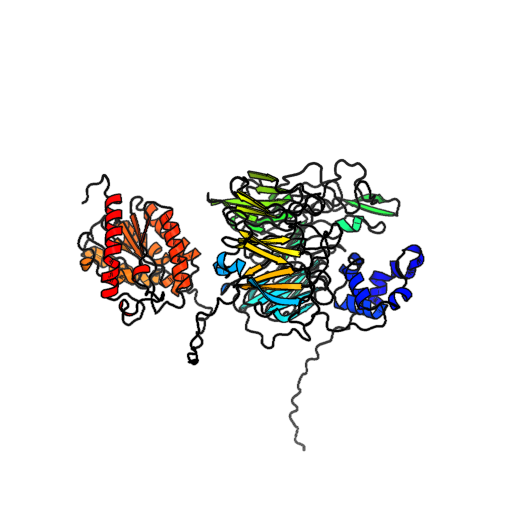764 ASP A N 1
ATOM 5733 C CA . ASP A 1 764 ? -16.989 -0.196 20.784 1.00 74.38 764 ASP A CA 1
ATOM 5734 C C . ASP A 1 764 ? -17.506 -0.856 19.495 1.00 74.38 764 ASP A C 1
ATOM 5736 O O . ASP A 1 764 ? -17.928 -0.174 18.561 1.00 74.38 764 ASP A O 1
ATOM 5740 N N . ALA A 1 765 ? -17.533 -2.194 19.445 1.00 68.94 765 ALA A N 1
ATOM 5741 C CA . ALA A 1 765 ? -18.099 -2.931 18.315 1.00 68.94 765 ALA A CA 1
ATOM 5742 C C . ALA A 1 765 ? -19.625 -2.770 18.243 1.00 68.94 765 ALA A C 1
ATOM 5744 O O . ALA A 1 765 ? -20.183 -2.694 17.151 1.00 68.94 765 ALA A O 1
ATOM 5745 N N . VAL A 1 766 ? -20.290 -2.676 19.398 1.00 91.00 766 VAL A N 1
ATOM 5746 C CA . VAL A 1 766 ? -21.721 -2.367 19.501 1.00 91.00 766 VAL A CA 1
ATOM 5747 C C . VAL A 1 766 ? -22.022 -0.960 18.976 1.00 91.00 766 VAL A C 1
ATOM 5749 O O . VAL A 1 766 ? -22.933 -0.806 18.163 1.00 91.00 766 VAL A O 1
ATOM 5752 N N . CYS A 1 767 ? -21.243 0.051 19.368 1.00 84.69 767 CYS A N 1
ATOM 5753 C CA . CYS A 1 767 ? -21.364 1.417 18.850 1.00 84.69 767 CYS A CA 1
ATOM 5754 C C . CYS A 1 767 ? -21.148 1.466 17.332 1.00 84.69 767 CYS A C 1
ATOM 5756 O O . CYS A 1 767 ? -22.006 1.963 16.607 1.00 84.69 767 CYS A O 1
ATOM 5758 N N . ALA A 1 768 ? -20.072 0.853 16.833 1.00 72.38 768 ALA A N 1
ATOM 5759 C CA . ALA A 1 768 ? -19.790 0.811 15.399 1.00 72.38 768 ALA A CA 1
ATOM 5760 C C . ALA A 1 768 ? -20.869 0.054 14.600 1.00 72.38 768 ALA A C 1
ATOM 5762 O O . ALA A 1 768 ? -21.233 0.465 13.498 1.00 72.38 768 ALA A O 1
ATOM 5763 N N . ALA A 1 769 ? -21.419 -1.036 15.144 1.00 91.62 769 ALA A N 1
ATOM 5764 C CA . ALA A 1 769 ? -22.552 -1.723 14.532 1.00 91.62 769 ALA A CA 1
ATOM 5765 C C . ALA A 1 769 ? -23.804 -0.828 14.507 1.00 91.62 769 ALA A C 1
ATOM 5767 O O . ALA A 1 769 ? -24.456 -0.742 13.469 1.00 91.62 769 ALA A O 1
ATOM 5768 N N . ASN A 1 770 ? -24.101 -0.100 15.589 1.00 97.75 770 ASN A N 1
ATOM 5769 C CA . ASN A 1 770 ? -25.205 0.866 15.632 1.00 97.75 770 ASN A CA 1
ATOM 5770 C C . ASN A 1 770 ? -25.075 1.966 14.579 1.00 97.75 770 ASN A C 1
ATOM 5772 O O . ASN A 1 770 ? -26.054 2.250 13.890 1.00 97.75 770 ASN A O 1
ATOM 5776 N N . ASP A 1 771 ? -23.882 2.532 14.400 1.00 90.56 771 ASP A N 1
ATOM 5777 C CA . ASP A 1 771 ? -23.636 3.552 13.376 1.00 90.56 771 ASP A CA 1
ATOM 5778 C C . ASP A 1 771 ? -23.913 3.013 11.969 1.00 90.56 771 ASP A C 1
ATOM 5780 O O . ASP A 1 771 ? -24.535 3.686 11.144 1.00 90.56 771 ASP A O 1
ATOM 5784 N N . ARG A 1 772 ? -23.528 1.759 11.703 1.00 91.81 772 ARG A N 1
ATOM 5785 C CA . ARG A 1 772 ? -23.807 1.091 10.425 1.00 91.81 772 ARG A CA 1
ATOM 5786 C C . ARG A 1 772 ? -25.296 0.810 10.226 1.00 91.81 772 ARG A C 1
ATOM 5788 O O . ARG A 1 772 ? -25.810 1.082 9.143 1.00 91.81 772 ARG A O 1
ATOM 5795 N N . LEU A 1 773 ? -25.996 0.306 11.246 1.00 96.38 773 LEU A N 1
ATOM 5796 C CA . LEU A 1 773 ? -27.447 0.075 11.193 1.00 96.38 773 LEU A CA 1
ATOM 5797 C C . LEU A 1 773 ? -28.207 1.388 10.956 1.00 96.38 773 LEU A C 1
ATOM 5799 O O . LEU A 1 773 ? -29.116 1.437 10.127 1.00 96.38 773 LEU A O 1
ATOM 5803 N N . LYS A 1 774 ? -27.787 2.469 11.622 1.00 97.25 774 LYS A N 1
ATOM 5804 C CA . LYS A 1 774 ? -28.325 3.820 11.436 1.00 97.25 774 LYS A CA 1
ATOM 5805 C C . LYS A 1 774 ? -28.075 4.347 10.024 1.00 97.25 774 LYS A C 1
ATOM 5807 O O . LYS A 1 774 ? -28.994 4.884 9.411 1.00 97.25 774 LYS A O 1
ATOM 5812 N N . ALA A 1 775 ? -26.866 4.166 9.493 1.00 88.00 775 ALA A N 1
ATOM 5813 C CA . ALA A 1 775 ? -26.527 4.572 8.131 1.00 88.00 775 ALA A CA 1
ATOM 5814 C C . ALA A 1 775 ? -27.337 3.804 7.075 1.00 88.00 775 ALA A C 1
ATOM 5816 O O . ALA A 1 775 ? -27.780 4.407 6.103 1.00 88.00 775 ALA A O 1
ATOM 5817 N N . ILE A 1 776 ? -27.575 2.502 7.279 1.00 91.69 776 ILE A N 1
ATOM 5818 C CA . ILE A 1 776 ? -28.449 1.700 6.408 1.00 91.69 776 ILE A CA 1
ATOM 5819 C C . ILE A 1 776 ? -29.887 2.215 6.483 1.00 91.69 776 ILE A C 1
ATOM 5821 O O . ILE A 1 776 ? -30.507 2.438 5.447 1.00 91.69 776 ILE A O 1
ATOM 5825 N N . ALA A 1 777 ? -30.404 2.462 7.690 1.00 96.56 777 ALA A N 1
ATOM 5826 C CA . ALA A 1 777 ? -31.760 2.972 7.857 1.00 96.56 777 ALA A CA 1
ATOM 5827 C C . ALA A 1 777 ? -31.965 4.340 7.186 1.00 96.56 777 ALA A C 1
ATOM 5829 O O . ALA A 1 777 ? -33.011 4.591 6.604 1.00 96.56 777 ALA A O 1
ATOM 5830 N N . ALA A 1 778 ? -30.951 5.209 7.195 1.00 93.62 778 ALA A N 1
ATOM 5831 C CA . ALA A 1 778 ? -31.024 6.518 6.547 1.00 93.62 778 ALA A CA 1
ATOM 5832 C C . ALA A 1 778 ? -31.154 6.457 5.009 1.00 93.62 778 ALA A C 1
ATOM 5834 O O . ALA A 1 778 ? -31.533 7.453 4.395 1.00 93.62 778 ALA A O 1
ATOM 5835 N N . GLN A 1 779 ? -30.836 5.318 4.383 1.00 90.19 779 GLN A N 1
ATOM 5836 C CA . GLN A 1 779 ? -30.879 5.143 2.925 1.00 90.19 779 GLN A CA 1
ATOM 5837 C C . GLN A 1 779 ? -32.244 4.673 2.407 1.00 90.19 779 GLN A C 1
ATOM 5839 O O . GLN A 1 779 ? -32.498 4.753 1.206 1.00 90.19 779 GLN A O 1
ATOM 5844 N N . ASP A 1 780 ? -33.130 4.205 3.287 1.00 91.00 780 ASP A N 1
ATOM 5845 C CA . ASP A 1 780 ? -34.445 3.698 2.913 1.00 91.00 780 ASP A CA 1
ATOM 5846 C C . ASP A 1 780 ? -35.523 4.297 3.816 1.00 91.00 780 ASP A C 1
ATOM 5848 O O . ASP A 1 780 ? -35.554 4.090 5.024 1.00 91.00 780 ASP A O 1
ATOM 5852 N N . ARG A 1 781 ? -36.468 5.010 3.199 1.00 93.44 781 ARG A N 1
ATOM 5853 C CA . ARG A 1 781 ? -37.590 5.668 3.882 1.00 93.44 781 ARG A CA 1
ATOM 5854 C C . ARG A 1 781 ? -38.501 4.722 4.676 1.00 93.44 781 ARG A C 1
ATOM 5856 O O . ARG A 1 781 ? -39.293 5.217 5.474 1.00 93.44 781 ARG A O 1
ATOM 5863 N N . LYS A 1 782 ? -38.446 3.411 4.410 1.00 96.44 782 LYS A N 1
ATOM 5864 C CA . LYS A 1 782 ? -39.193 2.372 5.141 1.00 96.44 782 LYS A CA 1
ATOM 5865 C C . LYS A 1 782 ? -38.431 1.845 6.355 1.00 96.44 782 LYS A C 1
ATOM 5867 O O . LYS A 1 782 ? -38.969 1.025 7.095 1.00 96.44 782 LYS A O 1
ATOM 5872 N N . LEU A 1 783 ? -37.190 2.284 6.561 1.00 98.12 783 LEU A N 1
ATOM 5873 C CA . LEU A 1 783 ? -36.380 1.945 7.720 1.00 98.12 783 LEU A CA 1
ATOM 5874 C C . LEU A 1 783 ? -36.327 3.135 8.680 1.00 98.12 783 LEU A C 1
ATOM 5876 O O . LEU A 1 783 ? -36.026 4.263 8.295 1.00 98.12 783 LEU A O 1
ATOM 5880 N N . HIS A 1 784 ? -36.578 2.879 9.959 1.00 97.44 784 HIS A N 1
ATOM 5881 C CA . HIS A 1 784 ? -36.515 3.894 11.003 1.00 97.44 784 HIS A CA 1
ATOM 5882 C C . HIS A 1 784 ? -35.600 3.430 12.135 1.00 97.44 784 HIS A C 1
ATOM 5884 O O . HIS A 1 784 ? -35.929 2.494 12.862 1.00 97.44 784 HIS A O 1
ATOM 5890 N N . PHE A 1 785 ? -34.440 4.075 12.279 1.00 98.25 785 PHE A N 1
ATOM 5891 C CA . PHE A 1 785 ? -33.501 3.769 13.356 1.00 98.25 785 PHE A CA 1
ATOM 5892 C C . PHE A 1 785 ? -33.864 4.504 14.644 1.00 98.25 785 PHE A C 1
ATOM 5894 O O . PHE A 1 785 ? -33.956 5.731 14.661 1.00 98.25 785 PHE A O 1
ATOM 5901 N N . VAL A 1 786 ? -34.015 3.751 15.731 1.00 98.38 786 VAL A N 1
ATOM 5902 C CA . VAL A 1 786 ? -34.339 4.268 17.062 1.00 98.38 786 VAL A CA 1
ATOM 5903 C C . VAL A 1 786 ? -33.163 4.019 17.993 1.00 98.38 786 VAL A C 1
ATOM 5905 O O . VAL A 1 786 ? -32.891 2.882 18.383 1.00 98.38 786 VAL A O 1
ATOM 5908 N N . ASP A 1 787 ? -32.480 5.098 18.369 1.00 97.19 787 ASP A N 1
ATOM 5909 C CA . ASP A 1 787 ? -31.372 5.034 19.315 1.00 97.19 787 ASP A CA 1
ATOM 5910 C C . ASP A 1 787 ? -31.880 5.026 20.761 1.00 97.19 787 ASP A C 1
ATOM 5912 O O . ASP A 1 787 ? -32.408 6.020 21.265 1.00 97.19 787 ASP A O 1
ATOM 5916 N N . LEU A 1 788 ? -31.722 3.888 21.433 1.00 96.75 788 LEU A N 1
ATOM 5917 C CA . LEU A 1 788 ? -32.087 3.703 22.837 1.00 96.75 788 LEU A CA 1
ATOM 5918 C C . LEU A 1 788 ? -30.937 4.049 23.790 1.00 96.75 788 LEU A C 1
ATOM 5920 O O . LEU A 1 788 ? -31.160 4.192 24.994 1.00 96.75 788 LEU A O 1
ATOM 5924 N N . ASN A 1 789 ? -29.710 4.179 23.283 1.00 95.69 789 ASN A N 1
ATOM 5925 C CA . ASN A 1 789 ? -28.511 4.293 24.111 1.00 95.69 789 ASN A CA 1
ATOM 5926 C C . ASN A 1 789 ? -28.509 5.539 25.013 1.00 95.69 789 ASN A C 1
ATOM 5928 O O . ASN A 1 789 ? -28.129 5.391 26.176 1.00 95.69 789 ASN A O 1
ATOM 5932 N N . PRO A 1 790 ? -29.009 6.720 24.584 1.00 94.69 790 PRO A N 1
ATOM 5933 C CA . PRO A 1 790 ? -29.092 7.895 25.455 1.00 94.69 790 PRO A CA 1
ATOM 5934 C C . PRO A 1 790 ? -29.925 7.692 26.728 1.00 94.69 790 PRO A C 1
ATOM 5936 O O . PRO A 1 790 ? -29.728 8.402 27.707 1.00 94.69 790 PRO A O 1
ATOM 5939 N N . LEU A 1 791 ? -30.860 6.736 26.732 1.00 95.88 791 LEU A N 1
ATOM 5940 C CA . LEU A 1 791 ? -31.675 6.415 27.910 1.00 95.88 791 LEU A CA 1
ATOM 5941 C C . LEU A 1 791 ? -30.983 5.417 28.845 1.00 95.88 791 LEU A C 1
ATOM 5943 O O . LEU A 1 791 ? -31.230 5.399 30.053 1.00 95.88 791 LEU A O 1
ATOM 5947 N N . LEU A 1 792 ? -30.149 4.557 28.263 1.00 95.94 792 LEU A N 1
ATOM 5948 C CA . LEU A 1 792 ? -29.586 3.379 28.914 1.00 95.94 792 LEU A CA 1
ATOM 5949 C C . LEU A 1 792 ? -28.160 3.599 29.438 1.00 95.94 792 LEU A C 1
ATOM 5951 O O . LEU A 1 792 ? -27.646 2.754 30.174 1.00 95.94 792 LEU A O 1
ATOM 5955 N N . LEU A 1 793 ? -27.535 4.721 29.083 1.00 93.12 793 LEU A N 1
ATOM 5956 C CA . LEU A 1 793 ? -26.230 5.149 29.580 1.00 93.12 793 LEU A CA 1
ATOM 5957 C C . LEU A 1 793 ? -26.373 6.203 30.685 1.00 93.12 793 LEU A C 1
ATOM 5959 O O . LEU A 1 793 ? -27.280 7.035 30.660 1.00 93.12 793 LEU A O 1
ATOM 5963 N N . GLY A 1 794 ? -25.480 6.147 31.670 1.00 86.19 794 GLY A N 1
ATOM 5964 C CA . GLY A 1 794 ? -25.310 7.182 32.682 1.00 86.19 794 GLY A CA 1
ATOM 5965 C C . GLY A 1 794 ? -24.544 8.387 32.133 1.00 86.19 794 GLY A C 1
ATOM 5966 O O . GLY A 1 794 ? -24.008 8.359 31.025 1.00 86.19 794 GLY A O 1
ATOM 5967 N N . ALA A 1 795 ? -24.455 9.453 32.931 1.00 81.44 795 ALA A N 1
ATOM 5968 C CA . ALA A 1 795 ? -23.670 10.645 32.583 1.00 81.44 795 ALA A CA 1
ATOM 5969 C C . ALA A 1 795 ? -22.162 10.352 32.428 1.00 81.44 795 ALA A C 1
ATOM 5971 O O . ALA A 1 795 ? -21.441 11.110 31.787 1.00 81.44 795 ALA A O 1
ATOM 5972 N N . ASP A 1 796 ? -21.699 9.245 33.002 1.00 76.19 796 ASP A N 1
ATOM 5973 C CA . ASP A 1 796 ? -20.344 8.701 32.897 1.00 76.19 796 ASP A CA 1
ATOM 5974 C C . ASP A 1 796 ? -20.123 7.845 31.634 1.00 76.19 796 ASP A C 1
ATOM 5976 O O . ASP A 1 796 ? -19.042 7.285 31.444 1.00 76.19 796 ASP A O 1
ATOM 5980 N N . GLY A 1 797 ? -21.144 7.711 30.782 1.00 79.88 797 GLY A N 1
ATOM 5981 C CA . GLY A 1 797 ? -21.102 6.879 29.583 1.00 79.88 797 GLY A CA 1
ATOM 5982 C C . GLY A 1 797 ? -21.137 5.375 29.865 1.00 79.88 797 GLY A C 1
ATOM 5983 O O . GLY A 1 797 ? -20.903 4.592 28.944 1.00 79.88 797 GLY A O 1
ATOM 5984 N N . GLN A 1 798 ? -21.424 4.949 31.102 1.00 87.44 798 GLN A N 1
ATOM 5985 C CA . GLN A 1 798 ? -21.533 3.535 31.465 1.00 87.44 798 GLN A CA 1
ATOM 5986 C C . GLN A 1 798 ? -22.981 3.036 31.381 1.00 87.44 798 GLN A C 1
ATOM 5988 O O . GLN A 1 798 ? -23.918 3.809 31.592 1.00 87.44 798 GLN A O 1
ATOM 5993 N N . PRO A 1 799 ? -23.211 1.736 31.107 1.00 92.56 799 PRO A N 1
ATOM 5994 C CA . PRO A 1 799 ? -24.541 1.152 31.189 1.00 92.56 799 PRO A CA 1
ATOM 5995 C C . PRO A 1 799 ? -25.118 1.329 32.594 1.00 92.56 799 PRO A C 1
ATOM 5997 O O . PRO A 1 799 ? -24.498 0.947 33.590 1.00 92.56 799 PRO A O 1
ATOM 6000 N N . ARG A 1 800 ? -26.340 1.850 32.670 1.00 96.06 800 ARG A N 1
ATOM 6001 C CA . ARG A 1 800 ? -27.058 2.049 33.931 1.00 96.06 800 ARG A CA 1
ATOM 6002 C C . ARG A 1 800 ? -27.414 0.703 34.558 1.00 96.06 800 ARG A C 1
ATOM 6004 O O . ARG A 1 800 ? -28.307 -0.001 34.080 1.00 96.06 800 ARG A O 1
ATOM 6011 N N . ARG A 1 801 ? -26.686 0.316 35.613 1.00 95.75 801 ARG A N 1
ATOM 6012 C CA . ARG A 1 801 ? -26.820 -0.993 36.282 1.00 95.75 801 ARG A CA 1
ATOM 6013 C C . ARG A 1 801 ? -28.248 -1.266 36.743 1.00 95.75 801 ARG A C 1
ATOM 6015 O O . ARG A 1 801 ? -28.690 -2.414 36.665 1.00 95.75 801 ARG A O 1
ATOM 6022 N N . GLU A 1 802 ? -28.932 -0.233 37.225 1.00 96.88 802 GLU A N 1
ATOM 6023 C CA . GLU A 1 802 ? -30.292 -0.286 37.756 1.00 96.88 802 GLU A CA 1
ATOM 6024 C C . GLU A 1 802 ? -31.345 -0.613 36.693 1.00 96.88 802 GLU A C 1
ATOM 6026 O O . GLU A 1 802 ? -32.432 -1.049 37.048 1.00 96.88 802 GLU A O 1
ATOM 6031 N N . LEU A 1 803 ? -31.021 -0.474 35.402 1.00 97.50 803 LEU A N 1
ATOM 6032 C CA . LEU A 1 803 ? -31.909 -0.827 34.287 1.00 97.50 803 LEU A CA 1
ATOM 6033 C C . LEU A 1 803 ? -31.697 -2.264 33.783 1.00 97.50 803 LEU A C 1
ATOM 6035 O O . LEU A 1 803 ? -32.371 -2.710 32.851 1.00 97.50 803 LEU A O 1
ATOM 6039 N N . LEU A 1 804 ? -30.739 -2.993 34.364 1.00 96.06 804 LEU A N 1
ATOM 6040 C CA . LEU A 1 804 ? -30.349 -4.336 33.944 1.00 96.06 804 LEU A CA 1
ATOM 6041 C C . LEU A 1 804 ? -30.753 -5.385 34.985 1.00 96.06 804 LEU A C 1
ATOM 6043 O O . LEU A 1 804 ? -30.734 -5.150 36.193 1.00 96.06 804 LEU A O 1
ATOM 6047 N N . GLY A 1 805 ? -31.072 -6.588 34.516 1.00 91.81 805 GLY A N 1
ATOM 6048 C CA . GLY A 1 805 ? -31.346 -7.748 35.355 1.00 91.81 805 GLY A CA 1
ATOM 6049 C C . GLY A 1 805 ? -30.111 -8.255 36.118 1.00 91.81 805 GLY A C 1
ATOM 6050 O O . GLY A 1 805 ? -29.009 -7.700 36.012 1.00 91.81 805 GLY A O 1
ATOM 6051 N N . PRO A 1 806 ? -30.256 -9.333 36.907 1.00 92.50 806 PRO A N 1
ATOM 6052 C CA . PRO A 1 806 ? -29.149 -9.923 37.666 1.00 92.50 806 PRO A CA 1
ATOM 6053 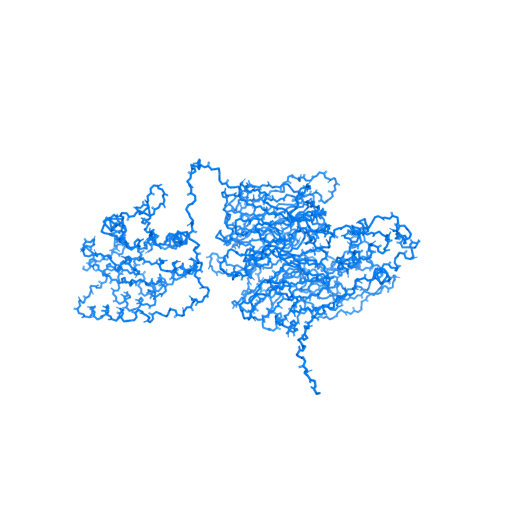C C . PRO A 1 806 ? -27.966 -10.358 36.793 1.00 92.50 806 PRO A C 1
ATOM 6055 O O . PRO A 1 806 ? -26.825 -10.307 37.239 1.00 92.50 806 PRO A O 1
ATOM 6058 N N . ASP A 1 807 ? -28.230 -10.722 35.538 1.00 89.94 807 ASP A N 1
ATOM 6059 C CA . ASP A 1 807 ? -27.230 -11.167 34.567 1.00 89.94 807 ASP A CA 1
ATOM 6060 C C . ASP A 1 807 ? -26.376 -10.043 33.971 1.00 89.94 807 ASP A C 1
ATOM 6062 O O . ASP A 1 807 ? -25.517 -10.320 33.133 1.00 89.94 807 ASP A O 1
ATOM 6066 N N . ASN A 1 808 ? -26.598 -8.786 34.381 1.00 92.56 808 ASN A N 1
ATOM 6067 C CA . ASN A 1 808 ? -25.886 -7.620 33.857 1.00 92.56 808 ASN A CA 1
ATOM 6068 C C . ASN A 1 808 ? -26.029 -7.449 32.337 1.00 92.56 808 ASN A C 1
ATOM 6070 O O . ASN A 1 808 ? -25.292 -6.664 31.731 1.00 92.56 808 ASN A O 1
ATOM 6074 N N . HIS A 1 809 ? -26.956 -8.178 31.716 1.00 92.38 809 HIS A N 1
ATOM 6075 C CA . HIS A 1 809 ? -27.099 -8.247 30.279 1.00 92.38 809 HIS A CA 1
ATOM 6076 C C . HIS A 1 809 ? -28.476 -7.799 29.832 1.00 92.38 809 HIS A C 1
ATOM 6078 O O . HIS A 1 809 ? -28.537 -6.894 29.011 1.00 92.38 809 HIS A O 1
ATOM 6084 N N . HIS A 1 810 ? -29.566 -8.387 30.324 1.00 94.19 810 HIS A N 1
ATOM 6085 C CA . HIS A 1 810 ? -30.929 -8.093 29.862 1.00 94.19 810 HIS A CA 1
ATOM 6086 C C . HIS A 1 810 ? -31.548 -6.901 30.592 1.00 94.19 810 HIS A C 1
ATOM 6088 O O . HIS A 1 810 ? -31.192 -6.629 31.734 1.00 94.19 810 HIS A O 1
ATOM 6094 N N . LEU A 1 811 ? -32.453 -6.170 29.928 1.00 95.56 811 LEU A N 1
ATOM 6095 C CA . LEU A 1 811 ? -33.214 -5.107 30.589 1.00 95.56 811 LEU A CA 1
ATOM 6096 C C . LEU A 1 811 ? -34.115 -5.727 31.660 1.00 95.56 811 LEU A C 1
ATOM 6098 O O . LEU A 1 811 ? -34.712 -6.783 31.443 1.00 95.56 811 LEU A O 1
ATOM 6102 N N . ASN A 1 812 ? -34.199 -5.073 32.813 1.00 96.06 812 ASN A N 1
ATOM 6103 C CA . ASN A 1 812 ? -35.223 -5.380 33.805 1.00 96.06 812 ASN A CA 1
ATOM 6104 C C . ASN A 1 812 ? -36.502 -4.573 33.510 1.00 96.06 812 ASN A C 1
ATOM 6106 O O . ASN A 1 812 ? -36.612 -3.912 32.475 1.00 96.06 812 ASN A O 1
ATOM 6110 N N . LYS A 1 813 ? -37.471 -4.629 34.430 1.00 96.38 813 LYS A N 1
ATOM 6111 C CA . LYS A 1 813 ? -38.728 -3.887 34.307 1.00 96.38 813 LYS A CA 1
ATOM 6112 C C . LYS A 1 813 ? -38.493 -2.384 34.098 1.00 96.38 813 LYS A C 1
ATOM 6114 O O . LYS A 1 813 ? -39.043 -1.829 33.156 1.00 96.38 813 LYS A O 1
ATOM 6119 N N . ASP A 1 814 ? -37.645 -1.755 34.907 1.00 97.31 814 ASP A N 1
ATOM 6120 C CA . ASP A 1 814 ? -37.376 -0.312 34.833 1.00 97.31 814 ASP A CA 1
ATOM 6121 C C . ASP A 1 814 ? -36.699 0.069 33.507 1.00 97.31 814 ASP A C 1
ATOM 6123 O O . ASP A 1 814 ? -37.015 1.095 32.902 1.00 97.31 814 ASP A O 1
ATOM 6127 N N . GLY A 1 815 ? -35.815 -0.796 33.001 1.00 96.94 815 GLY A N 1
ATOM 6128 C CA . GLY A 1 815 ? -35.227 -0.656 31.671 1.00 96.94 815 GLY A CA 1
ATOM 6129 C C . GLY A 1 815 ? -36.278 -0.672 30.559 1.00 96.94 815 GLY A C 1
ATOM 6130 O O . GLY A 1 815 ? -36.256 0.199 29.688 1.00 96.94 815 GLY A O 1
ATOM 6131 N N . PHE A 1 816 ? -37.221 -1.621 30.594 1.00 97.75 816 PHE A N 1
ATOM 6132 C CA . PHE A 1 816 ? -38.317 -1.689 29.619 1.00 97.75 816 PHE A CA 1
ATOM 6133 C C . PHE A 1 816 ? -39.317 -0.537 29.759 1.00 97.75 816 PHE A C 1
ATOM 6135 O O . PHE A 1 816 ? -39.742 0.007 28.736 1.00 97.75 816 PHE A O 1
ATOM 6142 N N . ASP A 1 817 ? -39.652 -0.124 30.984 1.00 97.62 817 ASP A N 1
ATOM 6143 C CA . ASP A 1 817 ? -40.493 1.049 31.251 1.00 97.62 817 ASP A CA 1
ATOM 6144 C C . ASP A 1 817 ? -39.893 2.313 30.617 1.00 97.62 817 ASP A C 1
ATOM 6146 O O . ASP A 1 817 ? -40.624 3.142 30.071 1.00 97.62 817 ASP A O 1
ATOM 6150 N N . LEU A 1 818 ? -38.561 2.433 30.631 1.00 97.44 818 LEU A N 1
ATOM 6151 C CA . LEU A 1 818 ? -37.852 3.592 30.098 1.00 97.44 818 LEU A CA 1
ATOM 6152 C C . LEU A 1 818 ? -37.815 3.634 28.562 1.00 97.44 818 LEU A C 1
ATOM 6154 O O . LEU A 1 818 ? -38.024 4.695 27.974 1.00 97.44 818 LEU A O 1
ATOM 6158 N N . VAL A 1 819 ? -37.547 2.506 27.894 1.00 97.69 819 VAL A N 1
ATOM 6159 C CA . VAL A 1 819 ? -37.373 2.487 26.424 1.00 97.69 819 VAL A CA 1
ATOM 6160 C C . VAL A 1 819 ? -38.687 2.350 25.653 1.00 97.69 819 VAL A C 1
ATOM 6162 O O . VAL A 1 819 ? -38.791 2.826 24.519 1.00 97.69 819 VAL A O 1
ATOM 6165 N N . SER A 1 820 ? -39.710 1.729 26.249 1.00 97.81 820 SER A N 1
ATOM 6166 C CA . SER A 1 820 ? -40.977 1.434 25.560 1.00 97.81 820 SER A CA 1
ATOM 6167 C C . SER A 1 820 ? -41.706 2.676 25.023 1.00 97.81 820 SER A C 1
ATOM 6169 O O . SER A 1 820 ? -42.188 2.608 23.891 1.00 97.81 820 SER A O 1
ATOM 6171 N N . PRO A 1 821 ? -41.760 3.829 25.725 1.00 97.56 821 PRO A N 1
ATOM 6172 C CA . PRO A 1 821 ? -42.385 5.041 25.187 1.00 97.56 821 PRO A CA 1
ATOM 6173 C C . PRO A 1 821 ? -41.730 5.563 23.899 1.00 97.56 821 PRO A C 1
ATOM 6175 O O . PRO A 1 821 ? -42.428 6.054 23.009 1.00 97.56 821 PRO A O 1
ATOM 6178 N N . VAL A 1 822 ? -40.402 5.442 23.775 1.00 97.56 822 VAL A N 1
ATOM 6179 C CA . VAL A 1 822 ? -39.664 5.872 22.574 1.00 97.56 822 VAL A CA 1
ATOM 6180 C C . VAL A 1 822 ? -39.951 4.935 21.407 1.00 97.56 822 VAL A C 1
ATOM 6182 O O . VAL A 1 822 ? -40.295 5.395 20.317 1.00 97.56 822 VAL A O 1
ATOM 6185 N N . VAL A 1 823 ? -39.913 3.622 21.648 1.00 97.94 823 VAL A N 1
ATOM 6186 C CA . VAL A 1 823 ? -40.246 2.626 20.619 1.00 97.94 823 VAL A CA 1
ATOM 6187 C C . VAL A 1 823 ? -41.709 2.748 20.184 1.00 97.94 823 VAL A C 1
ATOM 6189 O O . VAL A 1 823 ? -41.993 2.715 18.989 1.00 97.94 823 VAL A O 1
ATOM 6192 N N . LYS A 1 824 ? -42.643 2.979 21.117 1.00 97.06 824 LYS A N 1
ATOM 6193 C CA . LYS A 1 824 ? -44.072 3.172 20.814 1.00 97.06 824 LYS A CA 1
ATOM 6194 C C . LYS A 1 824 ? -44.314 4.349 19.873 1.00 97.06 824 LYS A C 1
ATOM 6196 O O . LYS A 1 824 ? -45.139 4.233 18.969 1.00 97.06 824 LYS A O 1
ATOM 6201 N N . ARG A 1 825 ? -43.576 5.450 20.037 1.00 96.75 825 ARG A N 1
ATOM 6202 C CA . ARG A 1 825 ? -43.657 6.599 19.125 1.00 96.75 825 ARG A CA 1
ATOM 6203 C C . ARG A 1 825 ? -43.203 6.234 17.711 1.00 96.75 825 ARG A C 1
ATOM 6205 O O . ARG A 1 825 ? -43.927 6.500 16.758 1.00 96.75 825 ARG A O 1
ATOM 6212 N N . ALA A 1 826 ? -42.059 5.563 17.587 1.00 97.31 826 ALA A N 1
ATOM 6213 C CA . ALA A 1 826 ? -41.535 5.136 16.291 1.00 97.31 826 ALA A CA 1
ATOM 6214 C C . ALA A 1 826 ? -42.455 4.124 15.581 1.00 97.31 826 ALA A C 1
ATOM 6216 O O . ALA A 1 826 ? -42.606 4.176 14.358 1.00 97.31 826 ALA A O 1
ATOM 6217 N N . VAL A 1 827 ? -43.101 3.232 16.342 1.00 97.00 827 VAL A N 1
ATOM 6218 C CA . VAL A 1 827 ? -44.125 2.312 15.824 1.00 97.00 827 VAL A CA 1
ATOM 6219 C C . VAL A 1 827 ? -45.347 3.082 15.329 1.00 97.00 827 VAL A C 1
ATOM 6221 O O . VAL A 1 827 ? -45.774 2.847 14.205 1.00 97.00 827 VAL A O 1
ATOM 6224 N N . ALA A 1 828 ? -45.871 4.037 16.104 1.00 95.88 828 ALA A N 1
ATOM 6225 C CA . ALA A 1 828 ? -47.025 4.843 15.696 1.00 95.88 828 ALA A CA 1
ATOM 6226 C C . ALA A 1 828 ? -46.773 5.599 14.378 1.00 95.88 828 ALA A C 1
ATOM 6228 O O . ALA A 1 828 ? -47.631 5.627 13.496 1.00 95.88 828 ALA A O 1
ATOM 6229 N N . GLU A 1 829 ? -45.582 6.181 14.224 1.00 95.75 829 GLU A N 1
ATOM 6230 C CA . GLU A 1 829 ? -45.176 6.878 12.999 1.00 95.75 829 GLU A CA 1
ATOM 6231 C C . GLU A 1 829 ? -45.063 5.930 11.801 1.00 95.75 829 GLU A C 1
ATOM 6233 O O . GLU A 1 829 ? -45.465 6.287 10.694 1.00 95.75 829 GLU A O 1
ATOM 6238 N N . SER A 1 830 ? -44.539 4.724 12.020 1.00 96.06 830 SER A N 1
ATOM 6239 C CA . SER A 1 830 ? -44.395 3.703 10.976 1.00 96.06 830 SER A CA 1
ATOM 6240 C C . SER A 1 830 ? -45.754 3.152 10.546 1.00 96.06 830 SER A C 1
ATOM 6242 O O . SER A 1 830 ? -46.060 3.139 9.357 1.00 96.06 830 SER A O 1
ATOM 6244 N N . GLU A 1 831 ? -46.641 2.851 11.494 1.00 94.75 831 GLU A N 1
ATOM 6245 C CA . GLU A 1 831 ? -48.023 2.456 11.206 1.00 94.75 831 GLU A CA 1
ATOM 6246 C C . GLU A 1 831 ? -48.784 3.555 10.453 1.00 94.75 831 GLU A C 1
ATOM 6248 O O . GLU A 1 831 ? -49.493 3.272 9.488 1.00 94.75 831 GLU A O 1
ATOM 6253 N N . ALA A 1 832 ? -48.605 4.827 10.821 1.00 93.19 832 ALA A N 1
ATOM 6254 C CA . ALA A 1 832 ? -49.220 5.941 10.100 1.00 93.19 832 ALA A CA 1
ATOM 6255 C C . ALA A 1 832 ? -48.716 6.069 8.649 1.00 93.19 832 ALA A C 1
ATOM 6257 O O . ALA A 1 832 ? -49.467 6.519 7.777 1.00 93.19 832 ALA A O 1
ATOM 6258 N N . ARG A 1 833 ? -47.460 5.690 8.366 1.00 93.81 833 ARG A N 1
ATOM 6259 C CA . ARG A 1 833 ? -46.929 5.617 6.993 1.00 93.81 833 ARG A CA 1
ATOM 6260 C C . ARG A 1 833 ? -47.502 4.422 6.240 1.00 93.81 833 ARG A C 1
ATOM 6262 O O . ARG A 1 833 ? -47.995 4.615 5.129 1.00 93.81 833 ARG A O 1
ATOM 6269 N N . TYR A 1 834 ? -47.502 3.244 6.858 1.00 93.31 834 TYR A N 1
ATOM 6270 C CA . TYR A 1 834 ? -48.012 2.013 6.258 1.00 93.31 834 TYR A CA 1
ATOM 6271 C C . TYR A 1 834 ? -49.497 2.126 5.884 1.00 93.31 834 TYR A C 1
ATOM 6273 O O . TYR A 1 834 ? -49.880 1.839 4.751 1.00 93.31 834 TYR A O 1
ATOM 6281 N N . TRP A 1 835 ? -50.338 2.610 6.805 1.00 91.75 835 TRP A N 1
ATOM 6282 C CA . TRP A 1 835 ? -51.791 2.705 6.611 1.00 91.75 835 TRP A CA 1
ATOM 6283 C C . TRP A 1 835 ? -52.238 3.927 5.800 1.00 91.75 835 TRP A C 1
ATOM 6285 O O . TRP A 1 835 ? -53.433 4.109 5.557 1.00 91.75 835 TRP A O 1
ATOM 6295 N N . ARG A 1 836 ? -51.316 4.782 5.339 1.00 89.75 836 ARG A N 1
ATOM 6296 C CA . ARG A 1 836 ? -51.678 5.960 4.543 1.00 89.75 836 ARG A CA 1
ATOM 6297 C C . ARG A 1 836 ? -52.333 5.528 3.228 1.00 89.75 836 ARG A C 1
ATOM 6299 O O . ARG A 1 836 ? -51.685 4.962 2.354 1.00 89.75 836 ARG A O 1
ATOM 6306 N N . GLY A 1 837 ? -53.621 5.839 3.080 1.00 82.12 837 GLY A N 1
ATOM 6307 C CA . GLY A 1 837 ? -54.411 5.436 1.911 1.00 82.12 837 GLY A CA 1
ATOM 6308 C C . GLY A 1 837 ? -54.875 3.974 1.936 1.00 82.12 837 GLY A C 1
ATOM 6309 O O . GLY A 1 837 ? -55.314 3.474 0.905 1.00 82.12 837 GLY A O 1
ATOM 6310 N N . ARG A 1 838 ? -54.790 3.296 3.090 1.00 86.56 838 ARG A N 1
ATOM 6311 C CA . ARG A 1 838 ? -55.275 1.926 3.324 1.00 86.56 838 ARG A CA 1
ATOM 6312 C C . ARG A 1 838 ? -56.308 1.925 4.452 1.00 86.56 838 ARG A C 1
ATOM 6314 O O . ARG A 1 838 ? -56.259 2.766 5.347 1.00 86.56 838 ARG A O 1
ATOM 6321 N N . THR A 1 839 ? -57.234 0.974 4.438 1.00 74.69 839 THR A N 1
ATOM 6322 C CA . THR A 1 839 ? -58.179 0.767 5.545 1.00 74.69 839 THR A CA 1
ATOM 6323 C C . THR A 1 839 ? -57.549 -0.195 6.548 1.00 74.69 839 THR A C 1
ATOM 6325 O O . THR A 1 839 ? -57.141 -1.283 6.149 1.00 74.69 839 THR A O 1
ATOM 6328 N N . ARG A 1 840 ? -57.438 0.203 7.822 1.00 72.25 840 ARG A N 1
ATOM 6329 C CA . ARG A 1 840 ? -56.923 -0.678 8.882 1.00 72.25 840 ARG A CA 1
ATOM 6330 C C . ARG A 1 840 ? -57.946 -1.806 9.144 1.00 72.25 840 ARG A C 1
ATOM 6332 O O . ARG A 1 840 ? -59.115 -1.457 9.326 1.00 72.25 840 ARG A O 1
ATOM 6339 N N . PRO A 1 841 ? -57.542 -3.091 9.113 1.00 61.53 841 PRO A N 1
ATOM 6340 C CA . PRO A 1 841 ? -58.397 -4.237 9.422 1.00 61.53 841 PRO A CA 1
ATOM 6341 C C . PRO A 1 841 ? -58.976 -4.220 10.835 1.00 61.53 841 PRO A C 1
ATOM 6343 O O . PRO A 1 841 ? -58.306 -3.672 11.746 1.00 61.53 841 PRO A O 1
#